Protein 5HK8 (pdb70)

InterPro domains:
  IPR000073 Alpha/beta hydrolase fold-1 [PF12697] (13-248)
  IPR029058 Alpha/Beta hydrolase fold [G3DSA:3.40.50.1820] (10-262)
  IPR029058 Alpha/Beta hydrolase fold [SSF53474] (11-255)
  IPR045889 Methylesterase/Alpha-hydroxynitrile lyase [PTHR10992] (12-256)

Foldseek 3Di:
DAEEEEFEDAQEFLVLLVQQQVVVVVVVYHYDTGGFACAFPHPHPQLPVLAQCNRLVRVLVVLVPDPPQAAHEYEYAAQRLLSQLVSCQVNVNRYQEYEYELYQHDAAADCKDFACPPDDVDDTQWIDHDLVCCCPAANVQFDVVVSVVSVVGGHTH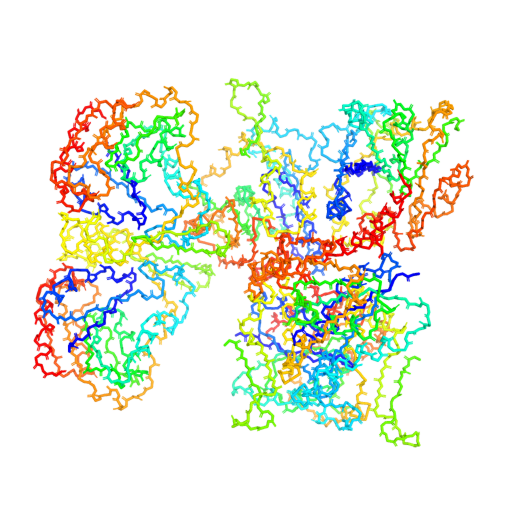GPNRSVPGRNHHHDVSSLPRAYEYEAECAENHSHRVNSVVSCVVRPGPYYHYDNRGYSSCSGRPSPVVSVVVVVVVVVD/DAEEEEFEDFQEFLVLLVQQVVVVVVVVYHYHTGGFACAFPHPHPLLPVQALCNRLVRVLVVLVPDDPQAAHEYEYAAQSLLSQVVSCQVNVNRYQEYEYELYQPDAAAGCKDFDQPPDDVDDTQWIDNDLVCCCVQAPVQFDVVVSVVSVVGGHTGGPSHSVPGRNHHHGPSSLPRAYEYEAEQQENHSHPVNSVVSCVVRPGPYYHYDNRDYSSCSGRPSVVVSVVVVVVVVVD/DAEAEEFEDAQEFLVLLVQQQVVVVVVVYHYDTGGFACAFPHPHPQLPVLAQCSRLVRVLVVLVPDDPQAAHEYEYAAQRLLSQLVCCQVNVNRYQEYEYELYDPDAQADCKDFAQPPDDVDDTQWIGNDLVCCCPQPNVQFDVVVSVVSSVGGHTHGPNRSVPGRNHHGHPSSLPRAYEYEAEDAHNHSHRVNSVVSCVNRPGPYYHYDNRGYSSCSGRPSVVVSVVVVVVVVVD/DAEAEEFEAFQEALVLLVQQVVVVVVVVYHYDTGGFACAFPHPHPQLPVQALCNRCVRVLVVLVPDDPQAAHAYEYAAQRLLVQVVCLQVRVNRHQEYEYELYQHDAAADCKDFDQPPDDVDDTQWIDHDLVCCCPQPNVQFDPVVSVVSVVGGHTHGPSHSVCGSNHHGDPSSLVRAYEYEAEQAHNHRDPVNSVVSCVNRPGPYYHYDNRGYSSCSGRPNVVVSVVVVVVVVVD/DAEEEEFEDALEFQVLLVQQQVVVVVVVYHYHTGGFACAFPHPHPQLPVQAQCNRLVRVLVVLVPDDPQAAHEYEYAAQRLLSQLVCCQVNVVRYQEYEYELYDDDAFPDCKDFDQPPDDVDDTQWIDNDLVCCCPQPNVQFDVVSSVVSVVGGHTHGPSNSVPGRNGHGGPSSLPRAYEYEAEQAENHRHRVNSVVSCVVRPGPYYHYDNRDYSSCSGRPSPVVSVVVVVVVVVD/DAEEEEAEDFQEFLVLLVQQVVVVVVVPYHYDTGGFACAFPHPHPQLPVQALCNRLVRVLVVLVPDPPQAAHEYEYAAQSLLSQLVCCQPNVVRYQEYEYELYDADAAADCKDFAQPPDDVDDTQWIDNDLVCCCVQPPVQFDPVVSVVSVVGGHTHGPSHSVPGRNHHHDPSSLPRAYEYEYEDAENHRHPVNSVVSCVNNPGPYYHYDNRGYSSCSGRPSVVVSVVVVVVVVPD

Solvent-accessible surface area: 55770 Å² total; per-residue (Å²): 163,72,30,0,0,0,0,0,0,28,6,3,0,2,0,0,1,1,23,0,8,18,10,0,84,16,10,41,31,120,25,28,12,11,30,0,7,2,4,0,40,23,91,80,43,3,22,95,0,71,67,7,64,56,3,0,143,44,0,26,54,44,0,58,116,21,56,134,169,108,111,1,3,0,2,0,1,23,49,0,0,0,0,0,0,9,0,0,24,102,36,19,116,52,1,29,3,0,0,0,0,0,0,27,2,43,64,7,51,107,82,88,81,98,54,90,52,80,37,119,136,116,77,29,1,0,21,37,3,62,92,122,72,7,140,101,61,6,2,41,88,14,56,85,47,0,20,26,0,0,57,63,1,17,10,40,1,4,46,40,0,41,106,59,16,25,147,30,100,102,31,101,87,0,66,142,13,55,12,0,0,0,28,0,34,98,12,64,63,44,75,34,100,161,0,46,94,34,20,116,107,14,94,22,78,22,91,19,40,2,115,81,0,0,4,0,0,0,1,22,21,20,21,16,1,0,3,33,0,23,135,0,20,95,134,166,166,58,22,0,0,0,0,0,1,29,7,3,0,2,0,0,1,2,22,0,7,19,33,0,79,49,10,55,36,119,26,30,13,9,30,0,8,2,4,1,44,23,95,71,42,2,18,100,0,78,64,5,59,51,2,0,134,44,0,25,52,44,0,65,112,23,64,129,172,106,108,1,6,0,1,0,1,22,50,1,0,0,0,0,0,9,0,0,25,108,32,20,120,43,2,34,1,0,0,0,0,0,0,25,1,40,66,7,51,105,87,82,77,99,54,90,53,74,37,114,139,109,77,28,1,0,22,37,3,65,88,124,73,7,94,104,50,8,0,33,59,12,58,70,46,0,22,28,0,0,54,61,0,16,7,40,1,3,47,41,0,44,104,64,16,26,151,37,99,103,29,104,91,0,65,145,15,37,13,0,0,0,28,0,35,89,12,65,46,23,20,33,75,99,0,32,98,31,9,93,105,13,51,0,22,17,25,21,47,2,113,30,0,0,3,0,0,0,2,23,20,22,63,30,0,0,0,30,0,8,90,0,10,73,107,140,168,67,29,0,0,0,0,0,0,29,8,3,0,2,1,0,1,2,25,0,8,22,10,0,79,18,8,39,31,120,25,30,13,10,30,0,6,1,6,0,43,24,98,70,42,2,21,104,1,71,75,8,69,57,4,0,142,39,0,23,50,40,0,65,113,21,58,124,167,105,107,1,5,0,1,0,1,24,52,1,0,2,0,0,0,7,0,0,21,98,42,18,116,44,1,40,0,0,0,0,0,1,0,31,1,49,66,9,53,114,88,87,73,105,53,92,53,80,38,117,137,112,79,25,1,0,21,38,5,66,89,116,72,9,138,99,60,9,1,32,89,13,54,94,44,0,20,25,0,0,56,65,0,16,10,39,2,4,49,43,0,44,110,76,16,29,156,31,100,100,28,104,88,0,63,148,14,36,14,0,0,0,26,0,32,91,11,61,66,42,75,36,109,169,0,50,95,32,24,116,103,12,94,23,65,30,88,17,46,0,116,77,0,0,3,0,0,0,1,22,21,24,13,13,1,0,4,27,0,18,142,0,19,73,114,169,164,68,26,0,0,0,0,1,1,26,7,3,0,3,0,0,0,2,17,0,9,16,26,0,75,44,6,59,38,118,25,30,11,11,28,0,4,2,4,0,43,23,94,73,40,2,21,98,0,82,69,7,63,42,4,0,134,41,0,26,54,45,0,64,112,22,60,130,168,111,107,1,4,0,0,0,2,23,50,1,0,0,0,0,0,7,0,0,25,105,38,22,122,41,2,32,2,0,0,0,0,1,0,25,1,43,68,6,52,104,86,82,77,103,58,92,55,82,36,119,135,116,75,33,1,0,18,38,4,62,92,120,68,10,92,99,60,9,0,29,61,10,55,71,46,0,18,27,0,0,57,66,0,17,11,37,2,3,47,42,0,40,106,72,14,28,150,34,102,103,31,104,90,1,62,155,13,34,12,0,0,0,31,1,39,98,14,67,50,25,55,27,64,132,0,47,95,31,24,117,106,14,95,24,74,21,92,17,46,2,114,29,0,0,3,0,0,0,1,21,20,25,57,25,0,0,0,29,0,8,74,0,19,88,130,148,164,68,26,0,0,0,0,0,0,24,6,3,0,2,0,0,0,1,24,0,9,24,55,0,79,97,42,60,36,118,28,30,12,9,31,0,7,1,5,0,42,17,64,24,43,2,22,102,0,79,51,8,60,42,3,0,76,42,0,26,52,45,0,62,114,21,58,133,169,108,114,1,3,0,1,0,2,22,53,2,0,0,0,0,0,6,0,0,25,107,37,20,119,48,2,33,3,0,0,0,0,1,0,29,1,38,67,8,56,110,82,85,76,104,57,92,57,76,26,103,73,106,69,26,0,0,17,44,4,68,90,122,66,13,133,104,68,7,0,36,90,11,52,94,46,0,21,25,0,0,59,61,0,20,8,43,1,4,39,34,0,42,96,68,17,24,153,32,102,104,29,101,89,1,63,149,15,38,12,0,0,1,28,0,41,100,13,63,65,40,77,38,105,169,0,49,100,39,17,120,106,13,93,22,72,28,98,14,43,1,114,80,0,0,5,0,0,0,2,21,24,24,85,58,1,37,47,46,0,52,146,1,20,98,120,151,168,69,24,0,0,0,0,0,1,25,6,3,0,2,1,0,0,1,27,0,7,17,64,0,79,97,46,54,33,122,26,30,13,10,30,0,7,2,4,1,42,21,87,74,36,3,20,100,1,82,63,7,62,53,4,0,150,42,0,23,50,45,0,62,114,22,56,126,169,106,114,1,6,0,0,0,2,22,48,1,0,0,0,0,0,7,0,0,25,110,38,24,119,43,3,34,2,0,0,0,0,0,0,30,1,46,70,8,51,104,86,81,76,99,32,57,20,63,0,63,70,100,75,27,1,0,22,39,4,62,91,117,67,6,137,101,64,8,1,41,89,15,53,92,44,0,22,26,0,0,59,58,1,20,10,41,1,3,51,36,0,42,110,74,16,24,155,30,99,102,30,103,94,0,66,152,14,53,12,0,0,0,33,0,36,97,12,63,65,42,75,31,108,169,0,47,97,28,22,119,106,12,96,23,80,22,89,21,47,1,112,80,0,0,4,0,0,0,3,23,18,24,83,50,0,36,40,38,0,57,147,0,25,95,118,175

Structure (mmCIF, N/CA/C/O backbone):
data_5HK8
#
_entry.id   5HK8
#
_cell.length_a   149.642
_cell.length_b   176.362
_cell.length_c   168.445
_cell.angle_alpha   90.00
_cell.angle_beta   90.00
_cell.angle_gamma   90.00
#
_symmetry.space_group_name_H-M   'C 2 2 21'
#
loop_
_entity.id
_entity.type
_entity.pdbx_description
1 polymer 'Probable pheophorbidase'
2 water water
#
loop_
_atom_site.group_PDB
_atom_site.id
_atom_site.type_symbol
_atom_site.label_atom_id
_atom_site.label_alt_id
_atom_site.label_comp_id
_atom_site.label_asym_id
_atom_site.label_entity_id
_atom_site.label_seq_id
_atom_site.pdbx_PDB_ins_code
_atom_site.Cartn_x
_atom_site.Cartn_y
_atom_site.Cartn_z
_atom_site.occupancy
_atom_site.B_iso_or_equiv
_atom_site.auth_seq_id
_atom_site.auth_comp_id
_atom_site.auth_asym_id
_atom_site.auth_atom_id
_atom_site.pdbx_PDB_model_num
ATOM 1 N N . VAL A 1 46 ? 21.503 -19.968 17.205 1.00 65.42 10 VAL A N 1
ATOM 2 C CA . VAL A 1 46 ? 21.906 -21.138 17.985 1.00 69.05 10 VAL A CA 1
ATOM 3 C C . VAL A 1 46 ? 21.090 -22.363 17.596 1.00 67.14 10 VAL A C 1
ATOM 4 O O . VAL A 1 46 ? 19.862 -22.315 17.565 1.00 68.65 10 VAL A O 1
ATOM 8 N N . ILE A 1 47 ? 21.779 -23.469 17.334 1.00 63.24 11 ILE A N 1
ATOM 9 C CA . ILE A 1 47 ? 21.129 -24.704 16.898 1.00 58.42 11 ILE A CA 1
ATOM 10 C C . ILE A 1 47 ? 20.655 -25.555 18.083 1.00 54.19 11 ILE A C 1
ATOM 11 O O . ILE A 1 47 ? 21.413 -25.820 19.015 1.00 52.81 11 ILE A O 1
ATOM 16 N N . HIS A 1 48 ? 19.395 -25.979 18.032 1.00 52.34 12 HIS A N 1
ATOM 17 C CA . HIS A 1 48 ? 18.738 -26.628 19.166 1.00 49.40 12 HIS A CA 1
ATOM 18 C C . HIS A 1 48 ? 18.420 -28.104 18.880 1.00 49.00 12 HIS A C 1
ATOM 19 O O . HIS A 1 48 ? 17.623 -28.426 17.988 1.00 44.93 12 HIS A O 1
ATOM 26 N N . PHE A 1 49 ? 19.047 -28.989 19.656 1.00 46.71 13 PHE A N 1
ATOM 27 C CA . PHE A 1 49 ? 18.822 -30.435 19.575 1.00 40.60 13 PHE A CA 1
ATOM 28 C C . PHE A 1 49 ? 17.779 -30.892 20.589 1.00 41.14 13 PHE A C 1
ATOM 29 O O . PHE A 1 49 ? 17.753 -30.409 21.724 1.00 40.84 13 PHE A O 1
ATOM 37 N N . VAL A 1 50 ? 16.928 -31.830 20.187 1.00 44.52 14 VAL A N 1
ATOM 38 C CA . VAL A 1 50 ? 15.983 -32.446 21.115 1.00 42.73 14 VAL A CA 1
ATOM 39 C C . VAL A 1 50 ? 16.172 -33.959 21.117 1.00 43.80 14 VAL A C 1
ATOM 40 O O . VAL A 1 50 ? 16.021 -34.607 20.084 1.00 48.39 14 VAL A O 1
ATOM 44 N N . PHE A 1 51 ? 16.515 -34.514 22.277 1.00 39.57 15 PHE A N 1
ATOM 45 C CA . PHE A 1 51 ? 16.856 -35.933 22.385 1.00 34.80 15 PHE A CA 1
ATOM 46 C C . PHE A 1 51 ? 15.732 -36.778 22.953 1.00 33.64 15 PHE A C 1
ATOM 47 O O . PHE A 1 51 ? 15.189 -36.480 24.011 1.00 34.19 15 PHE A O 1
ATOM 55 N N . VAL A 1 52 ? 15.388 -37.836 22.230 1.00 39.59 16 VAL A N 1
ATOM 56 C CA . VAL A 1 52 ? 14.313 -38.731 22.634 1.00 39.15 16 VAL A CA 1
ATOM 57 C C . VAL A 1 52 ? 14.853 -40.122 22.928 1.00 41.68 16 VAL A C 1
ATOM 58 O O . VAL A 1 52 ? 15.277 -40.837 22.017 1.00 50.13 16 VAL A O 1
ATOM 62 N N . HIS A 1 53 ? 14.857 -40.488 24.207 1.00 32.21 17 HIS A N 1
ATOM 63 C CA . HIS A 1 53 ? 15.379 -41.781 24.648 1.00 32.00 17 HIS A CA 1
ATOM 64 C C . HIS A 1 53 ? 14.535 -42.937 24.140 1.00 35.91 17 HIS A C 1
ATOM 65 O O . HIS A 1 53 ? 13.440 -42.740 23.619 1.00 35.46 17 HIS A O 1
ATOM 72 N N . GLY A 1 54 ? 15.027 -44.151 24.356 1.00 35.50 18 GLY A N 1
ATOM 73 C CA . GLY A 1 54 ? 14.310 -45.351 23.968 1.00 34.71 18 GLY A CA 1
ATOM 74 C C . GLY A 1 54 ? 13.630 -46.034 25.142 1.00 34.02 18 GLY A C 1
ATOM 75 O O . GLY A 1 54 ? 13.507 -45.462 26.225 1.00 31.16 18 GLY A O 1
ATOM 76 N N . ALA A 1 55 ? 13.190 -47.269 24.929 1.00 36.78 19 ALA A N 1
ATOM 77 C CA . ALA A 1 55 ? 12.435 -47.987 25.946 1.00 38.50 19 ALA A CA 1
ATOM 78 C C . ALA A 1 55 ? 13.211 -48.128 27.251 1.00 35.98 19 ALA A C 1
ATOM 79 O O . ALA A 1 55 ? 14.406 -48.417 27.243 1.00 34.82 19 ALA A O 1
ATOM 81 N N . SER A 1 56 ? 12.514 -47.896 28.360 1.00 35.00 20 SER A N 1
ATOM 82 C CA . SER A 1 56 ? 13.062 -48.068 29.703 1.00 35.21 20 SER A CA 1
ATOM 83 C C . SER A 1 56 ? 14.048 -46.986 30.119 1.00 35.36 20 SER A C 1
ATOM 84 O O . SER A 1 56 ? 14.387 -46.870 31.290 1.00 35.99 20 SER A O 1
ATOM 87 N N . HIS A 1 57 ? 14.504 -46.195 29.159 1.00 38.70 21 HIS A N 1
ATOM 88 C CA . HIS A 1 57 ? 15.491 -45.163 29.442 1.00 35.96 21 HIS A CA 1
ATOM 89 C C . HIS A 1 57 ? 14.815 -43.831 29.728 1.00 36.07 21 HIS A C 1
ATOM 90 O O . HIS A 1 57 ? 13.593 -43.749 29.788 1.00 38.41 21 HIS A O 1
ATOM 97 N N . GLY A 1 58 ? 15.611 -42.790 29.915 1.00 31.94 22 GLY A N 1
ATOM 98 C CA . GLY A 1 58 ? 15.073 -41.472 30.180 1.00 25.13 22 GLY A CA 1
ATOM 99 C C . GLY A 1 58 ? 16.023 -40.425 29.653 1.00 27.98 22 GLY A C 1
ATOM 100 O O . GLY A 1 58 ? 17.001 -40.750 28.983 1.00 33.49 22 GLY A O 1
ATOM 101 N N . ALA A 1 59 ? 15.755 -39.169 29.981 1.00 25.88 23 ALA A N 1
ATOM 102 C CA . ALA A 1 59 ? 16.607 -38.072 29.557 1.00 25.55 23 ALA A CA 1
ATOM 103 C C . ALA A 1 59 ? 18.031 -38.263 30.066 1.00 28.16 23 ALA A C 1
ATOM 104 O O . ALA A 1 59 ? 18.994 -37.842 29.428 1.00 35.97 23 ALA A O 1
ATOM 106 N N . TRP A 1 60 ? 18.156 -38.947 31.196 1.00 28.76 24 TRP A N 1
ATOM 107 C CA . TRP A 1 60 ? 19.439 -39.134 31.865 1.00 28.01 24 TRP A CA 1
ATOM 108 C C . TRP A 1 60 ? 20.505 -39.800 31.023 1.00 29.49 24 TRP A C 1
ATOM 109 O O . TRP A 1 60 ? 21.690 -39.644 31.294 1.00 37.28 24 TRP A O 1
ATOM 120 N N . CYS A 1 61 ? 20.092 -40.547 30.010 1.00 30.14 25 CYS A N 1
ATOM 121 C CA . CYS A 1 61 ? 21.040 -41.330 29.229 1.00 31.47 25 CYS A CA 1
ATOM 122 C C . CYS A 1 61 ? 21.882 -40.491 28.280 1.00 31.61 25 CYS A C 1
ATOM 123 O O . CYS A 1 61 ? 22.910 -40.950 27.803 1.00 30.64 25 CYS A O 1
ATOM 126 N N . TRP A 1 62 ? 21.469 -39.256 28.021 1.00 34.32 26 TRP A N 1
ATOM 127 C CA . TRP A 1 62 ? 22.213 -38.422 27.079 1.00 36.66 26 TRP A CA 1
ATOM 128 C C . TRP A 1 62 ? 23.236 -37.537 27.788 1.00 35.81 26 TRP A C 1
ATOM 129 O O . TRP A 1 62 ? 23.774 -36.610 27.188 1.00 36.45 26 TRP A O 1
ATOM 140 N N . TYR A 1 63 ? 23.512 -37.828 29.055 1.00 31.11 27 TYR A N 1
ATOM 141 C CA . TYR A 1 63 ? 24.279 -36.902 29.889 1.00 33.44 27 TYR A CA 1
ATOM 142 C C . TYR A 1 63 ? 25.697 -36.617 29.380 1.00 32.06 27 TYR A C 1
ATOM 143 O O . TYR A 1 63 ? 26.199 -35.508 29.529 1.00 29.82 27 TYR A O 1
ATOM 152 N N . LYS A 1 64 ? 26.345 -37.618 28.799 1.00 28.60 28 LYS A N 1
ATOM 153 C CA . LYS A 1 64 ? 27.668 -37.412 28.222 1.00 29.89 28 LYS A CA 1
ATOM 154 C C . LYS A 1 64 ? 27.608 -36.602 26.931 1.00 34.41 28 LYS A C 1
ATOM 155 O O . LYS A 1 64 ? 28.420 -35.713 26.705 1.00 36.04 28 LYS A O 1
ATOM 161 N N . LEU A 1 65 ? 26.641 -36.928 26.083 1.00 36.88 29 LEU A N 1
ATOM 162 C CA . LEU A 1 65 ? 26.540 -36.315 24.769 1.00 34.74 29 LEU A CA 1
ATOM 163 C C . LEU A 1 65 ? 26.191 -34.829 24.779 1.00 40.41 29 LEU A C 1
ATOM 164 O O . LEU A 1 65 ? 26.823 -34.042 24.078 1.00 49.19 29 LEU A O 1
ATOM 169 N N . THR A 1 66 ? 25.195 -34.441 25.569 1.00 34.64 30 THR A N 1
ATOM 170 C CA . THR A 1 66 ? 24.751 -33.052 25.565 1.00 32.24 30 THR A CA 1
ATOM 171 C C . THR A 1 66 ? 25.795 -32.137 26.191 1.00 37.12 30 THR A C 1
ATOM 172 O O . THR A 1 66 ? 25.877 -30.960 25.859 1.00 49.41 30 THR A O 1
ATOM 176 N N . THR A 1 67 ? 26.594 -32.678 27.097 1.00 30.59 31 THR A N 1
ATOM 177 C CA . THR A 1 67 ? 27.676 -31.906 27.685 1.00 38.99 31 THR A CA 1
ATOM 178 C C . THR A 1 67 ? 28.716 -31.491 26.642 1.00 47.59 31 THR A C 1
ATOM 179 O O . THR A 1 67 ? 29.191 -30.353 26.652 1.00 55.32 31 THR A O 1
ATOM 183 N N . LEU A 1 68 ? 29.056 -32.405 25.740 1.00 42.17 32 LEU A N 1
ATOM 184 C CA . LEU A 1 68 ? 29.968 -32.086 24.650 1.00 41.23 32 LEU A CA 1
ATOM 185 C C . LEU A 1 68 ? 29.362 -31.006 23.773 1.00 48.34 32 LEU A C 1
ATOM 186 O O . LEU A 1 68 ? 30.017 -30.008 23.455 1.00 49.55 32 LEU A O 1
ATOM 191 N N . LEU A 1 69 ? 28.104 -31.208 23.397 1.00 44.64 33 LEU A N 1
ATOM 192 C CA . LEU A 1 69 ? 27.400 -30.265 22.546 1.00 40.25 33 LEU A CA 1
ATOM 193 C C . LEU A 1 69 ? 27.304 -28.872 23.180 1.00 42.74 33 LEU A C 1
ATOM 194 O O . LEU A 1 69 ? 27.287 -27.864 22.475 1.00 47.28 33 LEU A O 1
ATOM 199 N N . ASP A 1 70 ? 27.231 -28.810 24.504 1.00 41.78 34 ASP A N 1
ATOM 200 C CA . ASP A 1 70 ? 27.238 -27.512 25.172 1.00 44.14 34 ASP A CA 1
ATOM 201 C C . ASP A 1 70 ? 28.540 -26.783 24.885 1.00 44.78 34 ASP A C 1
ATOM 202 O O . ASP A 1 70 ? 28.545 -25.608 24.536 1.00 47.84 34 ASP A O 1
ATOM 207 N N . ALA A 1 71 ? 29.645 -27.496 25.050 1.00 38.85 35 ALA A N 1
ATOM 208 C CA . ALA A 1 71 ? 30.966 -26.946 24.797 1.00 39.85 35 ALA A CA 1
ATOM 209 C C . ALA A 1 71 ? 31.126 -26.528 23.337 1.00 47.91 35 ALA A C 1
ATOM 210 O O . ALA A 1 71 ? 31.953 -25.679 23.028 1.00 50.73 35 ALA A O 1
ATOM 212 N N . ALA A 1 72 ? 30.323 -27.133 22.460 1.00 49.02 36 ALA A N 1
ATOM 213 C CA . ALA A 1 72 ? 30.351 -26.826 21.038 1.00 41.93 36 ALA A CA 1
ATOM 214 C C . ALA A 1 72 ? 29.413 -25.689 20.628 1.00 44.38 36 ALA A C 1
ATOM 215 O O . ALA A 1 72 ? 29.302 -25.369 19.444 1.00 51.91 36 ALA A O 1
ATOM 217 N N . GLY A 1 73 ? 28.778 -25.061 21.609 1.00 40.93 37 GLY A N 1
ATOM 218 C CA . GLY A 1 73 ? 27.899 -23.932 21.384 1.00 40.57 37 GLY A CA 1
ATOM 219 C C . GLY A 1 73 ? 26.506 -24.297 20.919 1.00 45.78 37 GLY A C 1
ATOM 220 O O . GLY A 1 73 ? 25.814 -23.470 20.332 1.00 50.00 37 GLY A O 1
ATOM 221 N N . PHE A 1 74 ? 26.073 -25.512 21.228 1.00 46.17 38 PHE A N 1
ATOM 222 C CA . PHE A 1 74 ? 24.722 -25.931 20.906 1.00 45.01 38 PHE A CA 1
ATOM 223 C C . PHE A 1 74 ? 23.860 -25.982 22.152 1.00 48.02 38 PHE A C 1
ATOM 224 O O . PHE A 1 74 ? 24.365 -26.165 23.254 1.00 53.02 38 PHE A O 1
ATOM 232 N N . LYS A 1 75 ? 22.555 -25.811 21.975 1.00 46.30 39 LYS A N 1
ATOM 233 C CA . LYS A 1 75 ? 21.614 -26.044 23.059 1.00 49.05 39 LYS A CA 1
ATOM 234 C C . LYS A 1 75 ? 20.982 -27.420 22.898 1.00 52.26 39 LYS A C 1
ATOM 235 O O . LYS A 1 75 ? 20.597 -27.803 21.792 1.00 53.45 39 LYS A O 1
ATOM 241 N N . SER A 1 76 ? 20.893 -28.174 23.988 1.00 49.06 40 SER A N 1
ATOM 242 C CA . SER A 1 76 ? 20.203 -29.456 23.939 1.00 42.07 40 SER A CA 1
ATOM 243 C C . SER A 1 76 ? 19.129 -29.549 24.998 1.00 39.57 40 SER A C 1
ATOM 244 O O . SER A 1 76 ? 19.266 -29.025 26.106 1.00 37.51 40 SER A O 1
ATOM 247 N N . THR A 1 77 ? 18.043 -30.208 24.621 1.00 37.30 41 THR A N 1
ATOM 248 C CA . THR A 1 77 ? 16.979 -30.541 25.542 1.00 33.63 41 THR A CA 1
ATOM 249 C C . THR A 1 77 ? 16.743 -32.040 25.483 1.00 37.56 41 THR A C 1
ATOM 250 O O . THR A 1 77 ? 16.525 -32.599 24.412 1.00 46.53 41 THR A O 1
ATOM 254 N N . SER A 1 78 ? 16.807 -32.691 26.637 1.00 35.64 42 SER A N 1
ATOM 255 C CA . SER A 1 78 ? 16.544 -34.120 26.735 1.00 34.27 42 SER A CA 1
ATOM 256 C C . SER A 1 78 ? 15.225 -34.320 27.452 1.00 33.24 42 SER A C 1
ATOM 257 O O . SER A 1 78 ? 15.063 -33.858 28.575 1.00 37.39 42 SER A O 1
ATOM 260 N N . VAL A 1 79 ? 14.281 -35.012 26.826 1.00 31.27 43 VAL A N 1
ATOM 261 C CA . VAL A 1 79 ? 12.978 -35.197 27.460 1.00 34.56 43 VAL A CA 1
ATOM 262 C C . VAL A 1 79 ? 12.868 -36.520 28.204 1.00 30.80 43 VAL A C 1
ATOM 263 O O . VAL A 1 79 ? 13.578 -37.479 27.906 1.00 27.79 43 VAL A O 1
ATOM 267 N N . ASP A 1 80 ? 12.011 -36.531 29.220 1.00 29.12 44 ASP A N 1
ATOM 268 C CA . ASP A 1 80 ? 11.536 -37.765 29.820 1.00 26.51 44 ASP A CA 1
ATOM 269 C C . ASP A 1 80 ? 10.152 -38.024 29.256 1.00 30.50 44 ASP A C 1
ATOM 270 O O . ASP A 1 80 ? 9.204 -37.304 29.575 1.00 29.21 44 ASP A O 1
ATOM 275 N N . LEU A 1 81 ? 10.031 -39.040 28.411 1.00 30.11 45 LEU A N 1
ATOM 276 C CA . LEU A 1 81 ? 8.724 -39.470 27.941 1.00 25.48 45 LEU A CA 1
ATOM 277 C C . LEU A 1 81 ? 7.939 -40.049 29.121 1.00 30.01 45 LEU A C 1
ATOM 278 O O . LEU A 1 81 ? 8.526 -40.458 30.126 1.00 30.22 45 LEU A O 1
ATOM 283 N N . THR A 1 82 ? 6.615 -40.066 29.006 1.00 30.87 46 THR A N 1
ATOM 284 C CA . THR A 1 82 ? 5.753 -40.434 30.130 1.00 26.95 46 THR A CA 1
ATOM 285 C C . THR A 1 82 ? 6.034 -41.817 30.700 1.00 31.71 46 THR A C 1
ATOM 286 O O . THR A 1 82 ? 5.980 -42.811 29.985 1.00 36.49 46 THR A O 1
ATOM 290 N N . GLY A 1 83 ? 6.334 -41.872 31.995 1.00 32.60 47 GLY A N 1
ATOM 291 C CA . GLY A 1 83 ? 6.619 -43.133 32.649 1.00 29.96 47 GLY A CA 1
ATOM 292 C C . GLY A 1 83 ? 8.095 -43.464 32.620 1.00 31.11 47 GLY A C 1
ATOM 293 O O . GLY A 1 83 ? 8.516 -44.523 33.082 1.00 32.49 47 GLY A O 1
ATOM 294 N N . ALA A 1 84 ? 8.879 -42.551 32.061 1.00 30.69 48 ALA A N 1
ATOM 295 C CA . ALA A 1 84 ? 10.315 -42.744 31.919 1.00 28.43 48 ALA A CA 1
ATOM 296 C C . ALA A 1 84 ? 11.090 -41.668 32.669 1.00 34.49 48 ALA A C 1
ATOM 297 O O . ALA A 1 84 ? 10.549 -40.603 32.981 1.00 36.54 48 ALA A O 1
ATOM 299 N N . GLY A 1 85 ? 12.356 -41.955 32.964 1.00 31.55 49 GLY A N 1
ATOM 300 C CA . GLY A 1 85 ? 13.205 -41.008 33.660 1.00 27.39 49 GLY A CA 1
ATOM 301 C C . GLY A 1 85 ? 12.680 -40.736 35.055 1.00 30.09 49 GLY A C 1
ATOM 302 O O . GLY A 1 85 ? 12.515 -41.660 35.859 1.00 31.97 49 GLY A O 1
ATOM 303 N N . ILE A 1 86 ? 12.407 -39.470 35.352 1.00 25.44 50 ILE A N 1
ATOM 304 C CA . ILE A 1 86 ? 11.820 -39.139 36.639 1.00 32.00 50 ILE A CA 1
ATOM 305 C C . ILE A 1 86 ? 10.372 -38.685 36.500 1.00 36.53 50 ILE A C 1
ATOM 306 O O . ILE A 1 86 ? 9.889 -37.860 37.277 1.00 42.79 50 ILE A O 1
ATOM 311 N N . SER A 1 87 ? 9.682 -39.242 35.511 1.00 31.58 51 SER A N 1
ATOM 312 C CA . SER A 1 87 ? 8.256 -39.006 35.347 1.00 29.16 51 SER A CA 1
ATOM 313 C C . SER A 1 87 ? 7.511 -39.577 36.548 1.00 30.94 51 SER A C 1
ATOM 314 O O . SER A 1 87 ? 7.794 -40.698 36.998 1.00 24.02 51 SER A O 1
ATOM 317 N N . LEU A 1 88 ? 6.576 -38.795 37.080 1.00 30.43 52 LEU A N 1
ATOM 318 C CA . LEU A 1 88 ? 5.798 -39.216 38.243 1.00 30.40 52 LEU A CA 1
ATOM 319 C C . LEU A 1 88 ? 4.701 -40.206 37.870 1.00 35.75 52 LEU A C 1
ATOM 320 O O . LEU A 1 88 ? 4.059 -40.792 38.741 1.00 45.11 52 LEU A O 1
ATOM 325 N N . ILE A 1 89 ? 4.465 -40.356 36.572 1.00 32.64 53 ILE A N 1
ATOM 326 C CA . ILE A 1 89 ? 3.426 -41.247 36.068 1.00 31.37 53 ILE A CA 1
ATOM 327 C C . ILE A 1 89 ? 3.946 -42.668 35.865 1.00 28.39 53 ILE A C 1
ATOM 328 O O . ILE A 1 89 ? 5.007 -42.862 35.288 1.00 34.48 53 ILE A O 1
ATOM 333 N N . ASP A 1 90 ? 3.205 -43.653 36.363 1.00 29.50 54 ASP A N 1
ATOM 334 C CA . ASP A 1 90 ? 3.571 -45.062 36.213 1.00 28.16 54 ASP A CA 1
ATOM 335 C C . ASP A 1 90 ? 3.394 -45.498 34.754 1.00 34.79 54 ASP A C 1
ATOM 336 O O . ASP A 1 90 ? 2.320 -45.330 34.182 1.00 36.89 54 ASP A O 1
ATOM 341 N N . SER A 1 91 ? 4.430 -46.086 34.159 1.00 37.14 55 SER A N 1
ATOM 342 C CA . SER A 1 91 ? 4.349 -46.484 32.751 1.00 41.53 55 SER A CA 1
ATOM 343 C C . SER A 1 91 ? 3.303 -47.562 32.515 1.00 45.74 55 SER A C 1
ATOM 344 O O . SER A 1 91 ? 2.851 -47.751 31.391 1.00 49.37 55 SER A O 1
ATOM 347 N N . ASN A 1 92 ? 2.927 -48.271 33.573 1.00 47.05 56 ASN A N 1
ATOM 348 C CA . ASN A 1 92 ? 1.916 -49.317 33.461 1.00 47.05 56 ASN A CA 1
ATOM 349 C C . ASN A 1 92 ? 0.501 -48.819 33.174 1.00 48.66 56 ASN A C 1
ATOM 350 O O . ASN A 1 92 ? -0.375 -49.612 32.834 1.00 52.13 56 ASN A O 1
ATOM 355 N N . ILE A 1 93 ? 0.282 -47.513 33.293 1.00 41.69 57 ILE A N 1
ATOM 356 C CA . ILE A 1 93 ? -1.015 -46.937 32.959 1.00 38.98 57 ILE A CA 1
ATOM 357 C C . ILE A 1 93 ? -0.928 -46.102 31.685 1.00 40.38 57 ILE A C 1
ATOM 358 O O . ILE A 1 93 ? -1.853 -45.370 31.331 1.00 41.49 57 ILE A O 1
ATOM 363 N N . VAL A 1 94 ? 0.197 -46.220 30.995 1.00 40.56 58 VAL A N 1
ATOM 364 C CA . VAL A 1 94 ? 0.376 -45.549 29.718 1.00 40.41 58 VAL A CA 1
ATOM 365 C C . VAL A 1 94 ? 0.078 -46.553 28.620 1.00 45.27 58 VAL A C 1
ATOM 366 O O . VAL A 1 94 ? 0.932 -47.359 28.256 1.00 42.68 58 VAL A O 1
ATOM 370 N N . PHE A 1 95 ? -1.145 -46.516 28.103 1.00 54.05 59 PHE A N 1
ATOM 371 C CA . PHE A 1 95 ? -1.585 -47.514 27.132 1.00 54.95 59 PHE A CA 1
ATOM 372 C C . PHE A 1 95 ? -1.607 -46.915 25.740 1.00 49.17 59 PHE A C 1
ATOM 373 O O . PHE A 1 95 ? -1.886 -47.595 24.756 1.00 46.60 59 PHE A O 1
ATOM 381 N N . ASP A 1 96 ? -1.265 -45.638 25.671 1.00 50.28 60 ASP A N 1
ATOM 382 C CA . ASP A 1 96 ? -1.502 -44.847 24.482 1.00 54.98 60 ASP A CA 1
ATOM 383 C C . ASP A 1 96 ? -0.218 -44.200 23.965 1.00 57.72 60 ASP A C 1
ATOM 384 O O . ASP A 1 96 ? 0.619 -43.749 24.743 1.00 57.46 60 ASP A O 1
ATOM 389 N N . SER A 1 97 ? -0.068 -44.165 22.647 1.00 57.30 61 SER A N 1
ATOM 390 C CA . SER A 1 97 ? 1.061 -43.493 22.013 1.00 48.66 61 SER A CA 1
ATOM 391 C C . SER A 1 97 ? 1.086 -42.002 22.321 1.00 44.31 61 SER A C 1
ATOM 392 O O . SER A 1 97 ? 2.130 -41.441 22.621 1.00 44.93 61 SER A O 1
ATOM 395 N N . ASP A 1 98 ? -0.069 -41.356 22.225 1.00 47.27 62 ASP A N 1
ATOM 396 C CA . ASP A 1 98 ? -0.156 -39.917 22.449 1.00 44.71 62 ASP A CA 1
ATOM 397 C C . ASP A 1 98 ? 0.105 -39.555 23.895 1.00 43.10 62 ASP A C 1
ATOM 398 O O . ASP A 1 98 ? 0.567 -38.463 24.205 1.00 49.23 62 ASP A O 1
ATOM 403 N N . GLN A 1 99 ? -0.157 -40.504 24.777 1.00 42.15 63 GLN A N 1
ATOM 404 C CA . GLN A 1 99 ? 0.045 -40.302 26.195 1.00 38.40 63 GLN A CA 1
ATOM 405 C C . GLN A 1 99 ? 1.542 -40.397 26.508 1.00 42.22 63 GLN A C 1
ATOM 406 O O . GLN A 1 99 ? 2.078 -39.610 27.287 1.00 44.84 63 GLN A O 1
ATOM 412 N N . TYR A 1 100 ? 2.211 -41.356 25.877 1.00 36.77 64 TYR A N 1
ATOM 413 C CA . TYR A 1 100 ? 3.651 -41.540 26.016 1.00 32.67 64 TYR A CA 1
ATOM 414 C C . TYR A 1 100 ? 4.440 -40.338 25.494 1.00 39.35 64 TYR A C 1
ATOM 415 O O . TYR A 1 100 ? 5.450 -39.944 26.075 1.00 43.52 64 TYR A O 1
ATOM 424 N N . ASN A 1 101 ? 3.982 -39.768 24.386 1.00 39.92 65 ASN A N 1
ATOM 425 C CA . ASN A 1 101 ? 4.712 -38.702 23.708 1.00 36.83 65 ASN A CA 1
ATOM 426 C C . ASN A 1 101 ? 4.415 -37.287 24.195 1.00 39.56 65 ASN A C 1
ATOM 427 O O . ASN A 1 101 ? 5.024 -36.336 23.706 1.00 40.92 65 ASN A O 1
ATOM 432 N N . ARG A 1 102 ? 3.479 -37.143 25.132 1.00 41.26 66 ARG A N 1
ATOM 433 C CA . ARG A 1 102 ? 3.069 -35.814 25.607 1.00 39.02 66 ARG A CA 1
ATOM 434 C C . ARG A 1 102 ? 4.210 -34.859 25.961 1.00 34.17 66 ARG A C 1
ATOM 435 O O . ARG A 1 102 ? 4.190 -33.713 25.523 1.00 28.57 66 ARG A O 1
ATOM 443 N N . PRO A 1 103 ? 5.192 -35.312 26.769 1.00 36.65 67 PRO A N 1
ATOM 444 C CA . PRO A 1 103 ? 6.297 -34.393 27.063 1.00 35.04 67 PRO A CA 1
ATOM 445 C C . PRO A 1 103 ? 7.009 -33.913 25.803 1.00 40.11 67 PRO A C 1
ATOM 446 O O . PRO A 1 103 ? 7.403 -32.749 25.743 1.00 48.47 67 PRO A O 1
ATOM 450 N N . LEU A 1 104 ? 7.142 -34.775 24.802 1.00 37.76 68 LEU A N 1
ATOM 451 C CA . LEU A 1 104 ? 7.785 -34.370 23.557 1.00 38.24 68 LEU A CA 1
ATOM 452 C C . LEU A 1 104 ? 6.895 -33.437 22.730 1.00 41.86 68 LEU A C 1
ATOM 453 O O . LEU A 1 104 ? 7.354 -32.399 22.259 1.00 45.80 68 LEU A O 1
ATOM 458 N N . PHE A 1 105 ? 5.624 -33.797 22.572 1.00 40.86 69 PHE A N 1
ATOM 459 C CA . PHE A 1 105 ? 4.692 -32.998 21.777 1.00 41.45 69 PHE A CA 1
ATOM 460 C C . PHE A 1 105 ? 4.468 -31.647 22.415 1.00 42.75 69 PHE A C 1
ATOM 461 O O . PHE A 1 105 ? 4.338 -30.647 21.725 1.00 48.86 69 PHE A O 1
ATOM 469 N N . SER A 1 106 ? 4.384 -31.626 23.737 1.00 45.21 70 SER A N 1
ATOM 470 C CA . SER A 1 106 ? 4.234 -30.373 24.452 1.00 48.06 70 SER A CA 1
ATOM 471 C C . SER A 1 106 ? 5.407 -29.433 24.181 1.00 52.38 70 SER A C 1
ATOM 472 O O . SER A 1 106 ? 5.209 -28.252 23.888 1.00 55.00 70 SER A O 1
ATOM 475 N N . LEU A 1 107 ? 6.623 -29.971 24.217 1.00 48.07 71 LEU A N 1
ATOM 476 C CA . LEU A 1 107 ? 7.807 -29.147 24.021 1.00 44.88 71 LEU A CA 1
ATOM 477 C C . LEU A 1 107 ? 7.841 -28.511 22.641 1.00 51.94 71 LEU A C 1
ATOM 478 O O . LEU A 1 107 ? 8.185 -27.339 22.506 1.00 60.52 71 LEU A O 1
ATOM 483 N N . LEU A 1 108 ? 7.458 -29.269 21.622 1.00 50.02 72 LEU A N 1
ATOM 484 C CA . LEU A 1 108 ? 7.442 -28.740 20.266 1.00 49.32 72 LEU A CA 1
ATOM 485 C C . LEU A 1 108 ? 6.358 -27.679 20.072 1.00 52.53 72 LEU A C 1
ATOM 486 O O . LEU A 1 108 ? 6.535 -26.755 19.295 1.00 55.07 72 LEU A O 1
ATOM 491 N N . SER A 1 109 ? 5.245 -27.801 20.783 1.00 56.60 73 SER A N 1
ATOM 492 C CA . SER A 1 109 ? 4.174 -26.813 20.678 1.00 60.77 73 SER A CA 1
ATOM 493 C C . SER A 1 109 ? 4.601 -25.429 21.157 1.00 68.17 73 SER A C 1
ATOM 494 O O . SER A 1 109 ? 4.320 -24.426 20.505 1.00 71.61 73 SER A O 1
ATOM 497 N N . ASP A 1 110 ? 5.281 -25.388 22.298 1.00 71.65 74 ASP A N 1
ATOM 498 C CA . ASP A 1 110 ? 5.690 -24.136 22.939 1.00 70.11 74 ASP A CA 1
ATOM 499 C C . ASP A 1 110 ? 6.887 -23.455 22.288 1.00 73.40 74 ASP A C 1
ATOM 500 O O . ASP A 1 110 ? 7.390 -22.451 22.790 1.00 78.38 74 ASP A O 1
ATOM 505 N N . LEU A 1 111 ? 7.349 -24.007 21.177 1.00 71.88 75 LEU A N 1
ATOM 506 C CA . LEU A 1 111 ? 8.460 -23.409 20.461 1.00 76.57 75 LEU A CA 1
ATOM 507 C C . LEU A 1 111 ? 8.001 -22.102 19.820 1.00 85.83 75 LEU A C 1
ATOM 508 O O . LEU A 1 111 ? 6.923 -22.048 19.227 1.00 89.98 75 LEU A O 1
ATOM 513 N N . PRO A 1 112 ? 8.804 -21.034 19.974 1.00 88.14 76 PRO A N 1
ATOM 514 C CA . PRO A 1 112 ? 8.589 -19.731 19.333 1.00 87.20 76 PRO A CA 1
ATOM 515 C C . PRO A 1 112 ? 8.287 -19.859 17.839 1.00 88.49 76 PRO A C 1
ATOM 516 O O . PRO A 1 112 ? 8.727 -20.821 17.212 1.00 87.03 76 PRO A O 1
ATOM 520 N N . PRO A 1 113 ? 7.545 -18.892 17.275 1.00 94.26 77 PRO A N 1
ATOM 521 C CA . PRO A 1 113 ? 7.009 -18.931 15.906 1.00 98.33 77 PRO A CA 1
ATOM 522 C C . PRO A 1 113 ? 8.033 -19.219 14.803 1.00 99.18 77 PRO A C 1
ATOM 523 O O . PRO A 1 113 ? 7.659 -19.744 13.753 1.00 97.19 77 PRO A O 1
ATOM 527 N N . HIS A 1 114 ? 9.294 -18.864 15.020 1.00 99.87 78 HIS A N 1
ATOM 528 C CA . HIS A 1 114 ? 10.303 -19.049 13.983 1.00 103.97 78 HIS A CA 1
ATOM 529 C C . HIS A 1 114 ? 11.310 -20.157 14.290 1.00 99.23 78 HIS A C 1
ATOM 530 O O . HIS A 1 114 ? 12.009 -20.626 13.394 1.00 100.84 78 HIS A O 1
ATOM 537 N N . HIS A 1 115 ? 11.379 -20.570 15.552 1.00 93.70 79 HIS A N 1
ATOM 538 C CA . HIS A 1 115 ? 12.369 -21.557 15.997 1.00 84.65 79 HIS A CA 1
ATOM 539 C C . HIS A 1 115 ? 12.138 -22.985 15.489 1.00 74.43 79 HIS A C 1
ATOM 540 O O . HIS A 1 115 ? 11.024 -23.507 15.528 1.00 72.51 79 HIS A O 1
ATOM 547 N N . LYS A 1 116 ? 13.214 -23.606 15.018 1.00 69.06 80 LYS A N 1
ATOM 548 C CA . LYS A 1 116 ? 13.205 -25.011 14.623 1.00 65.97 80 LYS A CA 1
ATOM 549 C C . LYS A 1 116 ? 14.204 -25.804 15.466 1.00 66.97 80 LYS A C 1
ATOM 550 O O . LYS A 1 116 ? 15.115 -25.229 16.068 1.00 69.25 80 LYS A O 1
ATOM 556 N N . VAL A 1 117 ? 14.040 -27.124 15.498 1.00 60.38 81 VAL A N 1
ATOM 557 C CA . VAL A 1 117 ? 14.947 -27.987 16.252 1.00 52.85 81 VAL A CA 1
ATOM 558 C C . VAL A 1 117 ? 15.422 -29.171 15.421 1.00 48.69 81 VAL A C 1
ATOM 559 O O . VAL A 1 117 ? 14.862 -29.465 14.370 1.00 46.08 81 VAL A O 1
ATOM 563 N N . ILE A 1 118 ? 16.488 -29.821 15.878 1.00 48.54 82 ILE A N 1
ATOM 564 C CA . ILE A 1 118 ? 16.934 -31.074 15.285 1.00 49.40 82 ILE A CA 1
ATOM 565 C C . ILE A 1 118 ? 16.563 -32.216 16.232 1.00 55.62 82 ILE A C 1
ATOM 566 O O . ILE A 1 118 ? 17.049 -32.271 17.365 1.00 57.97 82 ILE A O 1
ATOM 571 N N . LEU A 1 119 ? 15.704 -33.120 15.768 1.00 55.29 83 LEU A N 1
ATOM 572 C CA . LEU A 1 119 ? 15.258 -34.254 16.572 1.00 45.88 83 LEU A CA 1
ATOM 573 C C . LEU A 1 119 ? 16.249 -35.402 16.498 1.00 45.66 83 LEU A C 1
ATOM 574 O O . LEU A 1 119 ? 16.705 -35.775 15.417 1.00 52.57 83 LEU A O 1
ATOM 579 N N . VAL A 1 120 ? 16.597 -35.949 17.653 1.00 40.38 84 VAL A N 1
ATOM 580 C CA . VAL A 1 120 ? 17.467 -37.109 17.701 1.00 39.25 84 VAL A CA 1
ATOM 581 C C . VAL A 1 120 ? 16.791 -38.190 18.527 1.00 41.39 84 VAL A C 1
ATOM 582 O O . VAL A 1 120 ? 16.530 -38.004 19.719 1.00 43.52 84 VAL A O 1
ATOM 586 N N . GLY A 1 121 ? 16.489 -39.315 17.891 1.00 38.72 85 GLY A N 1
ATOM 587 C CA . GLY A 1 121 ? 15.844 -40.412 18.581 1.00 36.06 85 GLY A CA 1
ATOM 588 C C . GLY A 1 121 ? 16.710 -41.654 18.632 1.00 36.77 85 GLY A C 1
ATOM 589 O O . GLY A 1 121 ? 17.446 -41.953 17.691 1.00 33.10 85 GLY A O 1
ATOM 590 N N . HIS A 1 122 ? 16.616 -42.377 19.744 1.00 37.31 86 HIS A N 1
ATOM 591 C CA . HIS A 1 122 ? 17.333 -43.632 19.921 1.00 33.11 86 HIS A CA 1
ATOM 592 C C . HIS A 1 122 ? 16.362 -44.791 20.039 1.00 33.44 86 HIS A C 1
ATOM 593 O O . HIS A 1 122 ? 15.370 -44.692 20.758 1.00 36.71 86 HIS A O 1
ATOM 600 N N . SER A 1 123 ? 16.659 -45.887 19.345 1.00 33.85 87 SER A N 1
ATOM 601 C CA . SER A 1 123 ? 15.899 -47.131 19.477 1.00 32.59 87 SER A CA 1
ATOM 602 C C . SER A 1 123 ? 14.413 -46.929 19.160 1.00 31.65 87 SER A C 1
ATOM 603 O O . SER A 1 123 ? 14.065 -46.333 18.141 1.00 33.31 87 SER A O 1
ATOM 606 N N . ILE A 1 124 ? 13.536 -47.396 20.043 1.00 28.17 88 ILE A N 1
ATOM 607 C CA . ILE A 1 124 ? 12.103 -47.213 19.838 1.00 31.49 88 ILE A CA 1
ATOM 608 C C . ILE A 1 124 ? 11.730 -45.722 19.806 1.00 40.18 88 ILE A C 1
ATOM 609 O O . ILE A 1 124 ? 10.654 -45.348 19.334 1.00 43.13 88 ILE A O 1
ATOM 614 N N . GLY A 1 125 ? 12.617 -44.875 20.324 1.00 40.45 89 GLY A N 1
ATOM 615 C CA . GLY A 1 125 ? 12.404 -43.439 20.310 1.00 38.85 89 GLY A CA 1
ATOM 616 C C . GLY A 1 125 ? 12.245 -42.889 18.907 1.00 41.14 89 GLY A C 1
ATOM 617 O O . GLY A 1 125 ? 11.608 -41.854 18.710 1.00 43.42 89 GLY A O 1
ATOM 618 N N . GLY A 1 126 ? 12.806 -43.594 17.927 1.00 37.38 90 GLY A N 1
ATOM 619 C CA . GLY A 1 126 ? 12.639 -43.230 16.533 1.00 43.67 90 GLY A CA 1
ATOM 620 C C . GLY A 1 126 ? 11.171 -43.144 16.145 1.00 50.62 90 GLY A C 1
ATOM 621 O O . GLY A 1 126 ? 10.787 -42.334 15.304 1.00 55.64 90 GLY A O 1
ATOM 622 N N . GLY A 1 127 ? 10.351 -43.994 16.759 1.00 49.62 91 GLY A N 1
ATOM 623 C CA . GLY A 1 127 ? 8.916 -43.987 16.537 1.00 48.68 91 GLY A CA 1
ATOM 624 C C . GLY A 1 127 ? 8.278 -42.687 16.977 1.00 52.92 91 GLY A C 1
ATOM 625 O O . GLY A 1 127 ? 7.405 -42.154 16.294 1.00 53.75 91 GLY A O 1
ATOM 626 N N . SER A 1 128 ? 8.693 -42.192 18.140 1.00 54.22 92 SER A N 1
ATOM 627 C CA . SER A 1 128 ? 8.212 -40.908 18.640 1.00 48.40 92 SER A CA 1
ATOM 628 C C . SER A 1 128 ? 8.697 -39.762 17.759 1.00 44.63 92 SER A C 1
ATOM 629 O O . SER A 1 128 ? 7.968 -38.804 17.526 1.00 44.83 92 SER A O 1
ATOM 632 N N . VAL A 1 129 ? 9.932 -39.872 17.274 1.00 39.49 93 VAL A N 1
ATOM 633 C CA . VAL A 1 129 ? 10.509 -38.867 16.387 1.00 42.41 93 VAL A CA 1
ATOM 634 C C . VAL A 1 129 ? 9.720 -38.736 15.088 1.00 46.15 93 VAL A C 1
ATOM 635 O O . VAL A 1 129 ? 9.377 -37.630 14.666 1.00 45.54 93 VAL A O 1
ATOM 639 N N . THR A 1 130 ? 9.424 -39.874 14.471 1.00 47.82 94 THR A N 1
ATOM 640 C CA . THR A 1 130 ? 8.705 -39.896 13.208 1.00 48.63 94 THR A CA 1
ATOM 641 C C . THR A 1 130 ? 7.305 -39.311 13.367 1.00 45.49 94 THR A C 1
ATOM 642 O O . THR A 1 130 ? 6.822 -38.572 12.515 1.00 45.13 94 THR A O 1
ATOM 646 N N . GLU A 1 131 ? 6.659 -39.642 14.473 1.00 45.25 95 GLU A N 1
ATOM 647 C CA . GLU A 1 131 ? 5.334 -39.123 14.757 1.00 49.73 95 GLU A CA 1
ATOM 648 C C . GLU A 1 131 ? 5.356 -37.613 15.002 1.00 53.63 95 GLU A C 1
ATOM 649 O O . GLU A 1 131 ? 4.503 -36.882 14.497 1.00 54.71 95 GLU A O 1
ATOM 655 N N . ALA A 1 132 ? 6.331 -37.155 15.783 1.00 55.12 96 ALA A N 1
ATOM 656 C CA . ALA A 1 132 ? 6.524 -35.727 16.032 1.00 54.68 96 ALA A CA 1
ATOM 657 C C . ALA A 1 132 ? 6.935 -35.008 14.752 1.00 57.58 96 ALA A C 1
ATOM 658 O O . ALA A 1 132 ? 6.675 -33.818 14.579 1.00 62.00 96 ALA A O 1
ATOM 660 N N . LEU A 1 133 ? 7.583 -35.740 13.855 1.00 53.84 97 LEU A N 1
ATOM 661 C CA . LEU A 1 133 ? 7.976 -35.186 12.571 1.00 53.04 97 LEU A CA 1
ATOM 662 C C . LEU A 1 133 ? 6.731 -34.910 11.732 1.00 60.06 97 LEU A C 1
ATOM 663 O O . LEU A 1 133 ? 6.722 -34.008 10.896 1.00 68.40 97 LEU A O 1
ATOM 668 N N . CYS A 1 134 ? 5.673 -35.675 11.977 1.00 52.57 98 CYS A N 1
ATOM 669 C CA . CYS A 1 134 ? 4.447 -35.537 11.207 1.00 54.28 98 CYS A CA 1
ATOM 670 C C . CYS A 1 134 ? 3.471 -34.513 11.784 1.00 56.76 98 CYS A C 1
ATOM 671 O O . CYS A 1 134 ? 2.685 -33.922 11.047 1.00 59.44 98 CYS A O 1
ATOM 674 N N . LYS A 1 135 ? 3.534 -34.286 13.092 1.00 55.71 99 LYS A N 1
ATOM 675 C CA . LYS A 1 135 ? 2.589 -33.385 13.751 1.00 54.62 99 LYS A CA 1
ATOM 676 C C . LYS A 1 135 ? 3.149 -31.974 13.909 1.00 53.40 99 LYS A C 1
ATOM 677 O O . LYS A 1 135 ? 2.406 -31.031 14.190 1.00 53.56 99 LYS A O 1
ATOM 683 N N . PHE A 1 136 ? 4.463 -31.839 13.753 1.00 47.06 100 PHE A N 1
ATOM 684 C CA . PHE A 1 136 ? 5.123 -30.553 13.931 1.00 45.29 100 PHE A CA 1
ATOM 685 C C . PHE A 1 136 ? 6.173 -30.330 12.845 1.00 53.01 100 PHE A C 1
ATOM 686 O O . PHE A 1 136 ? 7.244 -29.787 13.109 1.00 55.96 100 PHE A O 1
ATOM 694 N N . THR A 1 137 ? 5.853 -30.754 11.625 1.00 58.72 101 THR A N 1
ATOM 695 C CA . THR A 1 137 ? 6.786 -30.697 10.497 1.00 63.27 101 THR A CA 1
ATOM 696 C C . THR A 1 137 ? 7.513 -29.359 10.329 1.00 70.98 101 THR A C 1
ATOM 697 O O . THR A 1 137 ? 8.724 -29.330 10.096 1.00 72.65 101 THR A O 1
ATOM 701 N N . ASP A 1 138 ? 6.777 -28.260 10.462 1.00 74.36 102 ASP A N 1
ATOM 702 C CA . ASP A 1 138 ? 7.351 -26.927 10.287 1.00 75.14 102 ASP A CA 1
ATOM 703 C C . ASP A 1 138 ? 8.350 -26.563 11.382 1.00 69.33 102 ASP A C 1
ATOM 704 O O . ASP A 1 138 ? 9.110 -25.601 11.244 1.00 68.03 102 ASP A O 1
ATOM 709 N N . LYS A 1 139 ? 8.343 -27.323 12.470 1.00 61.06 103 LYS A N 1
ATOM 710 C CA . LYS A 1 139 ? 9.198 -27.000 13.602 1.00 57.37 103 LYS A CA 1
ATOM 711 C C . LYS A 1 139 ? 10.429 -27.902 13.692 1.00 56.53 103 LYS A C 1
ATOM 712 O O . LYS A 1 139 ? 11.232 -27.783 14.616 1.00 59.79 103 LYS A O 1
ATOM 718 N N . ILE A 1 140 ? 10.589 -28.783 12.712 1.00 50.72 104 ILE A N 1
ATOM 719 C CA . ILE A 1 140 ? 11.719 -29.698 12.698 1.00 47.62 104 ILE A CA 1
ATOM 720 C C . ILE A 1 140 ? 12.641 -29.408 11.517 1.00 49.63 104 ILE A C 1
ATOM 721 O O . ILE A 1 140 ? 12.225 -29.495 10.363 1.00 53.33 104 ILE A O 1
ATOM 726 N N . SER A 1 141 ? 13.894 -29.071 11.798 1.00 48.12 105 SER A N 1
ATOM 727 C CA . SER A 1 141 ? 14.846 -28.801 10.729 1.00 51.86 105 SER A CA 1
ATOM 728 C C . SER A 1 141 ? 15.534 -30.085 10.267 1.00 54.11 105 SER A C 1
ATOM 729 O O . SER A 1 141 ? 15.959 -30.189 9.115 1.00 58.86 105 SER A O 1
ATOM 732 N N . MET A 1 142 ? 15.628 -31.064 11.162 1.00 51.08 106 MET A N 1
ATOM 733 C CA . MET A 1 142 ? 16.283 -32.330 10.842 1.00 50.92 106 MET A CA 1
ATOM 734 C C . MET A 1 142 ? 15.913 -33.407 11.855 1.00 51.65 106 MET A C 1
ATOM 735 O O . MET A 1 142 ? 15.788 -33.131 13.046 1.00 52.59 106 MET A O 1
ATOM 740 N N . ALA A 1 143 ? 15.732 -34.633 11.378 1.00 49.78 107 ALA A N 1
ATOM 741 C CA . ALA A 1 143 ? 15.441 -35.750 12.265 1.00 45.30 107 ALA A CA 1
ATOM 742 C C . ALA A 1 143 ? 16.559 -36.770 12.184 1.00 42.42 107 ALA A C 1
ATOM 743 O O . ALA A 1 143 ? 16.862 -37.279 11.107 1.00 42.60 107 ALA A O 1
ATOM 745 N N . ILE A 1 144 ? 17.156 -37.084 13.327 1.00 37.13 108 ILE A N 1
ATOM 746 C CA . ILE A 1 144 ? 18.276 -38.011 13.358 1.00 38.93 108 ILE A CA 1
ATOM 747 C C . ILE A 1 144 ? 17.882 -39.303 14.064 1.00 39.45 108 ILE A C 1
ATOM 748 O O . ILE A 1 144 ? 17.314 -39.281 15.159 1.00 31.56 108 ILE A O 1
ATOM 753 N N . TYR A 1 145 ? 18.181 -40.429 13.425 1.00 42.88 109 TYR A N 1
ATOM 754 C CA . TYR A 1 145 ? 17.834 -41.731 13.984 1.00 41.71 109 TYR A CA 1
ATOM 755 C C . TYR A 1 145 ? 19.068 -42.509 14.416 1.00 43.62 109 TYR A C 1
ATOM 756 O O . TYR A 1 145 ? 19.819 -43.018 13.587 1.00 47.71 109 TYR A O 1
ATOM 765 N N . LEU A 1 146 ? 19.261 -42.599 15.729 1.00 41.06 110 LEU A N 1
ATOM 766 C CA . LEU A 1 146 ? 20.403 -43.302 16.295 1.00 35.96 110 LEU A CA 1
ATOM 767 C C . LEU A 1 146 ? 20.008 -44.726 16.643 1.00 40.06 110 LEU A C 1
ATOM 768 O O . LEU A 1 146 ? 19.309 -44.953 17.628 1.00 44.00 110 LEU A O 1
ATOM 773 N N . ALA A 1 147 ? 20.439 -45.671 15.808 1.00 40.92 111 ALA A N 1
ATOM 774 C CA . ALA A 1 147 ? 20.093 -47.082 15.952 1.00 39.92 111 ALA A CA 1
ATOM 775 C C . ALA A 1 147 ? 18.596 -47.204 16.234 1.00 39.21 111 ALA A C 1
ATOM 776 O O . ALA A 1 147 ? 18.153 -48.019 17.043 1.00 37.57 111 ALA A O 1
ATOM 778 N N . ALA A 1 148 ? 17.824 -46.391 15.527 1.00 39.45 112 ALA A N 1
ATOM 779 C CA . ALA A 1 148 ? 16.428 -46.170 15.859 1.00 36.31 112 ALA A CA 1
ATOM 780 C C . ALA A 1 148 ? 15.489 -46.680 14.785 1.00 40.41 112 ALA A C 1
ATOM 781 O O . ALA A 1 148 ? 15.885 -46.913 13.643 1.00 51.88 112 ALA A O 1
ATOM 783 N N . SER A 1 149 ? 14.245 -46.894 15.180 1.00 36.69 113 SER A N 1
ATOM 784 C CA . SER A 1 149 ? 13.190 -47.273 14.254 1.00 38.79 113 SER A CA 1
ATOM 785 C C . SER A 1 149 ? 12.799 -46.095 13.369 1.00 44.46 113 SER A C 1
ATOM 786 O O . SER A 1 149 ? 12.146 -45.161 13.841 1.00 46.69 113 SER A O 1
ATOM 789 N N . MET A 1 150 ? 13.223 -46.102 12.104 1.00 48.22 114 MET A N 1
ATOM 790 C CA . MET A 1 150 ? 12.734 -45.085 11.166 1.00 48.89 114 MET A CA 1
ATOM 791 C C . MET A 1 150 ? 11.901 -45.704 10.056 1.00 51.37 114 MET A C 1
ATOM 792 O O . MET A 1 150 ? 12.412 -46.350 9.141 1.00 53.74 114 MET A O 1
ATOM 797 N N . VAL A 1 151 ? 10.594 -45.538 10.189 1.00 50.14 115 VAL A N 1
ATOM 798 C CA . VAL A 1 151 ? 9.650 -46.122 9.257 1.00 49.15 115 VAL A CA 1
ATOM 799 C C . VAL A 1 151 ? 8.873 -45.010 8.572 1.00 56.28 115 VAL A C 1
ATOM 800 O O . VAL A 1 151 ? 8.290 -44.140 9.228 1.00 57.49 115 VAL A O 1
ATOM 804 N N . GLN A 1 152 ? 8.877 -45.048 7.245 1.00 61.12 116 GLN A N 1
ATOM 805 C CA . GLN A 1 152 ? 8.213 -44.042 6.429 1.00 62.54 116 GLN A CA 1
ATOM 806 C C . GLN A 1 152 ? 6.725 -44.009 6.711 1.00 55.84 116 GLN A C 1
ATOM 807 O O . GLN A 1 152 ? 6.073 -45.051 6.719 1.00 56.53 116 GLN A O 1
ATOM 813 N N . PRO A 1 153 ? 6.185 -42.810 6.962 1.00 56.82 117 PRO A N 1
ATOM 814 C CA . PRO A 1 153 ? 4.739 -42.643 7.137 1.00 64.68 117 PRO A CA 1
ATOM 815 C C . PRO A 1 153 ? 3.979 -43.235 5.952 1.00 72.01 117 PRO A C 1
ATOM 816 O O . PRO A 1 153 ? 4.214 -42.841 4.807 1.00 74.19 117 PRO A O 1
ATOM 820 N N . GLY A 1 154 ? 3.103 -44.196 6.233 1.00 74.54 118 GLY A N 1
ATOM 821 C CA . GLY A 1 154 ? 2.382 -44.909 5.196 1.00 76.91 118 GLY A CA 1
ATOM 822 C C . GLY A 1 154 ? 2.699 -46.393 5.177 1.00 78.08 118 GLY A C 1
ATOM 823 O O . GLY A 1 154 ? 2.101 -47.155 4.421 1.00 79.79 118 GLY A O 1
ATOM 824 N N . SER A 1 155 ? 3.638 -46.807 6.020 1.00 80.04 119 SER A N 1
ATOM 825 C CA . SER A 1 155 ? 4.035 -48.207 6.090 1.00 82.10 119 SER A CA 1
ATOM 826 C C . SER A 1 155 ? 3.440 -48.880 7.325 1.00 88.29 119 SER A C 1
ATOM 827 O O . SER A 1 155 ? 3.440 -50.108 7.439 1.00 93.20 119 SER A O 1
ATOM 830 N N . ILE A 1 171 ? 14.538 -63.510 29.760 1.00 52.53 135 ILE A N 1
ATOM 831 C CA . ILE A 1 171 ? 15.097 -62.329 29.094 1.00 57.22 135 ILE A CA 1
ATOM 832 C C . ILE A 1 171 ? 14.352 -61.000 29.381 1.00 45.09 135 ILE A C 1
ATOM 833 O O . ILE A 1 171 ? 14.974 -59.989 29.726 1.00 37.45 135 ILE A O 1
ATOM 838 N N . TRP A 1 172 ? 13.028 -61.006 29.261 1.00 43.49 136 TRP A N 1
ATOM 839 C CA . TRP A 1 172 ? 12.232 -59.845 29.631 1.00 38.74 136 TRP A CA 1
ATOM 840 C C . TRP A 1 172 ? 11.358 -60.164 30.840 1.00 47.89 136 TRP A C 1
ATOM 841 O O . TRP A 1 172 ? 10.846 -61.277 30.954 1.00 53.81 136 TRP A O 1
ATOM 852 N N . GLU A 1 173 ? 11.191 -59.192 31.736 1.00 48.31 137 GLU A N 1
ATOM 853 C CA . GLU A 1 173 ? 10.216 -59.293 32.820 1.00 46.98 137 GLU A CA 1
ATOM 854 C C . GLU A 1 173 ? 8.983 -58.534 32.419 1.00 48.03 137 GLU A C 1
ATOM 855 O O . GLU A 1 173 ? 9.083 -57.444 31.864 1.00 55.03 137 GLU A O 1
ATOM 861 N N . TYR A 1 174 ? 7.817 -59.088 32.716 1.00 43.96 138 TYR A N 1
ATOM 862 C CA . TYR A 1 174 ? 6.579 -58.412 32.375 1.00 43.80 138 TYR A CA 1
ATOM 863 C C . TYR A 1 174 ? 5.765 -57.999 33.594 1.00 44.37 138 TYR A C 1
ATOM 864 O O . TYR A 1 174 ? 5.767 -58.682 34.611 1.00 50.63 138 TYR A O 1
ATOM 873 N N . THR A 1 175 ? 5.080 -56.866 33.481 1.00 37.69 139 THR A N 1
ATOM 874 C CA . THR A 1 175 ? 4.203 -56.394 34.540 1.00 42.22 139 THR A CA 1
ATOM 875 C C . THR A 1 175 ? 2.748 -56.453 34.070 1.00 50.45 139 THR A C 1
ATOM 876 O O . THR A 1 175 ? 2.429 -56.044 32.949 1.00 53.84 139 THR A O 1
ATOM 880 N N . TYR A 1 176 ? 1.875 -56.989 34.920 1.00 51.58 140 TYR A N 1
ATOM 881 C CA . TYR A 1 176 ? 0.467 -57.148 34.571 1.00 54.48 140 TYR A CA 1
ATOM 882 C C . TYR A 1 176 ? -0.438 -56.247 35.422 1.00 56.98 140 TYR A C 1
ATOM 883 O O . TYR A 1 176 ? -1.125 -56.715 36.333 1.00 57.00 140 TYR A O 1
ATOM 892 N N . GLY A 1 177 ? -0.437 -54.956 35.099 1.00 55.54 141 GLY A N 1
ATOM 893 C CA . GLY A 1 177 ? -1.185 -53.952 35.837 1.00 53.82 141 GLY A CA 1
ATOM 894 C C . GLY A 1 177 ? -2.695 -54.066 35.738 1.00 54.80 141 GLY A C 1
ATOM 895 O O . GLY A 1 177 ? -3.425 -53.359 36.428 1.00 60.00 141 GLY A O 1
ATOM 896 N N . GLU A 1 178 ? -3.173 -54.943 34.869 1.00 52.46 142 GLU A N 1
ATOM 897 C CA . GLU A 1 178 ? -4.603 -55.180 34.766 1.00 57.93 142 GLU A CA 1
ATOM 898 C C . GLU A 1 178 ? -4.919 -56.646 35.039 1.00 64.52 142 GLU A C 1
ATOM 899 O O . GLU A 1 178 ? -5.857 -57.214 34.471 1.00 68.49 142 GLU A O 1
ATOM 905 N N . GLY A 1 179 ? -4.146 -57.234 35.950 1.00 59.74 143 GLY A N 1
ATOM 906 C CA . GLY A 1 179 ? -4.275 -58.638 36.288 1.00 62.04 143 GLY A CA 1
ATOM 907 C C . GLY A 1 179 ? -3.604 -59.544 35.270 1.00 60.96 143 GLY A C 1
ATOM 908 O O . GLY A 1 179 ? -3.325 -59.135 34.139 1.00 55.52 143 GLY A O 1
ATOM 909 N N . THR A 1 180 ? -3.378 -60.792 35.662 1.00 63.37 144 THR A N 1
ATOM 910 C CA . THR A 1 180 ? -2.556 -61.703 34.869 1.00 70.84 144 THR A CA 1
ATOM 911 C C . THR A 1 180 ? -3.255 -62.286 33.635 1.00 76.45 144 THR A C 1
ATOM 912 O O . THR A 1 180 ? -2.594 -62.782 32.716 1.00 74.38 144 THR A O 1
ATOM 916 N N . ASP A 1 181 ? -4.584 -62.229 33.617 1.00 80.67 145 ASP A N 1
ATOM 917 C CA . ASP A 1 181 ? -5.357 -62.722 32.476 1.00 86.64 145 ASP A CA 1
ATOM 918 C C . ASP A 1 181 ? -5.462 -61.724 31.310 1.00 85.52 145 ASP A C 1
ATOM 919 O O . ASP A 1 181 ? -5.828 -62.099 30.196 1.00 87.11 145 ASP A O 1
ATOM 924 N N . LYS A 1 182 ? -5.139 -60.460 31.571 1.00 81.36 146 LYS A N 1
ATOM 925 C CA . LYS A 1 182 ? -5.026 -59.450 30.517 1.00 72.32 146 LYS A CA 1
ATOM 926 C C . LYS A 1 182 ? -3.575 -59.380 30.040 1.00 63.62 146 LYS A C 1
ATOM 927 O O . LYS A 1 182 ? -2.671 -59.783 30.771 1.00 63.53 146 LYS A O 1
ATOM 933 N N . PRO A 1 183 ? -3.345 -58.884 28.809 1.00 56.52 147 PRO A N 1
ATOM 934 C CA . PRO A 1 183 ? -1.970 -58.720 28.313 1.00 49.06 147 PRO A CA 1
ATOM 935 C C . PRO A 1 183 ? -1.160 -57.736 29.171 1.00 48.67 147 PRO A C 1
ATOM 936 O O . PRO A 1 183 ? -1.744 -56.852 29.808 1.00 46.54 147 PRO A O 1
ATOM 940 N N . PRO A 1 184 ? 0.174 -57.895 29.195 1.00 45.86 148 PRO A N 1
ATOM 941 C CA . PRO A 1 184 ? 1.051 -57.113 30.072 1.00 42.14 148 PRO A CA 1
ATOM 942 C C . PRO A 1 184 ? 1.004 -55.624 29.789 1.00 42.29 148 PRO A C 1
ATOM 943 O O . PRO A 1 184 ? 0.740 -55.207 28.661 1.00 45.35 148 PRO A O 1
ATOM 947 N N . THR A 1 185 ? 1.267 -54.836 30.826 1.00 36.94 149 THR A N 1
ATOM 948 C CA . THR A 1 185 ? 1.215 -53.388 30.740 1.00 39.83 149 THR A CA 1
ATOM 949 C C . THR A 1 185 ? 2.613 -52.777 30.718 1.00 39.36 149 THR A C 1
ATOM 950 O O . THR A 1 185 ? 2.796 -51.634 30.298 1.00 35.36 149 THR A O 1
ATOM 954 N N . GLY A 1 186 ? 3.590 -53.539 31.202 1.00 39.13 150 GLY A N 1
ATOM 955 C CA . GLY A 1 186 ? 4.966 -53.081 31.262 1.00 37.57 150 GLY A CA 1
ATOM 956 C C . GLY A 1 186 ? 5.989 -54.161 30.953 1.00 38.38 150 GLY A C 1
ATOM 957 O O . GLY A 1 186 ? 5.816 -55.326 31.306 1.00 39.56 150 GLY A O 1
ATOM 958 N N . VAL A 1 187 ? 7.079 -53.763 30.313 1.00 35.46 151 VAL A N 1
ATOM 959 C CA . VAL A 1 187 ? 8.159 -54.688 30.011 1.00 33.52 151 VAL A CA 1
ATOM 960 C C . VAL A 1 187 ? 9.508 -54.111 30.419 1.00 34.45 151 VAL A C 1
ATOM 961 O O . VAL A 1 187 ? 9.762 -52.918 30.256 1.00 36.31 151 VAL A O 1
ATOM 965 N N . LEU A 1 188 ? 10.357 -54.961 30.984 1.00 32.90 152 LEU A N 1
ATOM 966 C CA . LEU A 1 188 ? 11.671 -54.539 31.431 1.00 29.64 152 LEU A CA 1
ATOM 967 C C . LEU A 1 188 ? 12.657 -55.685 31.269 1.00 35.47 152 LEU A C 1
ATOM 968 O O . LEU A 1 188 ? 12.354 -56.828 31.616 1.00 36.44 152 LEU A O 1
ATOM 973 N N . MET A 1 189 ? 13.834 -55.383 30.729 1.00 35.13 153 MET A N 1
ATOM 974 C CA . MET A 1 189 ? 14.872 -56.393 30.597 1.00 33.49 153 MET A CA 1
ATOM 975 C C . MET A 1 189 ? 15.402 -56.801 31.966 1.00 36.37 153 MET A C 1
ATOM 976 O O . MET A 1 189 ? 15.606 -55.963 32.843 1.00 37.38 153 MET A O 1
ATOM 981 N N . LYS A 1 190 ? 15.608 -58.100 32.142 1.00 37.45 154 LYS A N 1
ATOM 982 C CA . LYS A 1 190 ? 16.132 -58.637 33.380 1.00 36.03 154 LYS A CA 1
ATOM 983 C C . LYS A 1 190 ? 17.545 -58.122 33.623 1.00 38.38 154 LYS A C 1
ATOM 984 O O . LYS A 1 190 ? 18.325 -57.967 32.684 1.00 38.57 154 LYS A O 1
ATOM 990 N N . PRO A 1 191 ? 17.873 -57.832 34.889 1.00 38.78 155 PRO A N 1
ATOM 991 C CA . PRO A 1 191 ? 19.169 -57.270 35.290 1.00 35.48 155 PRO A CA 1
ATOM 992 C C . PRO A 1 191 ? 20.389 -58.039 34.780 1.00 32.31 155 PRO A C 1
ATOM 993 O O . PRO A 1 191 ? 21.372 -57.410 34.421 1.00 39.32 155 PRO A O 1
ATOM 997 N N . GLU A 1 192 ? 20.332 -59.367 34.754 1.00 35.75 156 GLU A N 1
ATOM 998 C CA . GLU A 1 192 ? 21.487 -60.168 34.342 1.00 37.54 156 GLU A CA 1
ATOM 999 C C . GLU A 1 192 ? 21.761 -60.114 32.835 1.00 38.84 156 GLU A C 1
ATOM 1000 O O . GLU A 1 192 ? 22.769 -60.637 32.368 1.00 42.13 156 GLU A O 1
ATOM 1006 N N . PHE A 1 193 ? 20.871 -59.480 32.077 1.00 35.96 157 PHE A N 1
ATOM 1007 C CA . PHE A 1 193 ? 21.040 -59.402 30.628 1.00 35.82 157 PHE A CA 1
ATOM 1008 C C . PHE A 1 193 ? 21.334 -57.997 30.066 1.00 40.48 157 PHE A C 1
ATOM 1009 O O . PHE A 1 193 ? 21.736 -57.876 28.906 1.00 34.83 157 PHE A O 1
ATOM 1017 N N . ILE A 1 194 ? 21.178 -56.949 30.877 1.00 38.68 158 ILE A N 1
ATOM 1018 C CA . ILE A 1 194 ? 21.338 -55.590 30.356 1.00 36.21 158 ILE A CA 1
ATOM 1019 C C . ILE A 1 194 ? 22.755 -55.292 29.870 1.00 34.15 158 ILE A C 1
ATOM 1020 O O . ILE A 1 194 ? 22.926 -54.587 28.880 1.00 34.36 158 ILE A O 1
ATOM 1025 N N . ARG A 1 195 ? 23.764 -55.823 30.553 1.00 29.57 159 ARG A N 1
ATOM 1026 C CA . ARG A 1 195 ? 25.138 -55.553 30.147 1.00 33.63 159 ARG A CA 1
ATOM 1027 C C . ARG A 1 195 ? 25.395 -56.039 28.731 1.00 33.22 159 ARG A C 1
ATOM 1028 O O . ARG A 1 195 ? 25.924 -55.308 27.900 1.00 32.52 159 ARG A O 1
ATOM 1036 N N . HIS A 1 196 ? 25.017 -57.277 28.460 1.00 34.60 160 HIS A N 1
ATOM 1037 C CA . HIS A 1 196 ? 25.228 -57.852 27.141 1.00 32.57 160 HIS A CA 1
ATOM 1038 C C . HIS A 1 196 ? 24.432 -57.163 26.032 1.00 33.56 160 HIS A C 1
ATOM 1039 O O . HIS A 1 196 ? 24.963 -56.897 24.957 1.00 41.45 160 HIS A O 1
ATOM 1046 N N . TYR A 1 197 ? 23.167 -56.867 26.298 1.00 29.65 161 TYR A N 1
ATOM 1047 C CA . TYR A 1 197 ? 22.281 -56.371 25.257 1.00 29.99 161 TYR A CA 1
ATOM 1048 C C . TYR A 1 197 ? 22.308 -54.856 25.042 1.00 33.57 161 TYR A C 1
ATOM 1049 O O . TYR A 1 197 ? 22.345 -54.388 23.906 1.00 31.66 161 TYR A O 1
ATOM 1058 N N . TYR A 1 198 ? 22.318 -54.093 26.128 1.00 37.15 162 TYR A N 1
ATOM 1059 C CA . TYR A 1 198 ? 22.283 -52.633 26.048 1.00 31.94 162 TYR A CA 1
ATOM 1060 C C . TYR A 1 198 ? 23.686 -52.029 26.016 1.00 38.82 162 TYR A C 1
ATOM 1061 O O . TYR A 1 198 ? 23.944 -51.070 25.288 1.00 45.25 162 TYR A O 1
ATOM 1070 N N . TYR A 1 199 ? 24.572 -52.554 26.860 1.00 35.57 163 TYR A N 1
ATOM 1071 C CA . TYR A 1 199 ? 25.812 -51.862 27.184 1.00 34.80 163 TYR A CA 1
ATOM 1072 C C . TYR A 1 199 ? 27.092 -52.676 26.978 1.00 34.86 163 TYR A C 1
ATOM 1073 O O . TYR A 1 199 ? 28.080 -52.478 27.689 1.00 33.96 163 TYR A O 1
ATOM 1082 N N . SER A 1 200 ? 27.088 -53.561 25.992 1.00 35.98 164 SER A N 1
ATOM 1083 C CA . SER A 1 200 ? 28.196 -54.498 25.797 1.00 35.14 164 SER A CA 1
ATOM 1084 C C . SER A 1 200 ? 29.543 -53.829 25.515 1.00 41.81 164 SER A C 1
ATOM 1085 O O . SER A 1 200 ? 30.599 -54.449 25.664 1.00 38.88 164 SER A O 1
ATOM 1088 N N . GLN A 1 201 ? 29.500 -52.574 25.081 1.00 42.78 165 GLN A N 1
ATOM 1089 C CA . GLN A 1 201 ? 30.715 -51.836 24.775 1.00 37.02 165 GLN A CA 1
ATOM 1090 C C . GLN A 1 201 ? 30.822 -50.589 25.651 1.00 36.28 165 GLN A C 1
ATOM 1091 O O . GLN A 1 201 ? 31.623 -49.696 25.381 1.00 35.06 165 GLN A O 1
ATOM 1097 N N . SER A 1 202 ? 30.023 -50.543 26.714 1.00 39.81 166 SER A N 1
ATOM 1098 C CA . SER A 1 202 ? 29.911 -49.344 27.545 1.00 32.11 166 SER A CA 1
ATOM 1099 C C . SER A 1 202 ? 30.700 -49.491 28.830 1.00 28.11 166 SER A C 1
ATOM 1100 O O . SER A 1 202 ? 30.956 -50.606 29.282 1.00 35.26 166 SER A O 1
ATOM 1103 N N . PRO A 1 203 ? 31.110 -48.358 29.414 1.00 21.87 167 PRO A N 1
ATOM 1104 C CA . PRO A 1 203 ? 31.810 -48.390 30.698 1.00 18.62 167 PRO A CA 1
ATOM 1105 C C . PRO A 1 203 ? 30.938 -49.061 31.750 1.00 27.09 167 PRO A C 1
ATOM 1106 O O . PRO A 1 203 ? 29.720 -48.855 31.735 1.00 30.12 167 PRO A O 1
ATOM 1110 N N . LEU A 1 204 ? 31.538 -49.829 32.655 1.00 25.36 168 LEU A N 1
ATOM 1111 C CA . LEU A 1 204 ? 30.756 -50.539 33.656 1.00 25.99 168 LEU A CA 1
ATOM 1112 C C . LEU A 1 204 ? 29.920 -49.620 34.548 1.00 36.18 168 LEU A C 1
ATOM 1113 O O . LEU A 1 204 ? 28.804 -49.975 34.935 1.00 40.88 168 LEU A O 1
ATOM 1118 N N . GLU A 1 205 ? 30.442 -48.436 34.854 1.00 37.02 169 GLU A N 1
ATOM 1119 C CA . GLU A 1 205 ? 29.729 -47.504 35.723 1.00 34.29 169 GLU A CA 1
ATOM 1120 C C . GLU A 1 205 ? 28.424 -47.025 35.094 1.00 31.73 169 GLU A C 1
ATOM 1121 O O . GLU A 1 205 ? 27.483 -46.690 35.795 1.00 33.80 169 GLU A O 1
ATOM 1127 N N . ASP A 1 206 ? 28.383 -46.969 33.769 1.00 33.60 170 ASP A N 1
ATOM 1128 C CA . ASP A 1 206 ? 27.161 -46.625 33.045 1.00 30.01 170 ASP A CA 1
ATOM 1129 C C . ASP A 1 206 ? 26.121 -47.745 33.116 1.00 27.08 170 ASP A C 1
ATOM 1130 O O . ASP A 1 206 ? 24.919 -47.496 33.004 1.00 28.44 170 ASP A O 1
ATOM 1135 N N . VAL A 1 207 ? 26.587 -48.980 33.281 1.00 20.09 171 VAL A N 1
ATOM 1136 C CA . VAL A 1 207 ? 25.688 -50.109 33.498 1.00 18.67 171 VAL A CA 1
ATOM 1137 C C . VAL A 1 207 ? 25.059 -49.973 34.886 1.00 28.46 171 VAL A C 1
ATOM 1138 O O . VAL A 1 207 ? 23.844 -50.092 35.056 1.00 30.61 171 VAL A O 1
ATOM 1142 N N . THR A 1 208 ? 25.907 -49.679 35.866 1.00 28.69 172 THR A N 1
ATOM 1143 C CA . THR A 1 208 ? 25.480 -49.476 37.237 1.00 22.69 172 THR A CA 1
ATOM 1144 C C . THR A 1 208 ? 24.468 -48.355 37.278 1.00 23.88 172 THR A C 1
ATOM 1145 O O . THR A 1 208 ? 23.396 -48.489 37.865 1.00 25.01 172 THR A O 1
ATOM 1149 N N . LEU A 1 209 ? 24.820 -47.252 36.632 1.00 23.70 173 LEU A N 1
ATOM 1150 C CA . LEU A 1 209 ? 23.948 -46.093 36.538 1.00 28.02 173 LEU A CA 1
ATOM 1151 C C . LEU A 1 209 ? 22.583 -46.475 35.987 1.00 28.50 173 LEU A C 1
ATOM 1152 O O . LEU A 1 209 ? 21.563 -46.121 36.560 1.00 30.29 173 LEU A O 1
ATOM 1157 N N . SER A 1 210 ? 22.574 -47.175 34.857 1.00 27.66 174 SER A N 1
ATOM 1158 C CA . SER A 1 210 ? 21.330 -47.601 34.219 1.00 26.16 174 SER A CA 1
ATOM 1159 C C . SER A 1 210 ? 20.479 -48.533 35.079 1.00 26.88 174 SER A C 1
ATOM 1160 O O . SER A 1 210 ? 19.252 -48.435 35.087 1.00 32.05 174 SER A O 1
ATOM 1163 N N . SER A 1 211 ? 21.129 -49.441 35.795 1.00 22.63 175 SER A N 1
ATOM 1164 C CA . SER A 1 211 ? 20.420 -50.412 36.624 1.00 18.85 175 SER A CA 1
ATOM 1165 C C . SER A 1 211 ? 19.611 -49.762 37.745 1.00 21.86 175 SER A C 1
ATOM 1166 O O . SER A 1 211 ? 18.699 -50.372 38.277 1.00 25.23 175 SER A O 1
ATOM 1169 N N . LYS A 1 212 ? 19.950 -48.529 38.108 1.00 26.26 176 LYS A N 1
ATOM 1170 C CA . LYS A 1 212 ? 19.220 -47.814 39.155 1.00 22.01 176 LYS A CA 1
ATOM 1171 C C . LYS A 1 212 ? 18.259 -46.811 38.542 1.00 25.06 176 LYS A C 1
ATOM 1172 O O . LYS A 1 212 ? 17.605 -46.057 39.259 1.00 31.94 176 LYS A O 1
ATOM 1178 N N . LEU A 1 213 ? 18.166 -46.809 37.216 1.00 21.95 177 LEU A N 1
ATOM 1179 C CA . LEU A 1 213 ? 17.323 -45.844 36.521 1.00 21.35 177 LEU A CA 1
ATOM 1180 C C . LEU A 1 213 ? 16.341 -46.439 35.511 1.00 24.90 177 LEU A C 1
ATOM 1181 O O . LEU A 1 213 ? 15.328 -45.813 35.193 1.00 26.34 177 LEU A O 1
ATOM 1186 N N . LEU A 1 214 ? 16.617 -47.646 35.030 1.00 23.57 178 LEU A N 1
ATOM 1187 C CA . LEU A 1 214 ? 15.739 -48.282 34.055 1.00 20.80 178 LEU A CA 1
ATOM 1188 C C . LEU A 1 214 ? 14.374 -48.535 34.671 1.00 22.97 178 LEU A C 1
ATOM 1189 O O . LEU A 1 214 ? 14.272 -49.042 35.782 1.00 26.59 178 LEU A O 1
ATOM 1194 N N . ARG A 1 215 ? 13.327 -48.150 33.952 1.00 28.60 179 ARG A N 1
ATOM 1195 C CA . ARG A 1 215 ? 11.954 -48.339 34.410 1.00 27.53 179 ARG A CA 1
ATOM 1196 C C . ARG A 1 215 ? 11.253 -49.190 33.364 1.00 34.36 179 ARG A C 1
ATOM 1197 O O . ARG A 1 215 ? 11.669 -49.216 32.210 1.00 37.72 179 ARG A O 1
ATOM 1205 N N . PRO A 1 216 ? 10.214 -49.930 33.767 1.00 33.54 180 PRO A N 1
ATOM 1206 C CA . PRO A 1 216 ? 9.474 -50.735 32.791 1.00 31.12 180 PRO A CA 1
ATOM 1207 C C . PRO A 1 216 ? 8.911 -49.865 31.668 1.00 29.73 180 PRO A C 1
ATOM 1208 O O . PRO A 1 216 ? 8.521 -48.724 31.920 1.00 29.71 180 PRO A O 1
ATOM 1212 N N . ALA A 1 217 ? 8.892 -50.395 30.449 1.00 29.85 181 ALA A N 1
ATOM 1213 C CA . ALA A 1 217 ? 8.405 -49.655 29.286 1.00 38.08 181 ALA A CA 1
ATOM 1214 C C . ALA A 1 217 ? 6.934 -49.956 29.009 1.00 45.68 181 ALA A C 1
ATOM 1215 O O . ALA A 1 217 ? 6.493 -51.097 29.145 1.00 51.72 181 ALA A O 1
ATOM 1217 N N . PRO A 1 218 ? 6.167 -48.929 28.611 1.00 43.32 182 PRO A N 1
ATOM 1218 C CA . PRO A 1 218 ? 4.731 -49.095 28.348 1.00 40.13 182 PRO A CA 1
ATOM 1219 C C . PRO A 1 218 ? 4.469 -49.844 27.044 1.00 46.88 182 PRO A C 1
ATOM 1220 O O . PRO A 1 218 ? 4.321 -49.200 26.006 1.00 51.46 182 PRO A O 1
ATOM 1224 N N . MET A 1 219 ? 4.392 -51.174 27.114 1.00 47.97 183 MET A N 1
ATOM 1225 C CA . MET A 1 219 ? 4.190 -52.032 25.943 1.00 47.38 183 MET A CA 1
ATOM 1226 C C . MET A 1 219 ? 3.015 -51.608 25.080 1.00 51.14 183 MET A C 1
ATOM 1227 O O . MET A 1 219 ? 3.130 -51.544 23.855 1.00 58.61 183 MET A O 1
ATOM 1232 N N . ARG A 1 220 ? 1.882 -51.339 25.726 1.00 43.50 184 ARG A N 1
ATOM 1233 C CA . ARG A 1 220 ? 0.652 -51.005 25.014 1.00 50.67 184 ARG A CA 1
ATOM 1234 C C . ARG A 1 220 ? 0.822 -49.776 24.119 1.00 55.12 184 ARG A C 1
ATOM 1235 O O . ARG A 1 220 ? 0.279 -49.717 23.016 1.00 57.07 184 ARG A O 1
ATOM 1243 N N . ALA A 1 221 ? 1.582 -48.798 24.599 1.00 54.70 185 ALA A N 1
ATOM 1244 C CA . ALA A 1 221 ? 1.799 -47.572 23.848 1.00 52.12 185 ALA A CA 1
ATOM 1245 C C . ALA A 1 221 ? 2.620 -47.837 22.593 1.00 49.30 185 ALA A C 1
ATOM 1246 O O . ALA A 1 221 ? 2.460 -47.152 21.590 1.00 55.28 185 ALA A O 1
ATOM 1248 N N . PHE A 1 222 ? 3.489 -48.840 22.648 1.00 44.86 186 PHE A N 1
ATOM 1249 C CA . PHE A 1 222 ? 4.384 -49.128 21.531 1.00 48.95 186 PHE A CA 1
ATOM 1250 C C . PHE A 1 222 ? 3.668 -49.761 20.344 1.00 59.86 186 PHE A C 1
ATOM 1251 O O . PHE A 1 222 ? 4.176 -49.744 19.222 1.00 60.95 186 PHE A O 1
ATOM 1259 N N . GLN A 1 223 ? 2.502 -50.344 20.603 1.00 68.54 187 GLN A N 1
ATOM 1260 C CA . GLN A 1 223 ? 1.724 -51.003 19.559 1.00 74.47 187 GLN A CA 1
ATOM 1261 C C . GLN A 1 223 ? 1.137 -49.999 18.565 1.00 81.46 187 GLN A C 1
ATOM 1262 O O . GLN A 1 223 ? 0.808 -50.358 17.440 1.00 84.84 187 GLN A O 1
ATOM 1268 N N . ASP A 1 224 ? 1.024 -48.742 18.985 1.00 85.57 188 ASP A N 1
ATOM 1269 C CA . ASP A 1 224 ? 0.441 -47.694 18.148 1.00 93.10 188 ASP A CA 1
ATOM 1270 C C . ASP A 1 224 ? 1.473 -46.854 17.396 1.00 89.65 188 ASP A C 1
ATOM 1271 O O . ASP A 1 224 ? 1.124 -46.081 16.504 1.00 92.97 188 ASP A O 1
ATOM 1276 N N . LEU A 1 225 ? 2.740 -47.010 17.758 1.00 82.29 189 LEU A N 1
ATOM 1277 C CA . LEU A 1 225 ? 3.817 -46.256 17.128 1.00 76.85 189 LEU A CA 1
ATOM 1278 C C . LEU A 1 225 ? 3.996 -46.596 15.652 1.00 81.81 189 LEU A C 1
ATOM 1279 O O . LEU A 1 225 ? 3.926 -47.762 15.263 1.00 85.40 189 LEU A O 1
ATOM 1284 N N . ASP A 1 226 ? 4.234 -45.563 14.846 1.00 82.07 190 ASP A N 1
ATOM 1285 C CA . ASP A 1 226 ? 4.499 -45.706 13.412 1.00 81.57 190 ASP A CA 1
ATOM 1286 C C . ASP A 1 226 ? 3.355 -46.329 12.615 1.00 79.20 190 ASP A C 1
ATOM 1287 O O . ASP A 1 226 ? 3.579 -47.054 11.647 1.00 79.05 190 ASP A O 1
ATOM 1292 N N . LYS A 1 227 ? 2.130 -46.017 13.021 1.00 76.47 191 LYS A N 1
ATOM 1293 C CA . LYS A 1 227 ? 0.956 -46.325 12.224 1.00 75.50 191 LYS A CA 1
ATOM 1294 C C . LYS A 1 227 ? 0.431 -45.010 11.671 1.00 79.20 191 LYS A C 1
ATOM 1295 O O . LYS A 1 227 ? -0.637 -44.540 12.067 1.00 82.80 191 LYS A O 1
ATOM 1301 N N . LEU A 1 228 ? 1.183 -44.420 10.748 1.00 77.22 192 LEU A N 1
ATOM 1302 C CA . LEU A 1 228 ? 0.894 -43.067 10.291 1.00 73.91 192 LEU A CA 1
ATOM 1303 C C . LEU A 1 228 ? 0.535 -43.034 8.809 1.00 74.94 192 LEU A C 1
ATOM 1304 O O . LEU A 1 228 ? 1.118 -43.760 7.998 1.00 72.84 192 LEU A O 1
ATOM 1309 N N . PRO A 1 229 ? -0.432 -42.180 8.454 1.00 73.42 193 PRO A N 1
ATOM 1310 C CA . PRO A 1 229 ? -0.779 -41.952 7.051 1.00 73.15 193 PRO A CA 1
ATOM 1311 C C . PRO A 1 229 ? 0.339 -41.176 6.373 1.00 70.97 193 PRO A C 1
ATOM 1312 O O . PRO A 1 229 ? 1.009 -40.387 7.043 1.00 70.66 193 PRO A O 1
ATOM 1316 N N . PRO A 1 230 ? 0.557 -41.417 5.070 1.00 66.67 194 PRO A N 1
ATOM 1317 C CA . PRO A 1 230 ? 1.607 -40.750 4.294 1.00 63.50 194 PRO A CA 1
ATOM 1318 C C . PRO A 1 230 ? 1.594 -39.237 4.487 1.00 61.97 194 PRO A C 1
ATOM 1319 O O . PRO A 1 230 ? 0.534 -38.621 4.580 1.00 61.14 194 PRO A O 1
ATOM 1323 N N . ASN A 1 231 ? 2.785 -38.658 4.564 1.00 62.88 195 ASN A N 1
ATOM 1324 C CA . ASN A 1 231 ? 2.960 -37.245 4.869 1.00 65.79 195 ASN A CA 1
ATOM 1325 C C . ASN A 1 231 ? 4.025 -36.662 3.955 1.00 67.63 195 ASN A C 1
ATOM 1326 O O . ASN A 1 231 ? 5.212 -36.705 4.271 1.00 65.74 195 ASN A O 1
ATOM 1331 N N . PRO A 1 232 ? 3.600 -36.118 2.807 1.00 74.49 196 PRO A N 1
ATOM 1332 C CA . PRO A 1 232 ? 4.539 -35.612 1.800 1.00 74.21 196 PRO A CA 1
ATOM 1333 C C . PRO A 1 232 ? 5.332 -34.416 2.309 1.00 68.18 196 PRO A C 1
ATOM 1334 O O . PRO A 1 232 ? 6.437 -34.161 1.834 1.00 64.72 196 PRO A O 1
ATOM 1338 N N . GLU A 1 233 ? 4.773 -33.704 3.280 1.00 67.97 197 GLU A N 1
ATOM 1339 C CA . GLU A 1 233 ? 5.436 -32.542 3.851 1.00 71.06 197 GLU A CA 1
ATOM 1340 C C . GLU A 1 233 ? 6.586 -32.995 4.750 1.00 69.63 197 GLU A C 1
ATOM 1341 O O . GLU A 1 233 ? 7.646 -32.360 4.793 1.00 68.30 197 GLU A O 1
ATOM 1347 N N . ALA A 1 234 ? 6.372 -34.118 5.436 1.00 65.00 198 ALA A N 1
ATOM 1348 C CA . ALA A 1 234 ? 7.370 -34.697 6.331 1.00 58.38 198 ALA A CA 1
ATOM 1349 C C . ALA A 1 234 ? 8.519 -35.325 5.550 1.00 57.63 198 ALA A C 1
ATOM 1350 O O . ALA A 1 234 ? 9.622 -35.489 6.070 1.00 62.92 198 ALA A O 1
ATOM 1352 N N . GLU A 1 235 ? 8.255 -35.687 4.302 1.00 54.58 199 GLU A N 1
ATOM 1353 C CA . GLU A 1 235 ? 9.283 -36.257 3.447 1.00 55.35 199 GLU A CA 1
ATOM 1354 C C . GLU A 1 235 ? 10.339 -35.216 3.117 1.00 61.16 199 GLU A C 1
ATOM 1355 O O . GLU A 1 235 ? 11.488 -35.554 2.839 1.00 63.07 199 GLU A O 1
ATOM 1361 N N . LYS A 1 236 ? 9.944 -33.946 3.175 1.00 65.60 200 LYS A N 1
ATOM 1362 C CA . LYS A 1 236 ? 10.825 -32.841 2.805 1.00 67.68 200 LYS A CA 1
ATOM 1363 C C . LYS A 1 236 ? 11.905 -32.557 3.846 1.00 66.70 200 LYS A C 1
ATOM 1364 O O . LYS A 1 236 ? 12.925 -31.939 3.538 1.00 65.41 200 LYS A O 1
ATOM 1370 N N . VAL A 1 237 ? 11.675 -32.989 5.081 1.00 65.54 201 VAL A N 1
ATOM 1371 C CA . VAL A 1 237 ? 12.642 -32.766 6.150 1.00 60.62 201 VAL A CA 1
ATOM 1372 C C . VAL A 1 237 ? 13.795 -33.756 6.025 1.00 58.32 201 VAL A C 1
ATOM 1373 O O . VAL A 1 237 ? 13.572 -34.966 5.987 1.00 65.20 201 VAL A O 1
ATOM 1377 N N . PRO A 1 238 ? 15.032 -33.244 5.959 1.00 49.08 202 PRO A N 1
ATOM 1378 C CA . PRO A 1 238 ? 16.231 -34.077 5.809 1.00 49.75 202 PRO A CA 1
ATOM 1379 C C . PRO A 1 238 ? 16.440 -35.014 6.998 1.00 53.09 202 PRO A C 1
ATOM 1380 O O . PRO A 1 238 ? 16.352 -34.579 8.146 1.00 56.06 202 PRO A O 1
ATOM 1384 N N . ARG A 1 239 ? 16.686 -36.292 6.722 1.00 50.83 203 ARG A N 1
ATOM 1385 C CA . ARG A 1 239 ? 16.932 -37.260 7.783 1.00 46.80 203 ARG A CA 1
ATOM 1386 C C . ARG A 1 239 ? 18.360 -37.802 7.798 1.00 46.77 203 ARG A C 1
ATOM 1387 O O . ARG A 1 239 ? 19.045 -37.838 6.774 1.00 45.65 203 ARG A O 1
ATOM 1395 N N . VAL A 1 240 ? 18.809 -38.208 8.979 1.00 44.63 204 VAL A N 1
ATOM 1396 C CA . VAL A 1 240 ? 20.102 -38.858 9.119 1.00 46.59 204 VAL A CA 1
ATOM 1397 C C . VAL A 1 240 ? 19.928 -40.137 9.935 1.00 50.67 204 VAL A C 1
ATOM 1398 O O . VAL A 1 240 ? 19.309 -40.114 11.002 1.00 58.55 204 VAL A O 1
ATOM 1402 N N . TYR A 1 241 ? 20.435 -41.257 9.426 1.00 42.25 205 TYR A N 1
ATOM 1403 C CA . TYR A 1 241 ? 20.477 -42.481 10.218 1.00 39.48 205 TYR A CA 1
ATOM 1404 C C . TYR A 1 241 ? 21.906 -42.744 10.687 1.00 48.97 205 TYR A C 1
ATOM 1405 O O . TYR A 1 241 ? 22.846 -42.706 9.888 1.00 53.46 205 TYR A O 1
ATOM 1414 N N . ILE A 1 242 ? 22.066 -43.029 11.979 1.00 48.02 206 ILE A N 1
ATOM 1415 C CA . ILE A 1 242 ? 23.373 -43.394 12.514 1.00 43.36 206 ILE A CA 1
ATOM 1416 C C . ILE A 1 242 ? 23.335 -44.828 13.000 1.00 44.12 206 ILE A C 1
ATOM 1417 O O . ILE A 1 242 ? 22.649 -45.151 13.965 1.00 45.50 206 ILE A O 1
ATOM 1422 N N . LYS A 1 243 ? 24.085 -45.682 12.320 1.00 43.52 207 LYS A N 1
ATOM 1423 C CA . LYS A 1 243 ? 24.073 -47.113 12.583 1.00 43.64 207 LYS A CA 1
ATOM 1424 C C . LYS A 1 243 ? 25.091 -47.511 13.651 1.00 39.55 207 LYS A C 1
ATOM 1425 O O . LYS A 1 243 ? 26.230 -47.034 13.657 1.00 37.81 207 LYS A O 1
ATOM 1431 N N . THR A 1 244 ? 24.669 -48.378 14.562 1.00 39.52 208 THR A N 1
ATOM 1432 C CA . THR A 1 244 ? 25.567 -48.915 15.577 1.00 36.82 208 THR A CA 1
ATOM 1433 C C . THR A 1 244 ? 25.992 -50.307 15.147 1.00 38.20 208 THR A C 1
ATOM 1434 O O . THR A 1 244 ? 25.150 -51.176 14.944 1.00 38.62 208 THR A O 1
ATOM 1438 N N . ALA A 1 245 ? 27.299 -50.521 15.037 1.00 43.52 209 ALA A N 1
ATOM 1439 C CA . ALA A 1 245 ? 27.840 -51.724 14.399 1.00 45.94 209 ALA A CA 1
ATOM 1440 C C . ALA A 1 245 ? 27.971 -52.935 15.317 1.00 50.36 209 ALA A C 1
ATOM 1441 O O . ALA A 1 245 ? 27.903 -54.067 14.852 1.00 59.98 209 ALA A O 1
ATOM 1443 N N . LYS A 1 246 ? 28.153 -52.706 16.612 1.00 47.22 210 LYS A N 1
ATOM 1444 C CA . LYS A 1 246 ? 28.300 -53.808 17.553 1.00 43.86 210 LYS A CA 1
ATOM 1445 C C . LYS A 1 246 ? 27.108 -53.897 18.491 1.00 44.34 210 LYS A C 1
ATOM 1446 O O . LYS A 1 246 ? 27.255 -54.169 19.681 1.00 46.16 210 LYS A O 1
ATOM 1452 N N . ASP A 1 247 ? 25.925 -53.693 17.924 1.00 40.80 211 ASP A N 1
ATOM 1453 C CA . ASP A 1 247 ? 24.678 -53.663 18.671 1.00 38.24 211 ASP A CA 1
ATOM 1454 C C . ASP A 1 247 ? 24.123 -55.072 18.867 1.00 39.52 211 ASP A C 1
ATOM 1455 O O . ASP A 1 247 ? 23.656 -55.688 17.913 1.00 46.16 211 ASP A O 1
ATOM 1460 N N . ASN A 1 248 ? 24.188 -55.582 20.096 1.00 37.67 212 ASN A N 1
ATOM 1461 C CA . ASN A 1 248 ? 23.671 -56.919 20.420 1.00 34.29 212 ASN A CA 1
ATOM 1462 C C . ASN A 1 248 ? 22.155 -57.012 20.547 1.00 39.07 212 ASN A C 1
ATOM 1463 O O . ASN A 1 248 ? 21.624 -58.084 20.810 1.00 42.10 212 ASN A O 1
ATOM 1468 N N . LEU A 1 249 ? 21.458 -55.894 20.389 1.00 40.20 213 LEU A N 1
ATOM 1469 C CA . LEU A 1 249 ? 20.014 -55.884 20.590 1.00 41.90 213 LEU A CA 1
ATOM 1470 C C . LEU A 1 249 ? 19.247 -55.577 19.314 1.00 42.33 213 LEU A C 1
ATOM 1471 O O . LEU A 1 249 ? 18.199 -56.162 19.048 1.00 42.05 213 LEU A O 1
ATOM 1476 N N . PHE A 1 250 ? 19.759 -54.622 18.553 1.00 43.17 214 PHE A N 1
ATOM 1477 C CA . PHE A 1 250 ? 19.167 -54.231 17.287 1.00 44.36 214 PHE A CA 1
ATOM 1478 C C . PHE A 1 250 ? 20.194 -54.583 16.240 1.00 50.33 214 PHE A C 1
ATOM 1479 O O . PHE A 1 250 ? 21.133 -53.825 16.009 1.00 52.94 214 PHE A O 1
ATOM 1487 N N . ASP A 1 251 ? 20.021 -55.755 15.635 1.00 53.98 215 ASP A N 1
ATOM 1488 C CA . ASP A 1 251 ? 21.034 -56.341 14.772 1.00 58.45 215 ASP A CA 1
ATOM 1489 C C . ASP A 1 251 ? 21.377 -55.424 13.601 1.00 56.72 215 ASP A C 1
ATOM 1490 O O . ASP A 1 251 ? 20.525 -54.687 13.103 1.00 53.11 215 ASP A O 1
ATOM 1495 N N . SER A 1 252 ? 22.638 -55.476 13.186 1.00 61.20 216 SER A N 1
ATOM 1496 C CA . SER A 1 252 ? 23.175 -54.618 12.131 1.00 60.54 216 SER A CA 1
ATOM 1497 C C . SER A 1 252 ? 22.383 -54.702 10.823 1.00 58.96 216 SER A C 1
ATOM 1498 O O . SER A 1 252 ? 22.119 -53.684 10.182 1.00 61.98 216 SER A O 1
ATOM 1501 N N . VAL A 1 253 ? 21.995 -55.913 10.441 1.00 50.87 217 VAL A N 1
ATOM 1502 C CA . VAL A 1 253 ? 21.243 -56.123 9.210 1.00 48.60 217 VAL A CA 1
ATOM 1503 C C . VAL A 1 253 ? 19.894 -55.411 9.203 1.00 52.69 217 VAL A C 1
ATOM 1504 O O . VAL A 1 253 ? 19.506 -54.817 8.194 1.00 55.92 217 VAL A O 1
ATOM 1508 N N . ARG A 1 254 ? 19.191 -55.458 10.331 1.00 51.34 218 ARG A N 1
ATOM 1509 C CA . ARG A 1 254 ? 17.881 -54.825 10.441 1.00 49.00 218 ARG A CA 1
ATOM 1510 C C . ARG A 1 254 ? 18.011 -53.318 10.301 1.00 50.90 218 ARG A C 1
ATOM 1511 O O . ARG A 1 254 ? 17.127 -52.651 9.758 1.00 49.54 218 ARG A O 1
ATOM 1519 N N . GLN A 1 255 ? 19.119 -52.786 10.806 1.00 51.87 219 GLN A N 1
ATOM 1520 C CA . GLN A 1 255 ? 19.404 -51.367 10.670 1.00 54.29 219 GLN A CA 1
ATOM 1521 C C . GLN A 1 255 ? 19.629 -51.012 9.205 1.00 55.27 219 GLN A C 1
ATOM 1522 O O . GLN A 1 255 ? 19.118 -50.007 8.718 1.00 58.57 219 GLN A O 1
ATOM 1528 N N . ASP A 1 256 ? 20.387 -51.847 8.504 1.00 52.32 220 ASP A N 1
ATOM 1529 C CA . ASP A 1 256 ? 20.624 -51.639 7.082 1.00 51.56 220 ASP A CA 1
ATOM 1530 C C . ASP A 1 256 ? 19.303 -51.668 6.331 1.00 53.82 220 ASP A C 1
ATOM 1531 O O . ASP A 1 256 ? 19.080 -50.915 5.384 1.00 52.78 220 ASP A O 1
ATOM 1536 N N . LEU A 1 257 ? 18.421 -52.542 6.789 1.00 56.80 221 LEU A N 1
ATOM 1537 C CA . LEU A 1 257 ? 17.144 -52.757 6.138 1.00 60.15 221 LEU A CA 1
ATOM 1538 C C . LEU A 1 257 ? 16.227 -51.541 6.268 1.00 62.10 221 LEU A C 1
ATOM 1539 O O . LEU A 1 257 ? 15.512 -51.198 5.331 1.00 67.54 221 LEU A O 1
ATOM 1544 N N . LEU A 1 258 ? 16.240 -50.901 7.433 1.00 57.91 222 LEU A N 1
ATOM 1545 C CA . LEU A 1 258 ? 15.480 -49.672 7.639 1.00 53.40 222 LEU A CA 1
ATOM 1546 C C . LEU A 1 258 ? 15.965 -48.566 6.716 1.00 56.99 222 LEU A C 1
ATOM 1547 O O . LEU A 1 258 ? 15.166 -47.809 6.165 1.00 60.11 222 LEU A O 1
ATOM 1552 N N . VAL A 1 259 ? 17.285 -48.474 6.569 1.00 55.04 223 VAL A N 1
ATOM 1553 C CA . VAL A 1 259 ? 17.906 -47.462 5.724 1.00 49.87 223 VAL A CA 1
ATOM 1554 C C . VAL A 1 259 ? 17.492 -47.657 4.271 1.00 52.32 223 VAL A C 1
ATOM 1555 O O . VAL A 1 259 ? 17.119 -46.705 3.591 1.00 49.95 223 VAL A O 1
ATOM 1559 N N . GLU A 1 260 ? 17.530 -48.903 3.814 1.00 55.50 224 GLU A N 1
ATOM 1560 C CA . GLU A 1 260 ? 17.169 -49.234 2.441 1.00 56.94 224 GLU A CA 1
ATOM 1561 C C . GLU A 1 260 ? 15.716 -48.917 2.105 1.00 60.51 224 GLU A C 1
ATOM 1562 O O . GLU A 1 260 ? 15.419 -48.374 1.039 1.00 61.37 224 GLU A O 1
ATOM 1568 N N . ASN A 1 261 ? 14.816 -49.238 3.026 1.00 58.86 225 ASN A N 1
ATOM 1569 C CA . ASN A 1 261 ? 13.394 -49.068 2.783 1.00 57.95 225 ASN A CA 1
ATOM 1570 C C . ASN A 1 261 ? 12.959 -47.606 2.780 1.00 64.15 225 ASN A C 1
ATOM 1571 O O . ASN A 1 261 ? 11.926 -47.261 2.203 1.00 69.02 225 ASN A O 1
ATOM 1576 N N . TRP A 1 262 ? 13.759 -46.751 3.413 1.00 61.85 226 TRP A N 1
ATOM 1577 C CA . TRP A 1 262 ? 13.486 -45.316 3.454 1.00 59.72 226 TRP A CA 1
ATOM 1578 C C . TRP A 1 262 ? 14.786 -44.514 3.552 1.00 61.69 226 TRP A C 1
ATOM 1579 O O . TRP A 1 262 ? 15.109 -43.985 4.617 1.00 66.27 226 TRP A O 1
ATOM 1590 N N . PRO A 1 263 ? 15.533 -44.418 2.435 1.00 58.09 227 PRO A N 1
ATOM 1591 C CA . PRO A 1 263 ? 16.864 -43.788 2.380 1.00 57.37 227 PRO A CA 1
ATOM 1592 C C . PRO A 1 263 ? 16.928 -42.368 2.943 1.00 63.04 227 PRO A C 1
ATOM 1593 O O . PRO A 1 263 ? 16.201 -41.485 2.488 1.00 67.11 227 PRO A O 1
ATOM 1597 N N . PRO A 1 264 ? 17.802 -42.155 3.937 1.00 65.37 228 PRO A N 1
ATOM 1598 C CA . PRO A 1 264 ? 18.023 -40.867 4.597 1.00 63.91 228 PRO A CA 1
ATOM 1599 C C . PRO A 1 264 ? 18.962 -39.990 3.784 1.00 67.70 228 PRO A C 1
ATOM 1600 O O . PRO A 1 264 ? 19.650 -40.499 2.898 1.00 69.42 228 PRO A O 1
ATOM 1604 N N . SER A 1 265 ? 19.018 -38.702 4.114 1.00 67.09 229 SER A N 1
ATOM 1605 C CA . SER A 1 265 ? 19.950 -37.786 3.469 1.00 60.93 229 SER A CA 1
ATOM 1606 C C . SER A 1 265 ? 21.372 -38.239 3.740 1.00 58.09 229 SER A C 1
ATOM 1607 O O . SER A 1 265 ? 22.232 -38.138 2.870 1.00 58.14 229 SER A O 1
ATOM 1610 N N . GLN A 1 266 ? 21.613 -38.735 4.954 1.00 61.89 230 GLN A N 1
ATOM 1611 C CA . GLN A 1 266 ? 22.943 -39.204 5.349 1.00 58.61 230 GLN A CA 1
ATOM 1612 C C . GLN A 1 266 ? 22.952 -40.539 6.094 1.00 52.50 230 GLN A C 1
ATOM 1613 O O . GLN A 1 266 ? 21.964 -40.952 6.701 1.00 48.87 230 GLN A O 1
ATOM 1619 N N . LEU A 1 267 ? 24.104 -41.196 6.049 1.00 49.45 231 LEU A N 1
ATOM 1620 C CA . LEU A 1 267 ? 24.312 -42.431 6.778 1.00 48.10 231 LEU A CA 1
ATOM 1621 C C . LEU A 1 267 ? 25.672 -42.426 7.443 1.00 49.75 231 LEU A C 1
ATOM 1622 O O . LEU A 1 267 ? 26.697 -42.334 6.774 1.00 50.29 231 LEU A O 1
ATOM 1627 N N . TYR A 1 268 ? 25.685 -42.538 8.765 1.00 52.67 232 TYR A N 1
ATOM 1628 C CA . TYR A 1 268 ? 26.948 -42.667 9.476 1.00 52.85 232 TYR A CA 1
ATOM 1629 C C . TYR A 1 268 ? 26.961 -44.034 10.124 1.00 51.13 232 TYR A C 1
ATOM 1630 O O . TYR A 1 268 ? 25.907 -44.590 10.423 1.00 58.41 232 TYR A O 1
ATOM 1639 N N . VAL A 1 269 ? 28.146 -44.580 10.351 1.00 43.22 233 VAL A N 1
ATOM 1640 C CA . VAL A 1 269 ? 28.240 -45.864 11.024 1.00 43.26 233 VAL A CA 1
ATOM 1641 C C . VAL A 1 269 ? 29.246 -45.792 12.166 1.00 49.70 233 VAL A C 1
ATOM 1642 O O . VAL A 1 269 ? 30.433 -45.537 11.952 1.00 53.22 233 VAL A O 1
ATOM 1646 N N . LEU A 1 270 ? 28.762 -46.002 13.384 1.00 49.47 234 LEU A N 1
ATOM 1647 C CA . LEU A 1 270 ? 29.643 -46.050 14.536 1.00 48.87 234 LEU A CA 1
ATOM 1648 C C . LEU A 1 270 ? 30.182 -47.470 14.634 1.00 51.79 234 LEU A C 1
ATOM 1649 O O . LEU A 1 270 ? 29.496 -48.371 15.109 1.00 48.38 234 LEU A O 1
ATOM 1654 N N . GLU A 1 271 ? 31.406 -47.664 14.153 1.00 58.94 235 GLU A N 1
ATOM 1655 C CA . GLU A 1 271 ? 32.002 -48.993 14.045 1.00 65.51 235 GLU A CA 1
ATOM 1656 C C . GLU A 1 271 ? 32.198 -49.684 15.395 1.00 61.38 235 GLU A C 1
ATOM 1657 O O . GLU A 1 271 ? 32.253 -50.916 15.461 1.00 59.68 235 GLU A O 1
ATOM 1663 N N . ASP A 1 272 ? 32.303 -48.899 16.466 1.00 54.92 236 ASP A N 1
ATOM 1664 C CA . ASP A 1 272 ? 32.644 -49.456 17.774 1.00 55.18 236 ASP A CA 1
ATOM 1665 C C . ASP A 1 272 ? 31.529 -49.356 18.809 1.00 45.17 236 ASP A C 1
ATOM 1666 O O . ASP A 1 272 ? 31.723 -49.716 19.964 1.00 40.67 236 ASP A O 1
ATOM 1671 N N . SER A 1 273 ? 30.350 -48.924 18.385 1.00 39.61 237 SER A N 1
ATOM 1672 C CA . SER A 1 273 ? 29.261 -48.688 19.316 1.00 33.94 237 SER A CA 1
ATOM 1673 C C . SER A 1 273 ? 28.448 -49.935 19.587 1.00 34.35 237 SER A C 1
ATOM 1674 O O . SER A 1 273 ? 28.214 -50.731 18.677 1.00 36.14 237 SER A O 1
ATOM 1677 N N . ASP A 1 274 ? 28.045 -50.118 20.845 1.00 35.72 238 ASP A N 1
ATOM 1678 C CA . ASP A 1 274 ? 26.999 -51.088 21.168 1.00 36.43 238 ASP A CA 1
ATOM 1679 C C . ASP A 1 274 ? 25.641 -50.424 20.939 1.00 35.98 238 ASP A C 1
ATOM 1680 O O . ASP A 1 274 ? 25.550 -49.427 20.229 1.00 37.03 238 ASP A O 1
ATOM 1685 N N . HIS A 1 275 ? 24.602 -50.917 21.599 1.00 34.96 239 HIS A N 1
ATOM 1686 C CA . HIS A 1 275 ? 23.284 -50.310 21.457 1.00 38.66 239 HIS A CA 1
ATOM 1687 C C . HIS A 1 275 ? 23.249 -48.884 22.008 1.00 42.17 239 HIS A C 1
ATOM 1688 O O . HIS A 1 275 ? 22.490 -48.038 21.523 1.00 41.36 239 HIS A O 1
ATOM 1695 N N . SER A 1 276 ? 24.067 -48.634 23.026 1.00 40.06 240 SER A N 1
ATOM 1696 C CA . SER A 1 276 ? 24.057 -47.368 23.746 1.00 37.68 240 SER A CA 1
ATOM 1697 C C . SER A 1 276 ? 25.205 -46.446 23.348 1.00 38.69 240 SER A C 1
ATOM 1698 O O . SER A 1 276 ? 26.128 -46.207 24.133 1.00 37.71 240 SER A O 1
ATOM 1701 N N . ALA A 1 277 ? 25.136 -45.925 22.129 1.00 42.68 241 ALA A N 1
ATOM 1702 C CA . ALA A 1 277 ? 26.178 -45.056 21.582 1.00 40.61 241 ALA A CA 1
ATOM 1703 C C . ALA A 1 277 ? 26.561 -43.911 22.518 1.00 35.28 241 ALA A C 1
ATOM 1704 O O . ALA A 1 277 ? 27.719 -43.509 22.574 1.00 34.55 241 ALA A O 1
ATOM 1706 N N . PHE A 1 278 ? 25.578 -43.396 23.249 1.00 30.99 242 PHE A N 1
ATOM 1707 C CA . PHE A 1 278 ? 25.782 -42.279 24.168 1.00 31.42 242 PHE A CA 1
ATOM 1708 C C . PHE A 1 278 ? 26.611 -42.629 25.413 1.00 33.76 242 PHE A C 1
ATOM 1709 O O . PHE A 1 278 ? 27.017 -41.739 26.153 1.00 34.75 242 PHE A O 1
ATOM 1717 N N . PHE A 1 279 ? 26.834 -43.916 25.659 1.00 32.22 243 PHE A N 1
ATOM 1718 C CA . PHE A 1 279 ? 27.702 -44.340 26.755 1.00 29.09 243 PHE A CA 1
ATOM 1719 C C . PHE A 1 279 ? 29.010 -44.878 26.205 1.00 34.14 243 PHE A C 1
ATOM 1720 O O . PHE A 1 279 ? 30.083 -44.573 26.721 1.00 39.96 243 PHE A O 1
ATOM 1728 N N . SER A 1 280 ? 28.913 -45.676 25.145 1.00 34.53 244 SER A N 1
ATOM 1729 C CA . SER A 1 280 ? 30.061 -46.428 24.644 1.00 34.66 244 SER A CA 1
ATOM 1730 C C . SER A 1 280 ? 30.986 -45.592 23.767 1.00 31.16 244 SER A C 1
ATOM 1731 O O . SER A 1 280 ? 32.207 -45.720 23.854 1.00 32.26 244 SER A O 1
ATOM 1734 N N . VAL A 1 281 ? 30.404 -44.774 22.896 1.00 28.20 245 VAL A N 1
ATOM 1735 C CA . VAL A 1 281 ? 31.184 -43.918 22.004 1.00 27.91 245 VAL A CA 1
ATOM 1736 C C . VAL A 1 281 ? 30.655 -42.481 21.925 1.00 32.62 245 VAL A C 1
ATOM 1737 O O . VAL A 1 281 ? 30.413 -41.966 20.836 1.00 33.67 245 VAL A O 1
ATOM 1741 N N . PRO A 1 282 ? 30.477 -41.819 23.079 1.00 39.96 246 PRO A N 1
ATOM 1742 C CA . PRO A 1 282 ? 29.850 -40.490 23.032 1.00 40.33 246 PRO A CA 1
ATOM 1743 C C . PRO A 1 282 ? 30.637 -39.462 22.193 1.00 41.31 246 PRO A C 1
ATOM 1744 O O . PRO A 1 282 ? 30.022 -38.677 21.478 1.00 42.52 246 PRO A O 1
ATOM 1748 N N . THR A 1 283 ? 31.962 -39.443 22.292 1.00 44.45 247 THR A N 1
ATOM 1749 C CA . THR A 1 283 ? 32.741 -38.455 21.540 1.00 51.06 247 THR A CA 1
ATOM 1750 C C . THR A 1 283 ? 32.646 -38.632 20.010 1.00 44.45 247 THR A C 1
ATOM 1751 O O . THR A 1 283 ? 32.533 -37.646 19.280 1.00 40.71 247 THR A O 1
ATOM 1755 N N . THR A 1 284 ? 32.678 -39.875 19.530 1.00 38.31 248 THR A N 1
ATOM 1756 C CA . THR A 1 284 ? 32.511 -40.142 18.100 1.00 32.70 248 THR A CA 1
ATOM 1757 C C . THR A 1 284 ? 31.117 -39.767 17.641 1.00 38.65 248 THR A C 1
ATOM 1758 O O . THR A 1 284 ? 30.948 -39.157 16.588 1.00 46.50 248 THR A O 1
ATOM 1762 N N . LEU A 1 285 ? 30.122 -40.127 18.445 1.00 37.20 249 LEU A N 1
ATOM 1763 C CA . LEU A 1 285 ? 28.744 -39.778 18.151 1.00 35.18 249 LEU A CA 1
ATOM 1764 C C . LEU A 1 285 ? 28.618 -38.265 18.051 1.00 42.20 249 LEU A C 1
ATOM 1765 O O . LEU A 1 285 ? 28.021 -37.746 17.107 1.00 47.84 249 LEU A O 1
ATOM 1770 N N . PHE A 1 286 ? 29.204 -37.576 19.025 1.00 42.86 250 PHE A N 1
ATOM 1771 C CA . PHE A 1 286 ? 29.306 -36.119 19.033 1.00 48.26 250 PHE A CA 1
ATOM 1772 C C . PHE A 1 286 ? 29.856 -35.569 17.711 1.00 47.60 250 PHE A C 1
ATOM 1773 O O . PHE A 1 286 ? 29.289 -34.642 17.127 1.00 45.48 250 PHE A O 1
ATOM 1781 N N . ALA A 1 287 ? 30.959 -36.145 17.248 1.00 45.80 251 ALA A N 1
ATOM 1782 C CA . ALA A 1 287 ? 31.589 -35.706 16.008 1.00 44.26 251 ALA A CA 1
ATOM 1783 C C . ALA A 1 287 ? 30.660 -35.860 14.809 1.00 49.62 251 ALA A C 1
ATOM 1784 O O . ALA A 1 287 ? 30.558 -34.963 13.972 1.00 50.14 251 ALA A O 1
ATOM 1786 N N . TYR A 1 288 ? 29.985 -37.003 14.733 1.00 52.12 252 TYR A N 1
ATOM 1787 C CA . TYR A 1 288 ? 29.076 -37.279 13.626 1.00 50.66 252 TYR A CA 1
ATOM 1788 C C . TYR A 1 288 ? 27.909 -36.301 13.620 1.00 52.61 252 TYR A C 1
ATOM 1789 O O . TYR A 1 288 ? 27.440 -35.893 12.562 1.00 54.68 252 TYR A O 1
ATOM 1798 N N . LEU A 1 289 ? 27.428 -35.942 14.805 1.00 47.84 253 LEU A N 1
ATOM 1799 C CA . LEU A 1 289 ? 26.364 -34.954 14.906 1.00 47.49 253 LEU A CA 1
ATOM 1800 C C . LEU A 1 289 ? 26.833 -33.617 14.342 1.00 54.13 253 LEU A C 1
ATOM 1801 O O . LEU A 1 289 ? 26.085 -32.939 13.632 1.00 59.97 253 LEU A O 1
ATOM 1806 N N . LEU A 1 290 ? 28.067 -33.235 14.661 1.00 47.61 254 LEU A N 1
ATOM 1807 C CA . LEU A 1 290 ? 28.618 -32.000 14.121 1.00 45.16 254 LEU A CA 1
ATOM 1808 C C . LEU A 1 290 ? 28.716 -32.056 12.610 1.00 44.82 254 LEU A C 1
ATOM 1809 O O . LEU A 1 290 ? 28.436 -31.072 11.935 1.00 45.83 254 LEU A O 1
ATOM 1814 N N . ARG A 1 291 ? 29.091 -33.213 12.078 1.00 47.32 255 ARG A N 1
ATOM 1815 C CA . ARG A 1 291 ? 29.200 -33.375 10.632 1.00 53.15 255 ARG A CA 1
ATOM 1816 C C . ARG A 1 291 ? 27.818 -33.270 9.991 1.00 56.18 255 ARG A C 1
ATOM 1817 O O . ARG A 1 291 ? 27.648 -32.594 8.984 1.00 61.01 255 ARG A O 1
ATOM 1825 N N . ALA A 1 292 ? 26.826 -33.895 10.612 1.00 57.47 256 ALA A N 1
ATOM 1826 C CA . ALA A 1 292 ? 25.456 -33.851 10.116 1.00 59.63 256 ALA A CA 1
ATOM 1827 C C . ALA A 1 292 ? 24.883 -32.439 10.166 1.00 65.52 256 ALA A C 1
ATOM 1828 O O . ALA A 1 292 ? 24.078 -32.061 9.319 1.00 67.42 256 ALA A O 1
ATOM 1830 N N . VAL A 1 293 ? 25.287 -31.671 11.170 1.00 69.72 257 VAL A N 1
ATOM 1831 C CA . VAL A 1 293 ? 24.877 -30.274 11.295 1.00 74.52 257 VAL A CA 1
ATOM 1832 C C . VAL A 1 293 ? 25.467 -29.390 10.187 1.00 78.17 257 VAL A C 1
ATOM 1833 O O . VAL A 1 293 ? 24.820 -28.447 9.723 1.00 77.86 257 VAL A O 1
ATOM 1837 N N . SER A 1 294 ? 26.680 -29.721 9.746 1.00 80.91 258 SER A N 1
ATOM 1838 C CA . SER A 1 294 ? 27.378 -28.949 8.714 1.00 85.22 258 SER A CA 1
ATOM 1839 C C . SER A 1 294 ? 26.585 -28.796 7.413 1.00 96.86 258 SER A C 1
ATOM 1840 O O . SER A 1 294 ? 26.839 -27.893 6.623 1.00 100.55 258 SER A O 1
ATOM 1843 N N . PHE A 1 295 ? 25.639 -29.699 7.182 1.00 105.69 259 PHE A N 1
ATOM 1844 C CA . PHE A 1 295 ? 24.781 -29.658 5.989 1.00 114.19 259 PHE A CA 1
ATOM 1845 C C . PHE A 1 295 ? 23.678 -28.619 6.092 1.00 109.99 259 PHE A C 1
ATOM 1846 O O . PHE A 1 295 ? 23.500 -27.826 5.180 1.00 112.72 259 PHE A O 1
ATOM 1854 N N . LEU A 1 296 ? 22.991 -28.660 7.235 1.00 102.53 260 LEU A N 1
ATOM 1855 C CA . LEU A 1 296 ? 21.876 -27.806 7.698 1.00 95.98 260 LEU A CA 1
ATOM 1856 C C . LEU A 1 296 ? 20.968 -28.650 8.599 1.00 85.50 260 LEU A C 1
ATOM 1857 O O . LEU A 1 296 ? 19.978 -28.157 9.141 1.00 77.62 260 LEU A O 1
ATOM 1862 N N . VAL B 1 46 ? 31.625 -61.908 53.034 1.00 49.22 10 VAL B N 1
ATOM 1863 C CA . VAL B 1 46 ? 31.572 -60.797 52.082 1.00 52.03 10 VAL B CA 1
ATOM 1864 C C . VAL B 1 46 ? 30.986 -59.544 52.728 1.00 50.64 10 VAL B C 1
ATOM 1865 O O . VAL B 1 46 ? 29.931 -59.588 53.369 1.00 49.00 10 VAL B O 1
ATOM 1869 N N . ILE B 1 47 ? 31.678 -58.424 52.545 1.00 43.35 11 ILE B N 1
ATOM 1870 C CA . ILE B 1 47 ? 31.273 -57.170 53.156 1.00 35.39 11 ILE B CA 1
ATOM 1871 C C . ILE B 1 47 ? 30.267 -56.400 52.297 1.00 35.20 11 ILE B C 1
ATOM 1872 O O . ILE B 1 47 ? 30.470 -56.209 51.099 1.00 34.47 11 ILE B O 1
ATOM 1877 N N . HIS B 1 48 ? 29.173 -55.981 52.932 1.00 32.89 12 HIS B N 1
ATOM 1878 C CA . HIS B 1 48 ? 28.022 -55.400 52.245 1.00 27.40 12 HIS B CA 1
ATOM 1879 C C . HIS B 1 48 ? 27.810 -53.923 52.598 1.00 26.79 12 HIS B C 1
ATOM 1880 O O . HIS B 1 48 ? 27.562 -53.585 53.748 1.00 32.50 12 HIS B O 1
ATOM 1887 N N . PHE B 1 49 ? 27.907 -53.050 51.601 1.00 25.65 13 PHE B N 1
ATOM 1888 C CA . PHE B 1 49 ? 27.648 -51.627 51.788 1.00 24.56 13 PHE B CA 1
ATOM 1889 C C . PHE B 1 49 ? 26.206 -51.284 51.439 1.00 29.62 13 PHE B C 1
ATOM 1890 O O . PHE B 1 49 ? 25.660 -51.793 50.461 1.00 29.15 13 PHE B O 1
ATOM 1898 N N . VAL B 1 50 ? 25.596 -50.405 52.230 1.00 30.44 14 VAL B N 1
ATOM 1899 C CA . VAL B 1 50 ? 24.276 -49.881 51.903 1.00 28.96 14 VAL B CA 1
ATOM 1900 C C . VAL B 1 50 ? 24.364 -48.368 51.830 1.00 29.54 14 VAL B C 1
ATOM 1901 O O . VAL B 1 50 ? 24.699 -47.720 52.819 1.00 34.98 14 VAL B O 1
ATOM 1905 N N . PHE B 1 51 ? 24.075 -47.810 50.655 1.00 24.14 15 PHE B N 1
ATOM 1906 C CA . PHE B 1 51 ? 24.256 -46.374 50.418 1.00 22.21 15 PHE B CA 1
ATOM 1907 C C . PHE B 1 51 ? 22.949 -45.570 50.486 1.00 21.97 15 PHE B C 1
ATOM 1908 O O . PHE B 1 51 ? 21.954 -45.888 49.841 1.00 22.89 15 PHE B O 1
ATOM 1916 N N . VAL B 1 52 ? 22.965 -44.526 51.301 1.00 25.67 16 VAL B N 1
ATOM 1917 C CA . VAL B 1 52 ? 21.803 -43.676 51.491 1.00 24.80 16 VAL B CA 1
ATOM 1918 C C . VAL B 1 52 ? 22.083 -42.244 51.001 1.00 24.88 16 VAL B C 1
ATOM 1919 O O . VAL B 1 52 ? 22.862 -41.504 51.602 1.00 25.41 16 VAL B O 1
ATOM 1923 N N . HIS B 1 53 ? 21.454 -41.879 49.891 1.00 21.43 17 HIS B N 1
ATOM 1924 C CA . HIS B 1 53 ? 21.613 -40.566 49.283 1.00 23.92 17 HIS B CA 1
ATOM 1925 C C . HIS B 1 53 ? 21.067 -39.442 50.167 1.00 29.51 17 HIS B C 1
ATOM 1926 O O . HIS B 1 53 ? 20.407 -39.682 51.190 1.00 24.53 17 HIS B O 1
ATOM 1933 N N . GLY B 1 54 ? 21.313 -38.209 49.739 1.00 27.50 18 GLY B N 1
ATOM 1934 C CA . GLY B 1 54 ? 20.821 -37.054 50.458 1.00 29.09 18 GLY B CA 1
ATOM 1935 C C . GLY B 1 54 ? 19.604 -36.489 49.759 1.00 33.34 18 GLY B C 1
ATOM 1936 O O . GLY B 1 54 ? 19.043 -37.128 48.872 1.00 37.02 18 GLY B O 1
ATOM 1937 N N . ALA B 1 55 ? 19.197 -35.291 50.161 1.00 27.64 19 ALA B N 1
ATOM 1938 C CA . ALA B 1 55 ? 17.986 -34.679 49.641 1.00 24.76 19 ALA B CA 1
ATOM 1939 C C . ALA B 1 55 ? 18.039 -34.477 48.135 1.00 28.75 19 ALA B C 1
ATOM 1940 O O . ALA B 1 55 ? 19.079 -34.099 47.599 1.00 32.76 19 ALA B O 1
ATOM 1942 N N . SER B 1 56 ? 16.924 -34.780 47.468 1.00 30.67 20 SER B N 1
ATOM 1943 C CA . SER B 1 56 ? 16.743 -34.551 46.028 1.00 33.88 20 SER B CA 1
ATOM 1944 C C . SER B 1 56 ? 17.501 -35.503 45.100 1.00 31.57 20 SER B C 1
ATOM 1945 O O . SER B 1 56 ? 17.270 -35.517 43.897 1.00 32.80 20 SER B O 1
ATOM 1948 N N . HIS B 1 57 ? 18.424 -36.267 45.666 1.00 25.54 21 HIS B N 1
ATOM 1949 C CA . HIS B 1 57 ? 19.228 -37.213 44.914 1.00 20.90 21 HIS B CA 1
ATOM 1950 C C . HIS B 1 57 ? 18.582 -38.596 44.962 1.00 22.14 21 HIS B C 1
ATOM 1951 O O . HIS B 1 57 ? 17.463 -38.748 45.431 1.00 25.07 21 HIS B O 1
ATOM 1958 N N . GLY B 1 58 ? 19.274 -39.598 44.441 1.00 21.36 22 GLY B N 1
ATOM 1959 C CA . GLY B 1 58 ? 18.761 -40.951 44.463 1.00 20.95 22 GLY B CA 1
ATOM 1960 C C . GLY B 1 58 ? 19.898 -41.945 44.502 1.00 24.98 22 GLY B C 1
ATOM 1961 O O . GLY B 1 58 ? 21.061 -41.570 44.683 1.00 26.36 22 GLY B O 1
ATOM 1962 N N . ALA B 1 59 ? 19.564 -43.218 44.332 1.00 23.86 23 ALA B N 1
ATOM 1963 C CA . ALA B 1 59 ? 20.568 -44.272 44.295 1.00 20.93 23 ALA B CA 1
ATOM 1964 C C . ALA B 1 59 ? 21.547 -44.016 43.149 1.00 25.88 23 ALA B C 1
ATOM 1965 O O . ALA B 1 59 ? 22.726 -44.363 43.239 1.00 31.06 23 ALA B O 1
ATOM 1967 N N . TRP B 1 60 ? 21.053 -43.358 42.100 1.00 19.24 24 TRP B N 1
ATOM 1968 C CA . TRP B 1 60 ? 21.819 -43.101 40.887 1.00 17.94 24 TRP B CA 1
ATOM 1969 C C . TRP B 1 60 ? 23.107 -42.326 41.122 1.00 25.14 24 TRP B C 1
ATOM 1970 O O . TRP B 1 60 ? 24.037 -42.419 40.318 1.00 28.83 24 TRP B O 1
ATOM 1981 N N . CYS B 1 61 ? 23.179 -41.573 42.215 1.00 23.93 25 CYS B N 1
ATOM 1982 C CA . CYS B 1 61 ? 24.339 -40.709 42.426 1.00 24.44 25 CYS B CA 1
ATOM 1983 C C . CYS B 1 61 ? 25.579 -41.498 42.836 1.00 25.92 25 CYS B C 1
ATOM 1984 O O . CYS B 1 61 ? 26.687 -40.982 42.741 1.00 28.88 25 CYS B O 1
ATOM 1987 N N . TRP B 1 62 ? 25.400 -42.750 43.262 1.00 24.26 26 TRP B N 1
ATOM 1988 C CA . TRP B 1 62 ? 26.528 -43.572 43.720 1.00 23.54 26 TRP B CA 1
ATOM 1989 C C . TRP B 1 62 ? 27.126 -44.439 42.614 1.00 25.74 26 TRP B C 1
ATOM 1990 O O . TRP B 1 62 ? 27.869 -45.371 42.910 1.00 30.64 26 TRP B O 1
ATOM 2001 N N . TYR B 1 63 ? 26.788 -44.163 41.356 1.00 21.70 27 TYR B N 1
ATOM 2002 C CA . TYR B 1 63 ? 27.149 -45.073 40.268 1.00 23.70 27 TYR B CA 1
ATOM 2003 C C . TYR B 1 63 ? 28.651 -45.298 40.042 1.00 27.14 27 TYR B C 1
ATOM 2004 O O . TYR B 1 63 ? 29.078 -46.407 39.711 1.00 28.57 27 TYR B O 1
ATOM 2013 N N . LYS B 1 64 ? 29.451 -44.259 40.230 1.00 22.75 28 LYS B N 1
ATOM 2014 C CA . LYS B 1 64 ? 30.890 -44.391 40.075 1.00 21.68 28 LYS B CA 1
ATOM 2015 C C . LYS B 1 64 ? 31.477 -45.203 41.217 1.00 26.79 28 LYS B C 1
ATOM 2016 O O . LYS B 1 64 ? 32.333 -46.066 41.016 1.00 35.18 28 LYS B O 1
ATOM 2022 N N . LEU B 1 65 ? 31.014 -44.908 42.425 1.00 23.26 29 LEU B N 1
ATOM 2023 C CA . LEU B 1 65 ? 31.574 -45.507 43.625 1.00 19.80 29 LEU B CA 1
ATOM 2024 C C . LEU B 1 65 ? 31.303 -47.002 43.774 1.00 21.67 29 LEU B C 1
ATOM 2025 O O . LEU B 1 65 ? 32.232 -47.772 44.010 1.00 27.15 29 LEU B O 1
ATOM 2030 N N . THR B 1 66 ? 30.053 -47.427 43.598 1.00 13.77 30 THR B N 1
ATOM 2031 C CA . THR B 1 66 ? 29.739 -48.839 43.806 1.00 17.56 30 THR B CA 1
ATOM 2032 C C . THR B 1 66 ? 30.355 -49.728 42.719 1.00 22.08 30 THR B C 1
ATOM 2033 O O . THR B 1 66 ? 30.702 -50.881 42.982 1.00 20.34 30 THR B O 1
ATOM 2037 N N . THR B 1 67 ? 30.538 -49.172 41.522 1.00 21.95 31 THR B N 1
ATOM 2038 C CA . THR B 1 67 ? 31.181 -49.900 40.435 1.00 25.28 31 THR B CA 1
ATOM 2039 C C . THR B 1 67 ? 32.605 -50.291 40.826 1.00 22.17 31 THR B C 1
ATOM 2040 O O . THR B 1 67 ? 33.038 -51.409 40.570 1.00 18.90 31 THR B O 1
ATOM 2044 N N . LEU B 1 68 ? 33.316 -49.382 41.480 1.00 23.80 32 LEU B N 1
ATOM 2045 C CA . LEU B 1 68 ? 34.652 -49.691 41.969 1.00 24.65 32 LEU B CA 1
ATOM 2046 C C . LEU B 1 68 ? 34.599 -50.791 43.013 1.00 35.17 32 LEU B C 1
ATOM 2047 O O . LEU B 1 68 ? 35.339 -51.772 42.933 1.00 37.57 32 LEU B O 1
ATOM 2052 N N . LEU B 1 69 ? 33.712 -50.620 43.990 1.00 34.32 33 LEU B N 1
ATOM 2053 C CA . LEU B 1 69 ? 33.585 -51.569 45.088 1.00 31.90 33 LEU B CA 1
ATOM 2054 C C . LEU B 1 69 ? 33.208 -52.979 44.611 1.00 32.29 33 LEU B C 1
ATOM 2055 O O . LEU B 1 69 ? 33.631 -53.972 45.200 1.00 31.08 33 LEU B O 1
ATOM 2060 N N . ASP B 1 70 ? 32.430 -53.060 43.534 1.00 30.39 34 ASP B N 1
ATOM 2061 C CA . ASP B 1 70 ? 32.072 -54.347 42.948 1.00 33.96 34 ASP B CA 1
ATOM 2062 C C . ASP B 1 70 ? 33.332 -55.055 42.499 1.00 37.00 34 ASP B C 1
ATOM 2063 O O . ASP B 1 70 ? 33.570 -56.214 42.827 1.00 40.41 34 ASP B O 1
ATOM 2068 N N . ALA B 1 71 ? 34.149 -54.321 41.760 1.00 36.25 35 ALA B N 1
ATOM 2069 C CA . ALA B 1 71 ? 35.402 -54.825 41.243 1.00 32.77 35 ALA B CA 1
ATOM 2070 C C . ALA B 1 71 ? 36.369 -55.240 42.355 1.00 40.63 35 ALA B C 1
ATOM 2071 O O . ALA B 1 71 ? 37.222 -56.099 42.149 1.00 54.02 35 ALA B O 1
ATOM 2073 N N . ALA B 1 72 ? 36.231 -54.646 43.535 1.00 28.98 36 ALA B N 1
ATOM 2074 C CA . ALA B 1 72 ? 37.109 -54.984 44.649 1.00 22.58 36 ALA B CA 1
ATOM 2075 C C . ALA B 1 72 ? 36.532 -56.134 45.447 1.00 27.47 36 ALA B C 1
ATOM 2076 O O . ALA B 1 72 ? 37.070 -56.513 46.488 1.00 33.71 36 ALA B O 1
ATOM 2078 N N . GLY B 1 73 ? 35.436 -56.692 44.943 1.00 24.59 37 GLY B N 1
ATOM 2079 C CA . GLY B 1 73 ? 34.802 -57.844 45.555 1.00 25.44 37 GLY B CA 1
ATOM 2080 C C . GLY B 1 73 ? 33.886 -57.522 46.718 1.00 34.61 37 GLY B C 1
ATOM 2081 O O . GLY B 1 73 ? 33.680 -58.349 47.602 1.00 38.85 37 GLY B O 1
ATOM 2082 N N . PHE B 1 74 ? 33.329 -56.316 46.722 1.00 38.29 38 PHE B N 1
ATOM 2083 C CA . PHE B 1 74 ? 32.360 -55.936 47.743 1.00 33.96 38 PHE B CA 1
ATOM 2084 C C . PHE B 1 74 ? 30.967 -55.924 47.164 1.00 34.65 38 PHE B C 1
ATOM 2085 O O . PHE B 1 74 ? 30.784 -55.700 45.973 1.00 34.46 38 PHE B O 1
ATOM 2093 N N . LYS B 1 75 ? 29.983 -56.152 48.022 1.00 40.06 39 LYS B N 1
ATOM 2094 C CA . LYS B 1 75 ? 28.598 -56.016 47.622 1.00 42.28 39 LYS B CA 1
ATOM 2095 C C . LYS B 1 75 ? 28.106 -54.655 48.065 1.00 35.92 39 LYS B C 1
ATOM 2096 O O . LYS B 1 75 ? 28.348 -54.238 49.190 1.00 32.07 39 LYS B O 1
ATOM 2102 N N . SER B 1 76 ? 27.435 -53.951 47.169 1.00 33.59 40 SER B N 1
ATOM 2103 C CA . SER B 1 76 ? 26.850 -52.674 47.520 1.00 27.16 40 SER B CA 1
ATOM 2104 C C . SER B 1 76 ? 25.374 -52.628 47.145 1.00 26.53 40 SER B C 1
ATOM 2105 O O . SER B 1 76 ? 24.959 -53.151 46.117 1.00 27.84 40 SER B O 1
ATOM 2108 N N . THR B 1 77 ? 24.581 -51.989 47.985 1.00 28.93 41 THR B N 1
ATOM 2109 C CA . THR B 1 77 ? 23.192 -51.761 47.659 1.00 25.78 41 THR B CA 1
ATOM 2110 C C . THR B 1 77 ? 22.918 -50.284 47.780 1.00 28.26 41 THR B C 1
ATOM 2111 O O . THR B 1 77 ? 23.264 -49.665 48.790 1.00 31.40 41 THR B O 1
ATOM 2115 N N . SER B 1 78 ? 22.333 -49.724 46.726 1.00 27.13 42 SER B N 1
ATOM 2116 C CA . SER B 1 78 ? 21.940 -48.328 46.692 1.00 24.24 42 SER B CA 1
ATOM 2117 C C . SER B 1 78 ? 20.426 -48.216 46.748 1.00 25.66 42 SER B C 1
ATOM 2118 O O . SER B 1 78 ? 19.742 -48.778 45.901 1.00 31.02 42 SER B O 1
ATOM 2121 N N . VAL B 1 79 ? 19.897 -47.506 47.741 1.00 22.81 43 VAL B N 1
ATOM 2122 C CA . VAL B 1 79 ? 18.443 -47.375 47.874 1.00 24.62 43 VAL B CA 1
ATOM 2123 C C . VAL B 1 79 ? 17.903 -46.072 47.303 1.00 30.04 43 VAL B C 1
ATOM 2124 O O . VAL B 1 79 ? 18.598 -45.062 47.264 1.00 32.70 43 VAL B O 1
ATOM 2128 N N . ASP B 1 80 ? 16.657 -46.111 46.850 1.00 33.71 44 ASP B N 1
ATOM 2129 C CA . ASP B 1 80 ? 15.897 -44.903 46.580 1.00 27.84 44 ASP B CA 1
ATOM 2130 C C . ASP B 1 80 ? 14.970 -44.697 47.767 1.00 32.85 44 ASP B C 1
ATOM 2131 O O . ASP B 1 80 ? 14.062 -45.502 48.000 1.00 31.71 44 ASP B O 1
ATOM 2136 N N . LEU B 1 81 ? 15.213 -43.651 48.548 1.00 30.64 45 LEU B N 1
ATOM 2137 C CA . LEU B 1 81 ? 14.274 -43.311 49.601 1.00 27.58 45 LEU B CA 1
ATOM 2138 C C . LEU B 1 81 ? 12.976 -42.851 48.933 1.00 29.51 45 LEU B C 1
ATOM 2139 O O . LEU B 1 81 ? 12.983 -42.433 47.781 1.00 32.59 45 LEU B O 1
ATOM 2144 N N . THR B 1 82 ? 11.861 -42.953 49.644 1.00 30.05 46 THR B N 1
ATOM 2145 C CA . THR B 1 82 ? 10.562 -42.685 49.038 1.00 26.00 46 THR B CA 1
ATOM 2146 C C . THR B 1 82 ? 10.503 -41.275 48.473 1.00 28.36 46 THR B C 1
ATOM 2147 O O . THR B 1 82 ? 10.768 -40.296 49.179 1.00 26.29 46 THR B O 1
ATOM 2151 N N . GLY B 1 83 ? 10.176 -41.179 47.189 1.00 28.36 47 GLY B N 1
ATOM 2152 C CA . GLY B 1 83 ? 10.088 -39.894 46.532 1.00 20.92 47 GLY B CA 1
ATOM 2153 C C . GLY B 1 83 ? 11.386 -39.498 45.870 1.00 21.74 47 GLY B C 1
ATOM 2154 O O . GLY B 1 83 ? 11.503 -38.400 45.339 1.00 32.38 47 GLY B O 1
ATOM 2155 N N . ALA B 1 84 ? 12.376 -40.379 45.923 1.00 21.48 48 ALA B N 1
ATOM 2156 C CA . ALA B 1 84 ? 13.685 -40.086 45.342 1.00 26.14 48 ALA B CA 1
ATOM 2157 C C . ALA B 1 84 ? 14.036 -41.102 44.271 1.00 31.79 48 ALA B C 1
ATOM 2158 O O . ALA B 1 84 ? 13.467 -42.196 44.244 1.00 29.22 48 ALA B O 1
ATOM 2160 N N . GLY B 1 85 ? 14.974 -40.739 43.397 1.00 31.79 49 GLY B N 1
ATOM 2161 C CA . GLY B 1 85 ? 15.425 -41.623 42.336 1.00 28.33 49 GLY B CA 1
ATOM 2162 C C . GLY B 1 85 ? 14.301 -41.920 41.366 1.00 29.96 49 GLY B C 1
ATOM 2163 O O . GLY B 1 85 ? 13.726 -41.006 40.781 1.00 33.14 49 GLY B O 1
ATOM 2164 N N . ILE B 1 86 ? 13.985 -43.201 41.202 1.00 29.35 50 ILE B N 1
ATOM 2165 C CA . ILE B 1 86 ? 12.851 -43.607 40.378 1.00 29.23 50 ILE B CA 1
ATOM 2166 C C . ILE B 1 86 ? 11.694 -44.144 41.210 1.00 31.97 50 ILE B C 1
ATOM 2167 O O . ILE B 1 86 ? 10.991 -45.046 40.779 1.00 36.26 50 ILE B O 1
ATOM 2172 N N . SER B 1 87 ? 11.519 -43.609 42.411 1.00 34.92 51 SER B N 1
ATOM 2173 C CA . SER B 1 87 ? 10.350 -43.926 43.226 1.00 34.23 51 SER B CA 1
ATOM 2174 C C . SER B 1 87 ? 9.087 -43.409 42.567 1.00 32.55 51 SER B C 1
ATOM 2175 O O . SER B 1 87 ? 9.047 -42.269 42.110 1.00 30.20 51 SER B O 1
ATOM 2178 N N . LEU B 1 88 ? 8.051 -44.242 42.541 1.00 33.23 52 LEU B N 1
ATOM 2179 C CA . LEU B 1 88 ? 6.789 -43.878 41.906 1.00 38.08 52 LEU B CA 1
ATOM 2180 C C . LEU B 1 88 ? 5.980 -42.892 42.741 1.00 36.93 52 LEU B C 1
ATOM 2181 O O . LEU B 1 88 ? 5.030 -42.281 42.253 1.00 46.92 52 LEU B O 1
ATOM 2186 N N . ILE B 1 89 ? 6.379 -42.719 43.992 1.00 24.84 53 ILE B N 1
ATOM 2187 C CA . ILE B 1 89 ? 5.685 -41.821 44.899 1.00 28.57 53 ILE B CA 1
ATOM 2188 C C . ILE B 1 89 ? 6.191 -40.380 44.825 1.00 33.04 53 ILE B C 1
ATOM 2189 O O . ILE B 1 89 ? 7.394 -40.126 44.833 1.00 38.49 53 ILE B O 1
ATOM 2194 N N . ASP B 1 90 ? 5.257 -39.440 44.721 1.00 33.56 54 ASP B N 1
ATOM 2195 C CA . ASP B 1 90 ? 5.591 -38.021 44.713 1.00 33.25 54 ASP B CA 1
ATOM 2196 C C . ASP B 1 90 ? 6.075 -37.617 46.109 1.00 37.21 54 ASP B C 1
ATOM 2197 O O . ASP B 1 90 ? 5.398 -37.863 47.110 1.00 37.23 54 ASP B O 1
ATOM 2202 N N . SER B 1 91 ? 7.236 -36.979 46.180 1.00 38.10 55 SER B N 1
ATOM 2203 C CA . SER B 1 91 ? 7.784 -36.583 47.476 1.00 44.01 55 SER B CA 1
ATOM 2204 C C . SER B 1 91 ? 6.884 -35.561 48.186 1.00 43.29 55 SER B C 1
ATOM 2205 O O . SER B 1 91 ? 6.959 -35.392 49.400 1.00 41.50 55 SER B O 1
ATOM 2208 N N . ASN B 1 92 ? 6.029 -34.892 47.423 1.00 43.49 56 ASN B N 1
ATOM 2209 C CA . ASN B 1 92 ? 5.088 -33.928 47.986 1.00 43.50 56 ASN B CA 1
ATOM 2210 C C . ASN B 1 92 ? 3.970 -34.541 48.841 1.00 44.37 56 ASN B C 1
ATOM 2211 O O . ASN B 1 92 ? 3.224 -33.814 49.490 1.00 49.16 56 ASN B O 1
ATOM 2216 N N . ILE B 1 93 ? 3.832 -35.865 48.803 1.00 37.87 57 ILE B N 1
ATOM 2217 C CA . ILE B 1 93 ? 2.899 -36.576 49.680 1.00 36.90 57 ILE B CA 1
ATOM 2218 C C . ILE B 1 93 ? 3.677 -37.413 50.697 1.00 43.07 57 ILE B C 1
ATOM 2219 O O . ILE B 1 93 ? 3.133 -38.316 51.339 1.00 46.11 57 ILE B O 1
ATOM 2224 N N . VAL B 1 94 ? 4.973 -37.154 50.798 1.00 42.91 58 VAL B N 1
ATOM 2225 C CA . VAL B 1 94 ? 5.776 -37.806 51.817 1.00 44.75 58 VAL B CA 1
ATOM 2226 C C . VAL B 1 94 ? 5.907 -36.850 52.983 1.00 48.59 58 VAL B C 1
ATOM 2227 O O . VAL B 1 94 ? 6.683 -35.893 52.928 1.00 44.82 58 VAL B O 1
ATOM 2231 N N . PHE B 1 95 ? 5.092 -37.068 54.011 1.00 56.24 59 PHE B N 1
ATOM 2232 C CA . PHE B 1 95 ? 5.061 -36.148 55.140 1.00 65.64 59 PHE B CA 1
ATOM 2233 C C . PHE B 1 95 ? 5.737 -36.726 56.373 1.00 63.33 59 PHE B C 1
ATOM 2234 O O . PHE B 1 95 ? 5.849 -36.062 57.399 1.00 65.38 59 PHE B O 1
ATOM 2242 N N . ASP B 1 96 ? 6.199 -37.960 56.265 1.00 61.66 60 ASP B N 1
ATOM 2243 C CA . ASP B 1 96 ? 6.681 -38.677 57.430 1.00 62.19 60 ASP B CA 1
ATOM 2244 C C . ASP B 1 96 ? 8.099 -39.209 57.257 1.00 56.95 60 ASP B C 1
ATOM 2245 O O . ASP B 1 96 ? 8.480 -39.679 56.185 1.00 56.09 60 ASP B O 1
ATOM 2250 N N . SER B 1 97 ? 8.871 -39.133 58.332 1.00 51.64 61 SER B N 1
ATOM 2251 C CA . SER B 1 97 ? 10.212 -39.696 58.371 1.00 41.76 61 SER B CA 1
ATOM 2252 C C . SER B 1 97 ? 10.188 -41.207 58.132 1.00 41.41 61 SER B C 1
ATOM 2253 O O . SER B 1 97 ? 10.980 -41.732 57.354 1.00 42.02 61 SER B O 1
ATOM 2256 N N . ASP B 1 98 ? 9.264 -41.900 58.789 1.00 43.40 62 ASP B N 1
ATOM 2257 C CA . ASP B 1 98 ? 9.164 -43.352 58.667 1.00 41.83 62 ASP B CA 1
ATOM 2258 C C . ASP B 1 98 ? 8.741 -43.787 57.273 1.00 42.84 62 ASP B C 1
ATOM 2259 O O . ASP B 1 98 ? 9.049 -44.896 56.844 1.00 49.71 62 ASP B O 1
ATOM 2264 N N . GLN B 1 99 ? 8.041 -42.909 56.567 1.00 42.43 63 GLN B N 1
ATOM 2265 C CA . GLN B 1 99 ? 7.621 -43.182 55.195 1.00 41.32 63 GLN B CA 1
ATOM 2266 C C . GLN B 1 99 ? 8.767 -42.955 54.204 1.00 42.19 63 GLN B C 1
ATOM 2267 O O . GLN B 1 99 ? 8.939 -43.710 53.245 1.00 44.34 63 GLN B O 1
ATOM 2273 N N . TYR B 1 100 ? 9.529 -41.891 54.433 1.00 34.32 64 TYR B N 1
ATOM 2274 C CA . TYR B 1 100 ? 10.689 -41.573 53.614 1.00 27.57 64 TYR B CA 1
ATOM 2275 C C . TYR B 1 100 ? 11.740 -42.690 53.680 1.00 32.19 64 TYR B C 1
ATOM 2276 O O . TYR B 1 100 ? 12.343 -43.059 52.665 1.00 31.14 64 TYR B O 1
ATOM 2285 N N . ASN B 1 101 ? 11.939 -43.232 54.879 1.00 25.37 65 ASN B N 1
ATOM 2286 C CA . ASN B 1 101 ? 12.992 -44.208 55.120 1.00 26.16 65 ASN B CA 1
ATOM 2287 C C . ASN B 1 101 ? 12.579 -45.642 54.858 1.00 35.30 65 ASN B C 1
ATOM 2288 O O . ASN B 1 101 ? 13.396 -46.558 54.968 1.00 35.73 65 ASN B O 1
ATOM 2293 N N . ARG B 1 102 ? 11.312 -45.838 54.521 1.00 36.71 66 ARG B N 1
ATOM 2294 C CA . ARG B 1 102 ? 10.784 -47.188 54.365 1.00 33.82 66 ARG B CA 1
ATOM 2295 C C . ARG B 1 102 ? 11.646 -48.134 53.512 1.00 31.69 66 ARG B C 1
ATOM 2296 O O . ARG B 1 102 ? 11.954 -49.240 53.970 1.00 28.90 66 ARG B O 1
ATOM 2304 N N . PRO B 1 103 ? 12.058 -47.707 52.292 1.00 30.93 67 PRO B N 1
ATOM 2305 C CA . PRO B 1 103 ? 12.876 -48.618 51.472 1.00 25.73 67 PRO B CA 1
ATOM 2306 C C . PRO B 1 103 ? 14.168 -49.041 52.176 1.00 30.73 67 PRO B C 1
ATOM 2307 O O . PRO B 1 103 ? 14.608 -50.183 52.049 1.00 33.23 67 PRO B O 1
ATOM 2311 N N . LEU B 1 104 ? 14.754 -48.133 52.939 1.00 27.15 68 LEU B N 1
ATOM 2312 C CA . LEU B 1 104 ? 15.941 -48.474 53.697 1.00 26.28 68 LEU B CA 1
ATOM 2313 C C . LEU B 1 104 ? 15.600 -49.391 54.873 1.00 33.66 68 LEU B C 1
ATOM 2314 O O . LEU B 1 104 ? 16.289 -50.379 55.106 1.00 42.83 68 LEU B O 1
ATOM 2319 N N . PHE B 1 105 ? 14.548 -49.063 55.621 1.00 35.11 69 PHE B N 1
ATOM 2320 C CA . PHE B 1 105 ? 14.165 -49.881 56.773 1.00 31.69 69 PHE B CA 1
ATOM 2321 C C . PHE B 1 105 ? 13.701 -51.258 56.303 1.00 32.32 69 PHE B C 1
ATOM 2322 O O . PHE B 1 105 ? 14.029 -52.282 56.904 1.00 30.82 69 PHE B O 1
ATOM 2330 N N . SER B 1 106 ? 12.943 -51.274 55.213 1.00 29.10 70 SER B N 1
ATOM 2331 C CA . SER B 1 106 ? 12.486 -52.526 54.634 1.00 30.77 70 SER B CA 1
ATOM 2332 C C . SER B 1 106 ? 13.684 -53.422 54.284 1.00 36.99 70 SER B C 1
ATOM 2333 O O . SER B 1 106 ? 13.658 -54.626 54.512 1.00 37.94 70 SER B O 1
ATOM 2336 N N . LEU B 1 107 ? 14.730 -52.819 53.729 1.00 37.45 71 LEU B N 1
ATOM 2337 C CA . LEU B 1 107 ? 15.930 -53.550 53.346 1.00 37.54 71 LEU B CA 1
ATOM 2338 C C . LEU B 1 107 ? 16.672 -54.138 54.554 1.00 33.92 71 LEU B C 1
ATOM 2339 O O . LEU B 1 107 ? 17.150 -55.272 54.523 1.00 32.07 71 LEU B O 1
ATOM 2344 N N . LEU B 1 108 ? 16.766 -53.361 55.622 1.00 29.70 72 LEU B N 1
ATOM 2345 C CA . LEU B 1 108 ? 17.434 -53.832 56.823 1.00 35.24 72 LEU B CA 1
ATOM 2346 C C . LEU B 1 108 ? 16.639 -54.938 57.521 1.00 43.17 72 LEU B C 1
ATOM 2347 O O . LEU B 1 108 ? 17.217 -55.838 58.125 1.00 49.18 72 LEU B O 1
ATOM 2352 N N . SER B 1 109 ? 15.314 -54.868 57.435 1.00 44.66 73 SER B N 1
ATOM 2353 C CA . SER B 1 109 ? 14.461 -55.896 58.017 1.00 46.50 73 SER B CA 1
ATOM 2354 C C . SER B 1 109 ? 14.654 -57.239 57.333 1.00 46.14 73 SER B C 1
ATOM 2355 O O . SER B 1 109 ? 14.737 -58.267 57.999 1.00 44.50 73 SER B O 1
ATOM 2358 N N . ASP B 1 110 ? 14.725 -57.221 56.004 1.00 45.52 74 ASP B N 1
ATOM 2359 C CA . ASP B 1 110 ? 14.801 -58.452 55.225 1.00 43.49 74 ASP B CA 1
ATOM 2360 C C . ASP B 1 110 ? 16.158 -59.148 55.243 1.00 46.02 74 ASP B C 1
ATOM 2361 O O . ASP B 1 110 ? 16.329 -60.166 54.583 1.00 55.49 74 ASP B O 1
ATOM 2366 N N . LEU B 1 111 ? 17.118 -58.622 55.995 1.00 40.50 75 LEU B N 1
ATOM 2367 C CA . LEU B 1 111 ? 18.425 -59.263 56.070 1.00 41.39 75 LEU B CA 1
ATOM 2368 C C . LEU B 1 111 ? 18.323 -60.562 56.844 1.00 47.25 75 LEU B C 1
ATOM 2369 O O . LEU B 1 111 ? 17.753 -60.585 57.937 1.00 48.66 75 LEU B O 1
ATOM 2374 N N . PRO B 1 112 ? 18.881 -61.649 56.280 1.00 51.57 76 PRO B N 1
ATOM 2375 C CA . PRO B 1 112 ? 19.006 -62.958 56.931 1.00 57.41 76 PRO B CA 1
ATOM 2376 C C . PRO B 1 112 ? 19.570 -62.806 58.346 1.00 69.34 76 PRO B C 1
ATOM 2377 O O . PRO B 1 112 ? 20.305 -61.853 58.602 1.00 73.86 76 PRO B O 1
ATOM 2381 N N . PRO B 1 113 ? 19.243 -63.740 59.250 1.00 75.48 77 PRO B N 1
ATOM 2382 C CA . PRO B 1 113 ? 19.515 -63.591 60.690 1.00 79.17 77 PRO B CA 1
ATOM 2383 C C . PRO B 1 113 ? 20.951 -63.224 61.111 1.00 79.79 77 PRO B C 1
ATOM 2384 O O . PRO B 1 113 ? 21.105 -62.574 62.148 1.00 81.56 77 PRO B O 1
ATOM 2388 N N . HIS B 1 114 ? 21.972 -63.593 60.344 1.00 76.15 78 HIS B N 1
ATOM 2389 C CA . HIS B 1 114 ? 23.347 -63.334 60.788 1.00 79.40 78 HIS B CA 1
ATOM 2390 C C . HIS B 1 114 ? 24.076 -62.230 60.021 1.00 72.85 78 HIS B C 1
ATOM 2391 O O . HIS B 1 114 ? 25.123 -61.762 60.457 1.00 69.72 78 HIS B O 1
ATOM 2398 N N . HIS B 1 115 ? 23.527 -61.834 58.879 1.00 69.29 79 HIS B N 1
ATOM 2399 C CA . HIS B 1 115 ? 24.152 -60.846 58.001 1.00 61.83 79 HIS B CA 1
ATOM 2400 C C . HIS B 1 115 ? 24.182 -59.427 58.575 1.00 53.79 79 HIS B C 1
ATOM 2401 O O . HIS B 1 115 ? 23.195 -58.940 59.123 1.00 55.80 79 HIS B O 1
ATOM 2408 N N . LYS B 1 116 ? 25.330 -58.772 58.448 1.00 46.66 80 LYS B N 1
ATOM 2409 C CA . LYS B 1 116 ? 25.465 -57.373 58.825 1.00 43.70 80 LYS B CA 1
ATOM 2410 C C . LYS B 1 116 ? 25.871 -56.512 57.628 1.00 38.97 80 LYS B C 1
ATOM 2411 O O . LYS B 1 116 ? 26.381 -57.018 56.623 1.00 34.09 80 LYS B O 1
ATOM 2417 N N . VAL B 1 117 ? 25.634 -55.208 57.738 1.00 34.26 81 VAL B N 1
ATOM 2418 C CA . VAL B 1 117 ? 25.998 -54.287 56.669 1.00 34.92 81 VAL B CA 1
ATOM 2419 C C . VAL B 1 117 ? 26.711 -53.066 57.208 1.00 31.61 81 VAL B C 1
ATOM 2420 O O . VAL B 1 117 ? 26.682 -52.794 58.409 1.00 34.15 81 VAL B O 1
ATOM 2424 N N . ILE B 1 118 ? 27.374 -52.361 56.298 1.00 22.87 82 ILE B N 1
ATOM 2425 C CA . ILE B 1 118 ? 27.977 -51.070 56.573 1.00 27.33 82 ILE B CA 1
ATOM 2426 C C . ILE B 1 118 ? 27.143 -49.977 55.931 1.00 27.92 82 ILE B C 1
ATOM 2427 O O . ILE B 1 118 ? 27.008 -49.932 54.709 1.00 30.27 82 ILE B O 1
ATOM 2432 N N . LEU B 1 119 ? 26.581 -49.104 56.760 1.00 26.56 83 LEU B N 1
ATOM 2433 C CA . LEU B 1 119 ? 25.736 -48.015 56.282 1.00 23.74 83 LEU B CA 1
ATOM 2434 C C . LEU B 1 119 ? 26.563 -46.810 55.895 1.00 23.84 83 LEU B C 1
ATOM 2435 O O . LEU B 1 119 ? 27.392 -46.351 56.678 1.00 30.69 83 LEU B O 1
ATOM 2440 N N . VAL B 1 120 ? 26.311 -46.276 54.707 1.00 23.34 84 VAL B N 1
ATOM 2441 C CA . VAL B 1 120 ? 26.984 -45.065 54.244 1.00 20.64 84 VAL B CA 1
ATOM 2442 C C . VAL B 1 120 ? 25.936 -44.041 53.838 1.00 26.33 84 VAL B C 1
ATOM 2443 O O . VAL B 1 120 ? 25.131 -44.294 52.935 1.00 28.51 84 VAL B O 1
ATOM 2447 N N . GLY B 1 121 ? 25.914 -42.903 54.526 1.00 23.95 85 GLY B N 1
ATOM 2448 C CA . GLY B 1 121 ? 24.951 -41.860 54.216 1.00 21.94 85 GLY B CA 1
ATOM 2449 C C . GLY B 1 121 ? 25.597 -40.573 53.752 1.00 23.72 85 GLY B C 1
ATOM 2450 O O . GLY B 1 121 ? 26.675 -40.209 54.219 1.00 26.65 85 GLY B O 1
ATOM 2451 N N . HIS B 1 122 ? 24.933 -39.875 52.840 1.00 22.54 86 HIS B N 1
ATOM 2452 C CA . HIS B 1 122 ? 25.424 -38.589 52.363 1.00 23.76 86 HIS B CA 1
ATOM 2453 C C . HIS B 1 122 ? 24.482 -37.489 52.806 1.00 27.90 86 HIS B C 1
ATOM 2454 O O . HIS B 1 122 ? 23.269 -37.650 52.706 1.00 29.60 86 HIS B O 1
ATOM 2461 N N . SER B 1 123 ? 25.039 -36.389 53.313 1.00 28.56 87 SER B N 1
ATOM 2462 C CA . SER B 1 123 ? 24.268 -35.184 53.611 1.00 24.25 87 SER B CA 1
ATOM 2463 C C . SER B 1 123 ? 23.120 -35.488 54.584 1.00 29.80 87 SER B C 1
ATOM 2464 O O . SER B 1 123 ? 23.341 -36.125 55.609 1.00 31.42 87 SER B O 1
ATOM 2467 N N . ILE B 1 124 ? 21.896 -35.076 54.255 1.00 28.06 88 ILE B N 1
ATOM 2468 C CA . ILE B 1 124 ? 20.752 -35.359 55.127 1.00 27.68 88 ILE B CA 1
ATOM 2469 C C . ILE B 1 124 ? 20.529 -36.874 55.285 1.00 30.88 88 ILE B C 1
ATOM 2470 O O . ILE B 1 124 ? 19.828 -37.318 56.200 1.00 31.95 88 ILE B O 1
ATOM 2475 N N . GLY B 1 125 ? 21.106 -37.663 54.379 1.00 26.02 89 GLY B N 1
ATOM 2476 C CA . GLY B 1 125 ? 21.018 -39.110 54.466 1.00 25.46 89 GLY B CA 1
ATOM 2477 C C . GLY B 1 125 ? 21.605 -39.619 55.769 1.00 30.25 89 GLY B C 1
ATOM 2478 O O . GLY B 1 125 ? 21.246 -40.696 56.243 1.00 32.72 89 GLY B O 1
ATOM 2479 N N . GLY B 1 126 ? 22.510 -38.835 56.351 1.00 29.38 90 GLY B N 1
ATOM 2480 C CA . GLY B 1 126 ? 23.078 -39.145 57.648 1.00 29.45 90 GLY B CA 1
ATOM 2481 C C . GLY B 1 126 ? 22.011 -39.303 58.716 1.00 31.59 90 GLY B C 1
ATOM 2482 O O . GLY B 1 126 ? 22.149 -40.120 59.624 1.00 36.30 90 GLY B O 1
ATOM 2483 N N . GLY B 1 127 ? 20.941 -38.522 58.609 1.00 23.07 91 GLY B N 1
ATOM 2484 C CA . GLY B 1 127 ? 19.834 -38.649 59.534 1.00 26.22 91 GLY B CA 1
ATOM 2485 C C . GLY B 1 127 ? 19.183 -40.015 59.425 1.00 33.83 91 GLY B C 1
ATOM 2486 O O . GLY B 1 127 ? 18.911 -40.663 60.436 1.00 39.29 91 GLY B O 1
ATOM 2487 N N . SER B 1 128 ? 18.963 -40.470 58.195 1.00 32.51 92 SER B N 1
ATOM 2488 C CA . SER B 1 128 ? 18.389 -41.790 57.969 1.00 31.64 92 SER B CA 1
ATOM 2489 C C . SER B 1 128 ? 19.328 -42.887 58.442 1.00 35.41 92 SER B C 1
ATOM 2490 O O . SER B 1 128 ? 18.881 -43.900 58.980 1.00 34.73 92 SER B O 1
ATOM 2493 N N . VAL B 1 129 ? 20.629 -42.690 58.241 1.00 34.02 93 VAL B N 1
ATOM 2494 C CA . VAL B 1 129 ? 21.599 -43.679 58.700 1.00 37.42 93 VAL B CA 1
ATOM 2495 C C . VAL B 1 129 ? 21.538 -43.839 60.221 1.00 35.22 93 VAL B C 1
ATOM 2496 O O . VAL B 1 129 ? 21.481 -44.962 60.723 1.00 37.36 93 VAL B O 1
ATOM 2500 N N . THR B 1 130 ? 21.541 -42.726 60.951 1.00 29.25 94 THR B N 1
ATOM 2501 C CA . THR B 1 130 ? 21.504 -42.791 62.408 1.00 29.85 94 THR B CA 1
ATOM 2502 C C . THR B 1 130 ? 20.203 -43.403 62.909 1.00 38.34 94 THR B C 1
ATOM 2503 O O . THR B 1 130 ? 20.194 -44.194 63.851 1.00 40.65 94 THR B O 1
ATOM 2507 N N . GLU B 1 131 ? 19.103 -43.053 62.261 1.00 40.63 95 GLU B N 1
ATOM 2508 C CA . GLU B 1 131 ? 17.815 -43.610 62.636 1.00 40.71 95 GLU B CA 1
ATOM 2509 C C . GLU B 1 131 ? 17.826 -45.122 62.402 1.00 42.42 95 GLU B C 1
ATOM 2510 O O . GLU B 1 131 ? 17.390 -45.897 63.254 1.00 45.07 95 GLU B O 1
ATOM 2516 N N . ALA B 1 132 ? 18.357 -45.538 61.257 1.00 41.95 96 ALA B N 1
ATOM 2517 C CA . ALA B 1 132 ? 18.499 -46.958 60.950 1.00 33.04 96 ALA B CA 1
ATOM 2518 C C . ALA B 1 132 ? 19.492 -47.627 61.895 1.00 34.39 96 ALA B C 1
ATOM 2519 O O . ALA B 1 132 ? 19.357 -48.812 62.211 1.00 33.06 96 ALA B O 1
ATOM 2521 N N . LEU B 1 133 ? 20.462 -46.852 62.377 1.00 33.21 97 LEU B N 1
ATOM 2522 C CA . LEU B 1 133 ? 21.464 -47.364 63.307 1.00 35.83 97 LEU B CA 1
ATOM 2523 C C . LEU B 1 133 ? 20.812 -47.706 64.633 1.00 43.13 97 LEU B C 1
ATOM 2524 O O . LEU B 1 133 ? 21.272 -48.586 65.362 1.00 46.69 97 LEU B O 1
ATOM 2529 N N . CYS B 1 134 ? 19.725 -47.006 64.936 1.00 41.70 98 CYS B N 1
ATOM 2530 C CA . CYS B 1 134 ? 19.045 -47.177 66.208 1.00 35.09 98 CYS B CA 1
ATOM 2531 C C . CYS B 1 134 ? 17.975 -48.271 66.186 1.00 39.96 98 CYS B C 1
ATOM 2532 O O . CYS B 1 134 ? 17.690 -48.865 67.217 1.00 48.00 98 CYS B O 1
ATOM 2535 N N . LYS B 1 135 ? 17.400 -48.546 65.017 1.00 41.18 99 LYS B N 1
ATOM 2536 C CA . LYS B 1 135 ? 16.341 -49.552 64.891 1.00 45.45 99 LYS B CA 1
ATOM 2537 C C . LYS B 1 135 ? 16.867 -50.916 64.457 1.00 46.27 99 LYS B C 1
ATOM 2538 O O . LYS B 1 135 ? 16.152 -51.913 64.562 1.00 52.39 99 LYS B O 1
ATOM 2544 N N . PHE B 1 136 ? 18.089 -50.966 63.932 1.00 38.22 100 PHE B N 1
ATOM 2545 C CA . PHE B 1 136 ? 18.628 -52.229 63.437 1.00 31.97 100 PHE B CA 1
ATOM 2546 C C . PHE B 1 136 ? 20.072 -52.404 63.856 1.00 33.02 100 PHE B C 1
ATOM 2547 O O . PHE B 1 136 ? 20.876 -52.973 63.121 1.00 36.18 100 PHE B O 1
ATOM 2555 N N . THR B 1 137 ? 20.377 -51.939 65.059 1.00 32.50 101 THR B N 1
ATOM 2556 C CA . THR B 1 137 ? 21.733 -51.926 65.589 1.00 32.94 101 THR B CA 1
ATOM 2557 C C . THR B 1 137 ? 22.504 -53.238 65.437 1.00 43.49 101 THR B C 1
ATOM 2558 O O . THR B 1 137 ? 23.686 -53.239 65.088 1.00 46.77 101 THR B O 1
ATOM 2562 N N . ASP B 1 138 ? 21.829 -54.353 65.684 1.00 48.32 102 ASP B N 1
ATOM 2563 C CA . ASP B 1 138 ? 22.472 -55.661 65.611 1.00 50.28 102 ASP B CA 1
ATOM 2564 C C . ASP B 1 138 ? 22.893 -56.021 64.188 1.00 43.83 102 ASP B C 1
ATOM 2565 O O . ASP B 1 138 ? 23.680 -56.942 63.984 1.00 43.07 102 ASP B O 1
ATOM 2570 N N . LYS B 1 139 ? 22.363 -55.298 63.208 1.00 41.58 103 LYS B N 1
ATOM 2571 C CA . LYS B 1 139 ? 22.631 -55.599 61.806 1.00 43.43 103 LYS B CA 1
ATOM 2572 C C . LYS B 1 139 ? 23.615 -54.626 61.147 1.00 41.64 103 LYS B C 1
ATOM 2573 O O . LYS B 1 139 ? 23.892 -54.731 59.954 1.00 39.93 103 LYS B O 1
ATOM 2579 N N . ILE B 1 140 ? 24.145 -53.691 61.929 1.00 39.52 104 ILE B N 1
ATOM 2580 C CA . ILE B 1 140 ? 25.070 -52.689 61.411 1.00 37.57 104 ILE B CA 1
ATOM 2581 C C . ILE B 1 140 ? 26.462 -52.866 61.999 1.00 40.63 104 ILE B C 1
ATOM 2582 O O . ILE B 1 140 ? 26.645 -52.771 63.209 1.00 47.33 104 ILE B O 1
ATOM 2587 N N . SER B 1 141 ? 27.444 -53.116 61.142 1.00 36.52 105 SER B N 1
ATOM 2588 C CA . SER B 1 141 ? 28.812 -53.301 61.605 1.00 33.36 105 SER B CA 1
ATOM 2589 C C . SER B 1 141 ? 29.588 -51.988 61.696 1.00 30.89 105 SER B C 1
ATOM 2590 O O . SER B 1 141 ? 30.539 -51.874 62.471 1.00 32.20 105 SER B O 1
ATOM 2593 N N . MET B 1 142 ? 29.180 -51.004 60.901 1.00 29.00 106 MET B N 1
ATOM 2594 C CA . MET B 1 142 ? 29.842 -49.700 60.866 1.00 26.10 106 MET B CA 1
ATOM 2595 C C . MET B 1 142 ? 28.936 -48.680 60.177 1.00 31.67 106 MET B C 1
ATOM 2596 O O . MET B 1 142 ? 28.266 -48.992 59.190 1.00 36.17 106 MET B O 1
ATOM 2601 N N . ALA B 1 143 ? 28.919 -47.458 60.688 1.00 31.23 107 ALA B N 1
ATOM 2602 C CA . ALA B 1 143 ? 28.127 -46.395 60.079 1.00 23.95 107 ALA B CA 1
ATOM 2603 C C . ALA B 1 143 ? 29.051 -45.297 59.597 1.00 25.90 107 ALA B C 1
ATOM 2604 O O . ALA B 1 143 ? 29.858 -44.778 60.361 1.00 29.31 107 ALA B O 1
ATOM 2606 N N . ILE B 1 144 ? 28.954 -44.967 58.317 1.00 27.07 108 ILE B N 1
ATOM 2607 C CA . ILE B 1 144 ? 29.835 -43.974 57.723 1.00 26.13 108 ILE B CA 1
ATOM 2608 C C . ILE B 1 144 ? 29.056 -42.741 57.305 1.00 27.42 108 ILE B C 1
ATOM 2609 O O . ILE B 1 144 ? 28.046 -42.834 56.613 1.00 35.42 108 ILE B O 1
ATOM 2614 N N . TYR B 1 145 ? 29.538 -41.581 57.725 1.00 23.33 109 TYR B N 1
ATOM 2615 C CA . TYR B 1 145 ? 28.878 -40.327 57.404 1.00 20.63 109 TYR B CA 1
ATOM 2616 C C . TYR B 1 145 ? 29.732 -39.498 56.463 1.00 23.55 109 TYR B C 1
ATOM 2617 O O . TYR B 1 145 ? 30.786 -38.990 56.849 1.00 28.13 109 TYR B O 1
ATOM 2626 N N . LEU B 1 146 ? 29.289 -39.413 55.213 1.00 22.56 110 LEU B N 1
ATOM 2627 C CA . LEU B 1 146 ? 29.985 -38.638 54.192 1.00 25.98 110 LEU B CA 1
ATOM 2628 C C . LEU B 1 146 ? 29.359 -37.257 54.052 1.00 27.17 110 LEU B C 1
ATOM 2629 O O . LEU B 1 146 ? 28.288 -37.122 53.455 1.00 31.81 110 LEU B O 1
ATOM 2634 N N . ALA B 1 147 ? 30.030 -36.238 54.588 1.00 22.59 111 ALA B N 1
ATOM 2635 C CA . ALA B 1 147 ? 29.495 -34.873 54.589 1.00 22.96 111 ALA B CA 1
ATOM 2636 C C . ALA B 1 147 ? 28.044 -34.907 55.034 1.00 24.58 111 ALA B C 1
ATOM 2637 O O . ALA B 1 147 ? 27.183 -34.282 54.420 1.00 29.68 111 ALA B O 1
ATOM 2639 N N . ALA B 1 148 ? 27.777 -35.695 56.070 1.00 26.00 112 ALA B N 1
ATOM 2640 C CA . ALA B 1 148 ? 26.409 -36.034 56.444 1.00 31.69 112 ALA B CA 1
ATOM 2641 C C . ALA B 1 148 ? 26.015 -35.556 57.830 1.00 32.00 112 ALA B C 1
ATOM 2642 O O . ALA B 1 148 ? 26.858 -35.266 58.671 1.00 35.07 112 ALA B O 1
ATOM 2644 N N . SER B 1 149 ? 24.711 -35.481 58.047 1.00 30.53 113 SER B N 1
ATOM 2645 C CA . SER B 1 149 ? 24.166 -35.136 59.341 1.00 28.39 113 SER B CA 1
ATOM 2646 C C . SER B 1 149 ? 24.446 -36.272 60.308 1.00 34.36 113 SER B C 1
ATOM 2647 O O . SER B 1 149 ? 23.781 -37.307 60.273 1.00 34.00 113 SER B O 1
ATOM 2650 N N . MET B 1 150 ? 25.430 -36.073 61.182 1.00 34.67 114 MET B N 1
ATOM 2651 C CA . MET B 1 150 ? 25.732 -37.056 62.212 1.00 31.37 114 MET B CA 1
ATOM 2652 C C . MET B 1 150 ? 25.425 -36.510 63.610 1.00 33.89 114 MET B C 1
ATOM 2653 O O . MET B 1 150 ? 26.241 -35.827 64.218 1.00 36.91 114 MET B O 1
ATOM 2658 N N . VAL B 1 151 ? 24.250 -36.848 64.121 1.00 30.75 115 VAL B N 1
ATOM 2659 C CA . VAL B 1 151 ? 23.791 -36.313 65.391 1.00 32.28 115 VAL B CA 1
ATOM 2660 C C . VAL B 1 151 ? 23.543 -37.420 66.391 1.00 38.11 115 VAL B C 1
ATOM 2661 O O . VAL B 1 151 ? 22.785 -38.350 66.116 1.00 40.99 115 VAL B O 1
ATOM 2665 N N . GLN B 1 152 ? 24.173 -37.307 67.556 1.00 37.53 116 GLN B N 1
ATOM 2666 C CA . GLN B 1 152 ? 24.045 -38.327 68.582 1.00 40.55 116 GLN B CA 1
ATOM 2667 C C . GLN B 1 152 ? 22.603 -38.457 69.042 1.00 41.35 116 GLN B C 1
ATOM 2668 O O . GLN B 1 152 ? 21.960 -37.453 69.343 1.00 41.84 116 GLN B O 1
ATOM 2674 N N . PRO B 1 153 ? 22.082 -39.696 69.065 1.00 39.43 117 PRO B N 1
ATOM 2675 C CA . PRO B 1 153 ? 20.752 -39.961 69.631 1.00 43.04 117 PRO B CA 1
ATOM 2676 C C . PRO B 1 153 ? 20.679 -39.409 71.056 1.00 51.92 117 PRO B C 1
ATOM 2677 O O . PRO B 1 153 ? 21.485 -39.805 71.900 1.00 54.08 117 PRO B O 1
ATOM 2681 N N . GLY B 1 154 ? 19.745 -38.494 71.309 1.00 56.19 118 GLY B N 1
ATOM 2682 C CA . GLY B 1 154 ? 19.660 -37.813 72.592 1.00 56.16 118 GLY B CA 1
ATOM 2683 C C . GLY B 1 154 ? 19.878 -36.313 72.446 1.00 62.57 118 GLY B C 1
ATOM 2684 O O . GLY B 1 154 ? 19.793 -35.563 73.417 1.00 67.42 118 GLY B O 1
ATOM 2685 N N . SER B 1 155 ? 20.179 -35.879 71.224 1.00 62.52 119 SER B N 1
ATOM 2686 C CA . SER B 1 155 ? 20.413 -34.471 70.929 1.00 61.97 119 SER B CA 1
ATOM 2687 C C . SER B 1 155 ? 19.219 -33.845 70.204 1.00 66.19 119 SER B C 1
ATOM 2688 O O . SER B 1 155 ? 19.326 -32.766 69.609 1.00 68.46 119 SER B O 1
ATOM 2691 N N . ILE B 1 171 ? 16.747 -18.856 45.522 1.00 60.77 135 ILE B N 1
ATOM 2692 C CA . ILE B 1 171 ? 17.757 -19.907 45.670 1.00 63.50 135 ILE B CA 1
ATOM 2693 C C . ILE B 1 171 ? 17.158 -21.331 45.673 1.00 56.59 135 ILE B C 1
ATOM 2694 O O . ILE B 1 171 ? 17.692 -22.242 45.037 1.00 45.90 135 ILE B O 1
ATOM 2699 N N . TRP B 1 172 ? 16.065 -21.513 46.409 1.00 54.85 136 TRP B N 1
ATOM 2700 C CA . TRP B 1 172 ? 15.319 -22.765 46.394 1.00 51.53 136 TRP B CA 1
ATOM 2701 C C . TRP B 1 172 ? 13.954 -22.574 45.743 1.00 55.31 136 TRP B C 1
ATOM 2702 O O . TRP B 1 172 ? 13.352 -21.511 45.865 1.00 58.65 136 TRP B O 1
ATOM 2713 N N . GLU B 1 173 ? 13.477 -23.602 45.044 1.00 55.49 137 GLU B N 1
ATOM 2714 C CA . GLU B 1 173 ? 12.103 -23.633 44.547 1.00 52.84 137 GLU B CA 1
ATOM 2715 C C . GLU B 1 173 ? 11.246 -24.423 45.517 1.00 47.67 137 GLU B C 1
ATOM 2716 O O . GLU B 1 173 ? 11.658 -25.483 45.983 1.00 57.27 137 GLU B O 1
ATOM 2722 N N . TYR B 1 174 ? 10.045 -23.936 45.798 1.00 36.66 138 TYR B N 1
ATOM 2723 C CA . TYR B 1 174 ? 9.150 -24.655 46.695 1.00 40.02 138 TYR B CA 1
ATOM 2724 C C . TYR B 1 174 ? 7.895 -25.130 45.988 1.00 43.53 138 TYR B C 1
ATOM 2725 O O . TYR B 1 174 ? 7.399 -24.476 45.073 1.00 50.83 138 TYR B O 1
ATOM 2734 N N . THR B 1 175 ? 7.405 -26.286 46.412 1.00 40.03 139 THR B N 1
ATOM 2735 C CA . THR B 1 175 ? 6.166 -26.838 45.902 1.00 45.08 139 THR B CA 1
ATOM 2736 C C . THR B 1 175 ? 5.145 -26.827 47.033 1.00 53.67 139 THR B C 1
ATOM 2737 O O . THR B 1 175 ? 5.440 -27.261 48.148 1.00 57.51 139 THR B O 1
ATOM 2741 N N . TYR B 1 176 ? 3.943 -26.337 46.748 1.00 55.35 140 TYR B N 1
ATOM 2742 C CA . TYR B 1 176 ? 2.912 -26.241 47.775 1.00 56.10 140 TYR B CA 1
ATOM 2743 C C . TYR B 1 176 ? 1.780 -27.208 47.474 1.00 57.83 140 TYR B C 1
ATOM 2744 O O . TYR B 1 176 ? 0.700 -26.804 47.054 1.00 66.45 140 TYR B O 1
ATOM 2753 N N . GLY B 1 177 ? 2.029 -28.488 47.727 1.00 53.98 141 GLY B N 1
ATOM 2754 C CA . GLY B 1 177 ? 1.084 -29.544 47.413 1.00 57.20 141 GLY B CA 1
ATOM 2755 C C . GLY B 1 177 ? -0.191 -29.485 48.225 1.00 66.24 141 GLY B C 1
ATOM 2756 O O . GLY B 1 177 ? -1.139 -30.225 47.955 1.00 66.60 141 GLY B O 1
ATOM 2757 N N . GLU B 1 178 ? -0.201 -28.613 49.230 1.00 72.37 142 GLU B N 1
ATOM 2758 C CA . GLU B 1 178 ? -1.386 -28.368 50.044 1.00 77.03 142 GLU B CA 1
ATOM 2759 C C . GLU B 1 178 ? -1.791 -26.892 50.021 1.00 82.88 142 GLU B C 1
ATOM 2760 O O . GLU B 1 178 ? -2.267 -26.361 51.020 1.00 89.19 142 GLU B O 1
ATOM 2766 N N . GLY B 1 179 ? -1.598 -26.229 48.885 1.00 80.32 143 GLY B N 1
ATOM 2767 C CA . GLY B 1 179 ? -1.924 -24.818 48.767 1.00 83.87 143 GLY B CA 1
ATOM 2768 C C . GLY B 1 179 ? -0.884 -23.901 49.386 1.00 87.07 143 GLY B C 1
ATOM 2769 O O . GLY B 1 179 ? -0.038 -24.341 50.164 1.00 85.80 143 GLY B O 1
ATOM 2770 N N . THR B 1 180 ? -0.953 -22.619 49.035 1.00 90.13 144 THR B N 1
ATOM 2771 C CA . THR B 1 180 ? 0.076 -21.646 49.404 1.00 92.52 144 THR B CA 1
ATOM 2772 C C . THR B 1 180 ? -0.025 -21.161 50.848 1.00 92.77 144 THR B C 1
ATOM 2773 O O . THR B 1 180 ? 0.947 -20.654 51.412 1.00 92.17 144 THR B O 1
ATOM 2777 N N . ASP B 1 181 ? -1.196 -21.327 51.452 1.00 96.71 145 ASP B N 1
ATOM 2778 C CA . ASP B 1 181 ? -1.389 -20.906 52.835 1.00 102.64 145 ASP B CA 1
ATOM 2779 C C . ASP B 1 181 ? -0.832 -21.939 53.812 1.00 106.97 145 ASP B C 1
ATOM 2780 O O . ASP B 1 181 ? -0.617 -21.646 54.990 1.00 110.31 145 ASP B O 1
ATOM 2785 N N . LYS B 1 182 ? -0.585 -23.142 53.304 1.00 104.22 146 LYS B N 1
ATOM 2786 C CA . LYS B 1 182 ? 0.081 -24.191 54.065 1.00 97.86 146 LYS B CA 1
ATOM 2787 C C . LYS B 1 182 ? 1.585 -24.128 53.805 1.00 89.80 146 LYS B C 1
ATOM 2788 O O . LYS B 1 182 ? 2.009 -23.610 52.771 1.00 90.47 146 LYS B O 1
ATOM 2794 N N . PRO B 1 183 ? 2.399 -24.642 54.743 1.00 80.73 147 PRO B N 1
ATOM 2795 C CA . PRO B 1 183 ? 3.848 -24.707 54.506 1.00 74.14 147 PRO B CA 1
ATOM 2796 C C . PRO B 1 183 ? 4.189 -25.630 53.321 1.00 63.56 147 PRO B C 1
ATOM 2797 O O . PRO B 1 183 ? 3.425 -26.558 53.026 1.00 54.36 147 PRO B O 1
ATOM 2801 N N . PRO B 1 184 ? 5.323 -25.374 52.646 1.00 58.97 148 PRO B N 1
ATOM 2802 C CA . PRO B 1 184 ? 5.706 -26.105 51.430 1.00 57.90 148 PRO B CA 1
ATOM 2803 C C . PRO B 1 184 ? 5.927 -27.599 51.675 1.00 58.17 148 PRO B C 1
ATOM 2804 O O . PRO B 1 184 ? 6.335 -28.000 52.766 1.00 60.70 148 PRO B O 1
ATOM 2808 N N . THR B 1 185 ? 5.679 -28.403 50.646 1.00 52.44 149 THR B N 1
ATOM 2809 C CA . THR B 1 185 ? 5.763 -29.854 50.756 1.00 49.08 149 THR B CA 1
ATOM 2810 C C . THR B 1 185 ? 7.009 -30.411 50.083 1.00 42.78 149 THR B C 1
ATOM 2811 O O . THR B 1 185 ? 7.434 -31.534 50.362 1.00 39.86 149 THR B O 1
ATOM 2815 N N . GLY B 1 186 ? 7.569 -29.630 49.170 1.00 34.49 150 GLY B N 1
ATOM 2816 C CA . GLY B 1 186 ? 8.740 -30.054 48.442 1.00 29.79 150 GLY B CA 1
ATOM 2817 C C . GLY B 1 186 ? 9.681 -28.900 48.215 1.00 33.56 150 GLY B C 1
ATOM 2818 O O . GLY B 1 186 ? 9.246 -27.776 47.987 1.00 35.93 150 GLY B O 1
ATOM 2819 N N . VAL B 1 187 ? 10.975 -29.192 48.248 1.00 32.53 151 VAL B N 1
ATOM 2820 C CA . VAL B 1 187 ? 12.012 -28.200 47.991 1.00 29.86 151 VAL B CA 1
ATOM 2821 C C . VAL B 1 187 ? 13.031 -28.724 46.991 1.00 28.23 151 VAL B C 1
ATOM 2822 O O . VAL B 1 187 ? 13.408 -29.893 47.039 1.00 28.85 151 VAL B O 1
ATOM 2826 N N . LEU B 1 188 ? 13.457 -27.855 46.080 1.00 25.36 152 LEU B N 1
ATOM 2827 C CA . LEU B 1 188 ? 14.417 -28.206 45.041 1.00 27.42 152 LEU B CA 1
ATOM 2828 C C . LEU B 1 188 ? 15.289 -27.000 44.738 1.00 36.21 152 LEU B C 1
ATOM 2829 O O . LEU B 1 188 ? 14.794 -25.880 44.641 1.00 43.60 152 LEU B O 1
ATOM 2834 N N . MET B 1 189 ? 16.593 -27.218 44.631 1.00 34.14 153 MET B N 1
ATOM 2835 C CA . MET B 1 189 ? 17.495 -26.132 44.291 1.00 34.86 153 MET B CA 1
ATOM 2836 C C . MET B 1 189 ? 17.272 -25.715 42.857 1.00 36.86 153 MET B C 1
ATOM 2837 O O . MET B 1 189 ? 17.125 -26.563 41.981 1.00 43.57 153 MET B O 1
ATOM 2842 N N . LYS B 1 190 ? 17.251 -24.408 42.625 1.00 36.23 154 LYS B N 1
ATOM 2843 C CA . LYS B 1 190 ? 17.044 -23.866 41.289 1.00 37.97 154 LYS B CA 1
ATOM 2844 C C . LYS B 1 190 ? 18.194 -24.305 40.399 1.00 41.41 154 LYS B C 1
ATOM 2845 O O . LYS B 1 190 ? 19.337 -24.343 40.842 1.00 42.88 154 LYS B O 1
ATOM 2851 N N . PRO B 1 191 ? 17.892 -24.651 39.140 1.00 47.88 155 PRO B N 1
ATOM 2852 C CA . PRO B 1 191 ? 18.884 -25.211 38.211 1.00 44.92 155 PRO B CA 1
ATOM 2853 C C . PRO B 1 191 ? 20.164 -24.392 38.081 1.00 41.49 155 PRO B C 1
ATOM 2854 O O . PRO B 1 191 ? 21.241 -24.973 37.987 1.00 42.31 155 PRO B O 1
ATOM 2858 N N . GLU B 1 192 ? 20.052 -23.069 38.093 1.00 43.38 156 GLU B N 1
ATOM 2859 C CA . GLU B 1 192 ? 21.220 -22.215 37.884 1.00 51.90 156 GLU B CA 1
ATOM 2860 C C . GLU B 1 192 ? 22.180 -22.181 39.065 1.00 52.10 156 GLU B C 1
ATOM 2861 O O . GLU B 1 192 ? 23.261 -21.606 38.968 1.00 51.63 156 GLU B O 1
ATOM 2867 N N . PHE B 1 193 ? 21.794 -22.806 40.171 1.00 53.70 157 PHE B N 1
ATOM 2868 C CA . PHE B 1 193 ? 22.633 -22.800 41.363 1.00 49.98 157 PHE B CA 1
ATOM 2869 C C . PHE B 1 193 ? 23.211 -24.166 41.733 1.00 50.22 157 PHE B C 1
ATOM 2870 O O . PHE B 1 193 ? 24.098 -24.246 42.580 1.00 51.10 157 PHE B O 1
ATOM 2878 N N . ILE B 1 194 ? 22.725 -25.234 41.097 1.00 51.42 158 ILE B N 1
ATOM 2879 C CA . ILE B 1 194 ? 23.123 -26.592 41.485 1.00 42.79 158 ILE B CA 1
ATOM 2880 C C . ILE B 1 194 ? 24.608 -26.846 41.283 1.00 36.45 158 ILE B C 1
ATOM 2881 O O . ILE B 1 194 ? 25.233 -27.539 42.086 1.00 36.08 158 ILE B O 1
ATOM 2886 N N . ARG B 1 195 ? 25.178 -26.286 40.219 1.00 32.46 159 ARG B N 1
ATOM 2887 C CA . ARG B 1 195 ? 26.598 -26.486 39.973 1.00 30.91 159 ARG B CA 1
ATOM 2888 C C . ARG B 1 195 ? 27.452 -25.949 41.117 1.00 36.25 159 ARG B C 1
ATOM 2889 O O . ARG B 1 195 ? 28.293 -26.663 41.646 1.00 44.49 159 ARG B O 1
ATOM 2897 N N . HIS B 1 196 ? 27.216 -24.704 41.517 1.00 32.57 160 HIS B N 1
ATOM 2898 C CA . HIS B 1 196 ? 28.029 -24.093 42.561 1.00 34.37 160 HIS B CA 1
ATOM 2899 C C . HIS B 1 196 ? 27.890 -24.794 43.911 1.00 36.80 160 HIS B C 1
ATOM 2900 O O . HIS B 1 196 ? 28.882 -25.043 44.598 1.00 38.15 160 HIS B O 1
ATOM 2907 N N . TYR B 1 197 ? 26.663 -25.126 44.288 1.00 34.68 161 TYR B N 1
ATOM 2908 C CA . TYR B 1 197 ? 26.428 -25.667 45.617 1.00 33.36 161 TYR B CA 1
ATOM 2909 C C . TYR B 1 197 ? 26.649 -27.177 45.713 1.00 35.50 161 TYR B C 1
ATOM 2910 O O . TYR B 1 197 ? 27.250 -27.647 46.675 1.00 36.53 161 TYR B O 1
ATOM 2919 N N . TYR B 1 198 ? 26.194 -27.935 44.717 1.00 34.84 162 TYR B N 1
ATOM 2920 C CA . TYR B 1 198 ? 26.313 -29.391 44.773 1.00 28.96 162 TYR B CA 1
ATOM 2921 C C . TYR B 1 198 ? 27.589 -29.917 44.115 1.00 27.96 162 TYR B C 1
ATOM 2922 O O . TYR B 1 198 ? 28.281 -30.766 44.681 1.00 25.52 162 TYR B O 1
ATOM 2931 N N . TYR B 1 199 ? 27.900 -29.403 42.926 1.00 24.37 163 TYR B N 1
ATOM 2932 C CA . TYR B 1 199 ? 28.851 -30.063 42.031 1.00 26.54 163 TYR B CA 1
ATOM 2933 C C . TYR B 1 199 ? 30.030 -29.189 41.615 1.00 36.71 163 TYR B C 1
ATOM 2934 O O . TYR B 1 199 ? 30.567 -29.331 40.512 1.00 38.80 163 TYR B O 1
ATOM 2943 N N . SER B 1 200 ? 30.452 -28.312 42.519 1.00 42.10 164 SER B N 1
ATOM 2944 C CA . SER B 1 200 ? 31.448 -27.283 42.212 1.00 35.22 164 SER B CA 1
ATOM 2945 C C . SER B 1 200 ? 32.804 -27.818 41.772 1.00 34.82 164 SER B C 1
ATOM 2946 O O . SER B 1 200 ? 33.561 -27.117 41.108 1.00 35.12 164 SER B O 1
ATOM 2949 N N . GLN B 1 201 ? 33.095 -29.064 42.123 1.00 33.37 165 GLN B N 1
ATOM 2950 C CA . GLN B 1 201 ? 34.376 -29.666 41.789 1.00 27.54 165 GLN B CA 1
ATOM 2951 C C . GLN B 1 201 ? 34.201 -30.898 40.905 1.00 26.95 165 GLN B C 1
ATOM 2952 O O . GLN B 1 201 ? 35.154 -31.640 40.675 1.00 24.69 165 GLN B O 1
ATOM 2958 N N . SER B 1 202 ? 32.997 -31.079 40.364 1.00 29.07 166 SER B N 1
ATOM 2959 C CA . SER B 1 202 ? 32.637 -32.312 39.657 1.00 27.77 166 SER B CA 1
ATOM 2960 C C . SER B 1 202 ? 32.652 -32.135 38.156 1.00 30.39 166 SER B C 1
ATOM 2961 O O . SER B 1 202 ? 32.449 -31.027 37.673 1.00 35.32 166 SER B O 1
ATOM 2964 N N . PRO B 1 203 ? 32.853 -33.237 37.411 1.00 29.29 167 PRO B N 1
ATOM 2965 C CA . PRO B 1 203 ? 32.837 -33.162 35.948 1.00 26.50 167 PRO B CA 1
ATOM 2966 C C . PRO B 1 203 ? 31.521 -32.562 35.470 1.00 33.47 167 PRO B C 1
ATOM 2967 O O . PRO B 1 203 ? 30.482 -32.812 36.082 1.00 33.33 167 PRO B O 1
ATOM 2971 N N . LEU B 1 204 ? 31.574 -31.771 34.405 1.00 32.66 168 LEU B N 1
ATOM 2972 C CA . LEU B 1 204 ? 30.387 -31.096 33.889 1.00 31.63 168 LEU B CA 1
ATOM 2973 C C . LEU B 1 204 ? 29.248 -32.040 33.493 1.00 35.40 168 LEU B C 1
ATOM 2974 O O . LEU B 1 204 ? 28.078 -31.694 33.629 1.00 40.09 168 LEU B O 1
ATOM 2979 N N . GLU B 1 205 ? 29.588 -33.220 32.987 1.00 35.70 169 GLU B N 1
ATOM 2980 C CA . GLU B 1 205 ? 28.570 -34.174 32.562 1.00 32.57 169 GLU B CA 1
ATOM 2981 C C . GLU B 1 205 ? 27.741 -34.679 33.737 1.00 38.27 169 GLU B C 1
ATOM 2982 O O . GLU B 1 205 ? 26.567 -35.003 33.581 1.00 46.22 169 GLU B O 1
ATOM 2988 N N . ASP B 1 206 ? 28.346 -34.734 34.917 1.00 34.91 170 ASP B N 1
ATOM 2989 C CA . ASP B 1 206 ? 27.619 -35.140 36.112 1.00 28.77 170 ASP B CA 1
ATOM 2990 C C . ASP B 1 206 ? 26.608 -34.067 36.519 1.00 29.28 170 ASP B C 1
ATOM 2991 O O . ASP B 1 206 ? 25.586 -34.360 37.147 1.00 30.96 170 ASP B O 1
ATOM 2996 N N . VAL B 1 207 ? 26.896 -32.820 36.162 1.00 29.01 171 VAL B N 1
ATOM 2997 C CA . VAL B 1 207 ? 25.946 -31.735 36.385 1.00 26.20 171 VAL B CA 1
ATOM 2998 C C . VAL B 1 207 ? 24.750 -31.897 35.445 1.00 27.78 171 VAL B C 1
ATOM 2999 O O . VAL B 1 207 ? 23.595 -31.726 35.845 1.00 27.57 171 VAL B O 1
ATOM 3003 N N . THR B 1 208 ? 25.033 -32.220 34.189 1.00 30.14 172 THR B N 1
ATOM 3004 C CA . THR B 1 208 ? 23.975 -32.471 33.221 1.00 30.32 172 THR B CA 1
ATOM 3005 C C . THR B 1 208 ? 23.092 -33.609 33.713 1.00 32.18 172 THR B C 1
ATOM 3006 O O . THR B 1 208 ? 21.866 -33.489 33.783 1.00 25.72 172 THR B O 1
ATOM 3010 N N . LEU B 1 209 ? 23.748 -34.703 34.087 1.00 32.76 173 LEU B N 1
ATOM 3011 C CA . LEU B 1 209 ? 23.088 -35.889 34.612 1.00 25.59 173 LEU B CA 1
ATOM 3012 C C . LEU B 1 209 ? 22.203 -35.553 35.787 1.00 26.46 173 LEU B C 1
ATOM 3013 O O . LEU B 1 209 ? 21.024 -35.881 35.793 1.00 34.50 173 LEU B O 1
ATOM 3018 N N . SER B 1 210 ? 22.767 -34.879 36.780 1.00 26.03 174 SER B N 1
ATOM 3019 C CA . SER B 1 210 ? 22.001 -34.535 37.971 1.00 27.18 174 SER B CA 1
ATOM 3020 C C . SER B 1 210 ? 20.791 -33.677 37.634 1.00 25.75 174 SER B C 1
ATOM 3021 O O . SER B 1 210 ? 19.705 -33.880 38.181 1.00 20.63 174 SER B O 1
ATOM 3024 N N . SER B 1 211 ? 20.972 -32.753 36.697 1.00 29.12 175 SER B N 1
ATOM 3025 C CA . SER B 1 211 ? 19.904 -31.842 36.310 1.00 28.97 175 SER B CA 1
ATOM 3026 C C . SER B 1 211 ? 18.690 -32.585 35.732 1.00 30.62 175 SER B C 1
ATOM 3027 O O . SER B 1 211 ? 17.580 -32.053 35.732 1.00 33.21 175 SER B O 1
ATOM 3030 N N . LYS B 1 212 ? 18.890 -33.822 35.280 1.00 29.67 176 LYS B N 1
ATOM 3031 C CA . LYS B 1 212 ? 17.788 -34.610 34.732 1.00 30.49 176 LYS B CA 1
ATOM 3032 C C . LYS B 1 212 ? 17.235 -35.659 35.704 1.00 32.82 176 LYS B C 1
ATOM 3033 O O . LYS B 1 212 ? 16.325 -36.414 35.349 1.00 37.82 176 LYS B O 1
ATOM 3039 N N . LEU B 1 213 ? 17.752 -35.690 36.929 1.00 25.86 177 LEU B N 1
ATOM 3040 C CA . LEU B 1 213 ? 17.340 -36.712 37.895 1.00 21.42 177 LEU B CA 1
ATOM 3041 C C . LEU B 1 213 ? 16.949 -36.132 39.261 1.00 27.50 177 LEU B C 1
ATOM 3042 O O . LEU B 1 213 ? 16.269 -36.788 40.059 1.00 32.14 177 LEU B O 1
ATOM 3047 N N . LEU B 1 214 ? 17.377 -34.905 39.537 1.00 24.28 178 LEU B N 1
ATOM 3048 C CA . LEU B 1 214 ? 17.060 -34.290 40.816 1.00 22.15 178 LEU B CA 1
ATOM 3049 C C . LEU B 1 214 ? 15.561 -34.126 40.967 1.00 24.72 178 LEU B C 1
ATOM 3050 O O . LEU B 1 214 ? 14.884 -33.648 40.060 1.00 33.08 178 LEU B O 1
ATOM 3055 N N . ARG B 1 215 ? 15.042 -34.539 42.114 1.00 28.14 179 ARG B N 1
ATOM 3056 C CA . ARG B 1 215 ? 13.610 -34.425 42.395 1.00 34.12 179 ARG B CA 1
ATOM 3057 C C . ARG B 1 215 ? 13.410 -33.577 43.642 1.00 35.62 179 ARG B C 1
ATOM 3058 O O . ARG B 1 215 ? 14.304 -33.479 44.473 1.00 36.33 179 ARG B O 1
ATOM 3066 N N . PRO B 1 216 ? 12.242 -32.937 43.766 1.00 34.28 180 PRO B N 1
ATOM 3067 C CA . PRO B 1 216 ? 11.990 -32.139 44.968 1.00 36.02 180 PRO B CA 1
ATOM 3068 C C . PRO B 1 216 ? 12.131 -32.993 46.221 1.00 33.41 180 PRO B C 1
ATOM 3069 O O . PRO B 1 216 ? 11.781 -34.170 46.195 1.00 38.52 180 PRO B O 1
ATOM 3073 N N . ALA B 1 217 ? 12.660 -32.418 47.292 1.00 30.51 181 ALA B N 1
ATOM 3074 C CA . ALA B 1 217 ? 12.837 -33.168 48.525 1.00 31.83 181 ALA B CA 1
ATOM 3075 C C . ALA B 1 217 ? 11.643 -32.940 49.449 1.00 35.25 181 ALA B C 1
ATOM 3076 O O . ALA B 1 217 ? 11.132 -31.822 49.546 1.00 39.38 181 ALA B O 1
ATOM 3078 N N . PRO B 1 218 ? 11.198 -34.004 50.132 1.00 28.78 182 PRO B N 1
ATOM 3079 C CA . PRO B 1 218 ? 10.043 -33.965 51.035 1.00 33.45 182 PRO B CA 1
ATOM 3080 C C . PRO B 1 218 ? 10.359 -33.229 52.336 1.00 39.05 182 PRO B C 1
ATOM 3081 O O . PRO B 1 218 ? 10.828 -33.850 53.297 1.00 38.44 182 PRO B O 1
ATOM 3085 N N . MET B 1 219 ? 10.122 -31.918 52.348 1.00 42.03 183 MET B N 1
ATOM 3086 C CA . MET B 1 219 ? 10.400 -31.079 53.511 1.00 46.92 183 MET B CA 1
ATOM 3087 C C . MET B 1 219 ? 9.772 -31.608 54.788 1.00 50.45 183 MET B C 1
ATOM 3088 O O . MET B 1 219 ? 10.422 -31.656 55.831 1.00 50.71 183 MET B O 1
ATOM 3093 N N . ARG B 1 220 ? 8.508 -32.002 54.698 1.00 49.11 184 ARG B N 1
ATOM 3094 C CA . ARG B 1 220 ? 7.770 -32.449 55.866 1.00 57.64 184 ARG B CA 1
ATOM 3095 C C . ARG B 1 220 ? 8.467 -33.633 56.527 1.00 57.52 184 ARG B C 1
ATOM 3096 O O . ARG B 1 220 ? 8.485 -33.740 57.751 1.00 69.86 184 ARG B O 1
ATOM 3104 N N . ALA B 1 221 ? 9.046 -34.517 55.724 1.00 46.20 185 ALA B N 1
ATOM 3105 C CA . ALA B 1 221 ? 9.733 -35.683 56.271 1.00 45.40 185 ALA B CA 1
ATOM 3106 C C . ALA B 1 221 ? 11.008 -35.305 57.032 1.00 47.54 185 ALA B C 1
ATOM 3107 O O . ALA B 1 221 ? 11.394 -35.984 57.980 1.00 47.35 185 ALA B O 1
ATOM 3109 N N . PHE B 1 222 ? 11.657 -34.221 56.617 1.00 47.11 186 PHE B N 1
ATOM 3110 C CA . PHE B 1 222 ? 12.935 -33.820 57.201 1.00 46.87 186 PHE B CA 1
ATOM 3111 C C . PHE B 1 222 ? 12.820 -33.226 58.600 1.00 59.66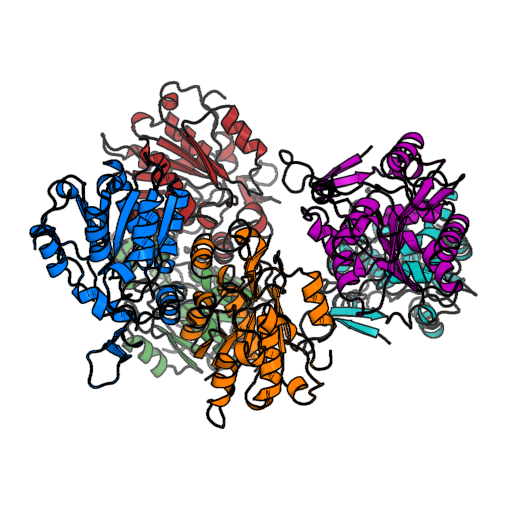 186 PHE B C 1
ATOM 3112 O O . PHE B 1 222 ? 13.801 -33.177 59.342 1.00 67.51 186 PHE B O 1
ATOM 3120 N N . GLN B 1 223 ? 11.629 -32.759 58.952 1.00 62.48 187 GLN B N 1
ATOM 3121 C CA . GLN B 1 223 ? 11.408 -32.168 60.265 1.00 67.96 187 GLN B CA 1
ATOM 3122 C C . GLN B 1 223 ? 11.464 -33.213 61.387 1.00 72.57 187 GLN B C 1
ATOM 3123 O O . GLN B 1 223 ? 11.726 -32.878 62.537 1.00 72.33 187 GLN B O 1
ATOM 3129 N N . ASP B 1 224 ? 11.235 -34.479 61.046 1.00 80.24 188 ASP B N 1
ATOM 3130 C CA . ASP B 1 224 ? 11.242 -35.556 62.040 1.00 90.24 188 ASP B CA 1
ATOM 3131 C C . ASP B 1 224 ? 12.552 -36.337 62.138 1.00 88.36 188 ASP B C 1
ATOM 3132 O O . ASP B 1 224 ? 12.709 -37.160 63.042 1.00 92.99 188 ASP B O 1
ATOM 3137 N N . LEU B 1 225 ? 13.475 -36.113 61.206 1.00 79.74 189 LEU B N 1
ATOM 3138 C CA . LEU B 1 225 ? 14.755 -36.818 61.244 1.00 73.10 189 LEU B CA 1
ATOM 3139 C C . LEU B 1 225 ? 15.556 -36.438 62.482 1.00 73.87 189 LEU B C 1
ATOM 3140 O O . LEU B 1 225 ? 15.593 -35.268 62.870 1.00 75.34 189 LEU B O 1
ATOM 3145 N N . ASP B 1 226 ? 16.181 -37.437 63.099 1.00 72.71 190 ASP B N 1
ATOM 3146 C CA . ASP B 1 226 ? 17.065 -37.223 64.245 1.00 73.36 190 ASP B CA 1
ATOM 3147 C C . ASP B 1 226 ? 16.417 -36.600 65.479 1.00 73.09 190 ASP B C 1
ATOM 3148 O O . ASP B 1 226 ? 17.022 -35.771 66.160 1.00 75.01 190 ASP B O 1
ATOM 3153 N N . LYS B 1 227 ? 15.179 -36.987 65.749 1.00 70.47 191 LYS B N 1
ATOM 3154 C CA . LYS B 1 227 ? 14.550 -36.680 67.024 1.00 67.31 191 LYS B CA 1
ATOM 3155 C C . LYS B 1 227 ? 14.445 -37.992 67.797 1.00 55.95 191 LYS B C 1
ATOM 3156 O O . LYS B 1 227 ? 13.364 -38.555 67.959 1.00 55.43 191 LYS B O 1
ATOM 3162 N N . LEU B 1 228 ? 15.597 -38.478 68.246 1.00 47.94 192 LEU B N 1
ATOM 3163 C CA . LEU B 1 228 ? 15.730 -39.814 68.817 1.00 47.91 192 LEU B CA 1
ATOM 3164 C C . LEU B 1 228 ? 16.175 -39.803 70.280 1.00 48.98 192 LEU B C 1
ATOM 3165 O O . LEU B 1 228 ? 16.976 -38.963 70.686 1.00 50.15 192 LEU B O 1
ATOM 3170 N N . PRO B 1 229 ? 15.647 -40.741 71.079 1.00 50.20 193 PRO B N 1
ATOM 3171 C CA . PRO B 1 229 ? 16.073 -40.939 72.467 1.00 53.19 193 PRO B CA 1
ATOM 3172 C C . PRO B 1 229 ? 17.463 -41.556 72.516 1.00 59.55 193 PRO B C 1
ATOM 3173 O O . PRO B 1 229 ? 17.822 -42.285 71.595 1.00 60.86 193 PRO B O 1
ATOM 3177 N N . PRO B 1 230 ? 18.246 -41.245 73.560 1.00 65.71 194 PRO B N 1
ATOM 3178 C CA . PRO B 1 230 ? 19.593 -41.806 73.726 1.00 62.75 194 PRO B CA 1
ATOM 3179 C C . PRO B 1 230 ? 19.603 -43.325 73.526 1.00 55.80 194 PRO B C 1
ATOM 3180 O O . PRO B 1 230 ? 18.639 -44.008 73.867 1.00 52.36 194 PRO B O 1
ATOM 3184 N N . ASN B 1 231 ? 20.669 -43.830 72.918 1.00 56.47 195 ASN B N 1
ATOM 3185 C CA . ASN B 1 231 ? 20.757 -45.235 72.543 1.00 54.61 195 ASN B CA 1
ATOM 3186 C C . ASN B 1 231 ? 22.129 -45.791 72.878 1.00 62.23 195 ASN B C 1
ATOM 3187 O O . ASN B 1 231 ? 23.048 -45.720 72.064 1.00 62.83 195 ASN B O 1
ATOM 3192 N N . PRO B 1 232 ? 22.270 -46.364 74.081 1.00 69.13 196 PRO B N 1
ATOM 3193 C CA . PRO B 1 232 ? 23.586 -46.832 74.526 1.00 68.39 196 PRO B CA 1
ATOM 3194 C C . PRO B 1 232 ? 24.116 -47.977 73.668 1.00 61.05 196 PRO B C 1
ATOM 3195 O O . PRO B 1 232 ? 25.330 -48.137 73.537 1.00 54.59 196 PRO B O 1
ATOM 3199 N N . GLU B 1 233 ? 23.213 -48.734 73.055 1.00 61.35 197 GLU B N 1
ATOM 3200 C CA . GLU B 1 233 ? 23.614 -49.866 72.231 1.00 64.96 197 GLU B CA 1
ATOM 3201 C C . GLU B 1 233 ? 24.187 -49.408 70.882 1.00 65.80 197 GLU B C 1
ATOM 3202 O O . GLU B 1 233 ? 25.130 -50.004 70.361 1.00 66.58 197 GLU B O 1
ATOM 3208 N N . ALA B 1 234 ? 23.629 -48.333 70.336 1.00 59.06 198 ALA B N 1
ATOM 3209 C CA . ALA B 1 234 ? 24.090 -47.795 69.065 1.00 46.12 198 ALA B CA 1
ATOM 3210 C C . ALA B 1 234 ? 25.438 -47.083 69.206 1.00 42.64 198 ALA B C 1
ATOM 3211 O O . ALA B 1 234 ? 26.173 -46.930 68.229 1.00 44.21 198 ALA B O 1
ATOM 3213 N N . GLU B 1 235 ? 25.759 -46.646 70.421 1.00 38.17 199 GLU B N 1
ATOM 3214 C CA . GLU B 1 235 ? 27.030 -45.970 70.690 1.00 36.20 199 GLU B CA 1
ATOM 3215 C C . GLU B 1 235 ? 28.225 -46.912 70.515 1.00 38.82 199 GLU B C 1
ATOM 3216 O O . GLU B 1 235 ? 29.348 -46.471 70.273 1.00 40.41 199 GLU B O 1
ATOM 3222 N N . LYS B 1 236 ? 27.974 -48.209 70.659 1.00 39.55 200 LYS B N 1
ATOM 3223 C CA . LYS B 1 236 ? 29.022 -49.216 70.574 1.00 39.82 200 LYS B CA 1
ATOM 3224 C C . LYS B 1 236 ? 29.471 -49.486 69.134 1.00 41.54 200 LYS B C 1
ATOM 3225 O O . LYS B 1 236 ? 30.584 -49.967 68.903 1.00 45.62 200 LYS B O 1
ATOM 3231 N N . VAL B 1 237 ? 28.611 -49.168 68.170 1.00 33.69 201 VAL B N 1
ATOM 3232 C CA . VAL B 1 237 ? 28.926 -49.376 66.759 1.00 28.10 201 VAL B CA 1
ATOM 3233 C C . VAL B 1 237 ? 29.887 -48.296 66.271 1.00 29.90 201 VAL B C 1
ATOM 3234 O O . VAL B 1 237 ? 29.624 -47.112 66.442 1.00 37.59 201 VAL B O 1
ATOM 3238 N N . PRO B 1 238 ? 31.020 -48.702 65.684 1.00 28.24 202 PRO B N 1
ATOM 3239 C CA . PRO B 1 238 ? 32.033 -47.741 65.224 1.00 25.36 202 PRO B CA 1
ATOM 3240 C C . PRO B 1 238 ? 31.514 -46.841 64.109 1.00 27.90 202 PRO B C 1
ATOM 3241 O O . PRO B 1 238 ? 30.903 -47.332 63.164 1.00 33.48 202 PRO B O 1
ATOM 3245 N N . ARG B 1 239 ? 31.732 -45.537 64.226 1.00 29.42 203 ARG B N 1
ATOM 3246 C CA . ARG B 1 239 ? 31.305 -44.615 63.177 1.00 30.35 203 ARG B CA 1
ATOM 3247 C C . ARG B 1 239 ? 32.517 -44.030 62.455 1.00 32.97 203 ARG B C 1
ATOM 3248 O O . ARG B 1 239 ? 33.619 -43.957 63.015 1.00 37.31 203 ARG B O 1
ATOM 3256 N N . VAL B 1 240 ? 32.317 -43.644 61.200 1.00 24.90 204 VAL B N 1
ATOM 3257 C CA . VAL B 1 240 ? 33.364 -42.987 60.433 1.00 24.09 204 VAL B CA 1
ATOM 3258 C C . VAL B 1 240 ? 32.779 -41.720 59.840 1.00 22.71 204 VAL B C 1
ATOM 3259 O O . VAL B 1 240 ? 31.712 -41.751 59.229 1.00 25.21 204 VAL B O 1
ATOM 3263 N N . TYR B 1 241 ? 33.438 -40.591 60.056 1.00 22.97 205 TYR B N 1
ATOM 3264 C CA . TYR B 1 241 ? 33.007 -39.379 59.377 1.00 25.76 205 TYR B CA 1
ATOM 3265 C C . TYR B 1 241 ? 33.993 -39.023 58.275 1.00 28.13 205 TYR B C 1
ATOM 3266 O O . TYR B 1 241 ? 35.201 -38.999 58.500 1.00 33.20 205 TYR B O 1
ATOM 3275 N N . ILE B 1 242 ? 33.471 -38.734 57.088 1.00 21.20 206 ILE B N 1
ATOM 3276 C CA . ILE B 1 242 ? 34.309 -38.285 55.984 1.00 20.01 206 ILE B CA 1
ATOM 3277 C C . ILE B 1 242 ? 33.943 -36.861 55.597 1.00 26.22 206 ILE B C 1
ATOM 3278 O O . ILE B 1 242 ? 32.851 -36.599 55.089 1.00 28.41 206 ILE B O 1
ATOM 3283 N N . LYS B 1 243 ? 34.881 -35.948 55.819 1.00 30.89 207 LYS B N 1
ATOM 3284 C CA . LYS B 1 243 ? 34.661 -34.523 55.617 1.00 31.46 207 LYS B CA 1
ATOM 3285 C C . LYS B 1 243 ? 34.945 -34.068 54.189 1.00 32.41 207 LYS B C 1
ATOM 3286 O O . LYS B 1 243 ? 35.914 -34.502 53.572 1.00 37.76 207 LYS B O 1
ATOM 3292 N N . THR B 1 244 ? 34.084 -33.207 53.660 1.00 30.69 208 THR B N 1
ATOM 3293 C CA . THR B 1 244 ? 34.325 -32.609 52.356 1.00 35.93 208 THR B CA 1
ATOM 3294 C C . THR B 1 244 ? 34.883 -31.198 52.547 1.00 42.42 208 THR B C 1
ATOM 3295 O O . THR B 1 244 ? 34.251 -30.352 53.171 1.00 52.73 208 THR B O 1
ATOM 3299 N N . ALA B 1 245 ? 36.063 -30.947 51.992 1.00 37.98 209 ALA B N 1
ATOM 3300 C CA . ALA B 1 245 ? 36.817 -29.734 52.305 1.00 34.53 209 ALA B CA 1
ATOM 3301 C C . ALA B 1 245 ? 36.465 -28.526 51.438 1.00 38.11 209 ALA B C 1
ATOM 3302 O O . ALA B 1 245 ? 36.594 -27.386 51.881 1.00 45.54 209 ALA B O 1
ATOM 3304 N N . LYS B 1 246 ? 36.029 -28.773 50.207 1.00 29.81 210 LYS B N 1
ATOM 3305 C CA . LYS B 1 246 ? 35.651 -27.690 49.310 1.00 26.46 210 LYS B CA 1
ATOM 3306 C C . LYS B 1 246 ? 34.157 -27.702 49.030 1.00 25.28 210 LYS B C 1
ATOM 3307 O O . LYS B 1 246 ? 33.731 -27.427 47.917 1.00 25.21 210 LYS B O 1
ATOM 3313 N N . ASP B 1 247 ? 33.385 -27.990 50.073 1.00 28.59 211 ASP B N 1
ATOM 3314 C CA . ASP B 1 247 ? 31.928 -28.114 50.031 1.00 30.56 211 ASP B CA 1
ATOM 3315 C C . ASP B 1 247 ? 31.230 -26.764 50.215 1.00 36.06 211 ASP B C 1
ATOM 3316 O O . ASP B 1 247 ? 31.206 -26.235 51.321 1.00 43.46 211 ASP B O 1
ATOM 3321 N N . ASN B 1 248 ? 30.637 -26.225 49.155 1.00 33.52 212 ASN B N 1
ATOM 3322 C CA . ASN B 1 248 ? 29.933 -24.940 49.232 1.00 27.75 212 ASN B CA 1
ATOM 3323 C C . ASN B 1 248 ? 28.544 -24.966 49.877 1.00 34.16 212 ASN B C 1
ATOM 3324 O O . ASN B 1 248 ? 27.922 -23.926 50.046 1.00 42.58 212 ASN B O 1
ATOM 3329 N N . LEU B 1 249 ? 28.064 -26.140 50.260 1.00 32.07 213 LEU B N 1
ATOM 3330 C CA . LEU B 1 249 ? 26.708 -26.260 50.775 1.00 31.34 213 LEU B CA 1
ATOM 3331 C C . LEU B 1 249 ? 26.732 -26.644 52.237 1.00 37.18 213 LEU B C 1
ATOM 3332 O O . LEU B 1 249 ? 25.936 -26.156 53.038 1.00 38.41 213 LEU B O 1
ATOM 3337 N N . PHE B 1 250 ? 27.644 -27.545 52.573 1.00 43.37 214 PHE B N 1
ATOM 3338 C CA . PHE B 1 250 ? 27.810 -27.985 53.943 1.00 40.40 214 PHE B CA 1
ATOM 3339 C C . PHE B 1 250 ? 29.191 -27.525 54.364 1.00 38.81 214 PHE B C 1
ATOM 3340 O O . PHE B 1 250 ? 30.201 -28.156 54.084 1.00 43.03 214 PHE B O 1
ATOM 3348 N N . ASP B 1 251 ? 29.192 -26.363 54.999 1.00 40.56 215 ASP B N 1
ATOM 3349 C CA . ASP B 1 251 ? 30.373 -25.594 55.350 1.00 41.15 215 ASP B CA 1
ATOM 3350 C C . ASP B 1 251 ? 31.318 -26.377 56.270 1.00 41.40 215 ASP B C 1
ATOM 3351 O O . ASP B 1 251 ? 30.876 -27.211 57.084 1.00 32.33 215 ASP B O 1
ATOM 3356 N N . SER B 1 252 ? 32.617 -26.116 56.130 1.00 41.10 216 SER B N 1
ATOM 3357 C CA . SER B 1 252 ? 33.637 -26.814 56.911 1.00 39.83 216 SER B CA 1
ATOM 3358 C C . SER B 1 252 ? 33.396 -26.695 58.426 1.00 42.24 216 SER B C 1
ATOM 3359 O O . SER B 1 252 ? 33.560 -27.670 59.160 1.00 43.60 216 SER B O 1
ATOM 3362 N N . VAL B 1 253 ? 33.018 -25.500 58.885 1.00 36.83 217 VAL B N 1
ATOM 3363 C CA . VAL B 1 253 ? 32.743 -25.258 60.300 1.00 35.34 217 VAL B CA 1
ATOM 3364 C C . VAL B 1 253 ? 31.576 -26.095 60.796 1.00 43.25 217 VAL B C 1
ATOM 3365 O O . VAL B 1 253 ? 31.626 -26.677 61.883 1.00 44.30 217 VAL B O 1
ATOM 3369 N N . ARG B 1 254 ? 30.526 -26.170 59.989 1.00 53.13 218 ARG B N 1
ATOM 3370 C CA . ARG B 1 254 ? 29.364 -26.965 60.366 1.00 57.89 218 ARG B CA 1
ATOM 3371 C C . ARG B 1 254 ? 29.721 -28.445 60.438 1.00 51.75 218 ARG B C 1
ATOM 3372 O O . ARG B 1 254 ? 29.227 -29.161 61.305 1.00 55.78 218 ARG B O 1
ATOM 3380 N N . GLN B 1 255 ? 30.590 -28.904 59.542 1.00 46.05 219 GLN B N 1
ATOM 3381 C CA . GLN B 1 255 ? 31.050 -30.290 59.604 1.00 40.14 219 GLN B CA 1
ATOM 3382 C C . GLN B 1 255 ? 31.902 -30.554 60.836 1.00 35.81 219 GLN B C 1
ATOM 3383 O O . GLN B 1 255 ? 31.704 -31.556 61.516 1.00 35.36 219 GLN B O 1
ATOM 3389 N N . ASP B 1 256 ? 32.837 -29.650 61.132 1.00 33.45 220 ASP B N 1
ATOM 3390 C CA . ASP B 1 256 ? 33.703 -29.812 62.301 1.00 29.70 220 ASP B CA 1
ATOM 3391 C C . ASP B 1 256 ? 32.875 -29.860 63.577 1.00 33.92 220 ASP B C 1
ATOM 3392 O O . ASP B 1 256 ? 33.199 -30.590 64.510 1.00 32.61 220 ASP B O 1
ATOM 3397 N N . LEU B 1 257 ? 31.788 -29.102 63.607 1.00 33.67 221 LEU B N 1
ATOM 3398 C CA . LEU B 1 257 ? 30.942 -29.083 64.780 1.00 30.84 221 LEU B CA 1
ATOM 3399 C C . LEU B 1 257 ? 30.253 -30.423 65.003 1.00 37.20 221 LEU B C 1
ATOM 3400 O O . LEU B 1 257 ? 30.121 -30.868 66.144 1.00 43.55 221 LEU B O 1
ATOM 3405 N N . LEU B 1 258 ? 29.811 -31.074 63.929 1.00 42.87 222 LEU B N 1
ATOM 3406 C CA . LEU B 1 258 ? 29.208 -32.402 64.080 1.00 41.47 222 LEU B CA 1
ATOM 3407 C C . LEU B 1 258 ? 30.205 -33.386 64.661 1.00 40.13 222 LEU B C 1
ATOM 3408 O O . LEU B 1 258 ? 29.867 -34.170 65.545 1.00 42.74 222 LEU B O 1
ATOM 3413 N N . VAL B 1 259 ? 31.437 -33.325 64.170 1.00 36.23 223 VAL B N 1
ATOM 3414 C CA . VAL B 1 259 ? 32.493 -34.204 64.645 1.00 38.75 223 VAL B CA 1
ATOM 3415 C C . VAL B 1 259 ? 32.790 -33.965 66.119 1.00 45.00 223 VAL B C 1
ATOM 3416 O O . VAL B 1 259 ? 32.832 -34.907 66.913 1.00 43.13 223 VAL B O 1
ATOM 3420 N N . GLU B 1 260 ? 32.918 -32.694 66.487 1.00 46.72 224 GLU B N 1
ATOM 3421 C CA . GLU B 1 260 ? 33.236 -32.306 67.853 1.00 48.99 224 GLU B CA 1
ATOM 3422 C C . GLU B 1 260 ? 32.159 -32.752 68.838 1.00 46.43 224 GLU B C 1
ATOM 3423 O O . GLU B 1 260 ? 32.469 -33.262 69.909 1.00 54.83 224 GLU B O 1
ATOM 3429 N N . ASN B 1 261 ? 30.896 -32.590 68.476 1.00 39.82 225 ASN B N 1
ATOM 3430 C CA . ASN B 1 261 ? 29.819 -32.964 69.384 1.00 38.71 225 ASN B CA 1
ATOM 3431 C C . ASN B 1 261 ? 29.618 -34.466 69.521 1.00 38.42 225 ASN B C 1
ATOM 3432 O O . ASN B 1 261 ? 29.035 -34.927 70.501 1.00 44.56 225 ASN B O 1
ATOM 3437 N N . TRP B 1 262 ? 30.084 -35.232 68.539 1.00 38.71 226 TRP B N 1
ATOM 3438 C CA . TRP B 1 262 ? 29.956 -36.690 68.601 1.00 36.61 226 TRP B CA 1
ATOM 3439 C C . TRP B 1 262 ? 31.100 -37.373 67.858 1.00 39.80 226 TRP B C 1
ATOM 3440 O O . TRP B 1 262 ? 30.893 -37.930 66.784 1.00 46.17 226 TRP B O 1
ATOM 3451 N N . PRO B 1 263 ? 32.308 -37.345 68.439 1.00 37.67 227 PRO B N 1
ATOM 3452 C CA . PRO B 1 263 ? 33.532 -37.842 67.800 1.00 37.52 227 PRO B CA 1
ATOM 3453 C C . PRO B 1 263 ? 33.423 -39.275 67.297 1.00 37.11 227 PRO B C 1
ATOM 3454 O O . PRO B 1 263 ? 33.085 -40.158 68.084 1.00 40.46 227 PRO B O 1
ATOM 3458 N N . PRO B 1 264 ? 33.697 -39.495 65.997 1.00 29.34 228 PRO B N 1
ATOM 3459 C CA . PRO B 1 264 ? 33.673 -40.810 65.339 1.00 27.93 228 PRO B CA 1
ATOM 3460 C C . PRO B 1 264 ? 34.962 -41.604 65.588 1.00 34.15 228 PRO B C 1
ATOM 3461 O O . PRO B 1 264 ? 35.972 -41.024 65.988 1.00 35.20 228 PRO B O 1
ATOM 3465 N N . SER B 1 265 ? 34.935 -42.908 65.319 1.00 38.84 229 SER B N 1
ATOM 3466 C CA . SER B 1 265 ? 36.125 -43.754 65.437 1.00 37.15 229 SER B CA 1
ATOM 3467 C C . SER B 1 265 ? 37.216 -43.363 64.463 1.00 37.70 229 SER B C 1
ATOM 3468 O O . SER B 1 265 ? 38.389 -43.411 64.793 1.00 32.77 229 SER B O 1
ATOM 3471 N N . GLN B 1 266 ? 36.835 -42.990 63.250 1.00 40.10 230 GLN B N 1
ATOM 3472 C CA . GLN B 1 266 ? 37.831 -42.572 62.283 1.00 33.76 230 GLN B CA 1
ATOM 3473 C C . GLN B 1 266 ? 37.324 -41.316 61.621 1.00 29.95 230 GLN B C 1
ATOM 3474 O O . GLN B 1 266 ? 36.120 -41.121 61.496 1.00 38.56 230 GLN B O 1
ATOM 3480 N N . LEU B 1 267 ? 38.243 -40.490 61.147 1.00 27.43 231 LEU B N 1
ATOM 3481 C CA . LEU B 1 267 ? 37.877 -39.271 60.450 1.00 21.79 231 LEU B CA 1
ATOM 3482 C C . LEU B 1 267 ? 38.792 -39.077 59.243 1.00 27.52 231 LEU B C 1
ATOM 3483 O O . LEU B 1 267 ? 40.012 -39.072 59.370 1.00 35.24 231 LEU B O 1
ATOM 3488 N N . TYR B 1 268 ? 38.197 -38.958 58.063 1.00 27.68 232 TYR B N 1
ATOM 3489 C CA . TYR B 1 268 ? 38.957 -38.712 56.846 1.00 25.28 232 TYR B CA 1
ATOM 3490 C C . TYR B 1 268 ? 38.594 -37.343 56.300 1.00 24.45 232 TYR B C 1
ATOM 3491 O O . TYR B 1 268 ? 37.518 -36.831 56.568 1.00 25.14 232 TYR B O 1
ATOM 3500 N N . VAL B 1 269 ? 39.500 -36.749 55.535 1.00 26.81 233 VAL B N 1
ATOM 3501 C CA . VAL B 1 269 ? 39.244 -35.457 54.916 1.00 22.65 233 VAL B CA 1
ATOM 3502 C C . VAL B 1 269 ? 39.550 -35.525 53.431 1.00 29.83 233 VAL B C 1
ATOM 3503 O O . VAL B 1 269 ? 40.689 -35.776 53.029 1.00 34.89 233 VAL B O 1
ATOM 3507 N N . LEU B 1 270 ? 38.527 -35.325 52.614 1.00 28.44 234 LEU B N 1
ATOM 3508 C CA . LEU B 1 270 ? 38.723 -35.267 51.182 1.00 26.61 234 LEU B CA 1
ATOM 3509 C C . LEU B 1 270 ? 39.066 -33.830 50.804 1.00 36.83 234 LEU B C 1
ATOM 3510 O O . LEU B 1 270 ? 38.183 -32.981 50.675 1.00 37.68 234 LEU B O 1
ATOM 3515 N N . GLU B 1 271 ? 40.353 -33.561 50.624 1.00 41.94 235 GLU B N 1
ATOM 3516 C CA . GLU B 1 271 ? 40.820 -32.198 50.407 1.00 45.41 235 GLU B CA 1
ATOM 3517 C C . GLU B 1 271 ? 40.259 -31.571 49.142 1.00 45.95 235 GLU B C 1
ATOM 3518 O O . GLU B 1 271 ? 40.159 -30.350 49.048 1.00 56.53 235 GLU B O 1
ATOM 3524 N N . ASP B 1 272 ? 39.861 -32.392 48.182 1.00 39.52 236 ASP B N 1
ATOM 3525 C CA . ASP B 1 272 ? 39.478 -31.848 46.887 1.00 41.19 236 ASP B CA 1
ATOM 3526 C C . ASP B 1 272 ? 37.994 -32.009 46.578 1.00 35.41 236 ASP B C 1
ATOM 3527 O O . ASP B 1 272 ? 37.534 -31.658 45.497 1.00 33.03 236 ASP B O 1
ATOM 3532 N N . SER B 1 273 ? 37.228 -32.484 47.545 1.00 34.38 237 SER B N 1
ATOM 3533 C CA . SER B 1 273 ? 35.837 -32.781 47.271 1.00 29.78 237 SER B CA 1
ATOM 3534 C C . SER B 1 273 ? 34.928 -31.584 47.470 1.00 31.44 237 SER B C 1
ATOM 3535 O O . SER B 1 273 ? 35.110 -30.788 48.388 1.00 28.61 237 SER B O 1
ATOM 3538 N N . ASP B 1 274 ? 33.961 -31.458 46.571 1.00 30.34 238 ASP B N 1
ATOM 3539 C CA . ASP B 1 274 ? 32.828 -30.581 46.770 1.00 21.53 238 ASP B CA 1
ATOM 3540 C C . ASP B 1 274 ? 31.812 -31.330 47.618 1.00 29.10 238 ASP B C 1
ATOM 3541 O O . ASP B 1 274 ? 32.172 -32.252 48.350 1.00 32.71 238 ASP B O 1
ATOM 3546 N N . HIS B 1 275 ? 30.542 -30.960 47.508 1.00 30.71 239 HIS B N 1
ATOM 3547 C CA . HIS B 1 275 ? 29.510 -31.660 48.258 1.00 26.27 239 HIS B CA 1
ATOM 3548 C C . HIS B 1 275 ? 29.351 -33.089 47.743 1.00 31.36 239 HIS B C 1
ATOM 3549 O O . HIS B 1 275 ? 29.036 -34.005 48.508 1.00 33.36 239 HIS B O 1
ATOM 3556 N N . SER B 1 276 ? 29.580 -33.280 46.445 1.00 34.60 240 SER B N 1
ATOM 3557 C CA . SER B 1 276 ? 29.327 -34.574 45.800 1.00 34.60 240 SER B CA 1
ATOM 3558 C C . SER B 1 276 ? 30.580 -35.404 45.565 1.00 32.30 240 SER B C 1
ATOM 3559 O O . SER B 1 276 ? 30.997 -35.603 44.425 1.00 31.89 240 SER B O 1
ATOM 3562 N N . ALA B 1 277 ? 31.167 -35.893 46.650 1.00 29.47 241 ALA B N 1
ATOM 3563 C CA . ALA B 1 277 ? 32.386 -36.688 46.577 1.00 31.77 241 ALA B CA 1
ATOM 3564 C C . ALA B 1 277 ? 32.267 -37.835 45.579 1.00 31.55 241 ALA B C 1
ATOM 3565 O O . ALA B 1 277 ? 33.230 -38.172 44.892 1.00 34.17 241 ALA B O 1
ATOM 3567 N N . PHE B 1 278 ? 31.070 -38.406 45.484 1.00 25.79 242 PHE B N 1
ATOM 3568 C CA . PHE B 1 278 ? 30.834 -39.553 44.616 1.00 23.74 242 PHE B CA 1
ATOM 3569 C C . PHE B 1 278 ? 30.928 -39.190 43.130 1.00 22.40 242 PHE B C 1
ATOM 3570 O O . PHE B 1 278 ? 30.980 -40.084 42.281 1.00 23.29 242 PHE B O 1
ATOM 3578 N N . PHE B 1 279 ? 30.953 -37.891 42.820 1.00 23.28 243 PHE B N 1
ATOM 3579 C CA . PHE B 1 279 ? 31.154 -37.426 41.443 1.00 22.47 243 PHE B CA 1
ATOM 3580 C C . PHE B 1 279 ? 32.555 -36.836 41.277 1.00 28.28 243 PHE B C 1
ATOM 3581 O O . PHE B 1 279 ? 33.250 -37.125 40.307 1.00 36.77 243 PHE B O 1
ATOM 3589 N N . SER B 1 280 ? 32.975 -36.021 42.239 1.00 30.54 244 SER B N 1
ATOM 3590 C CA . SER B 1 280 ? 34.213 -35.248 42.107 1.00 28.05 244 SER B CA 1
ATOM 3591 C C . SER B 1 280 ? 35.464 -36.041 42.471 1.00 29.66 244 SER B C 1
ATOM 3592 O O . SER B 1 280 ? 36.497 -35.886 41.826 1.00 29.78 244 SER B O 1
ATOM 3595 N N . VAL B 1 281 ? 35.402 -36.854 43.525 1.00 28.34 245 VAL B N 1
ATOM 3596 C CA . VAL B 1 281 ? 36.578 -37.637 43.910 1.00 20.56 245 VAL B CA 1
ATOM 3597 C C . VAL B 1 281 ? 36.303 -39.112 44.219 1.00 24.28 245 VAL B C 1
ATOM 3598 O O . VAL B 1 281 ? 36.780 -39.625 45.231 1.00 27.67 245 VAL B O 1
ATOM 3602 N N . PRO B 1 282 ? 35.606 -39.826 43.317 1.00 29.42 246 PRO B N 1
ATOM 3603 C CA . PRO B 1 282 ? 35.176 -41.193 43.659 1.00 25.05 246 PRO B CA 1
ATOM 3604 C C . PRO B 1 282 ? 36.330 -42.164 43.991 1.00 28.34 246 PRO B C 1
ATOM 3605 O O . PRO B 1 282 ? 36.203 -42.961 44.925 1.00 32.20 246 PRO B O 1
ATOM 3609 N N . THR B 1 283 ? 37.425 -42.118 43.243 1.00 29.66 247 THR B N 1
ATOM 3610 C CA . THR B 1 283 ? 38.532 -43.041 43.502 1.00 31.43 247 THR B CA 1
ATOM 3611 C C . THR B 1 283 ? 39.166 -42.806 44.879 1.00 28.29 247 THR B C 1
ATOM 3612 O O . THR B 1 283 ? 39.490 -43.758 45.587 1.00 29.64 247 THR B O 1
ATOM 3616 N N . THR B 1 284 ? 39.322 -41.544 45.267 1.00 23.28 248 THR B N 1
ATOM 3617 C CA . THR B 1 284 ? 39.854 -41.218 46.585 1.00 22.62 248 THR B CA 1
ATOM 3618 C C . THR B 1 284 ? 38.870 -41.649 47.677 1.00 27.89 248 THR B C 1
ATOM 3619 O O . THR B 1 284 ? 39.255 -42.214 48.706 1.00 28.27 248 THR B O 1
ATOM 3623 N N . LEU B 1 285 ? 37.592 -41.375 47.442 1.00 23.52 249 LEU B N 1
ATOM 3624 C CA . LEU B 1 285 ? 36.555 -41.790 48.362 1.00 20.76 249 LEU B CA 1
ATOM 3625 C C . LEU B 1 285 ? 36.569 -43.310 48.496 1.00 28.33 249 LEU B C 1
ATOM 3626 O O . LEU B 1 285 ? 36.541 -43.846 49.612 1.00 25.59 249 LEU B O 1
ATOM 3631 N N . PHE B 1 286 ? 36.634 -43.991 47.352 1.00 26.95 250 PHE B N 1
ATOM 3632 C CA . PHE B 1 286 ? 36.763 -45.445 47.308 1.00 24.31 250 PHE B CA 1
ATOM 3633 C C . PHE B 1 286 ? 37.894 -45.940 48.197 1.00 26.14 250 PHE B C 1
ATOM 3634 O O . PHE B 1 286 ? 37.705 -46.849 48.999 1.00 28.96 250 PHE B O 1
ATOM 3642 N N . ALA B 1 287 ? 39.064 -45.326 48.068 1.00 23.09 251 ALA B N 1
ATOM 3643 C CA . ALA B 1 287 ? 40.217 -45.727 48.866 1.00 24.47 251 ALA B CA 1
ATOM 3644 C C . ALA B 1 287 ? 39.965 -45.584 50.375 1.00 30.96 251 ALA B C 1
ATOM 3645 O O . ALA B 1 287 ? 40.311 -46.479 51.155 1.00 33.96 251 ALA B O 1
ATOM 3647 N N . TYR B 1 288 ? 39.363 -44.466 50.782 1.00 29.60 252 TYR B N 1
ATOM 3648 C CA . TYR B 1 288 ? 39.077 -44.214 52.197 1.00 20.82 252 TYR B CA 1
ATOM 3649 C C . TYR B 1 288 ? 38.097 -45.238 52.753 1.00 26.04 252 TYR B C 1
ATOM 3650 O O . TYR B 1 288 ? 38.239 -45.674 53.895 1.00 32.17 252 TYR B O 1
ATOM 3659 N N . LEU B 1 289 ? 37.102 -45.624 51.954 1.00 22.16 253 LEU B N 1
ATOM 3660 C CA . LEU B 1 289 ? 36.170 -46.658 52.395 1.00 22.62 253 LEU B CA 1
ATOM 3661 C C . LEU B 1 289 ? 36.859 -48.003 52.647 1.00 31.23 253 LEU B C 1
ATOM 3662 O O . LEU B 1 289 ? 36.626 -48.626 53.682 1.00 31.91 253 LEU B O 1
ATOM 3667 N N . LEU B 1 290 ? 37.718 -48.439 51.725 1.00 31.21 254 LEU B N 1
ATOM 3668 C CA . LEU B 1 290 ? 38.436 -49.695 51.921 1.00 33.68 254 LEU B CA 1
ATOM 3669 C C . LEU B 1 290 ? 39.322 -49.590 53.145 1.00 37.55 254 LEU B C 1
ATOM 3670 O O . LEU B 1 290 ? 39.461 -50.538 53.920 1.00 38.13 254 LEU B O 1
ATOM 3675 N N . ARG B 1 291 ? 39.915 -48.420 53.326 1.00 38.01 255 ARG B N 1
ATOM 3676 C CA . ARG B 1 291 ? 40.760 -48.197 54.484 1.00 40.24 255 ARG B CA 1
ATOM 3677 C C . ARG B 1 291 ? 39.944 -48.255 55.793 1.00 33.62 255 ARG B C 1
ATOM 3678 O O . ARG B 1 291 ? 40.360 -48.883 56.760 1.00 36.39 255 ARG B O 1
ATOM 3686 N N . ALA B 1 292 ? 38.766 -47.647 55.813 1.00 29.99 256 ALA B N 1
ATOM 3687 C CA . ALA B 1 292 ? 37.930 -47.697 57.011 1.00 36.65 256 ALA B CA 1
ATOM 3688 C C . ALA B 1 292 ? 37.456 -49.125 57.298 1.00 40.21 256 ALA B C 1
ATOM 3689 O O . ALA B 1 292 ? 37.263 -49.506 58.445 1.00 49.77 256 ALA B O 1
ATOM 3691 N N . VAL B 1 293 ? 37.233 -49.894 56.243 1.00 38.62 257 VAL B N 1
ATOM 3692 C CA . VAL B 1 293 ? 36.859 -51.307 56.348 1.00 40.95 257 VAL B CA 1
ATOM 3693 C C . VAL B 1 293 ? 37.992 -52.209 56.879 1.00 42.78 257 VAL B C 1
ATOM 3694 O O . VAL B 1 293 ? 37.732 -53.192 57.573 1.00 40.13 257 VAL B O 1
ATOM 3698 N N . SER B 1 294 ? 39.242 -51.879 56.547 1.00 51.50 258 SER B N 1
ATOM 3699 C CA . SER B 1 294 ? 40.394 -52.634 57.045 1.00 65.95 258 SER B CA 1
ATOM 3700 C C . SER B 1 294 ? 40.390 -52.651 58.562 1.00 89.61 258 SER B C 1
ATOM 3701 O O . SER B 1 294 ? 40.932 -53.555 59.185 1.00 89.36 258 SER B O 1
ATOM 3704 N N . PHE B 1 295 ? 39.750 -51.642 59.141 1.00 119.57 259 PHE B N 1
ATOM 3705 C CA . PHE B 1 295 ? 39.625 -51.493 60.582 1.00 131.63 259 PHE B CA 1
ATOM 3706 C C . PHE B 1 295 ? 38.662 -52.553 61.132 1.00 128.48 259 PHE B C 1
ATOM 3707 O O . PHE B 1 295 ? 38.876 -53.103 62.211 1.00 129.11 259 PHE B O 1
ATOM 3715 N N . LEU B 1 296 ? 37.581 -52.768 60.380 1.00 114.65 260 LEU B N 1
ATOM 3716 C CA . LEU B 1 296 ? 36.551 -53.779 60.629 1.00 98.51 260 LEU B CA 1
ATOM 3717 C C . LEU B 1 296 ? 35.437 -53.284 61.547 1.00 84.57 260 LEU B C 1
ATOM 3718 O O . LEU B 1 296 ? 34.298 -53.054 61.105 1.00 71.86 260 LEU B O 1
ATOM 3723 N N . VAL C 1 46 ? 54.930 -46.433 58.645 1.00 61.32 10 VAL C N 1
ATOM 3724 C CA . VAL C 1 46 ? 54.369 -46.215 57.314 1.00 62.38 10 VAL C CA 1
ATOM 3725 C C . VAL C 1 46 ? 54.959 -47.214 56.326 1.00 62.92 10 VAL C C 1
ATOM 3726 O O . VAL C 1 46 ? 56.181 -47.357 56.217 1.00 66.19 10 VAL C O 1
ATOM 3730 N N . ILE C 1 47 ? 54.081 -47.874 55.581 1.00 54.29 11 ILE C N 1
ATOM 3731 C CA . ILE C 1 47 ? 54.487 -48.916 54.649 1.00 49.39 11 ILE C CA 1
ATOM 3732 C C . ILE C 1 47 ? 54.871 -48.390 53.268 1.00 52.37 11 ILE C C 1
ATOM 3733 O O . ILE C 1 47 ? 54.140 -47.620 52.643 1.00 56.42 11 ILE C O 1
ATOM 3738 N N . HIS C 1 48 ? 56.031 -48.831 52.797 1.00 50.04 12 HIS C N 1
ATOM 3739 C CA . HIS C 1 48 ? 56.637 -48.292 51.590 1.00 42.57 12 HIS C CA 1
ATOM 3740 C C . HIS C 1 48 ? 56.659 -49.331 50.482 1.00 41.88 12 HIS C C 1
ATOM 3741 O O . HIS C 1 48 ? 57.269 -50.387 50.622 1.00 45.82 12 HIS C O 1
ATOM 3748 N N . PHE C 1 49 ? 55.967 -49.023 49.387 1.00 42.59 13 PHE C N 1
ATOM 3749 C CA . PHE C 1 49 ? 55.960 -49.862 48.193 1.00 44.10 13 PHE C CA 1
ATOM 3750 C C . PHE C 1 49 ? 57.024 -49.416 47.205 1.00 44.52 13 PHE C C 1
ATOM 3751 O O . PHE C 1 49 ? 57.249 -48.222 47.021 1.00 43.04 13 PHE C O 1
ATOM 3759 N N . VAL C 1 50 ? 57.670 -50.387 46.568 1.00 48.26 14 VAL C N 1
ATOM 3760 C CA . VAL C 1 50 ? 58.621 -50.118 45.491 1.00 45.03 14 VAL C CA 1
ATOM 3761 C C . VAL C 1 50 ? 58.183 -50.866 44.240 1.00 41.72 14 VAL C C 1
ATOM 3762 O O . VAL C 1 50 ? 58.061 -52.093 44.248 1.00 44.76 14 VAL C O 1
ATOM 3766 N N . PHE C 1 51 ? 57.906 -50.118 43.179 1.00 35.70 15 PHE C N 1
ATOM 3767 C CA . PHE C 1 51 ? 57.358 -50.690 41.955 1.00 38.88 15 PHE C CA 1
ATOM 3768 C C . PHE C 1 51 ? 58.389 -50.844 40.842 1.00 45.08 15 PHE C C 1
ATOM 3769 O O . PHE C 1 51 ? 59.099 -49.896 40.505 1.00 46.04 15 PHE C O 1
ATOM 3777 N N . VAL C 1 52 ? 58.470 -52.050 40.285 1.00 46.27 16 VAL C N 1
ATOM 3778 C CA . VAL C 1 52 ? 59.411 -52.346 39.210 1.00 45.18 16 VAL C CA 1
ATOM 3779 C C . VAL C 1 52 ? 58.698 -52.706 37.909 1.00 41.38 16 VAL C C 1
ATOM 3780 O O . VAL C 1 52 ? 58.137 -53.796 37.782 1.00 43.87 16 VAL C O 1
ATOM 3784 N N . HIS C 1 53 ? 58.749 -51.801 36.936 1.00 37.59 17 HIS C N 1
ATOM 3785 C CA . HIS C 1 53 ? 58.098 -52.008 35.642 1.00 36.37 17 HIS C CA 1
ATOM 3786 C C . HIS C 1 53 ? 58.721 -53.170 34.886 1.00 38.24 17 HIS C C 1
ATOM 3787 O O . HIS C 1 53 ? 59.759 -53.694 35.278 1.00 42.09 17 HIS C O 1
ATOM 3794 N N . GLY C 1 54 ? 58.097 -53.548 33.780 1.00 38.19 18 GLY C N 1
ATOM 3795 C CA . GLY C 1 54 ? 58.609 -54.616 32.940 1.00 41.07 18 GLY C CA 1
ATOM 3796 C C . GLY C 1 54 ? 59.286 -54.076 31.695 1.00 42.90 18 GLY C C 1
ATOM 3797 O O . GLY C 1 54 ? 59.561 -52.878 31.599 1.00 44.49 18 GLY C O 1
ATOM 3798 N N . ALA C 1 55 ? 59.545 -54.957 30.732 1.00 43.60 19 ALA C N 1
ATOM 3799 C CA . ALA C 1 55 ? 60.275 -54.579 29.528 1.00 45.63 19 ALA C CA 1
ATOM 3800 C C . ALA C 1 55 ? 59.577 -53.450 28.778 1.00 49.37 19 ALA C C 1
ATOM 3801 O O . ALA C 1 55 ? 58.354 -53.469 28.609 1.00 49.68 19 ALA C O 1
ATOM 3803 N N . SER C 1 56 ? 60.378 -52.471 28.354 1.00 48.06 20 SER C N 1
ATOM 3804 C CA . SER C 1 56 ? 59.938 -51.316 27.565 1.00 48.54 20 SER C CA 1
ATOM 3805 C C . SER C 1 56 ? 59.148 -50.260 28.345 1.00 47.68 20 SER C C 1
ATOM 3806 O O . SER C 1 56 ? 58.964 -49.137 27.876 1.00 43.04 20 SER C O 1
ATOM 3809 N N . HIS C 1 57 ? 58.709 -50.608 29.547 1.00 52.00 21 HIS C N 1
ATOM 3810 C CA . HIS C 1 57 ? 57.902 -49.691 30.336 1.00 50.80 21 HIS C CA 1
ATOM 3811 C C . HIS C 1 57 ? 58.781 -48.868 31.262 1.00 47.81 21 HIS C C 1
ATOM 3812 O O . HIS C 1 57 ? 59.998 -48.947 31.199 1.00 55.00 21 HIS C O 1
ATOM 3819 N N . GLY C 1 58 ? 58.161 -48.070 32.115 1.00 43.25 22 GLY C N 1
ATOM 3820 C CA . GLY C 1 58 ? 58.895 -47.245 33.051 1.00 45.17 22 GLY C CA 1
ATOM 3821 C C . GLY C 1 58 ? 58.086 -47.006 34.308 1.00 46.64 22 GLY C C 1
ATOM 3822 O O . GLY C 1 58 ? 57.067 -47.657 34.529 1.00 48.83 22 GLY C O 1
ATOM 3823 N N . ALA C 1 59 ? 58.556 -46.088 35.143 1.00 45.19 23 ALA C N 1
ATOM 3824 C CA . ALA C 1 59 ? 57.845 -45.713 36.357 1.00 44.57 23 ALA C CA 1
ATOM 3825 C C . ALA C 1 59 ? 56.454 -45.167 36.015 1.00 45.35 23 ALA C C 1
ATOM 3826 O O . ALA C 1 59 ? 55.515 -45.279 36.805 1.00 42.94 23 ALA C O 1
ATOM 3828 N N . TRP C 1 60 ? 56.343 -44.583 34.825 1.00 44.49 24 TRP C N 1
ATOM 3829 C CA . TRP C 1 60 ? 55.117 -43.945 34.356 1.00 43.65 24 TRP C CA 1
ATOM 3830 C C . TRP C 1 60 ? 53.916 -44.880 34.279 1.00 45.14 24 TRP C C 1
ATOM 3831 O O . TRP C 1 60 ? 52.776 -44.423 34.296 1.00 50.49 24 TRP C O 1
ATOM 3842 N N . CYS C 1 61 ? 54.155 -46.181 34.169 1.00 42.64 25 CYS C N 1
ATOM 3843 C CA . CYS C 1 61 ? 53.048 -47.106 33.966 1.00 40.49 25 CYS C CA 1
ATOM 3844 C C . CYS C 1 61 ? 52.237 -47.338 35.239 1.00 40.77 25 CYS C C 1
ATOM 3845 O O . CYS C 1 61 ? 51.095 -47.786 35.179 1.00 42.00 25 CYS C O 1
ATOM 3848 N N . TRP C 1 62 ? 52.808 -47.006 36.389 1.00 41.11 26 TRP C N 1
ATOM 3849 C CA . TRP C 1 62 ? 52.124 -47.259 37.650 1.00 46.12 26 TRP C CA 1
ATOM 3850 C C . TRP C 1 62 ? 51.319 -46.059 38.153 1.00 47.98 26 TRP C C 1
ATOM 3851 O O . TRP C 1 62 ? 50.868 -46.057 39.302 1.00 49.74 26 TRP C O 1
ATOM 3862 N N . TYR C 1 63 ? 51.102 -45.065 37.298 1.00 46.01 27 TYR C N 1
ATOM 3863 C CA . TYR C 1 63 ? 50.580 -43.777 37.769 1.00 47.67 27 TYR C CA 1
ATOM 3864 C C . TYR C 1 63 ? 49.202 -43.798 38.455 1.00 48.17 27 TYR C C 1
ATOM 3865 O O . TYR C 1 63 ? 48.964 -43.041 39.396 1.00 46.96 27 TYR C O 1
ATOM 3874 N N . LYS C 1 64 ? 48.301 -44.657 37.989 1.00 47.82 28 LYS C N 1
ATOM 3875 C CA . LYS C 1 64 ? 46.983 -44.782 38.607 1.00 36.95 28 LYS C CA 1
ATOM 3876 C C . LYS C 1 64 ? 47.069 -45.482 39.956 1.00 39.74 28 LYS C C 1
ATOM 3877 O O . LYS C 1 64 ? 46.440 -45.067 40.934 1.00 50.01 28 LYS C O 1
ATOM 3883 N N . LEU C 1 65 ? 47.861 -46.544 40.004 1.00 32.48 29 LEU C N 1
ATOM 3884 C CA . LEU C 1 65 ? 47.963 -47.376 41.193 1.00 34.34 29 LEU C CA 1
ATOM 3885 C C . LEU C 1 65 ? 48.598 -46.681 42.402 1.00 38.38 29 LEU C C 1
ATOM 3886 O O . LEU C 1 65 ? 48.101 -46.802 43.523 1.00 41.53 29 LEU C O 1
ATOM 3891 N N . THR C 1 66 ? 49.703 -45.974 42.188 1.00 35.00 30 THR C N 1
ATOM 3892 C CA . THR C 1 66 ? 50.393 -45.339 43.306 1.00 35.50 30 THR C CA 1
ATOM 3893 C C . THR C 1 66 ? 49.568 -44.179 43.848 1.00 42.45 30 THR C C 1
ATOM 3894 O O . THR C 1 66 ? 49.683 -43.819 45.016 1.00 46.80 30 THR C O 1
ATOM 3898 N N . THR C 1 67 ? 48.759 -43.583 42.978 1.00 42.74 31 THR C N 1
ATOM 3899 C CA . THR C 1 67 ? 47.847 -42.512 43.365 1.00 41.34 31 THR C CA 1
ATOM 3900 C C . THR C 1 67 ? 46.780 -43.028 44.342 1.00 38.55 31 THR C C 1
ATOM 3901 O O . THR C 1 67 ? 46.432 -42.346 45.316 1.00 38.11 31 THR C O 1
ATOM 3905 N N . LEU C 1 68 ? 46.264 -44.226 44.075 1.00 30.80 32 LEU C N 1
ATOM 3906 C CA . LEU C 1 68 ? 45.338 -44.893 44.995 1.00 32.19 32 LEU C CA 1
ATOM 3907 C C . LEU C 1 68 ? 46.002 -45.201 46.331 1.00 38.15 32 LEU C C 1
ATOM 3908 O O . LEU C 1 68 ? 45.445 -44.920 47.396 1.00 40.51 32 LEU C O 1
ATOM 3913 N N . LEU C 1 69 ? 47.184 -45.804 46.268 1.00 36.15 33 LEU C N 1
ATOM 3914 C CA . LEU C 1 69 ? 47.918 -46.170 47.473 1.00 34.20 33 LEU C CA 1
ATOM 3915 C C . LEU C 1 69 ? 48.265 -44.951 48.326 1.00 31.32 33 LEU C C 1
ATOM 3916 O O . LEU C 1 69 ? 48.305 -45.033 49.554 1.00 31.07 33 LEU C O 1
ATOM 3921 N N . ASP C 1 70 ? 48.490 -43.822 47.667 1.00 28.96 34 ASP C N 1
ATOM 3922 C CA . ASP C 1 70 ? 48.748 -42.568 48.356 1.00 38.14 34 ASP C CA 1
ATOM 3923 C C . ASP C 1 70 ? 47.535 -42.258 49.210 1.00 38.91 34 ASP C C 1
ATOM 3924 O O . ASP C 1 70 ? 47.651 -41.887 50.377 1.00 38.58 34 ASP C O 1
ATOM 3929 N N . ALA C 1 71 ? 46.366 -42.392 48.589 1.00 36.65 35 ALA C N 1
ATOM 3930 C CA . ALA C 1 71 ? 45.092 -42.150 49.241 1.00 27.66 35 ALA C CA 1
ATOM 3931 C C . ALA C 1 71 ? 44.834 -43.110 50.402 1.00 36.70 35 ALA C C 1
ATOM 3932 O O . ALA C 1 71 ? 44.085 -42.788 51.323 1.00 43.83 35 ALA C O 1
ATOM 3934 N N . ALA C 1 72 ? 45.443 -44.290 50.361 1.00 35.83 36 ALA C N 1
ATOM 3935 C CA . ALA C 1 72 ? 45.283 -45.245 51.451 1.00 31.90 36 ALA C CA 1
ATOM 3936 C C . ALA C 1 72 ? 46.358 -45.018 52.507 1.00 36.19 36 ALA C C 1
ATOM 3937 O O . ALA C 1 72 ? 46.469 -45.780 53.465 1.00 39.97 36 ALA C O 1
ATOM 3939 N N . GLY C 1 73 ? 47.151 -43.967 52.317 1.00 35.37 37 GLY C N 1
ATOM 3940 C CA . GLY C 1 73 ? 48.177 -43.583 53.271 1.00 36.61 37 GLY C CA 1
ATOM 3941 C C . GLY C 1 73 ? 49.475 -44.371 53.183 1.00 45.60 37 GLY C C 1
ATOM 3942 O O . GLY C 1 73 ? 50.214 -44.466 54.167 1.00 48.67 37 GLY C O 1
ATOM 3943 N N . PHE C 1 74 ? 49.777 -44.904 52.000 1.00 48.84 38 PHE C N 1
ATOM 3944 C CA . PHE C 1 74 ? 51.033 -45.625 51.778 1.00 48.87 38 PHE C CA 1
ATOM 3945 C C . PHE C 1 74 ? 52.012 -44.746 51.022 1.00 46.81 38 PHE C C 1
ATOM 3946 O O . PHE C 1 74 ? 51.605 -43.845 50.289 1.00 42.37 38 PHE C O 1
ATOM 3954 N N . LYS C 1 75 ? 53.303 -45.004 51.205 1.00 48.55 39 LYS C N 1
ATOM 3955 C CA . LYS C 1 75 ? 54.303 -44.360 50.370 1.00 47.25 39 LYS C CA 1
ATOM 3956 C C . LYS C 1 75 ? 54.711 -45.319 49.253 1.00 43.53 39 LYS C C 1
ATOM 3957 O O . LYS C 1 75 ? 54.904 -46.511 49.476 1.00 39.41 39 LYS C O 1
ATOM 3963 N N . SER C 1 76 ? 54.797 -44.798 48.039 1.00 46.36 40 SER C N 1
ATOM 3964 C CA . SER C 1 76 ? 55.248 -45.592 46.908 1.00 49.15 40 SER C CA 1
ATOM 3965 C C . SER C 1 76 ? 56.396 -44.913 46.172 1.00 45.36 40 SER C C 1
ATOM 3966 O O . SER C 1 76 ? 56.466 -43.685 46.100 1.00 40.55 40 SER C O 1
ATOM 3969 N N . THR C 1 77 ? 57.318 -45.727 45.674 1.00 45.54 41 THR C N 1
ATOM 3970 C CA . THR C 1 77 ? 58.382 -45.253 44.803 1.00 43.83 41 THR C CA 1
ATOM 3971 C C . THR C 1 77 ? 58.384 -46.069 43.523 1.00 42.02 41 THR C C 1
ATOM 3972 O O . THR C 1 77 ? 58.413 -47.298 43.559 1.00 42.63 41 THR C O 1
ATOM 3976 N N . SER C 1 78 ? 58.340 -45.381 42.392 1.00 43.32 42 SER C N 1
ATOM 3977 C CA . SER C 1 78 ? 58.404 -46.040 41.098 1.00 45.07 42 SER C CA 1
ATOM 3978 C C . SER C 1 78 ? 59.755 -45.756 40.439 1.00 46.67 42 SER C C 1
ATOM 3979 O O . SER C 1 78 ? 60.126 -44.600 40.245 1.00 47.13 42 SER C O 1
ATOM 3982 N N . VAL C 1 79 ? 60.495 -46.807 40.106 1.00 43.16 43 VAL C N 1
ATOM 3983 C CA . VAL C 1 79 ? 61.803 -46.621 39.503 1.00 43.87 43 VAL C CA 1
ATOM 3984 C C . VAL C 1 79 ? 61.777 -46.724 37.982 1.00 50.80 43 VAL C C 1
ATOM 3985 O O . VAL C 1 79 ? 60.932 -47.408 37.401 1.00 52.80 43 VAL C O 1
ATOM 3989 N N . ASP C 1 80 ? 62.708 -46.009 37.355 1.00 50.99 44 ASP C N 1
ATOM 3990 C CA . ASP C 1 80 ? 63.061 -46.212 35.961 1.00 44.27 44 ASP C CA 1
ATOM 3991 C C . ASP C 1 80 ? 64.346 -47.025 35.923 1.00 47.72 44 ASP C C 1
ATOM 3992 O O . ASP C 1 80 ? 65.407 -46.524 36.289 1.00 48.13 44 ASP C O 1
ATOM 3997 N N . LEU C 1 81 ? 64.265 -48.274 35.484 1.00 50.76 45 LEU C N 1
ATOM 3998 C CA . LEU C 1 81 ? 65.477 -49.053 35.276 1.00 48.49 45 LEU C CA 1
ATOM 3999 C C . LEU C 1 81 ? 66.273 -48.443 34.123 1.00 49.81 45 LEU C C 1
ATOM 4000 O O . LEU C 1 81 ? 65.709 -47.727 33.290 1.00 52.24 45 LEU C O 1
ATOM 4005 N N . THR C 1 82 ? 67.579 -48.704 34.085 1.00 50.30 46 THR C N 1
ATOM 4006 C CA . THR C 1 82 ? 68.461 -48.033 33.124 1.00 47.69 46 THR C CA 1
ATOM 4007 C C . THR C 1 82 ? 68.039 -48.253 31.676 1.00 40.53 46 THR C C 1
ATOM 4008 O O . THR C 1 82 ? 67.942 -49.387 31.210 1.00 41.23 46 THR C O 1
ATOM 4012 N N . GLY C 1 83 ? 67.802 -47.153 30.971 1.00 36.48 47 GLY C N 1
ATOM 4013 C CA . GLY C 1 83 ? 67.368 -47.222 29.592 1.00 46.04 47 GLY C CA 1
ATOM 4014 C C . GLY C 1 83 ? 65.860 -47.212 29.431 1.00 51.10 47 GLY C C 1
ATOM 4015 O O . GLY C 1 83 ? 65.352 -47.310 28.312 1.00 55.36 47 GLY C O 1
ATOM 4016 N N . ALA C 1 84 ? 65.143 -47.092 30.547 1.00 51.22 48 ALA C N 1
ATOM 4017 C CA . ALA C 1 84 ? 63.680 -47.107 30.534 1.00 49.09 48 ALA C CA 1
ATOM 4018 C C . ALA C 1 84 ? 63.100 -45.808 31.069 1.00 46.78 48 ALA C C 1
ATOM 4019 O O . ALA C 1 84 ? 63.768 -45.068 31.795 1.00 51.20 48 ALA C O 1
ATOM 4021 N N . GLY C 1 85 ? 61.851 -45.535 30.709 1.00 35.46 49 GLY C N 1
ATOM 4022 C CA . GLY C 1 85 ? 61.184 -44.338 31.174 1.00 32.22 49 GLY C CA 1
ATOM 4023 C C . GLY C 1 85 ? 61.871 -43.096 30.659 1.00 39.57 49 GLY C C 1
ATOM 4024 O O . GLY C 1 85 ? 62.023 -42.917 29.453 1.00 45.47 49 GLY C O 1
ATOM 4025 N N . ILE C 1 86 ? 62.304 -42.240 31.578 1.00 41.47 50 ILE C N 1
ATOM 4026 C CA . ILE C 1 86 ? 63.044 -41.041 31.206 1.00 43.49 50 ILE C CA 1
ATOM 4027 C C . ILE C 1 86 ? 64.520 -41.125 31.598 1.00 44.03 50 ILE C C 1
ATOM 4028 O O . ILE C 1 86 ? 65.140 -40.113 31.937 1.00 42.72 50 ILE C O 1
ATOM 4033 N N . SER C 1 87 ? 65.067 -42.338 31.576 1.00 46.63 51 SER C N 1
ATOM 4034 C CA . SER C 1 87 ? 66.503 -42.543 31.761 1.00 44.84 51 SER C CA 1
ATOM 4035 C C . SER C 1 87 ? 67.278 -41.939 30.605 1.00 44.42 51 SER C C 1
ATOM 4036 O O . SER C 1 87 ? 66.903 -42.119 29.444 1.00 37.71 51 SER C O 1
ATOM 4039 N N . LEU C 1 88 ? 68.363 -41.236 30.921 1.00 49.43 52 LEU C N 1
ATOM 4040 C CA . LEU C 1 88 ? 69.175 -40.588 29.891 1.00 57.30 52 LEU C CA 1
ATOM 4041 C C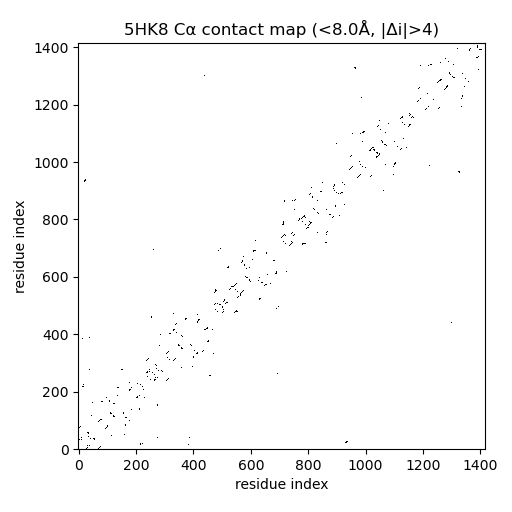 . LEU C 1 88 ? 70.049 -41.572 29.114 1.00 60.85 52 LEU C C 1
ATOM 4042 O O . LEU C 1 88 ? 70.596 -41.235 28.064 1.00 67.95 52 LEU C O 1
ATOM 4047 N N . ILE C 1 89 ? 70.162 -42.789 29.629 1.00 56.19 53 ILE C N 1
ATOM 4048 C CA . ILE C 1 89 ? 70.984 -43.819 29.013 1.00 56.95 53 ILE C CA 1
ATOM 4049 C C . ILE C 1 89 ? 70.224 -44.626 27.960 1.00 59.56 53 ILE C C 1
ATOM 4050 O O . ILE C 1 89 ? 69.112 -45.076 28.201 1.00 63.57 53 ILE C O 1
ATOM 4055 N N . ASP C 1 90 ? 70.829 -44.785 26.787 1.00 62.25 54 ASP C N 1
ATOM 4056 C CA . ASP C 1 90 ? 70.267 -45.598 25.713 1.00 59.55 54 ASP C CA 1
ATOM 4057 C C . ASP C 1 90 ? 70.330 -47.074 26.101 1.00 57.10 54 ASP C C 1
ATOM 4058 O O . ASP C 1 90 ? 71.382 -47.572 26.479 1.00 56.68 54 ASP C O 1
ATOM 4063 N N . SER C 1 91 ? 69.203 -47.771 26.008 1.00 59.67 55 SER C N 1
ATOM 4064 C CA . SER C 1 91 ? 69.148 -49.184 26.387 1.00 58.98 55 SER C CA 1
ATOM 4065 C C . SER C 1 91 ? 69.984 -50.087 25.483 1.00 54.80 55 SER C C 1
ATOM 4066 O O . SER C 1 91 ? 70.352 -51.195 25.874 1.00 52.23 55 SER C O 1
ATOM 4069 N N . ASN C 1 92 ? 70.281 -49.613 24.276 1.00 58.24 56 ASN C N 1
ATOM 4070 C CA . ASN C 1 92 ? 71.093 -50.389 23.339 1.00 60.16 56 ASN C CA 1
ATOM 4071 C C . ASN C 1 92 ? 72.552 -50.528 23.766 1.00 61.58 56 ASN C C 1
ATOM 4072 O O . ASN C 1 92 ? 73.293 -51.323 23.198 1.00 63.34 56 ASN C O 1
ATOM 4077 N N . ILE C 1 93 ? 72.962 -49.757 24.769 1.00 62.55 57 ILE C N 1
ATOM 4078 C CA . ILE C 1 93 ? 74.305 -49.897 25.325 1.00 59.94 57 ILE C CA 1
ATOM 4079 C C . ILE C 1 93 ? 74.268 -50.482 26.741 1.00 57.85 57 ILE C C 1
ATOM 4080 O O . ILE C 1 93 ? 75.281 -50.526 27.429 1.00 62.25 57 ILE C O 1
ATOM 4085 N N . VAL C 1 94 ? 73.098 -50.943 27.166 1.00 56.94 58 VAL C N 1
ATOM 4086 C CA . VAL C 1 94 ? 72.963 -51.617 28.446 1.00 52.62 58 VAL C CA 1
ATOM 4087 C C . VAL C 1 94 ? 72.982 -53.108 28.186 1.00 57.23 58 VAL C C 1
ATOM 4088 O O . VAL C 1 94 ? 71.954 -53.704 27.871 1.00 60.46 58 VAL C O 1
ATOM 4092 N N . PHE C 1 95 ? 74.150 -53.719 28.327 1.00 58.77 59 PHE C N 1
ATOM 4093 C CA . PHE C 1 95 ? 74.299 -55.118 27.961 1.00 61.63 59 PHE C CA 1
ATOM 4094 C C . PHE C 1 95 ? 74.339 -55.955 29.218 1.00 61.88 59 PHE C C 1
ATOM 4095 O O . PHE C 1 95 ? 74.434 -57.184 29.170 1.00 57.37 59 PHE C O 1
ATOM 4103 N N . ASP C 1 96 ? 74.239 -55.274 30.352 1.00 65.89 60 ASP C N 1
ATOM 4104 C CA . ASP C 1 96 ? 74.569 -55.892 31.617 1.00 71.11 60 ASP C CA 1
ATOM 4105 C C . ASP C 1 96 ? 73.407 -55.831 32.612 1.00 69.00 60 ASP C C 1
ATOM 4106 O O . ASP C 1 96 ? 72.747 -54.802 32.745 1.00 70.26 60 ASP C O 1
ATOM 4111 N N . SER C 1 97 ? 73.183 -56.925 33.335 1.00 67.18 61 SER C N 1
ATOM 4112 C CA . SER C 1 97 ? 72.102 -56.992 34.319 1.00 59.46 61 SER C CA 1
ATOM 4113 C C . SER C 1 97 ? 72.204 -56.002 35.478 1.00 59.57 61 SER C C 1
ATOM 4114 O O . SER C 1 97 ? 71.225 -55.334 35.810 1.00 58.50 61 SER C O 1
ATOM 4117 N N . ASP C 1 98 ? 73.377 -55.906 36.097 1.00 61.02 62 ASP C N 1
ATOM 4118 C CA . ASP C 1 98 ? 73.545 -55.003 37.236 1.00 61.16 62 ASP C CA 1
ATOM 4119 C C . ASP C 1 98 ? 73.470 -53.529 36.856 1.00 56.55 62 ASP C C 1
ATOM 4120 O O . ASP C 1 98 ? 73.219 -52.680 37.713 1.00 57.18 62 ASP C O 1
ATOM 4125 N N . GLN C 1 99 ? 73.715 -53.222 35.587 1.00 53.43 63 GLN C N 1
ATOM 4126 C CA . GLN C 1 99 ? 73.573 -51.851 35.118 1.00 53.30 63 GLN C CA 1
ATOM 4127 C C . GLN C 1 99 ? 72.084 -51.555 34.937 1.00 54.05 63 GLN C C 1
ATOM 4128 O O . GLN C 1 99 ? 71.605 -50.468 35.256 1.00 51.49 63 GLN C O 1
ATOM 4134 N N . TYR C 1 100 ? 71.356 -52.533 34.416 1.00 56.74 64 TYR C N 1
ATOM 4135 C CA . TYR C 1 100 ? 69.918 -52.402 34.255 1.00 56.63 64 TYR C CA 1
ATOM 4136 C C . TYR C 1 100 ? 69.246 -52.220 35.615 1.00 55.59 64 TYR C C 1
ATOM 4137 O O . TYR C 1 100 ? 68.303 -51.440 35.750 1.00 53.40 64 TYR C O 1
ATOM 4146 N N . ASN C 1 101 ? 69.729 -52.947 36.618 1.00 53.16 65 ASN C N 1
ATOM 4147 C CA . ASN C 1 101 ? 69.106 -52.918 37.936 1.00 53.95 65 ASN C CA 1
ATOM 4148 C C . ASN C 1 101 ? 69.638 -51.817 38.851 1.00 54.14 65 ASN C C 1
ATOM 4149 O O . ASN C 1 101 ? 69.150 -51.646 39.972 1.00 49.30 65 ASN C O 1
ATOM 4154 N N . ARG C 1 102 ? 70.639 -51.081 38.380 1.00 56.79 66 ARG C N 1
ATOM 4155 C CA . ARG C 1 102 ? 71.245 -50.016 39.185 1.00 59.72 66 ARG C CA 1
ATOM 4156 C C . ARG C 1 102 ? 70.285 -49.044 39.882 1.00 51.27 66 ARG C C 1
ATOM 4157 O O . ARG C 1 102 ? 70.423 -48.824 41.084 1.00 47.43 66 ARG C O 1
ATOM 4165 N N . PRO C 1 103 ? 69.312 -48.472 39.150 1.00 49.66 67 PRO C N 1
ATOM 4166 C CA . PRO C 1 103 ? 68.396 -47.538 39.824 1.00 47.82 67 PRO C CA 1
ATOM 4167 C C . PRO C 1 103 ? 67.657 -48.182 41.006 1.00 44.14 67 PRO C C 1
ATOM 4168 O O . PRO C 1 103 ? 67.435 -47.522 42.024 1.00 39.16 67 PRO C O 1
ATOM 4172 N N . LEU C 1 104 ? 67.313 -49.460 40.866 1.00 40.27 68 LEU C N 1
ATOM 4173 C CA . LEU C 1 104 ? 66.646 -50.220 41.916 1.00 37.61 68 LEU C CA 1
ATOM 4174 C C . LEU C 1 104 ? 67.572 -50.557 43.067 1.00 46.94 68 LEU C C 1
ATOM 4175 O O . LEU C 1 104 ? 67.198 -50.421 44.237 1.00 49.07 68 LEU C O 1
ATOM 4180 N N . PHE C 1 105 ? 68.769 -51.031 42.733 1.00 48.90 69 PHE C N 1
ATOM 4181 C CA . PHE C 1 105 ? 69.743 -51.420 43.745 1.00 45.84 69 PHE C CA 1
ATOM 4182 C C . PHE C 1 105 ? 70.223 -50.222 44.546 1.00 42.37 69 PHE C C 1
ATOM 4183 O O . PHE C 1 105 ? 70.402 -50.308 45.760 1.00 39.66 69 PHE C O 1
ATOM 4191 N N . SER C 1 106 ? 70.446 -49.112 43.855 1.00 43.67 70 SER C N 1
ATOM 4192 C CA . SER C 1 106 ? 70.858 -47.875 44.507 1.00 51.18 70 SER C CA 1
ATOM 4193 C C . SER C 1 106 ? 69.792 -47.418 45.506 1.00 51.19 70 SER C C 1
ATOM 4194 O O . SER C 1 106 ? 70.101 -46.959 46.604 1.00 46.51 70 SER C O 1
ATOM 4197 N N . LEU C 1 107 ? 68.531 -47.543 45.109 1.00 55.57 71 LEU C N 1
ATOM 4198 C CA . LEU C 1 107 ? 67.422 -47.152 45.968 1.00 54.56 71 LEU C CA 1
ATOM 4199 C C . LEU C 1 107 ? 67.367 -47.988 47.243 1.00 52.42 71 LEU C C 1
ATOM 4200 O O . LEU C 1 107 ? 67.119 -47.469 48.331 1.00 54.73 71 LEU C O 1
ATOM 4205 N N . LEU C 1 108 ? 67.600 -49.286 47.102 1.00 48.16 72 LEU C N 1
ATOM 4206 C CA . LEU C 1 108 ? 67.599 -50.169 48.255 1.00 49.16 72 LEU C CA 1
ATOM 4207 C C . LEU C 1 108 ? 68.813 -49.885 49.139 1.00 50.02 72 LEU C C 1
ATOM 4208 O O . LEU C 1 108 ? 68.750 -50.019 50.363 1.00 48.72 72 LEU C O 1
ATOM 4213 N N . SER C 1 109 ? 69.914 -49.485 48.511 1.00 50.95 73 SER C N 1
ATOM 4214 C CA . SER C 1 109 ? 71.128 -49.138 49.240 1.00 50.99 73 SER C CA 1
ATOM 4215 C C . SER C 1 109 ? 70.923 -47.908 50.120 1.00 52.71 73 SER C C 1
ATOM 4216 O O . SER C 1 109 ? 71.355 -47.890 51.274 1.00 53.53 73 SER C O 1
ATOM 4219 N N . ASP C 1 110 ? 70.256 -46.889 49.580 1.00 55.52 74 ASP C N 1
ATOM 4220 C CA . ASP C 1 110 ? 70.057 -45.628 50.297 1.00 55.69 74 ASP C CA 1
ATOM 4221 C C . ASP C 1 110 ? 69.000 -45.720 51.398 1.00 58.25 74 ASP C C 1
ATOM 4222 O O . ASP C 1 110 ? 68.721 -44.734 52.074 1.00 63.21 74 ASP C O 1
ATOM 4227 N N . LEU C 1 111 ? 68.432 -46.904 51.596 1.00 56.72 75 LEU C N 1
ATOM 4228 C CA . LEU C 1 111 ? 67.437 -47.091 52.643 1.00 59.71 75 LEU C CA 1
ATOM 4229 C C . LEU C 1 111 ? 68.076 -47.039 54.019 1.00 65.61 75 LEU C C 1
ATOM 4230 O O . LEU C 1 111 ? 69.082 -47.701 54.258 1.00 71.17 75 LEU C O 1
ATOM 4235 N N . PRO C 1 112 ? 67.496 -46.238 54.928 1.00 66.72 76 PRO C N 1
ATOM 4236 C CA . PRO C 1 112 ? 67.888 -46.176 56.341 1.00 64.69 76 PRO C CA 1
ATOM 4237 C C . PRO C 1 112 ? 67.985 -47.567 56.971 1.00 65.57 76 PRO C C 1
ATOM 4238 O O . PRO C 1 112 ? 67.302 -48.488 56.522 1.00 64.93 76 PRO C O 1
ATOM 4242 N N . PRO C 1 113 ? 68.825 -47.712 58.005 1.00 72.93 77 PRO C N 1
ATOM 4243 C CA . PRO C 1 113 ? 69.196 -49.013 58.583 1.00 81.35 77 PRO C CA 1
ATOM 4244 C C . PRO C 1 113 ? 68.055 -49.955 58.982 1.00 82.43 77 PRO C C 1
ATOM 4245 O O . PRO C 1 113 ? 68.254 -51.172 58.944 1.00 84.76 77 PRO C O 1
ATOM 4249 N N . HIS C 1 114 ? 66.895 -49.428 59.353 1.00 78.59 78 HIS C N 1
ATOM 4250 C CA . HIS C 1 114 ? 65.817 -50.291 59.833 1.00 79.94 78 HIS C CA 1
ATOM 4251 C C . HIS C 1 114 ? 64.640 -50.394 58.861 1.00 71.92 78 HIS C C 1
ATOM 4252 O O . HIS C 1 114 ? 63.806 -51.295 58.956 1.00 67.53 78 HIS C O 1
ATOM 4259 N N . HIS C 1 115 ? 64.604 -49.469 57.912 1.00 67.46 79 HIS C N 1
ATOM 4260 C CA . HIS C 1 115 ? 63.497 -49.343 56.978 1.00 63.51 79 HIS C CA 1
ATOM 4261 C C . HIS C 1 115 ? 63.417 -50.512 55.998 1.00 62.19 79 HIS C C 1
ATOM 4262 O O . HIS C 1 115 ? 64.422 -50.928 55.426 1.00 67.03 79 HIS C O 1
ATOM 4269 N N . LYS C 1 116 ? 62.208 -51.033 55.815 1.00 57.84 80 LYS C N 1
ATOM 4270 C CA . LYS C 1 116 ? 61.938 -52.079 54.834 1.00 51.48 80 LYS C CA 1
ATOM 4271 C C . LYS C 1 116 ? 60.911 -51.619 53.797 1.00 46.13 80 LYS C C 1
ATOM 4272 O O . LYS C 1 116 ? 60.208 -50.625 53.997 1.00 46.03 80 LYS C O 1
ATOM 4278 N N . VAL C 1 117 ? 60.864 -52.320 52.669 1.00 40.83 81 VAL C N 1
ATOM 4279 C CA . VAL C 1 117 ? 59.918 -52.010 51.609 1.00 41.08 81 VAL C CA 1
ATOM 4280 C C . VAL C 1 117 ? 59.238 -53.275 51.113 1.00 45.98 81 VAL C C 1
ATOM 4281 O O . VAL C 1 117 ? 59.713 -54.384 51.353 1.00 45.44 81 VAL C O 1
ATOM 4285 N N . ILE C 1 118 ? 58.121 -53.094 50.416 1.00 46.08 82 ILE C N 1
ATOM 4286 C CA . ILE C 1 118 ? 57.432 -54.189 49.749 1.00 40.37 82 ILE C CA 1
ATOM 4287 C C . ILE C 1 118 ? 57.718 -54.068 48.261 1.00 39.64 82 ILE C C 1
ATOM 4288 O O . ILE C 1 118 ? 57.361 -53.075 47.626 1.00 40.02 82 ILE C O 1
ATOM 4293 N N . LEU C 1 119 ? 58.381 -55.074 47.707 1.00 40.77 83 LEU C N 1
ATOM 4294 C CA . LEU C 1 119 ? 58.745 -55.038 46.301 1.00 44.05 83 LEU C CA 1
ATOM 4295 C C . LEU C 1 119 ? 57.600 -55.528 45.434 1.00 45.11 83 LEU C C 1
ATOM 4296 O O . LEU C 1 119 ? 57.021 -56.586 45.688 1.00 51.90 83 LEU C O 1
ATOM 4301 N N . VAL C 1 120 ? 57.272 -54.755 44.406 1.00 36.60 84 VAL C N 1
ATOM 4302 C CA . VAL C 1 120 ? 56.247 -55.170 43.469 1.00 32.81 84 VAL C CA 1
ATOM 4303 C C . VAL C 1 120 ? 56.790 -55.097 42.062 1.00 36.24 84 VAL C C 1
ATOM 4304 O O . VAL C 1 120 ? 57.120 -54.013 41.572 1.00 40.60 84 VAL C O 1
ATOM 4308 N N . GLY C 1 121 ? 56.866 -56.252 41.407 1.00 36.83 85 GLY C N 1
ATOM 4309 C CA . GLY C 1 121 ? 57.367 -56.329 40.046 1.00 39.81 85 GLY C CA 1
ATOM 4310 C C . GLY C 1 121 ? 56.327 -56.785 39.037 1.00 41.06 85 GLY C C 1
ATOM 4311 O O . GLY C 1 121 ? 55.453 -57.605 39.342 1.00 38.81 85 GLY C O 1
ATOM 4312 N N . HIS C 1 122 ? 56.419 -56.234 37.831 1.00 40.47 86 HIS C N 1
ATOM 4313 C CA . HIS C 1 122 ? 55.542 -56.612 36.730 1.00 42.58 86 HIS C CA 1
ATOM 4314 C C . HIS C 1 122 ? 56.331 -57.280 35.621 1.00 49.19 86 HIS C C 1
ATOM 4315 O O . HIS C 1 122 ? 57.411 -56.812 35.261 1.00 55.05 86 HIS C O 1
ATOM 4322 N N . SER C 1 123 ? 55.794 -58.378 35.098 1.00 49.87 87 SER C N 1
ATOM 4323 C CA . SER C 1 123 ? 56.352 -59.032 33.920 1.00 46.12 87 SER C CA 1
ATOM 4324 C C . SER C 1 123 ? 57.824 -59.400 34.160 1.00 50.10 87 SER C C 1
ATOM 4325 O O . SER C 1 123 ? 58.142 -60.045 35.163 1.00 46.76 87 SER C O 1
ATOM 4328 N N . ILE C 1 124 ? 58.718 -58.988 33.258 1.00 46.80 88 ILE C N 1
ATOM 4329 C CA . ILE C 1 124 ? 60.147 -59.264 33.432 1.00 46.07 88 ILE C CA 1
ATOM 4330 C C . ILE C 1 124 ? 60.723 -58.610 34.697 1.00 46.63 88 ILE C C 1
ATOM 4331 O O . ILE C 1 124 ? 61.788 -59.009 35.185 1.00 46.85 88 ILE C O 1
ATOM 4336 N N . GLY C 1 125 ? 60.021 -57.605 35.222 1.00 40.48 89 GLY C N 1
ATOM 4337 C CA . GLY C 1 125 ? 60.431 -56.943 36.448 1.00 35.69 89 GLY C CA 1
ATOM 4338 C C . GLY C 1 125 ? 60.529 -57.896 37.627 1.00 37.30 89 GLY C C 1
ATOM 4339 O O . GLY C 1 125 ? 61.246 -57.628 38.591 1.00 34.36 89 GLY C O 1
ATOM 4340 N N . GLY C 1 126 ? 59.801 -59.007 37.553 1.00 38.93 90 GLY C N 1
ATOM 4341 C CA . GLY C 1 126 ? 59.889 -60.042 38.564 1.00 43.08 90 GLY C CA 1
ATOM 4342 C C . GLY C 1 126 ? 61.307 -60.558 38.736 1.00 47.42 90 GLY C C 1
ATOM 4343 O O . GLY C 1 126 ? 61.732 -60.882 39.845 1.00 50.82 90 GLY C O 1
ATOM 4344 N N . GLY C 1 127 ? 62.050 -60.617 37.635 1.00 43.94 91 GLY C N 1
ATOM 4345 C CA . GLY C 1 127 ? 63.437 -61.028 37.687 1.00 44.52 91 GLY C CA 1
ATOM 4346 C C . GLY C 1 127 ? 64.271 -60.077 38.527 1.00 48.17 91 GLY C C 1
ATOM 4347 O O . GLY C 1 127 ? 65.083 -60.516 39.339 1.00 48.79 91 GLY C O 1
ATOM 4348 N N . SER C 1 128 ? 64.062 -58.775 38.342 1.00 47.19 92 SER C N 1
ATOM 4349 C CA . SER C 1 128 ? 64.765 -57.772 39.137 1.00 46.54 92 SER C CA 1
ATOM 4350 C C . SER C 1 128 ? 64.346 -57.873 40.590 1.00 45.06 92 SER C C 1
ATOM 4351 O O . SER C 1 128 ? 65.159 -57.680 41.496 1.00 39.43 92 SER C O 1
ATOM 4354 N N . VAL C 1 129 ? 63.066 -58.161 40.807 1.00 47.07 93 VAL C N 1
ATOM 4355 C CA . VAL C 1 129 ? 62.538 -58.310 42.156 1.00 47.44 93 VAL C CA 1
ATOM 4356 C C . VAL C 1 129 ? 63.195 -59.469 42.888 1.00 48.72 93 VAL C C 1
ATOM 4357 O O . VAL C 1 129 ? 63.684 -59.303 44.004 1.00 44.01 93 VAL C O 1
ATOM 4361 N N . THR C 1 130 ? 63.242 -60.629 42.237 1.00 56.57 94 THR C N 1
ATOM 4362 C CA . THR C 1 130 ? 63.810 -61.827 42.851 1.00 59.81 94 THR C CA 1
ATOM 4363 C C . THR C 1 130 ? 65.284 -61.608 43.155 1.00 63.26 94 THR C C 1
ATOM 4364 O O . THR C 1 130 ? 65.790 -61.988 44.213 1.00 64.25 94 THR C O 1
ATOM 4368 N N . GLU C 1 131 ? 65.954 -60.956 42.215 1.00 62.31 95 GLU C N 1
ATOM 4369 C CA . GLU C 1 131 ? 67.362 -60.632 42.340 1.00 59.45 95 GLU C CA 1
ATOM 4370 C C . GLU C 1 131 ? 67.593 -59.668 43.504 1.00 62.86 95 GLU C C 1
ATOM 4371 O O . GLU C 1 131 ? 68.487 -59.879 44.327 1.00 64.22 95 GLU C O 1
ATOM 4377 N N . ALA C 1 132 ? 66.761 -58.632 43.592 1.00 60.64 96 ALA C N 1
ATOM 4378 C CA . ALA C 1 132 ? 66.836 -57.684 44.699 1.00 54.21 96 ALA C CA 1
ATOM 4379 C C . ALA C 1 132 ? 66.458 -58.357 46.014 1.00 55.98 96 ALA C C 1
ATOM 4380 O O . ALA C 1 132 ? 66.912 -57.947 47.084 1.00 54.65 96 ALA C O 1
ATOM 4382 N N . LEU C 1 133 ? 65.632 -59.395 45.925 1.00 58.80 97 LEU C N 1
ATOM 4383 C CA . LEU C 1 133 ? 65.210 -60.150 47.102 1.00 61.30 97 LEU C CA 1
ATOM 4384 C C . LEU C 1 133 ? 66.377 -60.923 47.697 1.00 64.51 97 LEU C C 1
ATOM 4385 O O . LEU C 1 133 ? 66.439 -61.150 48.908 1.00 62.11 97 LEU C O 1
ATOM 4390 N N . CYS C 1 134 ? 67.317 -61.301 46.837 1.00 64.57 98 CYS C N 1
ATOM 4391 C CA . CYS C 1 134 ? 68.459 -62.093 47.265 1.00 57.10 98 CYS C CA 1
ATOM 4392 C C . CYS C 1 134 ? 69.617 -61.230 47.728 1.00 54.69 98 CYS C C 1
ATOM 4393 O O . CYS C 1 134 ? 70.415 -61.642 48.570 1.00 55.68 98 CYS C O 1
ATOM 4396 N N . LYS C 1 135 ? 69.686 -60.016 47.199 1.00 50.70 99 LYS C N 1
ATOM 4397 C CA . LYS C 1 135 ? 70.808 -59.145 47.493 1.00 49.98 99 LYS C CA 1
ATOM 4398 C C . LYS C 1 135 ? 70.519 -58.150 48.601 1.00 56.64 99 LYS C C 1
ATOM 4399 O O . LYS C 1 135 ? 71.436 -57.647 49.222 1.00 62.89 99 LYS C O 1
ATOM 4405 N N . PHE C 1 136 ? 69.250 -57.903 48.889 1.00 55.66 100 PHE C N 1
ATOM 4406 C CA . PHE C 1 136 ? 68.896 -56.943 49.926 1.00 52.57 100 PHE C CA 1
ATOM 4407 C C . PHE C 1 136 ? 67.790 -57.522 50.789 1.00 57.91 100 PHE C C 1
ATOM 4408 O O . PHE C 1 136 ? 66.863 -56.809 51.191 1.00 60.30 100 PHE C O 1
ATOM 4416 N N . THR C 1 137 ? 67.900 -58.824 51.049 1.00 56.36 101 THR C N 1
ATOM 4417 C CA . THR C 1 137 ? 66.917 -59.583 51.816 1.00 52.66 101 THR C CA 1
ATOM 4418 C C . THR C 1 137 ? 66.502 -58.861 53.093 1.00 52.16 101 THR C C 1
ATOM 4419 O O . THR C 1 137 ? 65.326 -58.805 53.427 1.00 50.64 101 THR C O 1
ATOM 4423 N N . ASP C 1 138 ? 67.475 -58.270 53.775 1.00 59.75 102 ASP C N 1
ATOM 4424 C CA . ASP C 1 138 ? 67.239 -57.592 55.044 1.00 67.57 102 ASP C CA 1
ATOM 4425 C C . ASP C 1 138 ? 66.356 -56.359 54.904 1.00 64.55 102 ASP C C 1
ATOM 4426 O O . ASP C 1 138 ? 65.842 -55.836 55.893 1.00 62.84 102 ASP C O 1
ATOM 4431 N N . LYS C 1 139 ? 66.215 -55.872 53.677 1.00 62.03 103 LYS C N 1
ATOM 4432 C CA . LYS C 1 139 ? 65.465 -54.650 53.431 1.00 52.40 103 LYS C CA 1
ATOM 4433 C C . LYS C 1 139 ? 64.107 -54.883 52.773 1.00 49.43 103 LYS C C 1
ATOM 4434 O O . LYS C 1 139 ? 63.417 -53.929 52.425 1.00 49.22 103 LYS C O 1
ATOM 4440 N N . ILE C 1 140 ? 63.732 -56.147 52.596 1.00 45.34 104 ILE C N 1
ATOM 4441 C CA . ILE C 1 140 ? 62.459 -56.482 51.965 1.00 48.04 104 ILE C CA 1
ATOM 4442 C C . ILE C 1 140 ? 61.508 -57.180 52.935 1.00 54.13 104 ILE C C 1
ATOM 4443 O O . ILE C 1 140 ? 61.832 -58.232 53.487 1.00 56.13 104 ILE C O 1
ATOM 4448 N N . SER C 1 141 ? 60.339 -56.585 53.154 1.00 56.00 105 SER C N 1
ATOM 4449 C CA . SER C 1 141 ? 59.340 -57.189 54.027 1.00 54.26 105 SER C CA 1
ATOM 4450 C C . SER C 1 141 ? 58.433 -58.153 53.257 1.00 56.25 105 SER C C 1
ATOM 4451 O O . SER C 1 141 ? 57.914 -59.115 53.827 1.00 57.17 105 SER C O 1
ATOM 4454 N N . MET C 1 142 ? 58.273 -57.903 51.959 1.00 55.97 106 MET C N 1
ATOM 4455 C CA . MET C 1 142 ? 57.414 -58.714 51.094 1.00 52.30 106 MET C CA 1
ATOM 4456 C C . MET C 1 142 ? 57.718 -58.442 49.611 1.00 47.87 106 MET C C 1
ATOM 4457 O O . MET C 1 142 ? 58.044 -57.316 49.231 1.00 47.90 106 MET C O 1
ATOM 4462 N N . ALA C 1 143 ? 57.654 -59.485 48.787 1.00 42.29 107 ALA C N 1
ATOM 4463 C CA . ALA C 1 143 ? 57.844 -59.359 47.344 1.00 36.35 107 ALA C CA 1
ATOM 4464 C C . ALA C 1 143 ? 56.586 -59.785 46.596 1.00 38.88 107 ALA C C 1
ATOM 4465 O O . ALA C 1 143 ? 56.100 -60.897 46.785 1.00 38.85 107 ALA C O 1
ATOM 4467 N N . ILE C 1 144 ? 56.057 -58.906 45.750 1.00 40.30 108 ILE C N 1
ATOM 4468 C CA . ILE C 1 144 ? 54.813 -59.191 45.033 1.00 38.48 108 ILE C CA 1
ATOM 4469 C C . ILE C 1 144 ? 55.023 -59.311 43.530 1.00 41.19 108 ILE C C 1
ATOM 4470 O O . ILE C 1 144 ? 55.643 -58.446 42.919 1.00 47.66 108 ILE C O 1
ATOM 4475 N N . TYR C 1 145 ? 54.495 -60.376 42.933 1.00 43.09 109 TYR C N 1
ATOM 4476 C CA . TYR C 1 145 ? 54.656 -60.607 41.498 1.00 43.29 109 TYR C CA 1
ATOM 4477 C C . TYR C 1 145 ? 53.363 -60.475 40.687 1.00 49.46 109 TYR C C 1
ATOM 4478 O O . TYR C 1 145 ? 52.497 -61.352 40.712 1.00 51.91 109 TYR C O 1
ATOM 4487 N N . LEU C 1 146 ? 53.262 -59.378 39.944 1.00 47.36 110 LEU C N 1
ATOM 4488 C CA . LEU C 1 146 ? 52.103 -59.101 39.107 1.00 40.89 110 LEU C CA 1
ATOM 4489 C C . LEU C 1 146 ? 52.351 -59.548 37.677 1.00 40.29 110 LEU C C 1
ATOM 4490 O O . LEU C 1 146 ? 53.085 -58.888 36.937 1.00 41.87 110 LEU C O 1
ATOM 4495 N N . ALA C 1 147 ? 51.740 -60.672 37.301 1.00 39.18 111 ALA C N 1
ATOM 4496 C CA . ALA C 1 147 ? 51.940 -61.268 35.984 1.00 46.12 111 ALA C CA 1
ATOM 4497 C C . ALA C 1 147 ? 53.434 -61.294 35.656 1.00 50.39 111 ALA C C 1
ATOM 4498 O O . ALA C 1 147 ? 53.843 -60.970 34.540 1.00 48.12 111 ALA C O 1
ATOM 4500 N N . ALA C 1 148 ? 54.231 -61.655 36.662 1.00 51.44 112 ALA C N 1
ATOM 4501 C CA . ALA C 1 148 ? 55.683 -61.512 36.621 1.00 50.64 112 ALA C CA 1
ATOM 4502 C C . ALA C 1 148 ? 56.434 -62.839 36.711 1.00 51.37 112 ALA C C 1
ATOM 4503 O O . ALA C 1 148 ? 55.906 -63.840 37.187 1.00 54.30 112 ALA C O 1
ATOM 4505 N N . SER C 1 149 ? 57.676 -62.833 36.241 1.00 52.82 113 SER C N 1
ATOM 4506 C CA . SER C 1 149 ? 58.559 -63.985 36.363 1.00 55.05 113 SER C CA 1
ATOM 4507 C C . SER C 1 149 ? 59.036 -64.173 37.808 1.00 58.55 113 SER C C 1
ATOM 4508 O O . SER C 1 149 ? 59.899 -63.424 38.276 1.00 53.93 113 SER C O 1
ATOM 4511 N N . MET C 1 150 ? 58.475 -65.149 38.527 1.00 62.86 114 MET C N 1
ATOM 4512 C CA . MET C 1 150 ? 59.016 -65.471 39.852 1.00 65.81 114 MET C CA 1
ATOM 4513 C C . MET C 1 150 ? 59.621 -66.873 39.876 1.00 66.32 114 MET C C 1
ATOM 4514 O O . MET C 1 150 ? 58.920 -67.885 39.934 1.00 67.08 114 MET C O 1
ATOM 4519 N N . VAL C 1 151 ? 60.946 -66.909 39.822 1.00 62.59 115 VAL C N 1
ATOM 4520 C CA . VAL C 1 151 ? 61.675 -68.157 39.731 1.00 58.41 115 VAL C CA 1
ATOM 4521 C C . VAL C 1 151 ? 62.544 -68.335 40.960 1.00 59.95 115 VAL C C 1
ATOM 4522 O O . VAL C 1 151 ? 63.309 -67.446 41.322 1.00 66.12 115 VAL C O 1
ATOM 4526 N N . GLN C 1 152 ? 62.402 -69.483 41.608 1.00 58.52 116 GLN C N 1
ATOM 4527 C CA . GLN C 1 152 ? 63.144 -69.791 42.824 1.00 61.12 116 GLN C CA 1
ATOM 4528 C C . GLN C 1 152 ? 64.645 -69.806 42.565 1.00 65.08 116 GLN C C 1
ATOM 4529 O O . GLN C 1 152 ? 65.107 -70.459 41.627 1.00 65.21 116 GLN C O 1
ATOM 4535 N N . PRO C 1 153 ? 65.408 -69.069 43.388 1.00 68.57 117 PRO C N 1
ATOM 4536 C CA . PRO C 1 153 ? 66.873 -69.063 43.318 1.00 74.04 117 PRO C CA 1
ATOM 4537 C C . PRO C 1 153 ? 67.416 -70.484 43.413 1.00 79.34 117 PRO C C 1
ATOM 4538 O O . PRO C 1 153 ? 67.164 -71.172 44.405 1.00 78.32 117 PRO C O 1
ATOM 4542 N N . GLY C 1 154 ? 68.144 -70.917 42.389 1.00 80.77 118 GLY C N 1
ATOM 4543 C CA . GLY C 1 154 ? 68.615 -72.285 42.328 1.00 82.86 118 GLY C CA 1
ATOM 4544 C C . GLY C 1 154 ? 68.052 -73.032 41.135 1.00 87.92 118 GLY C C 1
ATOM 4545 O O . GLY C 1 154 ? 68.400 -74.188 40.906 1.00 92.34 118 GLY C O 1
ATOM 4546 N N . SER C 1 155 ? 67.172 -72.383 40.378 1.00 91.22 119 SER C N 1
ATOM 4547 C CA . SER C 1 155 ? 66.567 -73.013 39.206 1.00 97.01 119 SER C CA 1
ATOM 4548 C C . SER C 1 155 ? 67.164 -72.493 37.901 1.00 100.28 119 SER C C 1
ATOM 4549 O O . SER C 1 155 ? 66.758 -72.909 36.813 1.00 103.22 119 SER C O 1
ATOM 4552 N N . ILE C 1 171 ? 56.378 -59.244 14.628 1.00 78.64 135 ILE C N 1
ATOM 4553 C CA . ILE C 1 171 ? 55.861 -59.132 15.995 1.00 80.32 135 ILE C CA 1
ATOM 4554 C C . ILE C 1 171 ? 56.715 -58.234 16.911 1.00 75.13 135 ILE C C 1
ATOM 4555 O O . ILE C 1 171 ? 56.188 -57.372 17.621 1.00 63.26 135 ILE C O 1
ATOM 4560 N N . TRP C 1 172 ? 58.029 -58.437 16.882 1.00 76.68 136 TRP C N 1
ATOM 4561 C CA . TRP C 1 172 ? 58.961 -57.586 17.613 1.00 69.65 136 TRP C CA 1
ATOM 4562 C C . TRP C 1 172 ? 59.831 -56.795 16.636 1.00 66.57 136 TRP C C 1
ATOM 4563 O O . TRP C 1 172 ? 60.154 -57.287 15.562 1.00 66.73 136 TRP C O 1
ATOM 4574 N N . GLU C 1 173 ? 60.189 -55.565 16.999 1.00 64.90 137 GLU C N 1
ATOM 4575 C CA . GLU C 1 173 ? 61.195 -54.811 16.258 1.00 63.48 137 GLU C CA 1
ATOM 4576 C C . GLU C 1 173 ? 62.529 -54.971 16.971 1.00 66.59 137 GLU C C 1
ATOM 4577 O O . GLU C 1 173 ? 62.597 -54.916 18.199 1.00 68.13 137 GLU C O 1
ATOM 4583 N N . TYR C 1 174 ? 63.593 -55.168 16.202 1.00 66.16 138 TYR C N 1
ATOM 4584 C CA . TYR C 1 174 ? 64.920 -55.297 16.782 1.00 56.04 138 TYR C CA 1
ATOM 4585 C C . TYR C 1 174 ? 65.844 -54.168 16.345 1.00 55.42 138 TYR C C 1
ATOM 4586 O O . TYR C 1 174 ? 65.738 -53.652 15.230 1.00 51.82 138 TYR C O 1
ATOM 4595 N N . THR C 1 175 ? 66.723 -53.774 17.262 1.00 57.06 139 THR C N 1
ATOM 4596 C CA . THR C 1 175 ? 67.742 -52.766 17.010 1.00 58.64 139 THR C CA 1
ATOM 4597 C C . THR C 1 175 ? 69.125 -53.405 17.061 1.00 61.84 139 THR C C 1
ATOM 4598 O O . THR C 1 175 ? 69.428 -54.181 17.972 1.00 61.01 139 THR C O 1
ATOM 4602 N N . TYR C 1 176 ? 69.955 -53.099 16.069 1.00 64.91 140 TYR C N 1
ATOM 4603 C CA . TYR C 1 176 ? 71.301 -53.655 16.013 1.00 64.68 140 TYR C CA 1
ATOM 4604 C C . TYR C 1 176 ? 72.349 -52.571 16.200 1.00 70.14 140 TYR C C 1
ATOM 4605 O O . TYR C 1 176 ? 72.958 -52.108 15.238 1.00 75.60 140 TYR C O 1
ATOM 4614 N N . GLY C 1 177 ? 72.535 -52.157 17.451 1.00 71.12 141 GLY C N 1
ATOM 4615 C CA . GLY C 1 177 ? 73.469 -51.099 17.793 1.00 69.50 141 GLY C CA 1
ATOM 4616 C C . GLY C 1 177 ? 74.928 -51.460 17.582 1.00 69.15 141 GLY C C 1
ATOM 4617 O O . GLY C 1 177 ? 75.804 -50.600 17.663 1.00 65.70 141 GLY C O 1
ATOM 4618 N N . GLU C 1 178 ? 75.191 -52.733 17.310 1.00 75.84 142 GLU C N 1
ATOM 4619 C CA . GLU C 1 178 ? 76.541 -53.181 16.993 1.00 85.53 142 GLU C CA 1
ATOM 4620 C C . GLU C 1 178 ? 76.621 -53.858 15.624 1.00 93.50 142 GLU C C 1
ATOM 4621 O O . GLU C 1 178 ? 77.363 -54.825 15.449 1.00 99.73 142 GLU C O 1
ATOM 4627 N N . GLY C 1 179 ? 75.850 -53.356 14.663 1.00 90.84 143 GLY C N 1
ATOM 4628 C CA . GLY C 1 179 ? 75.828 -53.926 13.328 1.00 90.71 143 GLY C CA 1
ATOM 4629 C C . GLY C 1 179 ? 74.986 -55.182 13.235 1.00 90.69 143 GLY C C 1
ATOM 4630 O O . GLY C 1 179 ? 74.649 -55.792 14.250 1.00 87.46 143 GLY C O 1
ATOM 4631 N N . THR C 1 180 ? 74.662 -55.578 12.008 1.00 94.53 144 THR C N 1
ATOM 4632 C CA . THR C 1 180 ? 73.704 -56.654 11.766 1.00 98.02 144 THR C CA 1
ATOM 4633 C C . THR C 1 180 ? 74.266 -58.060 11.988 1.00 103.56 144 THR C C 1
ATOM 4634 O O . THR C 1 180 ? 73.513 -59.008 12.226 1.00 103.53 144 THR C O 1
ATOM 4638 N N . ASP C 1 181 ? 75.589 -58.187 11.941 1.00 107.22 145 ASP C N 1
ATOM 4639 C CA . ASP C 1 181 ? 76.231 -59.485 12.132 1.00 108.71 145 ASP C CA 1
ATOM 4640 C C . ASP C 1 181 ? 76.358 -59.858 13.604 1.00 106.20 145 ASP C C 1
ATOM 4641 O O . ASP C 1 181 ? 76.562 -61.025 13.950 1.00 104.30 145 ASP C O 1
ATOM 4646 N N . LYS C 1 182 ? 76.213 -58.855 14.463 1.00 104.26 146 LYS C N 1
ATOM 4647 C CA . LYS C 1 182 ? 76.168 -59.076 15.900 1.00 98.82 146 LYS C CA 1
ATOM 4648 C C . LYS C 1 182 ? 74.710 -59.229 16.318 1.00 92.27 146 LYS C C 1
ATOM 4649 O O . LYS C 1 182 ? 73.815 -58.750 15.618 1.00 88.74 146 LYS C O 1
ATOM 4655 N N . PRO C 1 183 ? 74.464 -59.905 17.454 1.00 88.81 147 PRO C N 1
ATOM 4656 C CA . PRO C 1 183 ? 73.099 -60.023 17.977 1.00 88.05 147 PRO C CA 1
ATOM 4657 C C . PRO C 1 183 ? 72.513 -58.650 18.324 1.00 86.58 147 PRO C C 1
ATOM 4658 O O . PRO C 1 183 ? 73.273 -57.708 18.577 1.00 87.03 147 PRO C O 1
ATOM 4662 N N . PRO C 1 184 ? 71.175 -58.528 18.302 1.0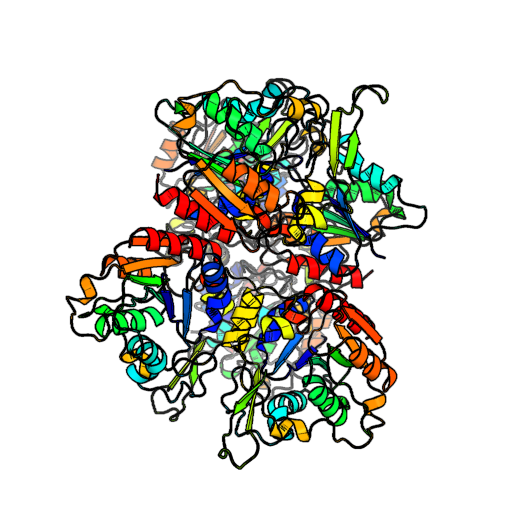0 78.81 148 PRO C N 1
ATOM 4663 C CA . PRO C 1 184 ? 70.492 -57.248 18.524 1.00 70.45 148 PRO C CA 1
ATOM 4664 C C . PRO C 1 184 ? 70.760 -56.672 19.913 1.00 63.01 148 PRO C C 1
ATOM 4665 O O . PRO C 1 184 ? 71.035 -57.416 20.858 1.00 56.11 148 PRO C O 1
ATOM 4669 N N . THR C 1 185 ? 70.677 -55.350 20.022 1.00 60.53 149 THR C N 1
ATOM 4670 C CA . THR C 1 185 ? 70.942 -54.664 21.278 1.00 60.76 149 THR C CA 1
ATOM 4671 C C . THR C 1 185 ? 69.641 -54.209 21.949 1.00 63.48 149 THR C C 1
ATOM 4672 O O . THR C 1 185 ? 69.597 -53.998 23.162 1.00 62.75 149 THR C O 1
ATOM 4676 N N . GLY C 1 186 ? 68.582 -54.088 21.155 1.00 60.40 150 GLY C N 1
ATOM 4677 C CA . GLY C 1 186 ? 67.303 -53.627 21.657 1.00 61.96 150 GLY C CA 1
ATOM 4678 C C . GLY C 1 186 ? 66.115 -54.354 21.059 1.00 65.05 150 GLY C C 1
ATOM 4679 O O . GLY C 1 186 ? 66.169 -54.809 19.917 1.00 67.85 150 GLY C O 1
ATOM 4680 N N . VAL C 1 187 ? 65.051 -54.500 21.846 1.00 63.20 151 VAL C N 1
ATOM 4681 C CA . VAL C 1 187 ? 63.807 -55.094 21.355 1.00 62.62 151 VAL C CA 1
ATOM 4682 C C . VAL C 1 187 ? 62.594 -54.234 21.735 1.00 62.00 151 VAL C C 1
ATOM 4683 O O . VAL C 1 187 ? 62.517 -53.697 22.838 1.00 61.75 151 VAL C O 1
ATOM 4687 N N . LEU C 1 188 ? 61.662 -54.092 20.801 1.00 61.80 152 LEU C N 1
ATOM 4688 C CA . LEU C 1 188 ? 60.473 -53.280 21.010 1.00 62.05 152 LEU C CA 1
ATOM 4689 C C . LEU C 1 188 ? 59.306 -53.887 20.248 1.00 63.87 152 LEU C C 1
ATOM 4690 O O . LEU C 1 188 ? 59.452 -54.249 19.083 1.00 67.81 152 LEU C O 1
ATOM 4695 N N . MET C 1 189 ? 58.145 -53.990 20.890 1.00 60.93 153 MET C N 1
ATOM 4696 C CA . MET C 1 189 ? 56.970 -54.537 20.216 1.00 60.67 153 MET C CA 1
ATOM 4697 C C . MET C 1 189 ? 56.529 -53.587 19.113 1.00 58.35 153 MET C C 1
ATOM 4698 O O . MET C 1 189 ? 56.544 -52.373 19.300 1.00 50.65 153 MET C O 1
ATOM 4703 N N . LYS C 1 190 ? 56.165 -54.138 17.956 1.00 65.97 154 LYS C N 1
ATOM 4704 C CA . LYS C 1 190 ? 55.701 -53.311 16.850 1.00 73.13 154 LYS C CA 1
ATOM 4705 C C . LYS C 1 190 ? 54.415 -52.602 17.269 1.00 74.25 154 LYS C C 1
ATOM 4706 O O . LYS C 1 190 ? 53.565 -53.202 17.931 1.00 70.83 154 LYS C O 1
ATOM 4712 N N . PRO C 1 191 ? 54.272 -51.323 16.875 1.00 73.40 155 PRO C N 1
ATOM 4713 C CA . PRO C 1 191 ? 53.170 -50.440 17.284 1.00 71.15 155 PRO C CA 1
ATOM 4714 C C . PRO C 1 191 ? 51.774 -51.041 17.080 1.00 67.66 155 PRO C C 1
ATOM 4715 O O . PRO C 1 191 ? 50.884 -50.822 17.904 1.00 61.23 155 PRO C O 1
ATOM 4719 N N . GLU C 1 192 ? 51.599 -51.783 15.991 1.00 70.29 156 GLU C N 1
ATOM 4720 C CA . GLU C 1 192 ? 50.308 -52.368 15.640 1.00 69.12 156 GLU C CA 1
ATOM 4721 C C . GLU C 1 192 ? 49.904 -53.543 16.526 1.00 66.99 156 GLU C C 1
ATOM 4722 O O . GLU C 1 192 ? 48.794 -54.056 16.406 1.00 72.65 156 GLU C O 1
ATOM 4728 N N . PHE C 1 193 ? 50.798 -53.979 17.405 1.00 61.16 157 PHE C N 1
ATOM 4729 C CA . PHE C 1 193 ? 50.497 -55.122 18.264 1.00 62.54 157 PHE C CA 1
ATOM 4730 C C . PHE C 1 193 ? 50.380 -54.810 19.759 1.00 60.65 157 PHE C C 1
ATOM 4731 O O . PHE C 1 193 ? 49.964 -55.672 20.537 1.00 58.61 157 PHE C O 1
ATOM 4739 N N . ILE C 1 194 ? 50.746 -53.593 20.159 1.00 59.33 158 ILE C N 1
ATOM 4740 C CA . ILE C 1 194 ? 50.761 -53.238 21.579 1.00 56.68 158 ILE C CA 1
ATOM 4741 C C . ILE C 1 194 ? 49.377 -53.260 22.227 1.00 57.76 158 ILE C C 1
ATOM 4742 O O . ILE C 1 194 ? 49.248 -53.640 23.393 1.00 54.28 158 ILE C O 1
ATOM 4747 N N . ARG C 1 195 ? 48.348 -52.841 21.493 1.00 61.84 159 ARG C N 1
ATOM 4748 C CA . ARG C 1 195 ? 47.001 -52.878 22.051 1.00 61.68 159 ARG C CA 1
ATOM 4749 C C . ARG C 1 195 ? 46.586 -54.292 22.407 1.00 59.85 159 ARG C C 1
ATOM 4750 O O . ARG C 1 195 ? 46.162 -54.555 23.530 1.00 61.46 159 ARG C O 1
ATOM 4758 N N . HIS C 1 196 ? 46.727 -55.204 21.452 1.00 55.16 160 HIS C N 1
ATOM 4759 C CA . HIS C 1 196 ? 46.273 -56.569 21.670 1.00 51.38 160 HIS C CA 1
ATOM 4760 C C . HIS C 1 196 ? 47.037 -57.301 22.763 1.00 58.31 160 HIS C C 1
ATOM 4761 O O . HIS C 1 196 ? 46.439 -57.977 23.603 1.00 59.92 160 HIS C O 1
ATOM 4768 N N . TYR C 1 197 ? 48.355 -57.160 22.763 1.00 60.90 161 TYR C N 1
ATOM 4769 C CA . TYR C 1 197 ? 49.179 -57.954 23.663 1.00 61.87 161 TYR C CA 1
ATOM 4770 C C . TYR C 1 197 ? 49.337 -57.345 25.047 1.00 58.16 161 TYR C C 1
ATOM 4771 O O . TYR C 1 197 ? 49.264 -58.046 26.052 1.00 57.17 161 TYR C O 1
ATOM 4780 N N . TYR C 1 198 ? 49.537 -56.036 25.095 1.00 57.80 162 TYR C N 1
ATOM 4781 C CA . TYR C 1 198 ? 49.765 -55.355 26.360 1.00 55.36 162 TYR C CA 1
ATOM 4782 C C . TYR C 1 198 ? 48.464 -54.843 26.988 1.00 55.03 162 TYR C C 1
ATOM 4783 O O . TYR C 1 198 ? 48.242 -55.006 28.193 1.00 53.73 162 TYR C O 1
ATOM 4792 N N . TYR C 1 199 ? 47.610 -54.226 26.173 1.00 52.33 163 TYR C N 1
ATOM 4793 C CA . TYR C 1 199 ? 46.528 -53.406 26.708 1.00 52.10 163 TYR C CA 1
ATOM 4794 C C . TYR C 1 199 ? 45.142 -53.835 26.220 1.00 53.63 163 TYR C C 1
ATOM 4795 O O . TYR C 1 199 ? 44.242 -53.009 26.069 1.00 50.03 163 TYR C O 1
ATOM 4804 N N . SER C 1 200 ? 44.968 -55.135 26.008 1.00 57.26 164 SER C N 1
ATOM 4805 C CA . SER C 1 200 ? 43.751 -55.666 25.403 1.00 57.76 164 SER C CA 1
ATOM 4806 C C . SER C 1 200 ? 42.505 -55.346 26.213 1.00 55.05 164 SER C C 1
ATOM 4807 O O . SER C 1 200 ? 41.391 -55.387 25.691 1.00 55.70 164 SER C O 1
ATOM 4810 N N . GLN C 1 201 ? 42.694 -55.041 27.491 1.00 51.46 165 GLN C N 1
ATOM 4811 C CA . GLN C 1 201 ? 41.573 -54.712 28.359 1.00 47.86 165 GLN C CA 1
ATOM 4812 C C . GLN C 1 201 ? 41.693 -53.299 28.961 1.00 43.64 165 GLN C C 1
ATOM 4813 O O . GLN C 1 201 ? 40.985 -52.954 29.904 1.00 38.82 165 GLN C O 1
ATOM 4819 N N . SER C 1 202 ? 42.575 -52.476 28.398 1.00 45.60 166 SER C N 1
ATOM 4820 C CA . SER C 1 202 ? 42.882 -51.165 28.978 1.00 45.57 166 SER C CA 1
ATOM 4821 C C . SER C 1 202 ? 42.219 -50.022 28.200 1.00 41.82 166 SER C C 1
ATOM 4822 O O . SER C 1 202 ? 41.895 -50.186 27.021 1.00 44.55 166 SER C O 1
ATOM 4825 N N . PRO C 1 203 ? 41.994 -48.868 28.863 1.00 39.37 167 PRO C N 1
ATOM 4826 C CA . PRO C 1 203 ? 41.415 -47.692 28.193 1.00 37.63 167 PRO C CA 1
ATOM 4827 C C . PRO C 1 203 ? 42.268 -47.263 27.006 1.00 44.39 167 PRO C C 1
ATOM 4828 O O . PRO C 1 203 ? 43.496 -47.332 27.085 1.00 47.88 167 PRO C O 1
ATOM 4832 N N . LEU C 1 204 ? 41.633 -46.800 25.934 1.00 47.60 168 LEU C N 1
ATOM 4833 C CA . LEU C 1 204 ? 42.359 -46.424 24.719 1.00 46.46 168 LEU C CA 1
ATOM 4834 C C . LEU C 1 204 ? 43.411 -45.340 24.942 1.00 51.02 168 LEU C C 1
ATOM 4835 O O . LEU C 1 204 ? 44.469 -45.355 24.314 1.00 58.51 168 LEU C O 1
ATOM 4840 N N . GLU C 1 205 ? 43.122 -44.407 25.840 1.00 45.91 169 GLU C N 1
ATOM 4841 C CA . GLU C 1 205 ? 44.042 -43.317 26.107 1.00 40.84 169 GLU C CA 1
ATOM 4842 C C . GLU C 1 205 ? 45.340 -43.825 26.725 1.00 44.20 169 GLU C C 1
ATOM 4843 O O . GLU C 1 205 ? 46.397 -43.244 26.505 1.00 44.43 169 GLU C O 1
ATOM 4849 N N . ASP C 1 206 ? 45.266 -44.909 27.494 1.00 47.30 170 ASP C N 1
ATOM 4850 C CA . ASP C 1 206 ? 46.478 -45.516 28.036 1.00 44.44 170 ASP C CA 1
ATOM 4851 C C . ASP C 1 206 ? 47.290 -46.195 26.950 1.00 44.55 170 ASP C C 1
ATOM 4852 O O . ASP C 1 206 ? 48.513 -46.291 27.052 1.00 54.14 170 ASP C O 1
ATOM 4857 N N . VAL C 1 207 ? 46.624 -46.646 25.897 1.00 37.04 171 VAL C N 1
ATOM 4858 C CA . VAL C 1 207 ? 47.357 -47.192 24.763 1.00 39.83 171 VAL C CA 1
ATOM 4859 C C . VAL C 1 207 ? 48.129 -46.048 24.086 1.00 41.99 171 VAL C C 1
ATOM 4860 O O . VAL C 1 207 ? 49.316 -46.176 23.780 1.00 39.58 171 VAL C O 1
ATOM 4864 N N . THR C 1 208 ? 47.452 -44.920 23.894 1.00 41.53 172 THR C N 1
ATOM 4865 C CA . THR C 1 208 ? 48.069 -43.729 23.322 1.00 39.87 172 THR C CA 1
ATOM 4866 C C . THR C 1 208 ? 49.257 -43.269 24.158 1.00 39.86 172 THR C C 1
ATOM 4867 O O . THR C 1 208 ? 50.330 -42.971 23.627 1.00 37.48 172 THR C O 1
ATOM 4871 N N . LEU C 1 209 ? 49.050 -43.190 25.468 1.00 42.91 173 LEU C N 1
ATOM 4872 C CA . LEU C 1 209 ? 50.111 -42.813 26.398 1.00 44.02 173 LEU C CA 1
ATOM 4873 C C . LEU C 1 209 ? 51.327 -43.721 26.240 1.00 50.36 173 LEU C C 1
ATOM 4874 O O . LEU C 1 209 ? 52.452 -43.250 26.068 1.00 50.07 173 LEU C O 1
ATOM 4879 N N . SER C 1 210 ? 51.084 -45.026 26.292 1.00 51.60 174 SER C N 1
ATOM 4880 C CA . SER C 1 210 ? 52.147 -46.015 26.180 1.00 48.18 174 SER C CA 1
ATOM 4881 C C . SER C 1 210 ? 52.902 -45.901 24.872 1.00 49.56 174 SER C C 1
ATOM 4882 O O . SER C 1 210 ? 54.124 -46.020 24.838 1.00 51.66 174 SER C O 1
ATOM 4885 N N . SER C 1 211 ? 52.169 -45.647 23.796 1.00 49.57 175 SER C N 1
ATOM 4886 C CA . SER C 1 211 ? 52.773 -45.589 22.472 1.00 49.65 175 SER C CA 1
ATOM 4887 C C . SER C 1 211 ? 53.805 -44.468 22.351 1.00 51.31 175 SER C C 1
ATOM 4888 O O . SER C 1 211 ? 54.671 -44.512 21.481 1.00 56.90 175 SER C O 1
ATOM 4891 N N . LYS C 1 212 ? 53.719 -43.478 23.234 1.00 45.12 176 LYS C N 1
ATOM 4892 C CA . LYS C 1 212 ? 54.659 -42.362 23.221 1.00 41.96 176 LYS C CA 1
ATOM 4893 C C . LYS C 1 212 ? 55.705 -42.493 24.328 1.00 44.77 176 LYS C C 1
ATOM 4894 O O . LYS C 1 212 ? 56.491 -41.574 24.557 1.00 52.27 176 LYS C O 1
ATOM 4900 N N . LEU C 1 213 ? 55.695 -43.620 25.034 1.00 42.73 177 LEU C N 1
ATOM 4901 C CA . LEU C 1 213 ? 56.596 -43.812 26.173 1.00 43.88 177 LEU C CA 1
ATOM 4902 C C . LEU C 1 213 ? 57.373 -45.126 26.147 1.00 44.02 177 LEU C C 1
ATOM 4903 O O . LEU C 1 213 ? 58.382 -45.264 26.839 1.00 41.23 177 LEU C O 1
ATOM 4908 N N . LEU C 1 214 ? 56.890 -46.096 25.377 1.00 46.61 178 LEU C N 1
ATOM 4909 C CA . LEU C 1 214 ? 57.565 -47.386 25.269 1.00 44.61 178 LEU C CA 1
ATOM 4910 C C . LEU C 1 214 ? 58.930 -47.225 24.616 1.00 48.86 178 LEU C C 1
ATOM 4911 O O . LEU C 1 214 ? 59.061 -46.552 23.593 1.00 49.84 178 LEU C O 1
ATOM 4916 N N . ARG C 1 215 ? 59.947 -47.820 25.229 1.00 50.80 179 ARG C N 1
ATOM 4917 C CA . ARG C 1 215 ? 61.307 -47.746 24.708 1.00 48.68 179 ARG C CA 1
ATOM 4918 C C . ARG C 1 215 ? 61.849 -49.154 24.461 1.00 53.10 179 ARG C C 1
ATOM 4919 O O . ARG C 1 215 ? 61.419 -50.101 25.112 1.00 51.88 179 ARG C O 1
ATOM 4927 N N . PRO C 1 216 ? 62.791 -49.302 23.511 1.00 56.81 180 PRO C N 1
ATOM 4928 C CA . PRO C 1 216 ? 63.365 -50.632 23.277 1.00 57.28 180 PRO C CA 1
ATOM 4929 C C . PRO C 1 216 ? 64.007 -51.190 24.545 1.00 58.27 180 PRO C C 1
ATOM 4930 O O . PRO C 1 216 ? 64.631 -50.444 25.300 1.00 64.11 180 PRO C O 1
ATOM 4934 N N . ALA C 1 217 ? 63.862 -52.489 24.767 1.00 53.54 181 ALA C N 1
ATOM 4935 C CA . ALA C 1 217 ? 64.394 -53.120 25.967 1.00 54.30 181 ALA C CA 1
ATOM 4936 C C . ALA C 1 217 ? 65.767 -53.743 25.737 1.00 60.15 181 ALA C C 1
ATOM 4937 O O . ALA C 1 217 ? 66.028 -54.316 24.677 1.00 57.64 181 ALA C O 1
ATOM 4939 N N . PRO C 1 218 ? 66.649 -53.642 26.744 1.00 64.81 182 PRO C N 1
ATOM 4940 C CA . PRO C 1 218 ? 68.007 -54.184 26.646 1.00 64.62 182 PRO C CA 1
ATOM 4941 C C . PRO C 1 218 ? 68.030 -55.716 26.707 1.00 61.69 182 PRO C C 1
ATOM 4942 O O . PRO C 1 218 ? 68.159 -56.289 27.787 1.00 56.67 182 PRO C O 1
ATOM 4946 N N . MET C 1 219 ? 67.921 -56.354 25.544 1.00 66.44 183 MET C N 1
ATOM 4947 C CA . MET C 1 219 ? 67.905 -57.811 25.426 1.00 66.05 183 MET C CA 1
ATOM 4948 C C . MET C 1 219 ? 69.056 -58.472 26.157 1.00 65.18 183 MET C C 1
ATOM 4949 O O . MET C 1 219 ? 68.870 -59.473 26.851 1.00 61.95 183 MET C O 1
ATOM 4954 N N . ARG C 1 220 ? 70.250 -57.912 25.964 1.00 68.75 184 ARG C N 1
ATOM 4955 C CA . ARG C 1 220 ? 71.487 -58.468 26.511 1.00 73.92 184 ARG C CA 1
ATOM 4956 C C . ARG C 1 220 ? 71.468 -58.588 28.030 1.00 75.09 184 ARG C C 1
ATOM 4957 O O . ARG C 1 220 ? 71.948 -59.575 28.592 1.00 78.68 184 ARG C O 1
ATOM 4965 N N . ALA C 1 221 ? 70.900 -57.582 28.686 1.00 69.07 185 ALA C N 1
ATOM 4966 C CA . ALA C 1 221 ? 70.834 -57.556 30.140 1.00 58.86 185 ALA C CA 1
ATOM 4967 C C . ALA C 1 221 ? 69.900 -58.638 30.667 1.00 61.30 185 ALA C C 1
ATOM 4968 O O . ALA C 1 221 ? 70.082 -59.131 31.777 1.00 65.51 185 ALA C O 1
ATOM 4970 N N . PHE C 1 222 ? 68.905 -59.008 29.866 1.00 65.10 186 PHE C N 1
ATOM 4971 C CA . PHE C 1 222 ? 67.884 -59.964 30.302 1.00 70.42 186 PHE C CA 1
ATOM 4972 C C . PHE C 1 222 ? 68.417 -61.392 30.417 1.00 71.73 186 PHE C C 1
ATOM 4973 O O . PHE C 1 222 ? 67.827 -62.225 31.108 1.00 71.09 186 PHE C O 1
ATOM 4981 N N . GLN C 1 223 ? 69.527 -61.671 29.742 1.00 73.58 187 GLN C N 1
ATOM 4982 C CA . GLN C 1 223 ? 70.108 -63.010 29.754 1.00 80.10 187 GLN C CA 1
ATOM 4983 C C . GLN C 1 223 ? 70.714 -63.390 31.108 1.00 81.53 187 GLN C C 1
ATOM 4984 O O . GLN C 1 223 ? 70.862 -64.572 31.419 1.00 77.59 187 GLN C O 1
ATOM 4990 N N . ASP C 1 224 ? 71.053 -62.384 31.911 1.00 88.66 188 ASP C N 1
ATOM 4991 C CA . ASP C 1 224 ? 71.667 -62.607 33.221 1.00 94.28 188 ASP C CA 1
ATOM 4992 C C . ASP C 1 224 ? 70.696 -62.545 34.406 1.00 90.24 188 ASP C C 1
ATOM 4993 O O . ASP C 1 224 ? 71.066 -62.902 35.527 1.00 89.10 188 ASP C O 1
ATOM 4998 N N . LEU C 1 225 ? 69.467 -62.093 34.168 1.00 85.94 189 LEU C N 1
ATOM 4999 C CA . LEU C 1 225 ? 68.478 -62.005 35.242 1.00 81.03 189 LEU C CA 1
ATOM 5000 C C . LEU C 1 225 ? 68.123 -63.373 35.799 1.00 82.95 189 LEU C C 1
ATOM 5001 O O . LEU C 1 225 ? 67.910 -64.320 35.038 1.00 85.43 189 LEU C O 1
ATOM 5006 N N . ASP C 1 226 ? 68.048 -63.461 37.126 1.00 84.76 190 ASP C N 1
ATOM 5007 C CA . ASP C 1 226 ? 67.649 -64.688 37.824 1.00 91.19 190 ASP C CA 1
ATOM 5008 C C . ASP C 1 226 ? 68.540 -65.899 37.543 1.00 92.87 190 ASP C C 1
ATOM 5009 O O . ASP C 1 226 ? 68.061 -67.032 37.435 1.00 93.32 190 ASP C O 1
ATOM 5014 N N . LYS C 1 227 ? 69.836 -65.644 37.422 1.00 91.84 191 LYS C N 1
ATOM 5015 C CA . LYS C 1 227 ? 70.822 -66.710 37.394 1.00 89.36 191 LYS C CA 1
ATOM 5016 C C . LYS C 1 227 ? 71.511 -66.643 38.748 1.00 88.96 191 LYS C C 1
ATOM 5017 O O . LYS C 1 227 ? 72.656 -66.200 38.869 1.00 90.27 191 LYS C O 1
ATOM 5023 N N . LEU C 1 228 ? 70.762 -67.051 39.771 1.00 84.54 192 LEU C N 1
ATOM 5024 C CA . LEU C 1 228 ? 71.154 -66.874 41.162 1.00 79.40 192 LEU C CA 1
ATOM 5025 C C . LEU C 1 228 ? 71.321 -68.200 41.889 1.00 74.74 192 LEU C C 1
ATOM 5026 O O . LEU C 1 228 ? 70.582 -69.152 41.631 1.00 70.72 192 LEU C O 1
ATOM 5031 N N . PRO C 1 229 ? 72.309 -68.266 42.794 1.00 75.58 193 PRO C N 1
ATOM 5032 C CA . PRO C 1 229 ? 72.505 -69.408 43.693 1.00 77.59 193 PRO C CA 1
ATOM 5033 C C . PRO C 1 229 ? 71.407 -69.424 44.751 1.00 81.36 193 PRO C C 1
ATOM 5034 O O . PRO C 1 229 ? 70.940 -68.351 45.138 1.00 82.49 193 PRO C O 1
ATOM 5038 N N . PRO C 1 230 ? 71.002 -70.619 45.214 1.00 84.31 194 PRO C N 1
ATOM 5039 C CA . PRO C 1 230 ? 69.941 -70.787 46.217 1.00 82.07 194 PRO C CA 1
ATOM 5040 C C . PRO C 1 230 ? 70.116 -69.858 47.415 1.00 81.82 194 PRO C C 1
ATOM 5041 O O . PRO C 1 230 ? 71.239 -69.607 47.852 1.00 83.62 194 PRO C O 1
ATOM 5045 N N . ASN C 1 231 ? 69.009 -69.339 47.930 1.00 78.42 195 ASN C N 1
ATOM 5046 C CA . ASN C 1 231 ? 69.076 -68.347 48.988 1.00 76.25 195 ASN C CA 1
ATOM 5047 C C . ASN C 1 231 ? 68.060 -68.659 50.077 1.00 80.34 195 ASN C C 1
ATOM 5048 O O . ASN C 1 231 ? 66.910 -68.226 50.008 1.00 80.76 195 ASN C O 1
ATOM 5053 N N . PRO C 1 232 ? 68.492 -69.413 51.098 1.00 84.00 196 PRO C N 1
ATOM 5054 C CA . PRO C 1 232 ? 67.605 -69.863 52.176 1.00 81.84 196 PRO C CA 1
ATOM 5055 C C . PRO C 1 232 ? 67.0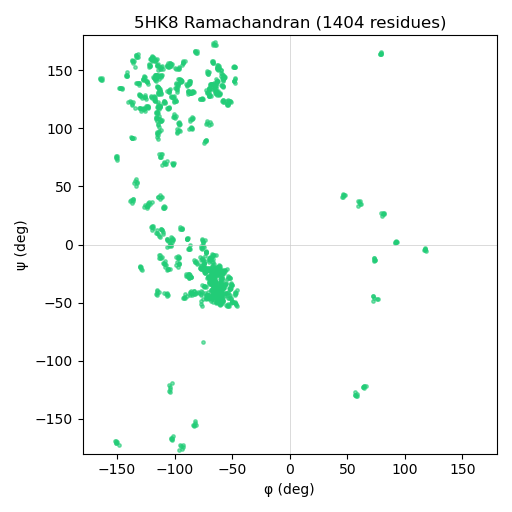60 -68.697 53.004 1.00 76.88 196 PRO C C 1
ATOM 5056 O O . PRO C 1 232 ? 66.007 -68.830 53.628 1.00 77.88 196 PRO C O 1
ATOM 5060 N N . GLU C 1 233 ? 67.774 -67.578 53.019 1.00 72.68 197 GLU C N 1
ATOM 5061 C CA . GLU C 1 233 ? 67.324 -66.399 53.751 1.00 72.24 197 GLU C CA 1
ATOM 5062 C C . GLU C 1 233 ? 66.202 -65.693 52.988 1.00 67.04 197 GLU C C 1
ATOM 5063 O O . GLU C 1 233 ? 65.284 -65.128 53.585 1.00 62.65 197 GLU C O 1
ATOM 5069 N N . ALA C 1 234 ? 66.295 -65.717 51.662 1.00 64.41 198 ALA C N 1
ATOM 5070 C CA . ALA C 1 234 ? 65.293 -65.094 50.809 1.00 58.21 198 ALA C CA 1
ATOM 5071 C C . ALA C 1 234 ? 64.010 -65.915 50.777 1.00 57.13 198 ALA C C 1
ATOM 5072 O O . ALA C 1 234 ? 62.934 -65.386 50.494 1.00 55.18 198 ALA C O 1
ATOM 5074 N N . GLU C 1 235 ? 64.130 -67.208 51.070 1.00 59.08 199 GLU C N 1
ATOM 5075 C CA . GLU C 1 235 ? 62.979 -68.108 51.096 1.00 61.98 199 GLU C CA 1
ATOM 5076 C C . GLU C 1 235 ? 62.035 -67.768 52.249 1.00 61.59 199 GLU C C 1
ATOM 5077 O O . GLU C 1 235 ? 60.843 -68.072 52.198 1.00 57.55 199 GLU C O 1
ATOM 5083 N N . LYS C 1 236 ? 62.587 -67.143 53.287 1.00 62.68 200 LYS C N 1
ATOM 5084 C CA . LYS C 1 236 ? 61.828 -66.779 54.476 1.00 63.64 200 LYS C CA 1
ATOM 5085 C C . LYS C 1 236 ? 60.913 -65.576 54.238 1.00 61.09 200 LYS C C 1
ATOM 5086 O O . LYS C 1 236 ? 59.954 -65.360 54.980 1.00 60.45 200 LYS C O 1
ATOM 5092 N N . VAL C 1 237 ? 61.230 -64.782 53.217 1.00 59.28 201 VAL C N 1
ATOM 5093 C CA . VAL C 1 237 ? 60.452 -63.587 52.890 1.00 56.23 201 VAL C CA 1
ATOM 5094 C C . VAL C 1 237 ? 59.152 -63.933 52.154 1.00 51.17 201 VAL C C 1
ATOM 5095 O O . VAL C 1 237 ? 59.178 -64.602 51.119 1.00 46.51 201 VAL C O 1
ATOM 5099 N N . PRO C 1 238 ? 58.008 -63.469 52.694 1.00 52.00 202 PRO C N 1
ATOM 5100 C CA . PRO C 1 238 ? 56.692 -63.764 52.116 1.00 51.94 202 PRO C CA 1
ATOM 5101 C C . PRO C 1 238 ? 56.503 -63.191 50.715 1.00 48.35 202 PRO C C 1
ATOM 5102 O O . PRO C 1 238 ? 56.761 -62.010 50.466 1.00 50.65 202 PRO C O 1
ATOM 5106 N N . ARG C 1 239 ? 56.045 -64.045 49.809 1.00 44.16 203 ARG C N 1
ATOM 5107 C CA . ARG C 1 239 ? 55.791 -63.649 48.433 1.00 49.06 203 ARG C CA 1
ATOM 5108 C C . ARG C 1 239 ? 54.302 -63.656 48.103 1.00 50.78 203 ARG C C 1
ATOM 5109 O O . ARG C 1 239 ? 53.518 -64.376 48.721 1.00 52.59 203 ARG C O 1
ATOM 5117 N N . VAL C 1 240 ? 53.912 -62.823 47.147 1.00 48.94 204 VAL C N 1
ATOM 5118 C CA . VAL C 1 240 ? 52.542 -62.820 46.657 1.00 49.08 204 VAL C CA 1
ATOM 5119 C C . VAL C 1 240 ? 52.551 -62.861 45.141 1.00 49.06 204 VAL C C 1
ATOM 5120 O O . VAL C 1 240 ? 53.238 -62.068 44.500 1.00 53.45 204 VAL C O 1
ATOM 5124 N N . TYR C 1 241 ? 51.809 -63.790 44.558 1.00 46.07 205 TYR C N 1
ATOM 5125 C CA . TYR C 1 241 ? 51.629 -63.752 43.116 1.00 46.64 205 TYR C CA 1
ATOM 5126 C C . TYR C 1 241 ? 50.231 -63.252 42.784 1.00 47.02 205 TYR C C 1
ATOM 5127 O O . TYR C 1 241 ? 49.246 -63.703 43.364 1.00 43.61 205 TYR C O 1
ATOM 5136 N N . ILE C 1 242 ? 50.153 -62.308 41.856 1.00 47.73 206 ILE C N 1
ATOM 5137 C CA . ILE C 1 242 ? 48.871 -61.822 41.377 1.00 42.84 206 ILE C CA 1
ATOM 5138 C C . ILE C 1 242 ? 48.754 -62.173 39.910 1.00 43.23 206 ILE C C 1
ATOM 5139 O O . ILE C 1 242 ? 49.478 -61.639 39.079 1.00 44.25 206 ILE C O 1
ATOM 5144 N N . LYS C 1 243 ? 47.825 -63.067 39.601 1.00 49.05 207 LYS C N 1
ATOM 5145 C CA . LYS C 1 243 ? 47.657 -63.588 38.248 1.00 50.67 207 LYS C CA 1
ATOM 5146 C C . LYS C 1 243 ? 46.719 -62.727 37.408 1.00 49.72 207 LYS C C 1
ATOM 5147 O O . LYS C 1 243 ? 45.685 -62.258 37.883 1.00 49.87 207 LYS C O 1
ATOM 5153 N N . THR C 1 244 ? 47.093 -62.514 36.155 1.00 47.33 208 THR C N 1
ATOM 5154 C CA . THR C 1 244 ? 46.238 -61.799 35.228 1.00 47.98 208 THR C CA 1
ATOM 5155 C C . THR C 1 244 ? 45.511 -62.818 34.367 1.00 52.79 208 THR C C 1
ATOM 5156 O O . THR C 1 244 ? 46.137 -63.659 33.723 1.00 56.52 208 THR C O 1
ATOM 5160 N N . ALA C 1 245 ? 44.186 -62.733 34.357 1.00 54.34 209 ALA C N 1
ATOM 5161 C CA . ALA C 1 245 ? 43.349 -63.783 33.781 1.00 50.65 209 ALA C CA 1
ATOM 5162 C C . ALA C 1 245 ? 43.133 -63.650 32.282 1.00 52.54 209 ALA C C 1
ATOM 5163 O O . ALA C 1 245 ? 42.904 -64.649 31.601 1.00 61.52 209 ALA C O 1
ATOM 5165 N N . LYS C 1 246 ? 43.186 -62.425 31.773 1.00 49.46 210 LYS C N 1
ATOM 5166 C CA . LYS C 1 246 ? 42.990 -62.187 30.344 1.00 49.68 210 LYS C CA 1
ATOM 5167 C C . LYS C 1 246 ? 44.256 -61.654 29.684 1.00 55.76 210 LYS C C 1
ATOM 5168 O O . LYS C 1 246 ? 44.198 -60.758 28.847 1.00 58.55 210 LYS C O 1
ATOM 5174 N N . ASP C 1 247 ? 45.396 -62.220 30.067 1.00 59.25 211 ASP C N 1
ATOM 5175 C CA . ASP C 1 247 ? 46.698 -61.777 29.581 1.00 58.09 211 ASP C CA 1
ATOM 5176 C C . ASP C 1 247 ? 47.059 -62.435 28.238 1.00 54.15 211 ASP C C 1
ATOM 5177 O O . ASP C 1 247 ? 47.331 -63.636 28.174 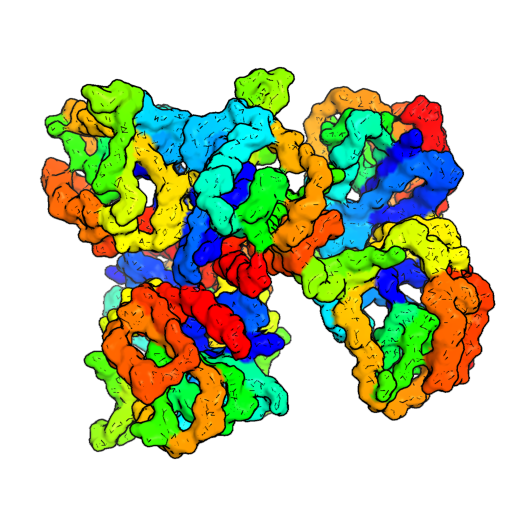1.00 48.03 211 ASP C O 1
ATOM 5182 N N . ASN C 1 248 ? 47.056 -61.641 27.169 1.00 56.96 212 ASN C N 1
ATOM 5183 C CA . ASN C 1 248 ? 47.407 -62.137 25.834 1.00 55.38 212 ASN C CA 1
ATOM 5184 C C . ASN C 1 248 ? 48.900 -62.370 25.619 1.00 49.31 212 ASN C C 1
ATOM 5185 O O . ASN C 1 248 ? 49.315 -62.781 24.538 1.00 49.52 212 ASN C O 1
ATOM 5190 N N . LEU C 1 249 ? 49.713 -62.083 26.625 1.00 47.31 213 LEU C N 1
ATOM 5191 C CA . LEU C 1 249 ? 51.152 -62.202 26.455 1.00 54.60 213 LEU C CA 1
ATOM 5192 C C . LEU C 1 249 ? 51.716 -63.293 27.359 1.00 53.78 213 LEU C C 1
ATOM 5193 O O . LEU C 1 249 ? 52.539 -64.106 26.943 1.00 59.92 213 LEU C O 1
ATOM 5198 N N . PHE C 1 250 ? 51.247 -63.318 28.595 1.00 46.63 214 PHE C N 1
ATOM 5199 C CA . PHE C 1 250 ? 51.684 -64.310 29.557 1.00 50.28 214 PHE C CA 1
ATOM 5200 C C . PHE C 1 250 ? 50.468 -65.138 29.886 1.00 59.96 214 PHE C C 1
ATOM 5201 O O . PHE C 1 250 ? 49.694 -64.809 30.787 1.00 63.45 214 PHE C O 1
ATOM 5209 N N . ASP C 1 251 ? 50.319 -66.230 29.147 1.00 67.13 215 ASP C N 1
ATOM 5210 C CA . ASP C 1 251 ? 49.094 -67.017 29.158 1.00 75.23 215 ASP C CA 1
ATOM 5211 C C . ASP C 1 251 ? 48.781 -67.549 30.552 1.00 71.67 215 ASP C C 1
ATOM 5212 O O . ASP C 1 251 ? 49.679 -67.766 31.362 1.00 70.75 215 ASP C O 1
ATOM 5217 N N . SER C 1 252 ? 47.495 -67.723 30.827 1.00 73.67 216 SER C N 1
ATOM 5218 C CA . SER C 1 252 ? 47.019 -68.155 32.137 1.00 74.61 216 SER C CA 1
ATOM 5219 C C . SER C 1 252 ? 47.691 -69.444 32.624 1.00 66.85 216 SER C C 1
ATOM 5220 O O . SER C 1 252 ? 48.042 -69.568 33.796 1.00 62.13 216 SER C O 1
ATOM 5223 N N . VAL C 1 253 ? 47.867 -70.400 31.722 1.00 65.26 217 VAL C N 1
ATOM 5224 C CA . VAL C 1 253 ? 48.470 -71.675 32.079 1.00 67.03 217 VAL C CA 1
ATOM 5225 C C . VAL C 1 253 ? 49.922 -71.539 32.553 1.00 67.99 217 VAL C C 1
ATOM 5226 O O . VAL C 1 253 ? 50.317 -72.159 33.540 1.00 71.81 217 VAL C O 1
ATOM 5230 N N . ARG C 1 254 ? 50.707 -70.712 31.867 1.00 64.22 218 ARG C N 1
ATOM 5231 C CA . ARG C 1 254 ? 52.114 -70.515 32.231 1.00 59.85 218 ARG C CA 1
ATOM 5232 C C . ARG C 1 254 ? 52.284 -69.852 33.592 1.00 62.80 218 ARG C C 1
ATOM 5233 O O . ARG C 1 254 ? 53.223 -70.153 34.332 1.00 62.38 218 ARG C O 1
ATOM 5241 N N . GLN C 1 255 ? 51.369 -68.947 33.914 1.00 62.51 219 GLN C N 1
ATOM 5242 C CA . GLN C 1 255 ? 51.373 -68.282 35.209 1.00 59.46 219 GLN C CA 1
ATOM 5243 C C . GLN C 1 255 ? 51.124 -69.292 36.326 1.00 61.74 219 GLN C C 1
ATOM 5244 O O . GLN C 1 255 ? 51.781 -69.253 37.366 1.00 64.34 219 GLN C O 1
ATOM 5250 N N . ASP C 1 256 ? 50.190 -70.209 36.095 1.00 61.35 220 ASP C N 1
ATOM 5251 C CA . ASP C 1 256 ? 49.875 -71.247 37.070 1.00 61.00 220 ASP C CA 1
ATOM 5252 C C . ASP C 1 256 ? 51.107 -72.080 37.387 1.00 59.86 220 ASP C C 1
ATOM 5253 O O . ASP C 1 256 ? 51.305 -72.511 38.525 1.00 55.36 220 ASP C O 1
ATOM 5258 N N . LEU C 1 257 ? 51.936 -72.283 36.369 1.00 62.51 221 LEU C N 1
ATOM 5259 C CA . LEU C 1 257 ? 53.130 -73.110 36.484 1.00 65.56 221 LEU C CA 1
ATOM 5260 C C . LEU C 1 257 ? 54.179 -72.510 37.420 1.00 65.89 221 LEU C C 1
ATOM 5261 O O . LEU C 1 257 ? 54.830 -73.230 38.176 1.00 64.21 221 LEU C O 1
ATOM 5266 N N . LEU C 1 258 ? 54.341 -71.192 37.363 1.00 66.77 222 LEU C N 1
ATOM 5267 C CA . LEU C 1 258 ? 55.270 -70.502 38.250 1.00 67.36 222 LEU C CA 1
ATOM 5268 C C . LEU C 1 258 ? 54.863 -70.705 39.707 1.00 69.05 222 LEU C C 1
ATOM 5269 O O . LEU C 1 258 ? 55.713 -70.908 40.581 1.00 67.29 222 LEU C O 1
ATOM 5274 N N . VAL C 1 259 ? 53.557 -70.627 39.954 1.00 68.00 223 VAL C N 1
ATOM 5275 C CA . VAL C 1 259 ? 52.991 -70.811 41.287 1.00 66.25 223 VAL C CA 1
ATOM 5276 C C . VAL C 1 259 ? 53.238 -72.238 41.772 1.00 74.31 223 VAL C C 1
ATOM 5277 O O . VAL C 1 259 ? 53.599 -72.457 42.930 1.00 74.96 223 VAL C O 1
ATOM 5281 N N . GLU C 1 260 ? 53.034 -73.205 40.881 1.00 79.19 224 GLU C N 1
ATOM 5282 C CA . GLU C 1 260 ? 53.242 -74.609 41.218 1.00 81.55 224 GLU C CA 1
ATOM 5283 C C . GLU C 1 260 ? 54.694 -74.894 41.571 1.00 77.46 224 GLU C C 1
ATOM 5284 O O . GLU C 1 260 ? 54.979 -75.560 42.563 1.00 81.39 224 GLU C O 1
ATOM 5290 N N . ASN C 1 261 ? 55.606 -74.363 40.764 1.00 70.55 225 ASN C N 1
ATOM 5291 C CA . ASN C 1 261 ? 57.031 -74.625 40.934 1.00 68.92 225 ASN C CA 1
ATOM 5292 C C . ASN C 1 261 ? 57.662 -73.912 42.128 1.00 72.78 225 ASN C C 1
ATOM 5293 O O . ASN C 1 261 ? 58.706 -74.332 42.627 1.00 76.52 225 ASN C O 1
ATOM 5298 N N . TRP C 1 262 ? 57.026 -72.836 42.581 1.00 71.01 226 TRP C N 1
ATOM 5299 C CA . TRP C 1 262 ? 57.515 -72.078 43.728 1.00 66.60 226 TRP C CA 1
ATOM 5300 C C . TRP C 1 262 ? 56.350 -71.415 44.454 1.00 69.82 226 TRP C C 1
ATOM 5301 O O . TRP C 1 262 ? 56.140 -70.210 44.315 1.00 73.99 226 TRP C O 1
ATOM 5312 N N . PRO C 1 263 ? 55.581 -72.207 45.223 1.00 66.78 227 PRO C N 1
ATOM 5313 C CA . PRO C 1 263 ? 54.362 -71.768 45.915 1.00 56.31 227 PRO C CA 1
ATOM 5314 C C . PRO C 1 263 ? 54.562 -70.511 46.768 1.00 53.11 227 PRO C C 1
ATOM 5315 O O . PRO C 1 263 ? 55.434 -70.479 47.638 1.00 50.06 227 PRO C O 1
ATOM 5319 N N . PRO C 1 264 ? 53.762 -69.469 46.500 1.00 53.98 228 PRO C N 1
ATOM 5320 C CA . PRO C 1 264 ? 53.809 -68.184 47.206 1.00 55.06 228 PRO C CA 1
ATOM 5321 C C . PRO C 1 264 ? 53.039 -68.252 48.512 1.00 53.34 228 PRO C C 1
ATOM 5322 O O . PRO C 1 264 ? 52.318 -69.229 48.719 1.00 51.05 228 PRO C O 1
ATOM 5326 N N . SER C 1 265 ? 53.212 -67.263 49.388 1.00 50.81 229 SER C N 1
ATOM 5327 C CA . SER C 1 265 ? 52.386 -67.193 50.588 1.00 48.99 229 SER C CA 1
ATOM 5328 C C . SER C 1 265 ? 50.943 -66.968 50.196 1.00 52.60 229 SER C C 1
ATOM 5329 O O . SER C 1 265 ? 50.043 -67.548 50.787 1.00 58.90 229 SER C O 1
ATOM 5332 N N . GLN C 1 266 ? 50.722 -66.130 49.187 1.00 53.94 230 GLN C N 1
ATOM 5333 C CA . GLN C 1 266 ? 49.366 -65.819 48.763 1.00 51.86 230 GLN C CA 1
ATOM 5334 C C . GLN C 1 266 ? 49.229 -65.833 47.254 1.00 52.22 230 GLN C C 1
ATOM 5335 O O . GLN C 1 266 ? 50.209 -65.648 46.532 1.00 56.08 230 GLN C O 1
ATOM 5341 N N . LEU C 1 267 ? 48.002 -66.043 46.787 1.00 48.66 231 LEU C N 1
ATOM 5342 C CA . LEU C 1 267 ? 47.695 -65.995 45.364 1.00 51.99 231 LEU C CA 1
ATOM 5343 C C . LEU C 1 267 ? 46.389 -65.259 45.125 1.00 58.70 231 LEU C C 1
ATOM 5344 O O . LEU C 1 267 ? 45.350 -65.642 45.657 1.00 65.05 231 LEU C O 1
ATOM 5349 N N . TYR C 1 268 ? 46.454 -64.200 44.324 1.00 55.42 232 TYR C N 1
ATOM 5350 C CA . TYR C 1 268 ? 45.271 -63.447 43.939 1.00 49.06 232 TYR C CA 1
ATOM 5351 C C . TYR C 1 268 ? 45.049 -63.600 42.450 1.00 46.72 232 TYR C C 1
ATOM 5352 O O . TYR C 1 268 ? 45.993 -63.821 41.704 1.00 50.66 232 TYR C O 1
ATOM 5361 N N . VAL C 1 269 ? 43.803 -63.473 42.012 1.00 45.79 233 VAL C N 1
ATOM 5362 C CA . VAL C 1 269 ? 43.510 -63.549 40.587 1.00 49.42 233 VAL C CA 1
ATOM 5363 C C . VAL C 1 269 ? 42.649 -62.379 40.129 1.00 54.92 233 VAL C C 1
ATOM 5364 O O . VAL C 1 269 ? 41.518 -62.200 40.594 1.00 57.51 233 VAL C O 1
ATOM 5368 N N . LEU C 1 270 ? 43.206 -61.580 39.223 1.00 53.66 234 LEU C N 1
ATOM 5369 C CA . LEU C 1 270 ? 42.484 -60.478 38.604 1.00 48.60 234 LEU C CA 1
ATOM 5370 C C . LEU C 1 270 ? 41.715 -61.032 37.424 1.00 49.60 234 LEU C C 1
ATOM 5371 O O . LEU C 1 270 ? 42.294 -61.250 36.363 1.00 47.07 234 LEU C O 1
ATOM 5376 N N . GLU C 1 271 ? 40.421 -61.271 37.615 1.00 53.37 235 GLU C N 1
ATOM 5377 C CA . GLU C 1 271 ? 39.622 -61.962 36.608 1.00 59.15 235 GLU C CA 1
ATOM 5378 C C . GLU C 1 271 ? 39.488 -61.207 35.285 1.00 58.04 235 GLU C C 1
ATOM 5379 O O . GLU C 1 271 ? 39.300 -61.823 34.235 1.00 58.60 235 GLU C O 1
ATOM 5385 N N . ASP C 1 272 ? 39.606 -59.884 35.329 1.00 56.20 236 ASP C N 1
ATOM 5386 C CA . ASP C 1 272 ? 39.330 -59.065 34.147 1.00 61.57 236 ASP C CA 1
ATOM 5387 C C . ASP C 1 272 ? 40.532 -58.314 33.595 1.00 57.24 236 ASP C C 1
ATOM 5388 O O . ASP C 1 272 ? 40.382 -57.466 32.716 1.00 56.19 236 ASP C O 1
ATOM 5393 N N . SER C 1 273 ? 41.718 -58.627 34.105 1.00 54.66 237 SER C N 1
ATOM 5394 C CA . SER C 1 273 ? 42.923 -57.893 33.733 1.00 52.92 237 SER C CA 1
ATOM 5395 C C . SER C 1 273 ? 43.602 -58.433 32.482 1.00 49.96 237 SER C C 1
ATOM 5396 O O . SER C 1 273 ? 43.684 -59.645 32.282 1.00 53.45 237 SER C O 1
ATOM 5399 N N . ASP C 1 274 ? 44.097 -57.522 31.648 1.00 43.06 238 ASP C N 1
ATOM 5400 C CA . ASP C 1 274 ? 45.012 -57.888 30.574 1.00 43.18 238 ASP C CA 1
ATOM 5401 C C . ASP C 1 274 ? 46.428 -58.023 31.136 1.00 49.47 238 ASP C C 1
ATOM 5402 O O . ASP C 1 274 ? 46.605 -58.269 32.327 1.00 52.37 238 ASP C O 1
ATOM 5407 N N . HIS C 1 275 ? 47.438 -57.852 30.290 1.00 50.60 239 HIS C N 1
ATOM 5408 C CA . HIS C 1 275 ? 48.813 -57.905 30.768 1.00 52.03 239 HIS C CA 1
ATOM 5409 C C . HIS C 1 275 ? 49.078 -56.703 31.665 1.00 53.31 239 HIS C C 1
ATOM 5410 O O . HIS C 1 275 ? 49.869 -56.772 32.605 1.00 56.40 239 HIS C O 1
ATOM 5417 N N . SER C 1 276 ? 48.399 -55.602 31.368 1.00 48.26 240 SER C N 1
ATOM 5418 C CA . SER C 1 276 ? 48.637 -54.350 32.064 1.00 52.63 240 SER C CA 1
ATOM 5419 C C . SER C 1 276 ? 47.589 -54.033 33.139 1.00 51.67 240 SER C C 1
ATOM 5420 O O . SER C 1 276 ? 46.807 -53.094 32.992 1.00 50.60 240 SER C O 1
ATOM 5423 N N . ALA C 1 277 ? 47.593 -54.809 34.219 1.00 48.90 241 ALA C N 1
ATOM 5424 C CA . ALA C 1 277 ? 46.650 -54.636 35.320 1.00 48.60 241 ALA C CA 1
ATOM 5425 C C . ALA C 1 277 ? 46.597 -53.197 35.842 1.00 48.23 241 ALA C C 1
ATOM 5426 O O . ALA C 1 277 ? 45.547 -52.701 36.263 1.00 41.05 241 ALA C O 1
ATOM 5428 N N . PHE C 1 278 ? 47.748 -52.538 35.813 1.00 46.42 242 PHE C N 1
ATOM 5429 C CA . PHE C 1 278 ? 47.872 -51.184 36.328 1.00 36.48 242 PHE C CA 1
ATOM 5430 C C . PHE C 1 278 ? 47.133 -50.158 35.467 1.00 36.01 242 PHE C C 1
ATOM 5431 O O . PHE C 1 278 ? 46.937 -49.022 35.890 1.00 41.00 242 PHE C O 1
ATOM 5439 N N . PHE C 1 279 ? 46.720 -50.556 34.268 1.00 33.44 243 PHE C N 1
ATOM 5440 C CA . PHE C 1 279 ? 45.909 -49.691 33.411 1.00 39.38 243 PHE C CA 1
ATOM 5441 C C . PHE C 1 279 ? 44.464 -50.183 33.365 1.00 47.26 243 PHE C C 1
ATOM 5442 O O . PHE C 1 279 ? 43.522 -49.393 33.433 1.00 51.72 243 PHE C O 1
ATOM 5450 N N . SER C 1 280 ? 44.303 -51.497 33.257 1.00 46.07 244 SER C N 1
ATOM 5451 C CA . SER C 1 280 ? 43.003 -52.093 32.995 1.00 43.80 244 SER C CA 1
ATOM 5452 C C . SER C 1 280 ? 42.127 -52.259 34.242 1.00 47.12 244 SER C C 1
ATOM 5453 O O . SER C 1 280 ? 40.927 -51.999 34.197 1.00 41.79 244 SER C O 1
ATOM 5456 N N . VAL C 1 281 ? 42.720 -52.705 35.347 1.00 46.13 245 VAL C N 1
ATOM 5457 C CA . VAL C 1 281 ? 41.959 -52.912 36.576 1.00 39.74 245 VAL C CA 1
ATOM 5458 C C . VAL C 1 281 ? 42.657 -52.341 37.820 1.00 39.91 245 VAL C C 1
ATOM 5459 O O . VAL C 1 281 ? 42.864 -53.049 38.806 1.00 43.25 245 VAL C O 1
ATOM 5463 N N . PRO C 1 282 ? 43.003 -51.046 37.788 1.00 38.54 246 PRO C N 1
ATOM 5464 C CA . PRO C 1 282 ? 43.813 -50.467 38.870 1.00 41.62 246 PRO C CA 1
ATOM 5465 C C . PRO C 1 282 ? 43.197 -50.556 40.272 1.00 43.26 246 PRO C C 1
ATOM 5466 O O . PRO C 1 282 ? 43.915 -50.875 41.222 1.00 42.52 246 PRO C O 1
ATOM 5470 N N . THR C 1 283 ? 41.908 -50.263 40.410 1.00 45.95 247 THR C N 1
ATOM 5471 C CA . THR C 1 283 ? 41.274 -50.292 41.732 1.00 48.90 247 THR C CA 1
ATOM 5472 C C . THR C 1 283 ? 41.237 -51.712 42.314 1.00 43.15 247 THR C C 1
ATOM 5473 O O . THR C 1 283 ? 41.414 -51.900 43.516 1.00 37.97 247 THR C O 1
ATOM 5477 N N . THR C 1 284 ? 40.997 -52.702 41.458 1.00 41.72 248 THR C N 1
ATOM 5478 C CA . THR C 1 284 ? 40.972 -54.090 41.897 1.00 44.60 248 THR C CA 1
ATOM 5479 C C . THR C 1 284 ? 42.357 -54.499 42.367 1.00 48.21 248 THR C C 1
ATOM 5480 O O . THR C 1 284 ? 42.507 -55.090 43.437 1.00 50.95 248 THR C O 1
ATOM 5484 N N . LEU C 1 285 ? 43.368 -54.133 41.585 1.00 48.79 249 LEU C N 1
ATOM 5485 C CA . LEU C 1 285 ? 44.754 -54.392 41.942 1.00 39.01 249 LEU C CA 1
ATOM 5486 C C . LEU C 1 285 ? 45.071 -53.708 43.260 1.00 41.25 249 LEU C C 1
ATOM 5487 O O . LEU C 1 285 ? 45.674 -54.296 44.159 1.00 46.91 249 LEU C O 1
ATOM 5492 N N . PHE C 1 286 ? 44.654 -52.456 43.365 1.00 39.14 250 PHE C N 1
ATOM 5493 C CA . PHE C 1 286 ? 44.777 -51.711 44.603 1.00 41.40 250 PHE C CA 1
ATOM 5494 C C . PHE C 1 286 ? 44.224 -52.494 45.799 1.00 46.97 250 PHE C C 1
ATOM 5495 O O . PHE C 1 286 ? 44.891 -52.625 46.826 1.00 50.65 250 PHE C O 1
ATOM 5503 N N . ALA C 1 287 ? 43.014 -53.024 45.657 1.00 45.89 251 ALA C N 1
ATOM 5504 C CA . ALA C 1 287 ? 42.378 -53.766 46.742 1.00 42.63 251 ALA C CA 1
ATOM 5505 C C . ALA C 1 287 ? 43.191 -54.994 47.144 1.00 44.30 251 ALA C C 1
ATOM 5506 O O . ALA C 1 287 ? 43.403 -55.251 48.328 1.00 38.76 251 ALA C O 1
ATOM 5508 N N . TYR C 1 288 ? 43.669 -55.736 46.154 1.00 50.60 252 TYR C N 1
ATOM 5509 C CA . TYR C 1 288 ? 44.444 -56.941 46.421 1.00 50.04 252 TYR C CA 1
ATOM 5510 C C . TYR C 1 288 ? 45.732 -56.591 47.166 1.00 48.04 252 TYR C C 1
ATOM 5511 O O . TYR C 1 288 ? 46.153 -57.319 48.065 1.00 49.58 252 TYR C O 1
ATOM 5520 N N . LEU C 1 289 ? 46.346 -55.466 46.803 1.00 40.14 253 LEU C N 1
ATOM 5521 C CA . LEU C 1 289 ? 47.538 -55.016 47.511 1.00 40.57 253 LEU C CA 1
ATOM 5522 C C . LEU C 1 289 ? 47.218 -54.740 48.975 1.00 51.21 253 LEU C C 1
ATOM 5523 O O . LEU C 1 289 ? 48.001 -55.103 49.852 1.00 55.23 253 LEU C O 1
ATOM 5528 N N . LEU C 1 290 ? 46.079 -54.096 49.241 1.00 52.74 254 LEU C N 1
ATOM 5529 C CA . LEU C 1 290 ? 45.669 -53.849 50.623 1.00 48.92 254 LEU C CA 1
ATOM 5530 C C . LEU C 1 290 ? 45.454 -55.164 51.360 1.00 45.61 254 LEU C C 1
ATOM 5531 O O . LEU C 1 290 ? 45.766 -55.276 52.538 1.00 48.27 254 LEU C O 1
ATOM 5536 N N . ARG C 1 291 ? 44.912 -56.153 50.662 1.00 44.81 255 ARG C N 1
ATOM 5537 C CA . ARG C 1 291 ? 44.706 -57.467 51.247 1.00 49.36 255 ARG C CA 1
ATOM 5538 C C . ARG C 1 291 ? 46.057 -58.094 51.546 1.00 54.54 255 ARG C C 1
ATOM 5539 O O . ARG C 1 291 ? 46.250 -58.693 52.601 1.00 59.40 255 ARG C O 1
ATOM 5547 N N . ALA C 1 292 ? 46.997 -57.926 50.619 1.00 52.53 256 ALA C N 1
ATOM 5548 C CA . ALA C 1 292 ? 48.349 -58.456 50.782 1.00 44.08 256 ALA C CA 1
ATOM 5549 C C . ALA C 1 292 ? 49.103 -57.815 51.946 1.00 43.85 256 ALA C C 1
ATOM 5550 O O . ALA C 1 292 ? 49.874 -58.477 52.627 1.00 49.53 256 ALA C O 1
ATOM 5552 N N . VAL C 1 293 ? 48.878 -56.526 52.166 1.00 44.69 257 VAL C N 1
ATOM 5553 C CA . VAL C 1 293 ? 49.460 -55.807 53.297 1.00 47.82 257 VAL C CA 1
ATOM 5554 C C . VAL C 1 293 ? 48.862 -56.294 54.620 1.00 56.48 257 VAL C C 1
ATOM 5555 O O . VAL C 1 293 ? 49.547 -56.329 55.649 1.00 50.35 257 VAL C O 1
ATOM 5559 N N . SER C 1 294 ? 47.580 -56.662 54.584 1.00 63.51 258 SER C N 1
ATOM 5560 C CA . SER C 1 294 ? 46.878 -57.176 55.758 1.00 64.84 258 SER C CA 1
ATOM 5561 C C . SER C 1 294 ? 47.570 -58.399 56.337 1.00 74.94 258 SER C C 1
ATOM 5562 O O . SER C 1 294 ? 47.362 -58.747 57.495 1.00 81.72 258 SER C O 1
ATOM 5565 N N . PHE C 1 295 ? 48.369 -59.069 55.519 1.00 77.44 259 PHE C N 1
ATOM 5566 C CA . PHE C 1 295 ? 49.148 -60.207 55.979 1.00 80.94 259 PHE C CA 1
ATOM 5567 C C . PHE C 1 295 ? 50.334 -59.751 56.842 1.00 79.82 259 PHE C C 1
ATOM 5568 O O . PHE C 1 295 ? 50.993 -60.560 57.483 1.00 79.84 259 PHE C O 1
ATOM 5576 N N . LEU C 1 296 ? 50.563 -58.438 56.856 1.00 81.12 260 LEU C N 1
ATOM 5577 C CA . LEU C 1 296 ? 51.642 -57.787 57.615 1.00 80.29 260 LEU C CA 1
ATOM 5578 C C . LEU C 1 296 ? 53.021 -58.139 57.060 1.00 77.69 260 LEU C C 1
ATOM 5579 O O . LEU C 1 296 ? 53.388 -57.753 55.938 1.00 71.96 260 LEU C O 1
ATOM 5584 N N . VAL D 1 46 ? 41.469 -35.948 4.983 1.00 73.37 10 VAL D N 1
ATOM 5585 C CA . VAL D 1 46 ? 41.646 -36.144 6.418 1.00 75.60 10 VAL D CA 1
ATOM 5586 C C . VAL D 1 46 ? 42.404 -34.975 7.041 1.00 77.86 10 VAL D C 1
ATOM 5587 O O . VAL D 1 46 ? 43.460 -34.574 6.543 1.00 78.36 10 VAL D O 1
ATOM 5591 N N . ILE D 1 47 ? 41.867 -34.442 8.139 1.00 74.63 11 ILE D N 1
ATOM 5592 C CA . ILE D 1 47 ? 42.470 -33.298 8.823 1.00 67.79 11 ILE D CA 1
ATOM 5593 C C . ILE D 1 47 ? 43.521 -33.770 9.822 1.00 64.97 11 ILE D C 1
ATOM 5594 O O . ILE D 1 47 ? 43.269 -34.679 10.613 1.00 63.41 11 ILE D O 1
ATOM 5599 N N . HIS D 1 48 ? 44.707 -33.171 9.759 1.00 60.20 12 HIS D N 1
ATOM 5600 C CA . HIS D 1 48 ? 45.849 -33.643 10.530 1.00 56.02 12 HIS D CA 1
ATOM 5601 C C . HIS D 1 48 ? 46.297 -32.611 11.568 1.00 56.36 12 HIS D C 1
ATOM 5602 O O . HIS D 1 48 ? 46.673 -31.492 11.221 1.00 53.12 12 HIS D O 1
ATOM 5609 N N . PHE D 1 49 ? 46.230 -33.002 12.842 1.00 55.67 13 PHE D N 1
ATOM 5610 C CA . PHE D 1 49 ? 46.693 -32.185 13.962 1.00 52.83 13 PHE D CA 1
ATOM 5611 C C . PHE D 1 49 ? 48.129 -32.535 14.332 1.00 56.93 13 PHE D C 1
ATOM 5612 O O . PHE D 1 49 ? 48.510 -33.706 14.312 1.00 61.77 13 PHE D O 1
ATOM 5620 N N . VAL D 1 50 ? 48.921 -31.519 14.666 1.00 53.86 14 VAL D N 1
ATOM 5621 C CA . VAL D 1 50 ? 50.275 -31.723 15.178 1.00 52.47 14 VAL D CA 1
ATOM 5622 C C . VAL D 1 50 ? 50.461 -31.019 16.526 1.00 60.10 14 VAL D C 1
ATOM 5623 O O . VAL D 1 50 ? 50.325 -29.795 16.616 1.00 65.48 14 VAL D O 1
ATOM 5627 N N . PHE D 1 51 ? 50.768 -31.784 17.572 1.00 55.29 15 PHE D N 1
ATOM 5628 C CA . PHE D 1 51 ? 50.829 -31.216 18.915 1.00 48.96 15 PHE D CA 1
ATOM 5629 C C . PHE D 1 51 ? 52.243 -30.967 19.426 1.00 50.25 15 PHE D C 1
ATOM 5630 O O . PHE D 1 51 ? 53.088 -31.859 19.410 1.00 53.10 15 PHE D O 1
ATOM 5638 N N . VAL D 1 52 ? 52.482 -29.735 19.872 1.00 50.74 16 VAL D N 1
ATOM 5639 C CA . VAL D 1 52 ? 53.770 -29.313 20.414 1.00 49.87 16 VAL D CA 1
ATOM 5640 C C . VAL D 1 52 ? 53.641 -28.927 21.887 1.00 48.48 16 VAL D C 1
ATOM 5641 O O . VAL D 1 52 ? 53.029 -27.914 22.220 1.00 51.08 16 VAL D O 1
ATOM 5645 N N . HIS D 1 53 ? 54.211 -29.746 22.762 1.00 49.92 17 HIS D N 1
ATOM 5646 C CA . HIS D 1 53 ? 54.164 -29.532 24.212 1.00 49.53 17 HIS D CA 1
ATOM 5647 C C . HIS D 1 53 ? 54.902 -28.276 24.673 1.00 51.10 17 HIS D C 1
ATOM 5648 O O . HIS D 1 53 ? 55.562 -27.603 23.887 1.00 61.45 17 HIS D O 1
ATOM 5655 N N . GLY D 1 54 ? 54.797 -27.977 25.965 1.00 46.09 18 GLY D N 1
ATOM 5656 C CA . GLY D 1 54 ? 55.487 -26.845 26.558 1.00 41.74 18 GLY D CA 1
ATOM 5657 C C . GLY D 1 54 ? 56.724 -27.286 27.323 1.00 44.83 18 GLY D C 1
ATOM 5658 O O . GLY D 1 54 ? 57.157 -28.432 27.200 1.00 50.49 18 GLY D O 1
ATOM 5659 N N . ALA D 1 55 ? 57.293 -26.382 28.115 1.00 41.02 19 ALA D N 1
ATOM 5660 C CA . ALA D 1 55 ? 58.539 -26.662 28.817 1.00 48.69 19 ALA D CA 1
ATOM 5661 C C . ALA D 1 55 ? 58.434 -27.877 29.747 1.00 53.59 19 ALA D C 1
ATOM 5662 O O . ALA D 1 55 ? 57.442 -28.030 30.455 1.00 53.68 19 ALA D O 1
ATOM 5664 N N . SER D 1 56 ? 59.458 -28.733 29.716 1.00 58.13 20 SER D N 1
ATOM 5665 C CA . SER D 1 56 ? 59.580 -29.924 30.579 1.00 55.31 20 SER D CA 1
ATOM 5666 C C . SER D 1 56 ? 58.662 -31.096 30.234 1.00 54.92 20 SER D C 1
ATOM 5667 O O . SER D 1 56 ? 58.839 -32.207 30.745 1.00 55.16 20 SER D O 1
ATOM 5670 N N . HIS D 1 57 ? 57.687 -30.855 29.370 1.00 48.53 21 HIS D N 1
ATOM 5671 C CA . HIS D 1 57 ? 56.731 -31.890 29.020 1.00 41.94 21 HIS D CA 1
ATOM 5672 C C . HIS D 1 57 ? 57.198 -32.650 27.784 1.00 43.38 21 HIS D C 1
ATOM 5673 O O . HIS D 1 57 ? 58.330 -32.488 27.349 1.00 42.04 21 HIS D O 1
ATOM 5680 N N . GLY D 1 58 ? 56.351 -33.528 27.265 1.00 43.16 22 GLY D N 1
ATOM 5681 C CA . GLY D 1 58 ? 56.688 -34.300 26.088 1.00 42.12 22 GLY D CA 1
ATOM 5682 C C . GLY D 1 58 ? 55.426 -34.621 25.323 1.00 48.25 22 GLY D C 1
ATOM 5683 O O . GLY D 1 58 ? 54.361 -34.089 25.638 1.00 51.35 22 GLY D O 1
ATOM 5684 N N . ALA D 1 59 ? 55.538 -35.491 24.324 1.00 47.48 23 ALA D N 1
ATOM 5685 C CA . ALA D 1 59 ? 54.386 -35.901 23.534 1.00 50.71 23 ALA D CA 1
ATOM 5686 C C . ALA D 1 59 ? 53.329 -36.562 24.405 1.00 53.83 23 ALA D C 1
ATOM 5687 O O . ALA D 1 59 ? 52.130 -36.467 24.123 1.00 54.39 23 ALA D O 1
ATOM 5689 N N . TRP D 1 60 ? 53.790 -37.195 25.482 1.00 52.10 24 TRP D N 1
ATOM 5690 C CA . TRP D 1 60 ? 52.939 -37.977 26.372 1.00 47.08 24 TRP D CA 1
ATOM 5691 C C . TRP D 1 60 ? 51.787 -37.199 26.993 1.00 48.40 24 TRP D C 1
ATOM 5692 O O . TRP D 1 60 ? 50.764 -37.779 27.346 1.00 51.45 24 TRP D O 1
ATOM 5703 N N . CYS D 1 61 ? 51.931 -35.886 27.095 1.00 47.27 25 CYS D N 1
ATOM 5704 C CA . CYS D 1 61 ? 50.949 -35.089 27.816 1.00 44.39 25 CYS D CA 1
ATOM 5705 C C . CYS D 1 61 ? 49.629 -34.916 27.061 1.00 41.67 25 CYS D C 1
ATOM 5706 O O . CYS D 1 61 ? 48.639 -34.475 27.648 1.00 40.82 25 CYS D O 1
ATOM 5709 N N . TRP D 1 62 ? 49.618 -35.232 25.767 1.00 41.66 26 TRP D N 1
ATOM 5710 C CA . TRP D 1 62 ? 48.412 -35.056 24.955 1.00 42.50 26 TRP D CA 1
ATOM 5711 C C . TRP D 1 62 ? 47.595 -36.331 24.863 1.00 42.36 26 TRP D C 1
ATOM 5712 O O . TRP D 1 62 ? 46.680 -36.417 24.043 1.00 44.95 26 TRP D O 1
ATOM 5723 N N . TYR D 1 63 ? 47.904 -37.305 25.714 1.00 36.99 27 TYR D N 1
ATOM 5724 C CA . TYR D 1 63 ? 47.354 -38.651 25.557 1.00 38.68 27 TYR D CA 1
ATOM 5725 C C . TYR D 1 63 ? 45.833 -38.719 25.623 1.00 42.62 27 TYR D C 1
ATOM 5726 O O . TYR D 1 63 ? 45.215 -39.507 24.906 1.00 46.23 27 TYR D O 1
ATOM 5735 N N . LYS D 1 64 ? 45.230 -37.887 26.464 1.00 42.53 28 LYS D N 1
ATOM 5736 C CA . LYS D 1 64 ? 43.774 -37.846 26.554 1.00 39.60 28 LYS D CA 1
ATOM 5737 C C . LYS D 1 64 ? 43.164 -37.205 25.320 1.00 39.40 28 LYS D C 1
ATOM 5738 O O . LYS D 1 64 ? 42.178 -37.696 24.776 1.00 42.99 28 LYS D O 1
ATOM 5744 N N . LEU D 1 65 ? 43.759 -36.105 24.879 1.00 40.07 29 LEU D N 1
ATOM 5745 C CA . LEU D 1 65 ? 43.203 -35.343 23.771 1.00 43.15 29 LEU D CA 1
ATOM 5746 C C . LEU D 1 65 ? 43.253 -36.067 22.419 1.00 42.47 29 LEU D C 1
ATOM 5747 O O . LEU D 1 65 ? 42.255 -36.107 21.703 1.00 48.06 29 LEU D O 1
ATOM 5752 N N . THR D 1 66 ? 44.392 -36.653 22.069 1.00 38.02 30 THR D N 1
ATOM 5753 C CA . THR D 1 66 ? 44.503 -37.271 20.752 1.00 40.23 30 THR D CA 1
ATOM 5754 C C . THR D 1 66 ? 43.654 -38.522 20.681 1.00 39.24 30 THR D C 1
ATOM 5755 O O . THR D 1 66 ? 43.193 -38.897 19.606 1.00 39.20 30 THR D O 1
ATOM 5759 N N . THR D 1 67 ? 43.443 -39.166 21.824 1.00 33.39 31 THR D N 1
ATOM 5760 C CA . THR D 1 67 ? 42.590 -40.346 21.859 1.00 35.17 31 THR D CA 1
ATOM 5761 C C . THR D 1 67 ? 41.156 -39.979 21.479 1.00 38.67 31 THR D C 1
ATOM 5762 O O . THR D 1 67 ? 40.509 -40.687 20.700 1.00 40.88 31 THR D O 1
ATOM 5766 N N . LEU D 1 68 ? 40.678 -38.852 21.995 1.00 36.16 32 LEU D N 1
ATOM 5767 C CA . LEU D 1 68 ? 39.366 -38.350 21.617 1.00 44.32 32 LEU D CA 1
ATOM 5768 C C . LEU D 1 68 ? 39.338 -38.002 20.131 1.00 55.72 32 LEU D C 1
ATOM 5769 O O . LEU D 1 68 ? 38.430 -38.420 19.404 1.00 58.69 32 LEU D O 1
ATOM 5774 N N . LEU D 1 69 ? 40.340 -37.241 19.689 1.00 55.80 33 LEU D N 1
ATOM 5775 C CA . LEU D 1 69 ? 40.443 -36.814 18.294 1.00 51.80 33 LEU D CA 1
ATOM 5776 C C . LEU D 1 69 ? 40.543 -37.977 17.308 1.00 54.15 33 LEU D C 1
ATOM 5777 O O . LEU D 1 69 ? 40.017 -37.909 16.197 1.00 53.21 33 LEU D O 1
ATOM 5782 N N . ASP D 1 70 ? 41.199 -39.051 17.733 1.00 59.24 34 ASP D N 1
ATOM 5783 C CA . ASP D 1 70 ? 41.328 -40.258 16.919 1.00 59.41 34 ASP D CA 1
ATOM 5784 C C . ASP D 1 70 ? 39.960 -40.857 16.655 1.00 57.60 34 ASP D C 1
ATOM 5785 O O . ASP D 1 70 ? 39.629 -41.220 15.525 1.00 59.76 34 ASP D O 1
ATOM 5790 N N . ALA D 1 71 ? 39.180 -40.977 17.724 1.00 56.90 35 ALA D N 1
ATOM 5791 C CA . ALA D 1 71 ? 37.827 -41.515 17.663 1.00 51.42 35 ALA D CA 1
ATOM 5792 C C . ALA D 1 71 ? 36.875 -40.677 16.803 1.00 50.21 35 ALA D C 1
ATOM 5793 O O . ALA D 1 71 ? 35.895 -41.194 16.279 1.00 48.84 35 ALA D O 1
ATOM 5795 N N . ALA D 1 72 ? 37.167 -39.388 16.654 1.00 51.14 36 ALA D N 1
ATOM 5796 C CA . ALA D 1 72 ? 36.322 -38.502 15.858 1.00 48.51 36 ALA D CA 1
ATOM 5797 C C . ALA D 1 72 ? 36.737 -38.494 14.385 1.00 51.58 36 ALA D C 1
ATOM 5798 O O . ALA D 1 72 ? 36.190 -37.743 13.576 1.00 50.04 36 ALA D O 1
ATOM 5800 N N . GLY D 1 73 ? 37.693 -39.356 14.049 1.00 56.09 37 GLY D N 1
ATOM 5801 C CA . GLY D 1 73 ? 38.161 -39.525 12.684 1.00 58.99 37 GLY D CA 1
ATOM 5802 C C . GLY D 1 73 ? 39.187 -38.505 12.226 1.00 64.53 37 GLY D C 1
ATOM 5803 O O . GLY D 1 73 ? 39.322 -38.242 11.029 1.00 73.91 37 GLY D O 1
ATOM 5804 N N . PHE D 1 74 ? 39.928 -37.941 13.174 1.00 55.81 38 PHE D N 1
ATOM 5805 C CA . PHE D 1 74 ? 41.000 -37.013 12.845 1.00 53.30 38 PHE D CA 1
ATOM 5806 C C . PHE D 1 74 ? 42.332 -37.709 13.058 1.00 60.76 38 PHE D C 1
ATOM 5807 O O . PHE D 1 74 ? 42.426 -38.636 13.856 1.00 67.70 38 PHE D O 1
ATOM 5815 N N . LYS D 1 75 ? 43.360 -37.275 12.337 1.00 60.13 39 LYS D N 1
ATOM 5816 C CA . LYS D 1 75 ? 44.705 -37.779 12.573 1.00 57.75 39 LYS D CA 1
ATOM 5817 C C . LYS D 1 75 ? 45.491 -36.806 13.441 1.00 53.52 39 LYS D C 1
ATOM 5818 O O . LYS D 1 75 ? 45.456 -35.594 13.234 1.00 48.54 39 LYS D O 1
ATOM 5824 N N . SER D 1 76 ? 46.190 -37.341 14.432 1.00 56.07 40 SER D N 1
ATOM 5825 C CA . SER D 1 76 ? 47.017 -36.509 15.292 1.00 59.63 40 SER D CA 1
ATOM 5826 C C . SER D 1 76 ? 48.442 -37.031 15.360 1.00 55.64 40 SER D C 1
ATOM 5827 O O . SER D 1 76 ? 48.675 -38.240 15.302 1.00 59.08 40 SER D O 1
ATOM 5830 N N . THR D 1 77 ? 49.401 -36.118 15.426 1.00 48.14 41 THR D N 1
ATOM 5831 C CA . THR D 1 77 ? 50.774 -36.503 15.690 1.00 48.52 41 THR D CA 1
ATOM 5832 C C . THR D 1 77 ? 51.305 -35.666 16.849 1.00 54.08 41 THR D C 1
ATOM 5833 O O . THR D 1 77 ? 51.224 -34.434 16.824 1.00 55.34 41 THR D O 1
ATOM 5837 N N . SER D 1 78 ? 51.819 -36.341 17.874 1.00 54.51 42 SER D N 1
ATOM 5838 C CA . SER D 1 78 ? 52.425 -35.673 19.017 1.00 51.69 42 SER D CA 1
ATOM 5839 C C . SER D 1 78 ? 53.916 -35.912 18.985 1.00 53.03 42 SER D C 1
ATOM 5840 O O . SER D 1 78 ? 54.362 -37.056 18.981 1.00 56.58 42 SER D O 1
ATOM 5843 N N . VAL D 1 79 ? 54.685 -34.833 18.942 1.00 55.21 43 VAL D N 1
ATOM 5844 C CA . VAL D 1 79 ? 56.135 -34.943 18.877 1.00 59.51 43 VAL D CA 1
ATOM 5845 C C . VAL D 1 79 ? 56.792 -34.745 20.238 1.00 57.51 43 VAL D C 1
ATOM 5846 O O . VAL D 1 79 ? 56.247 -34.063 21.105 1.00 58.92 43 VAL D O 1
ATOM 5850 N N . ASP D 1 80 ? 57.958 -35.362 20.410 1.00 56.82 44 ASP D N 1
ATOM 5851 C CA . ASP D 1 80 ? 58.857 -35.051 21.512 1.00 55.44 44 ASP D CA 1
ATOM 5852 C C . ASP D 1 80 ? 59.928 -34.110 20.988 1.00 55.70 44 ASP D C 1
ATOM 5853 O O . ASP D 1 80 ? 60.783 -34.516 20.198 1.00 55.66 44 ASP D O 1
ATOM 5858 N N . LEU D 1 81 ? 59.896 -32.858 21.426 1.00 51.25 45 LEU D N 1
ATOM 5859 C CA . LEU D 1 81 ? 60.968 -31.942 21.084 1.00 47.90 45 LEU D CA 1
ATOM 5860 C C . LEU D 1 81 ? 62.246 -32.416 21.758 1.00 55.33 45 LEU D C 1
ATOM 5861 O O . LEU D 1 81 ? 62.199 -33.122 22.760 1.00 57.64 45 LEU D O 1
ATOM 5866 N N . THR D 1 82 ? 63.385 -32.031 21.193 1.00 60.42 46 THR D N 1
ATOM 5867 C CA . THR D 1 82 ? 64.679 -32.546 21.623 1.00 57.43 46 THR D CA 1
ATOM 5868 C C . THR D 1 82 ? 64.923 -32.277 23.101 1.00 54.40 46 THR D C 1
ATOM 5869 O O . THR D 1 82 ? 64.835 -31.135 23.546 1.00 54.99 46 THR D O 1
ATOM 5873 N N . GLY D 1 83 ? 65.205 -33.336 23.859 1.00 52.32 47 GLY D N 1
ATOM 5874 C CA . GLY D 1 83 ? 65.450 -33.212 25.286 1.00 51.30 47 GLY D CA 1
ATOM 5875 C C . GLY D 1 83 ? 64.183 -33.402 26.098 1.00 53.35 47 GLY D C 1
ATOM 5876 O O . GLY D 1 83 ? 64.185 -33.281 27.321 1.00 55.47 47 GLY D O 1
ATOM 5877 N N . ALA D 1 84 ? 63.088 -33.684 25.403 1.00 55.01 48 ALA D N 1
ATOM 5878 C CA . ALA D 1 84 ? 61.793 -33.865 26.039 1.00 55.46 48 ALA D CA 1
ATOM 5879 C C . ALA D 1 84 ? 61.197 -35.246 25.755 1.00 64.03 48 ALA D C 1
ATOM 5880 O O . ALA D 1 84 ? 61.579 -35.908 24.786 1.00 65.11 48 ALA D O 1
ATOM 5882 N N . GLY D 1 85 ? 60.253 -35.665 26.601 1.00 65.87 49 GLY D N 1
ATOM 5883 C CA . GLY D 1 85 ? 59.580 -36.944 26.445 1.00 56.90 49 GLY D CA 1
ATOM 5884 C C . GLY D 1 85 ? 60.556 -38.088 26.600 1.00 52.06 49 GLY D C 1
ATOM 5885 O O . GLY D 1 85 ? 61.212 -38.219 27.630 1.00 51.56 49 GLY D O 1
ATOM 5886 N N . ILE D 1 86 ? 60.653 -38.921 25.571 1.00 50.19 50 ILE D N 1
ATOM 5887 C CA . ILE D 1 86 ? 61.641 -39.991 25.560 1.00 48.87 50 ILE D CA 1
ATOM 5888 C C . ILE D 1 86 ? 62.764 -39.734 24.545 1.00 58.01 50 ILE D C 1
ATOM 5889 O O . ILE D 1 86 ? 63.325 -40.673 23.973 1.00 61.73 50 ILE D O 1
ATOM 5894 N N . SER D 1 87 ? 63.088 -38.462 24.328 1.00 58.57 51 SER D N 1
ATOM 5895 C CA . SER D 1 87 ? 64.238 -38.096 23.511 1.00 62.76 51 SER D CA 1
ATOM 5896 C C . SER D 1 87 ? 65.508 -38.581 24.194 1.00 61.80 51 SER D C 1
ATOM 5897 O O . SER D 1 87 ? 65.664 -38.423 25.405 1.00 62.40 51 SER D O 1
ATOM 5900 N N . LEU D 1 88 ? 66.409 -39.178 23.421 1.00 61.10 52 LEU D N 1
ATOM 5901 C CA . LEU D 1 88 ? 67.647 -39.727 23.973 1.00 60.77 52 LEU D CA 1
ATOM 5902 C C . LEU D 1 88 ? 68.672 -38.646 24.306 1.00 62.31 52 LEU D C 1
ATOM 5903 O O . LEU D 1 88 ? 69.657 -38.897 25.002 1.00 62.92 52 LEU D O 1
ATOM 5908 N N . ILE D 1 89 ? 68.420 -37.438 23.818 1.00 62.23 53 ILE D N 1
ATOM 5909 C CA . ILE D 1 89 ? 69.329 -36.316 24.009 1.00 63.41 53 ILE D CA 1
ATOM 5910 C C . ILE D 1 89 ? 69.054 -35.557 25.306 1.00 64.62 53 ILE D C 1
ATOM 5911 O O . ILE D 1 89 ? 67.913 -35.199 25.587 1.00 66.22 53 ILE D O 1
ATOM 5916 N N . ASP D 1 90 ? 70.101 -35.304 26.088 1.00 65.61 54 ASP D N 1
ATOM 5917 C CA . ASP D 1 90 ? 69.966 -34.531 27.322 1.00 65.02 54 ASP D CA 1
ATOM 5918 C C . ASP D 1 90 ? 69.654 -33.078 26.986 1.00 72.38 54 ASP D C 1
ATOM 5919 O O . ASP D 1 90 ? 70.350 -32.456 26.188 1.00 79.15 54 ASP D O 1
ATOM 5924 N N . SER D 1 91 ? 68.611 -32.535 27.605 1.00 72.20 55 SER D N 1
ATOM 5925 C CA . SER D 1 91 ? 68.191 -31.162 27.327 1.00 72.14 55 SER D CA 1
ATOM 5926 C C . SER D 1 91 ? 69.244 -30.119 27.729 1.00 69.23 55 SER D C 1
ATOM 5927 O O . SER D 1 91 ? 69.223 -28.986 27.244 1.00 66.57 55 SER D O 1
ATOM 5930 N N . ASN D 1 92 ? 70.154 -30.502 28.619 1.00 67.81 56 ASN D N 1
ATOM 5931 C CA . ASN D 1 92 ? 71.233 -29.610 29.034 1.00 71.37 56 ASN D CA 1
ATOM 5932 C C . ASN D 1 92 ? 72.270 -29.365 27.931 1.00 78.28 56 ASN D C 1
ATOM 5933 O O . ASN D 1 92 ? 73.122 -28.484 28.060 1.00 79.99 56 ASN D O 1
ATOM 5938 N N . ILE D 1 93 ? 72.207 -30.153 26.858 1.00 79.26 57 ILE D N 1
ATOM 5939 C CA . ILE D 1 93 ? 73.100 -29.953 25.717 1.00 80.07 57 ILE D CA 1
ATOM 5940 C C . ILE D 1 93 ? 72.329 -29.444 24.503 1.00 82.18 57 ILE D C 1
ATOM 5941 O O . ILE D 1 93 ? 72.839 -29.428 23.380 1.00 81.25 57 ILE D O 1
ATOM 5946 N N . VAL D 1 94 ? 71.087 -29.036 24.732 1.00 86.69 58 VAL D N 1
ATOM 5947 C CA . VAL D 1 94 ? 70.297 -28.417 23.679 1.00 91.32 58 VAL D CA 1
ATOM 5948 C C . VAL D 1 94 ? 70.394 -26.903 23.844 1.00 98.65 58 VAL D C 1
ATOM 5949 O O . VAL D 1 94 ? 69.677 -26.310 24.653 1.00 97.59 58 VAL D O 1
ATOM 5953 N N . PHE D 1 95 ? 71.285 -26.281 23.076 1.00 104.82 59 PHE D N 1
ATOM 5954 C CA . PHE D 1 95 ? 71.563 -24.859 23.242 1.00 107.74 59 PHE D CA 1
ATOM 5955 C C . PHE D 1 95 ? 70.892 -24.047 22.152 1.00 107.15 59 PHE D C 1
ATOM 5956 O O . PHE D 1 95 ? 70.970 -22.819 22.145 1.00 108.20 59 PHE D O 1
ATOM 5964 N N . ASP D 1 96 ? 70.216 -24.732 21.241 1.00 106.06 60 ASP D N 1
ATOM 5965 C CA . ASP D 1 96 ? 69.785 -24.085 20.015 1.00 107.88 60 ASP D CA 1
ATOM 5966 C C . ASP D 1 96 ? 68.279 -24.199 19.800 1.00 103.76 60 ASP D C 1
ATOM 5967 O O . ASP D 1 96 ? 67.683 -25.246 20.049 1.00 103.84 60 ASP D O 1
ATOM 5972 N N . SER D 1 97 ? 67.673 -23.114 19.327 1.00 98.32 61 SER D N 1
ATOM 5973 C CA . SER D 1 97 ? 66.252 -23.105 19.011 1.00 93.19 61 SER D CA 1
ATOM 5974 C C . SER D 1 97 ? 65.949 -24.123 17.917 1.00 92.09 61 SER D C 1
ATOM 5975 O O . SER D 1 97 ? 64.993 -24.890 18.023 1.00 90.62 61 SER D O 1
ATOM 5978 N N . ASP D 1 98 ? 66.762 -24.125 16.866 1.00 91.24 62 ASP D N 1
ATOM 5979 C CA . ASP D 1 98 ? 66.570 -25.055 15.755 1.00 89.70 62 ASP D CA 1
ATOM 5980 C C . ASP D 1 98 ? 66.875 -26.500 16.145 1.00 82.17 62 ASP D C 1
ATOM 5981 O O . ASP D 1 98 ? 66.390 -27.435 15.512 1.00 80.22 62 ASP D O 1
ATOM 5986 N N . GLN D 1 99 ? 67.685 -26.679 17.184 1.00 81.33 63 GLN D N 1
ATOM 5987 C CA . GLN D 1 99 ? 68.014 -28.019 17.661 1.00 81.75 63 GLN D CA 1
ATOM 5988 C C . GLN D 1 99 ? 66.855 -28.596 18.463 1.00 83.84 63 GLN D C 1
ATOM 5989 O O . GLN D 1 99 ? 66.475 -29.756 18.289 1.00 84.57 63 GLN D O 1
ATOM 5995 N N . TYR D 1 100 ? 66.282 -27.761 19.323 1.00 81.51 64 TYR D N 1
ATOM 5996 C CA . TYR D 1 100 ? 65.139 -28.140 20.138 1.00 75.40 64 TYR D CA 1
ATOM 5997 C C . TYR D 1 100 ? 63.961 -28.510 19.254 1.00 68.91 64 TYR D C 1
ATOM 5998 O O . TYR D 1 100 ? 63.250 -29.474 19.522 1.00 66.78 64 TYR D O 1
ATOM 6007 N N . ASN D 1 101 ? 63.785 -27.746 18.182 1.00 64.68 65 ASN D N 1
ATOM 6008 C CA . ASN D 1 101 ? 62.644 -27.895 17.290 1.00 62.82 65 ASN D CA 1
ATOM 6009 C C . ASN D 1 101 ? 62.867 -28.926 16.194 1.00 61.36 65 ASN D C 1
ATOM 6010 O O . ASN D 1 101 ? 61.993 -29.132 15.351 1.00 57.37 65 ASN D O 1
ATOM 6015 N N . ARG D 1 102 ? 64.048 -29.542 16.193 1.00 64.80 66 ARG D N 1
ATOM 6016 C CA . ARG D 1 102 ? 64.421 -30.513 15.161 1.00 67.40 66 ARG D CA 1
ATOM 6017 C C . ARG D 1 102 ? 63.322 -31.544 14.839 1.00 63.38 66 ARG D C 1
ATOM 6018 O O . ARG D 1 102 ? 62.957 -31.693 13.671 1.00 58.93 66 ARG D O 1
ATOM 6026 N N . PRO D 1 103 ? 62.781 -32.244 15.870 1.00 64.14 67 PRO D N 1
ATOM 6027 C CA . PRO D 1 103 ? 61.719 -33.230 15.620 1.00 61.51 67 PRO D CA 1
ATOM 6028 C C . PRO D 1 103 ? 60.467 -32.636 14.984 1.00 64.26 67 PRO D C 1
ATOM 6029 O O . PRO D 1 103 ? 59.825 -33.297 14.169 1.00 67.86 67 PRO D O 1
ATOM 6033 N N . LEU D 1 104 ? 60.120 -31.411 15.362 1.00 63.18 68 LEU D N 1
ATOM 6034 C CA . LEU D 1 104 ? 58.961 -30.744 14.781 1.00 63.91 68 LEU D CA 1
ATOM 6035 C C . LEU D 1 104 ? 59.238 -30.311 13.345 1.00 70.91 68 LEU D C 1
ATOM 6036 O O . LEU D 1 104 ? 58.404 -30.508 12.459 1.00 75.13 68 LEU D O 1
ATOM 6041 N N . PHE D 1 105 ? 60.409 -29.718 13.122 1.00 72.09 69 PHE D N 1
ATOM 6042 C CA . PHE D 1 105 ? 60.792 -29.228 11.798 1.00 69.59 69 PHE D CA 1
ATOM 6043 C C . PHE D 1 105 ? 60.941 -30.366 10.791 1.00 68.07 69 PHE D C 1
ATOM 6044 O O . PHE D 1 105 ? 60.518 -30.245 9.636 1.00 67.70 69 PHE D O 1
ATOM 6052 N N . SER D 1 106 ? 61.539 -31.467 11.237 1.00 64.46 70 SER D N 1
ATOM 6053 C CA . SER D 1 106 ? 61.716 -32.647 10.400 1.00 65.56 70 SER D CA 1
ATOM 6054 C C . SER D 1 106 ? 60.380 -33.207 9.910 1.00 66.55 70 SER D C 1
ATOM 6055 O O . SER D 1 106 ? 60.230 -33.558 8.738 1.00 62.89 70 SER D O 1
ATOM 6058 N N . LEU D 1 107 ? 59.408 -33.267 10.815 1.00 68.05 71 LEU D N 1
ATOM 6059 C CA . LEU D 1 107 ? 58.088 -33.803 10.507 1.00 68.30 71 LEU D CA 1
ATOM 6060 C C . LEU D 1 107 ? 57.362 -32.957 9.463 1.00 66.69 71 LEU D C 1
ATOM 6061 O O . LEU D 1 107 ? 56.663 -33.487 8.600 1.00 67.48 71 LEU D O 1
ATOM 6066 N N . LEU D 1 108 ? 57.498 -31.640 9.574 1.00 64.31 72 LEU D N 1
ATOM 6067 C CA . LEU D 1 108 ? 56.881 -30.726 8.622 1.00 66.06 72 LEU D CA 1
ATOM 6068 C C . LEU D 1 108 ? 57.555 -30.792 7.258 1.00 73.37 72 LEU D C 1
ATOM 6069 O O . LEU D 1 108 ? 56.905 -30.640 6.223 1.00 72.62 72 LEU D O 1
ATOM 6074 N N . SER D 1 109 ? 58.863 -31.027 7.269 1.00 78.41 73 SER D N 1
ATOM 6075 C CA . SER D 1 109 ? 59.643 -31.142 6.044 1.00 78.36 73 SER D CA 1
ATOM 6076 C C . SER D 1 109 ? 59.223 -32.361 5.227 1.00 78.33 73 SER D C 1
ATOM 6077 O O . SER D 1 109 ? 59.058 -32.287 4.007 1.00 79.33 73 SER D O 1
ATOM 6080 N N . ASP D 1 110 ? 59.041 -33.479 5.923 1.00 73.89 74 ASP D N 1
ATOM 6081 C CA . ASP D 1 110 ? 58.731 -34.758 5.301 1.00 70.40 74 ASP D CA 1
ATOM 6082 C C . ASP D 1 110 ? 57.281 -34.866 4.834 1.00 71.74 74 ASP D C 1
ATOM 6083 O O . ASP D 1 110 ? 56.850 -35.923 4.376 1.00 76.63 74 ASP D O 1
ATOM 6088 N N . LEU D 1 111 ? 56.527 -33.780 4.974 1.00 72.96 75 LEU D N 1
ATOM 6089 C CA . LEU D 1 111 ? 55.129 -33.744 4.545 1.00 80.83 75 LEU D CA 1
ATOM 6090 C C . LEU D 1 111 ? 54.963 -33.717 3.023 1.00 91.01 75 LEU D C 1
ATOM 6091 O O . LEU D 1 111 ? 55.589 -32.906 2.339 1.00 92.31 75 LEU D O 1
ATOM 6096 N N . PRO D 1 112 ? 54.099 -34.601 2.495 1.00 97.52 76 PRO D N 1
ATOM 6097 C CA . PRO D 1 112 ? 53.704 -34.644 1.082 1.00 100.77 76 PRO D CA 1
ATOM 6098 C C . PRO D 1 112 ? 53.301 -33.263 0.552 1.00 103.80 76 PRO D C 1
ATOM 6099 O O . PRO D 1 112 ? 52.861 -32.420 1.334 1.00 101.53 76 PRO D O 1
ATOM 6103 N N . PRO D 1 113 ? 53.465 -33.035 -0.764 1.00 110.32 77 PRO D N 1
ATOM 6104 C CA . PRO D 1 113 ? 53.312 -31.720 -1.407 1.00 111.18 77 PRO D CA 1
ATOM 6105 C C . PRO D 1 113 ? 51.989 -30.987 -1.168 1.00 109.19 77 PRO D C 1
ATOM 6106 O O . PRO D 1 113 ? 51.980 -29.756 -1.166 1.00 108.29 77 PRO D O 1
ATOM 6110 N N . HIS D 1 114 ? 50.897 -31.713 -0.962 1.00 109.09 78 HIS D N 1
ATOM 6111 C CA . HIS D 1 114 ? 49.592 -31.067 -0.839 1.00 113.45 78 HIS D CA 1
ATOM 6112 C C . HIS D 1 114 ? 49.023 -31.099 0.578 1.00 111.92 78 HIS D C 1
ATOM 6113 O O . HIS D 1 114 ? 48.091 -30.362 0.903 1.00 110.93 78 HIS D O 1
ATOM 6120 N N . HIS D 1 115 ? 49.586 -31.966 1.412 1.00 108.65 79 HIS D N 1
ATOM 6121 C CA . HIS D 1 115 ? 49.106 -32.157 2.775 1.00 100.98 79 HIS D CA 1
ATOM 6122 C C . HIS D 1 115 ? 49.403 -30.954 3.675 1.00 95.12 79 HIS D C 1
ATOM 6123 O O . HIS D 1 115 ? 50.518 -30.436 3.689 1.00 98.24 79 HIS D O 1
ATOM 6130 N N . LYS D 1 116 ? 48.400 -30.527 4.433 1.00 87.68 80 LYS D N 1
ATOM 6131 C CA . LYS D 1 116 ? 48.570 -29.474 5.433 1.00 81.24 80 LYS D CA 1
ATOM 6132 C C . LYS D 1 116 ? 48.241 -30.009 6.824 1.00 73.26 80 LYS D C 1
ATOM 6133 O O . LYS D 1 116 ? 47.573 -31.033 6.973 1.00 70.74 80 LYS D O 1
ATOM 6139 N N . VAL D 1 117 ? 48.707 -29.312 7.850 1.00 67.83 81 VAL D N 1
ATOM 6140 C CA . VAL D 1 117 ? 48.420 -29.729 9.210 1.00 64.21 81 VAL D CA 1
ATOM 6141 C C . VAL D 1 117 ? 47.923 -28.554 10.036 1.00 60.55 81 VAL D C 1
ATOM 6142 O O . VAL D 1 117 ? 48.113 -27.393 9.671 1.00 55.99 81 VAL D O 1
ATOM 6146 N N . ILE D 1 118 ? 47.278 -28.868 11.152 1.00 59.78 82 ILE D N 1
ATOM 6147 C CA . ILE D 1 118 ? 46.880 -27.849 12.105 1.00 54.84 82 ILE D CA 1
ATOM 6148 C C . ILE D 1 118 ? 47.817 -27.915 13.291 1.00 56.48 82 ILE D C 1
ATOM 6149 O O . ILE D 1 118 ? 47.917 -28.942 13.958 1.00 59.72 82 ILE D O 1
ATOM 6154 N N . LEU D 1 119 ? 48.541 -26.829 13.523 1.00 57.42 83 LEU D N 1
ATOM 6155 C CA . LEU D 1 119 ? 49.481 -26.782 14.628 1.00 59.26 83 LEU D CA 1
ATOM 6156 C C . LEU D 1 119 ? 48.794 -26.383 15.918 1.00 59.22 83 LEU D C 1
ATOM 6157 O O . LEU D 1 119 ? 48.032 -25.415 15.958 1.00 62.95 83 LEU D O 1
ATOM 6162 N N . VAL D 1 120 ? 49.054 -27.149 16.971 1.00 54.93 84 VAL D N 1
ATOM 6163 C CA . VAL D 1 120 ? 48.542 -26.822 18.293 1.00 48.79 84 VAL D CA 1
ATOM 6164 C C . VAL D 1 120 ? 49.713 -26.818 19.271 1.00 48.10 84 VAL D C 1
ATOM 6165 O O . VAL D 1 120 ? 50.383 -27.835 19.454 1.00 47.45 84 VAL D O 1
ATOM 6169 N N . GLY D 1 121 ? 49.985 -25.660 19.864 1.00 47.67 85 GLY D N 1
ATOM 6170 C CA . GLY D 1 121 ? 51.078 -25.527 20.813 1.00 44.11 85 GLY D CA 1
ATOM 6171 C C . GLY D 1 121 ? 50.620 -25.149 22.207 1.00 44.36 85 GLY D C 1
ATOM 6172 O O . GLY D 1 121 ? 49.648 -24.418 22.374 1.00 50.64 85 GLY D O 1
ATOM 6173 N N . HIS D 1 122 ? 51.316 -25.661 23.215 1.00 40.69 86 HIS D N 1
ATOM 6174 C CA . HIS D 1 122 ? 51.016 -25.333 24.601 1.00 45.27 86 HIS D CA 1
ATOM 6175 C C . HIS D 1 122 ? 52.166 -24.572 25.251 1.00 51.89 86 HIS D C 1
ATOM 6176 O O . HIS D 1 122 ? 53.329 -24.942 25.079 1.00 55.19 86 HIS D O 1
ATOM 6183 N N . SER D 1 123 ? 51.837 -23.521 26.002 1.00 51.41 87 SER D N 1
ATOM 6184 C CA . SER D 1 123 ? 52.821 -22.799 26.809 1.00 50.57 87 SER D CA 1
ATOM 6185 C C . SER D 1 123 ? 53.964 -22.245 25.954 1.00 52.15 87 SER D C 1
ATOM 6186 O O . SER D 1 123 ? 53.729 -21.583 24.943 1.00 53.50 87 SER D O 1
ATOM 6189 N N . ILE D 1 124 ? 55.199 -22.520 26.352 1.00 52.28 88 ILE D N 1
ATOM 6190 C CA . ILE D 1 124 ? 56.346 -22.066 25.573 1.00 60.70 88 ILE D CA 1
ATOM 6191 C C . ILE D 1 124 ? 56.351 -22.687 24.171 1.00 59.54 88 ILE D C 1
ATOM 6192 O O . ILE D 1 124 ? 56.969 -22.156 23.246 1.00 63.11 88 ILE D O 1
ATOM 6197 N N . GLY D 1 125 ? 55.639 -23.798 24.015 1.00 50.28 89 GLY D N 1
ATOM 6198 C CA . GLY D 1 125 ? 55.509 -24.446 22.724 1.00 50.78 89 GLY D CA 1
ATOM 6199 C C . GLY D 1 125 ? 54.887 -23.543 21.676 1.00 49.71 89 GLY D C 1
ATOM 6200 O O . GLY D 1 125 ? 55.045 -23.770 20.479 1.00 49.65 89 GLY D O 1
ATOM 6201 N N . GLY D 1 126 ? 54.143 -22.542 22.137 1.00 52.05 90 GLY D N 1
ATOM 6202 C CA . GLY D 1 126 ? 53.565 -21.537 21.264 1.00 59.32 90 GLY D CA 1
ATOM 6203 C C . GLY D 1 126 ? 54.611 -20.816 20.435 1.00 66.74 90 GLY D C 1
ATOM 6204 O O . GLY D 1 126 ? 54.358 -20.436 19.290 1.00 66.49 90 GLY D O 1
ATOM 6205 N N . GLY D 1 127 ? 55.790 -20.618 21.022 1.00 68.46 91 GLY D N 1
ATOM 6206 C CA . GLY D 1 127 ? 56.899 -20.005 20.314 1.00 70.11 91 GLY D CA 1
ATOM 6207 C C . GLY D 1 127 ? 57.342 -20.851 19.135 1.00 69.86 91 GLY D C 1
ATOM 6208 O O . GLY D 1 127 ? 57.580 -20.337 18.043 1.00 73.16 91 GLY D O 1
ATOM 6209 N N . SER D 1 128 ? 57.428 -22.158 19.356 1.00 66.13 92 SER D N 1
ATOM 6210 C CA . SER D 1 128 ? 57.806 -23.093 18.309 1.00 62.96 92 SER D CA 1
ATOM 6211 C C . SER D 1 128 ? 56.761 -23.092 17.207 1.00 67.79 92 SER D C 1
ATOM 6212 O O . SER D 1 128 ? 57.088 -23.230 16.028 1.00 72.10 92 SER D O 1
ATOM 6215 N N . VAL D 1 129 ? 55.500 -22.952 17.600 1.00 65.97 93 VAL D N 1
ATOM 6216 C CA . VAL D 1 129 ? 54.403 -22.893 16.638 1.00 67.71 93 VAL D CA 1
ATOM 6217 C C . VAL D 1 129 ? 54.567 -21.691 15.711 1.00 74.12 93 VAL D C 1
ATOM 6218 O O . VAL D 1 129 ? 54.443 -21.819 14.494 1.00 75.07 93 VAL D O 1
ATOM 6222 N N . THR D 1 130 ? 54.847 -20.528 16.295 1.00 76.18 94 THR D N 1
ATOM 6223 C CA . THR D 1 130 ? 55.037 -19.304 15.529 1.00 77.62 94 THR D CA 1
ATOM 6224 C C . THR D 1 130 ? 56.248 -19.436 14.611 1.00 80.02 94 THR D C 1
ATOM 6225 O O . THR D 1 130 ? 56.212 -19.011 13.455 1.00 79.16 94 THR D O 1
ATOM 6229 N N . GLU D 1 131 ? 57.310 -20.051 15.125 1.00 80.85 95 GLU D N 1
ATOM 6230 C CA . GLU D 1 131 ? 58.526 -20.262 14.347 1.00 82.53 95 GLU D CA 1
ATOM 6231 C C . GLU D 1 131 ? 58.277 -21.199 13.166 1.00 80.93 95 GLU D C 1
ATOM 6232 O O . GLU D 1 131 ? 58.705 -20.921 12.049 1.00 82.99 95 GLU D O 1
ATOM 6238 N N . ALA D 1 132 ? 57.575 -22.301 13.412 1.00 78.76 96 ALA D N 1
ATOM 6239 C CA . ALA D 1 132 ? 57.209 -23.231 12.344 1.00 73.72 96 ALA D CA 1
ATOM 6240 C C . ALA D 1 132 ? 56.229 -22.580 11.372 1.00 71.44 96 ALA D C 1
ATOM 6241 O O . ALA D 1 132 ? 56.164 -22.946 10.198 1.00 75.16 96 ALA D O 1
ATOM 6243 N N . LEU D 1 133 ? 55.458 -21.623 11.873 1.00 65.73 97 LEU D N 1
ATOM 6244 C CA . LEU D 1 133 ? 54.504 -20.895 11.049 1.00 66.95 97 LEU D CA 1
ATOM 6245 C C . LEU D 1 133 ? 55.264 -20.007 10.074 1.00 77.79 97 LEU D C 1
ATOM 6246 O O . LEU D 1 133 ? 54.779 -19.692 8.986 1.00 84.51 97 LEU D O 1
ATOM 6251 N N . CYS D 1 134 ? 56.468 -19.612 10.472 1.00 75.05 98 CYS D N 1
ATOM 6252 C CA . CYS D 1 134 ? 57.293 -18.738 9.655 1.00 70.13 98 CYS D CA 1
ATOM 6253 C C . CYS D 1 134 ? 58.153 -19.523 8.668 1.00 77.91 98 CYS D C 1
ATOM 6254 O O . CYS D 1 134 ? 58.541 -18.990 7.630 1.00 87.85 98 CYS D O 1
ATOM 6257 N N . LYS D 1 135 ? 58.457 -20.781 8.982 1.00 75.51 99 LYS D N 1
ATOM 6258 C CA . LYS D 1 135 ? 59.300 -21.590 8.101 1.00 73.31 99 LYS D CA 1
ATOM 6259 C C . LYS D 1 135 ? 58.522 -22.537 7.179 1.00 77.71 99 LYS D C 1
ATOM 6260 O O . LYS D 1 135 ? 59.079 -23.032 6.199 1.00 84.79 99 LYS D O 1
ATOM 6266 N N . PHE D 1 136 ? 57.253 -22.804 7.488 1.00 72.19 100 PHE D N 1
ATOM 6267 C CA . PHE D 1 136 ? 56.462 -23.740 6.679 1.00 63.98 100 PHE D CA 1
ATOM 6268 C C . PHE D 1 136 ? 55.022 -23.288 6.418 1.00 62.24 100 PHE D C 1
ATOM 6269 O O . PHE D 1 136 ? 54.118 -24.121 6.375 1.00 60.84 100 PHE D O 1
ATOM 6277 N N . THR D 1 137 ? 54.823 -21.989 6.208 1.00 64.54 101 THR D N 1
ATOM 6278 C CA . THR D 1 137 ? 53.494 -21.392 6.008 1.00 68.99 101 THR D CA 1
ATOM 6279 C C . THR D 1 137 ? 52.594 -22.162 5.037 1.00 72.70 101 THR D C 1
ATOM 6280 O O . THR D 1 137 ? 51.385 -22.270 5.249 1.00 70.19 101 THR D O 1
ATOM 6284 N N . ASP D 1 138 ? 53.180 -22.677 3.963 1.00 78.90 102 ASP D N 1
ATOM 6285 C CA . ASP D 1 138 ? 52.408 -23.385 2.949 1.00 84.15 102 ASP D CA 1
ATOM 6286 C C . ASP D 1 138 ? 51.814 -24.692 3.480 1.00 77.35 102 ASP D C 1
ATOM 6287 O O . ASP D 1 138 ? 50.885 -25.242 2.894 1.00 70.56 102 ASP D O 1
ATOM 6292 N N . LYS D 1 139 ? 52.352 -25.179 4.593 1.00 79.99 103 LYS D N 1
ATOM 6293 C CA . LYS D 1 139 ? 51.928 -26.461 5.153 1.00 81.82 103 LYS D CA 1
ATOM 6294 C C . LYS D 1 139 ? 51.061 -26.358 6.417 1.00 78.49 103 LYS D C 1
ATOM 6295 O O . LYS D 1 139 ? 50.712 -27.373 7.022 1.00 75.51 103 LYS D O 1
ATOM 6301 N N . ILE D 1 140 ? 50.721 -25.136 6.812 1.00 75.58 104 ILE D N 1
ATOM 6302 C CA . ILE D 1 140 ? 49.903 -24.913 7.998 1.00 69.43 104 ILE D CA 1
ATOM 6303 C C . ILE D 1 140 ? 48.550 -24.311 7.616 1.00 67.88 104 ILE D C 1
ATOM 6304 O O . ILE D 1 140 ? 48.487 -23.206 7.083 1.00 69.51 104 ILE D O 1
ATOM 6309 N N . SER D 1 141 ? 47.465 -25.018 7.915 1.00 66.08 105 SER D N 1
ATOM 6310 C CA . SER D 1 141 ? 46.135 -24.512 7.590 1.00 66.52 105 SER D CA 1
ATOM 6311 C C . SER D 1 141 ? 45.620 -23.622 8.708 1.00 73.43 105 SER D C 1
ATOM 6312 O O . SER D 1 141 ? 44.780 -22.746 8.480 1.00 73.63 105 SER D O 1
ATOM 6315 N N . MET D 1 142 ? 46.116 -23.875 9.919 1.00 74.21 106 MET D N 1
ATOM 6316 C CA . MET D 1 142 ? 45.721 -23.122 11.103 1.00 71.90 106 MET D CA 1
ATOM 6317 C C . MET D 1 142 ? 46.703 -23.381 12.246 1.00 72.55 106 MET D C 1
ATOM 6318 O O . MET D 1 142 ? 47.185 -24.501 12.417 1.00 75.39 106 MET D O 1
ATOM 6323 N N . ALA D 1 143 ? 47.001 -22.344 13.023 1.00 68.36 107 ALA D N 1
ATOM 6324 C CA . ALA D 1 143 ? 47.863 -22.483 14.192 1.00 64.49 107 ALA D CA 1
ATOM 6325 C C . ALA D 1 143 ? 47.080 -22.144 15.459 1.00 70.18 107 ALA D C 1
ATOM 6326 O O . ALA D 1 143 ? 46.496 -21.067 15.573 1.00 75.65 107 ALA D O 1
ATOM 6328 N N . ILE D 1 144 ? 47.067 -23.067 16.411 1.00 65.01 108 ILE D N 1
ATOM 6329 C CA . ILE D 1 144 ? 46.296 -22.875 17.629 1.00 59.43 108 ILE D CA 1
ATOM 6330 C C . ILE D 1 144 ? 47.213 -22.719 18.846 1.00 55.41 108 ILE D C 1
ATOM 6331 O O . ILE D 1 144 ? 48.163 -23.483 19.032 1.00 52.80 108 ILE D O 1
ATOM 6336 N N . TYR D 1 145 ? 46.942 -21.697 19.651 1.00 53.45 109 TYR D N 1
ATOM 6337 C CA . TYR D 1 145 ? 47.747 -21.426 20.831 1.00 59.52 109 TYR D CA 1
ATOM 6338 C C . TYR D 1 145 ? 46.947 -21.681 22.108 1.00 61.16 109 TYR D C 1
ATOM 6339 O O . TYR D 1 145 ? 46.058 -20.903 22.462 1.00 61.81 109 TYR D O 1
ATOM 6348 N N . LEU D 1 146 ? 47.271 -22.779 22.789 1.00 59.77 110 LEU D N 1
ATOM 6349 C CA . LEU D 1 146 ? 46.610 -23.170 24.033 1.00 51.83 110 LEU D CA 1
ATOM 6350 C C . LEU D 1 146 ? 47.425 -22.694 25.225 1.00 46.37 110 LEU D C 1
ATOM 6351 O O . LEU D 1 146 ? 48.427 -23.317 25.571 1.00 47.65 110 LEU D O 1
ATOM 6356 N N . ALA D 1 147 ? 46.977 -21.612 25.862 1.00 43.69 111 ALA D N 1
ATOM 6357 C CA . ALA D 1 147 ? 47.712 -20.977 26.960 1.00 49.59 111 ALA D CA 1
ATOM 6358 C C . ALA D 1 147 ? 49.179 -20.823 26.576 1.00 53.44 111 ALA D C 1
ATOM 6359 O O . ALA D 1 147 ? 50.084 -21.043 27.386 1.00 51.40 111 ALA D O 1
ATOM 6361 N N . ALA D 1 148 ? 49.403 -20.443 25.323 1.00 55.58 112 ALA D N 1
ATOM 6362 C CA . ALA D 1 148 ? 50.736 -20.468 24.758 1.00 53.43 112 ALA D CA 1
ATOM 6363 C C . ALA D 1 148 ? 51.185 -19.067 24.387 1.00 56.95 112 ALA D C 1
ATOM 6364 O O . ALA D 1 148 ? 50.365 -18.169 24.193 1.00 57.78 112 ALA D O 1
ATOM 6366 N N . SER D 1 149 ? 52.496 -18.891 24.302 1.00 59.27 113 SER D N 1
ATOM 6367 C CA . SER D 1 149 ? 53.087 -17.637 23.865 1.00 61.81 113 SER D CA 1
ATOM 6368 C C . SER D 1 149 ? 52.871 -17.439 22.367 1.00 64.14 113 SER D C 1
ATOM 6369 O O . SER D 1 149 ? 53.489 -18.126 21.554 1.00 68.05 113 SER D O 1
ATOM 6372 N N . MET D 1 150 ? 51.964 -16.537 22.001 1.00 62.62 114 MET D N 1
ATOM 6373 C CA . MET D 1 150 ? 51.814 -16.167 20.597 1.00 68.35 114 MET D CA 1
ATOM 6374 C C . MET D 1 150 ? 52.228 -14.711 20.338 1.00 76.27 114 MET D C 1
ATOM 6375 O O . MET D 1 150 ? 51.495 -13.761 20.622 1.00 79.08 114 MET D O 1
ATOM 6380 N N . VAL D 1 151 ? 53.432 -14.557 19.800 1.00 76.27 115 VAL D N 1
ATOM 6381 C CA . VAL D 1 151 ? 54.010 -13.242 19.580 1.00 73.79 115 VAL D CA 1
ATOM 6382 C C . VAL D 1 151 ? 54.253 -13.026 18.095 1.00 69.85 115 VAL D C 1
ATOM 6383 O O . VAL D 1 151 ? 54.889 -13.843 17.420 1.00 63.86 115 VAL D O 1
ATOM 6387 N N . GLN D 1 152 ? 53.733 -11.909 17.601 1.00 72.45 116 GLN D N 1
ATOM 6388 C CA . GLN D 1 152 ? 53.824 -11.559 16.192 1.00 71.27 116 GLN D CA 1
ATOM 6389 C C . GLN D 1 152 ? 55.267 -11.432 15.737 1.00 69.27 116 GLN D C 1
ATOM 6390 O O . GLN D 1 152 ? 56.070 -10.760 16.385 1.00 69.60 116 GLN D O 1
ATOM 6396 N N . PRO D 1 153 ? 55.603 -12.107 14.630 1.00 69.03 117 PRO D N 1
ATOM 6397 C CA . PRO D 1 153 ? 56.929 -12.001 14.017 1.00 75.28 117 PRO D CA 1
ATOM 6398 C C . PRO D 1 153 ? 57.277 -10.539 13.738 1.00 78.96 117 PRO D C 1
ATOM 6399 O O . PRO D 1 153 ? 56.545 -9.857 13.016 1.00 76.21 117 PRO D O 1
ATOM 6403 N N . GLY D 1 154 ? 58.366 -10.060 14.328 1.00 82.79 118 GLY D N 1
ATOM 6404 C CA . GLY D 1 154 ? 58.739 -8.667 14.196 1.00 90.12 118 GLY D CA 1
ATOM 6405 C C . GLY D 1 154 ? 58.706 -7.952 15.528 1.00 98.00 118 GLY D C 1
ATOM 6406 O O . GLY D 1 154 ? 59.069 -6.781 15.622 1.00 102.60 118 GLY D O 1
ATOM 6407 N N . SER D 1 155 ? 58.265 -8.658 16.563 1.00 101.07 119 SER D N 1
ATOM 6408 C CA . SER D 1 155 ? 58.166 -8.078 17.899 1.00 102.88 119 SER D CA 1
ATOM 6409 C C . SER D 1 155 ? 59.291 -8.563 18.810 1.00 106.74 119 SER D C 1
ATOM 6410 O O . SER D 1 155 ? 59.237 -8.384 20.028 1.00 108.69 119 SER D O 1
ATOM 6413 N N . ILE D 1 171 ? 61.860 -21.979 43.755 1.00 69.32 135 ILE D N 1
ATOM 6414 C CA . ILE D 1 171 ? 60.706 -22.260 42.897 1.00 74.33 135 ILE D CA 1
ATOM 6415 C C . ILE D 1 171 ? 61.062 -23.093 41.648 1.00 74.25 135 ILE D C 1
ATOM 6416 O O . ILE D 1 171 ? 60.334 -24.020 41.271 1.00 67.23 135 ILE D O 1
ATOM 6421 N N . TRP D 1 172 ? 62.166 -22.729 40.998 1.00 74.32 136 TRP D N 1
ATOM 6422 C CA . TRP D 1 172 ? 62.702 -23.498 39.878 1.00 69.31 136 TRP D CA 1
ATOM 6423 C C . TRP D 1 172 ? 64.035 -24.140 40.276 1.00 73.79 136 TRP D C 1
ATOM 6424 O O . TRP D 1 172 ? 64.815 -23.549 41.024 1.00 79.68 136 TRP D O 1
ATOM 6435 N N . GLU D 1 173 ? 64.294 -25.347 39.785 1.00 71.65 137 GLU D N 1
ATOM 6436 C CA . GLU D 1 173 ? 65.607 -25.954 39.945 1.00 71.44 137 GLU D CA 1
ATOM 6437 C C . GLU D 1 173 ? 66.412 -25.715 38.688 1.00 72.92 137 GLU D C 1
ATOM 6438 O O . GLU D 1 173 ? 65.897 -25.843 37.577 1.00 72.92 137 GLU D O 1
ATOM 6444 N N . TYR D 1 174 ? 67.683 -25.378 38.860 1.00 74.45 138 TYR D N 1
ATOM 6445 C CA . TYR D 1 174 ? 68.541 -25.160 37.711 1.00 74.38 138 TYR D CA 1
ATOM 6446 C C . TYR D 1 174 ? 69.645 -26.204 37.685 1.00 77.16 138 TYR D C 1
ATOM 6447 O O . TYR D 1 174 ? 70.155 -26.606 38.730 1.00 75.22 138 TYR D O 1
ATOM 6456 N N . THR D 1 175 ? 70.001 -26.639 36.482 1.00 80.72 139 THR D N 1
ATOM 6457 C CA . THR D 1 175 ? 71.089 -27.587 36.294 1.00 85.69 139 THR D CA 1
ATOM 6458 C C . THR D 1 175 ? 72.220 -26.884 35.559 1.00 93.97 139 THR D C 1
ATOM 6459 O O . THR D 1 175 ? 71.984 -26.183 34.571 1.00 96.40 139 THR D O 1
ATOM 6463 N N . TYR D 1 176 ? 73.444 -27.055 36.046 1.00 96.71 140 TYR D N 1
ATOM 6464 C CA . TYR D 1 176 ? 74.591 -26.396 35.433 1.00 98.10 140 TYR D CA 1
ATOM 6465 C C . TYR D 1 176 ? 75.539 -27.386 34.760 1.00 99.69 140 TYR D C 1
ATOM 6466 O O . TYR D 1 176 ? 76.580 -27.737 35.312 1.00 99.31 140 TYR D O 1
ATOM 6475 N N . GLY D 1 177 ? 75.162 -27.845 33.569 1.00 101.12 141 GLY D N 1
ATOM 6476 C CA . GLY D 1 177 ? 75.956 -28.810 32.830 1.00 104.43 141 GLY D CA 1
ATOM 6477 C C . GLY D 1 177 ? 77.286 -28.245 32.357 1.00 108.89 141 GLY D C 1
ATOM 6478 O O . GLY D 1 177 ? 78.139 -28.978 31.853 1.00 109.94 141 GLY D O 1
ATOM 6479 N N . GLU D 1 178 ? 77.458 -26.934 32.505 1.00 109.44 142 GLU D N 1
ATOM 6480 C CA . GLU D 1 178 ? 78.720 -26.282 32.178 1.00 107.99 142 GLU D CA 1
ATOM 6481 C C . GLU D 1 178 ? 79.328 -25.508 33.353 1.00 111.42 142 GLU D C 1
ATOM 6482 O O . GLU D 1 178 ? 79.929 -24.452 33.158 1.00 114.08 142 GLU D O 1
ATOM 6488 N N . GLY D 1 179 ? 79.167 -26.031 34.567 1.00 111.27 143 GLY D N 1
ATOM 6489 C CA . GLY D 1 179 ? 79.693 -25.390 35.764 1.00 113.85 143 GLY D CA 1
ATOM 6490 C C . GLY D 1 179 ? 78.867 -24.221 36.270 1.00 116.96 143 GLY D C 1
ATOM 6491 O O . GLY D 1 179 ? 78.033 -23.679 35.546 1.00 116.80 143 GLY D O 1
ATOM 6492 N N . THR D 1 180 ? 79.110 -23.820 37.516 1.00 120.24 144 THR D N 1
ATOM 6493 C CA . THR D 1 180 ? 78.267 -22.823 38.180 1.00 122.03 144 THR D CA 1
ATOM 6494 C C . THR D 1 180 ? 78.540 -21.379 37.749 1.00 125.87 144 THR D C 1
ATOM 6495 O O . THR D 1 180 ? 77.690 -20.504 37.921 1.00 124.13 144 THR D O 1
ATOM 6499 N N . ASP D 1 181 ? 79.720 -21.133 37.190 1.00 131.19 145 ASP D N 1
ATOM 6500 C CA . ASP D 1 181 ? 80.080 -19.794 36.724 1.00 135.22 145 ASP D CA 1
ATOM 6501 C C . ASP D 1 181 ? 79.531 -19.464 35.329 1.00 132.98 145 ASP D C 1
ATOM 6502 O O . ASP D 1 181 ? 79.508 -18.302 34.920 1.00 130.85 145 ASP D O 1
ATOM 6507 N N . LYS D 1 182 ? 79.097 -20.492 34.605 1.00 130.99 146 LYS D N 1
ATOM 6508 C CA . LYS D 1 182 ? 78.413 -20.315 33.326 1.00 126.36 146 LYS D CA 1
ATOM 6509 C C . LYS D 1 182 ? 76.899 -20.277 33.541 1.00 120.04 146 LYS D C 1
ATOM 6510 O O . LYS D 1 182 ? 76.409 -20.768 34.559 1.00 117.18 146 LYS D O 1
ATOM 6516 N N . PRO D 1 183 ? 76.153 -19.681 32.591 1.00 119.06 147 PRO D N 1
ATOM 6517 C CA . PRO D 1 183 ? 74.690 -19.673 32.720 1.00 117.60 147 PRO D CA 1
ATOM 6518 C C . PRO D 1 183 ? 74.107 -21.085 32.720 1.00 114.87 147 PRO D C 1
ATOM 6519 O O . PRO D 1 183 ? 74.699 -21.991 32.130 1.00 115.36 147 PRO D O 1
ATOM 6523 N N . PRO D 1 184 ? 72.952 -21.271 33.378 1.00 109.03 148 PRO D N 1
ATOM 6524 C CA . PRO D 1 184 ? 72.355 -22.602 33.526 1.00 101.88 148 PRO D CA 1
ATOM 6525 C C . PRO D 1 184 ? 71.974 -23.209 32.182 1.00 94.28 148 PRO D C 1
ATOM 6526 O O . PRO D 1 184 ? 71.684 -22.483 31.231 1.00 90.17 148 PRO D O 1
ATOM 6530 N N . THR D 1 185 ? 71.988 -24.534 32.112 1.00 92.44 149 THR D N 1
ATOM 6531 C CA . THR D 1 185 ? 71.680 -25.245 30.879 1.00 88.81 149 THR D CA 1
ATOM 6532 C C . THR D 1 185 ? 70.295 -25.893 30.939 1.00 80.89 149 THR D C 1
ATOM 6533 O O . THR D 1 185 ? 69.696 -26.190 29.904 1.00 73.16 149 THR D O 1
ATOM 6537 N N . GLY D 1 186 ? 69.787 -26.099 32.153 1.00 80.52 150 GLY D N 1
ATOM 6538 C CA . GLY D 1 186 ? 68.489 -26.724 32.337 1.00 76.26 150 GLY D CA 1
ATOM 6539 C C . GLY D 1 186 ? 67.649 -26.128 33.453 1.00 68.36 150 GLY D C 1
ATOM 6540 O O . GLY D 1 186 ? 68.172 -25.712 34.490 1.00 67.15 150 GLY D O 1
ATOM 6541 N N . VAL D 1 187 ? 66.335 -26.102 33.238 1.00 59.09 151 VAL D N 1
ATOM 6542 C CA . VAL D 1 187 ? 65.402 -25.619 34.251 1.00 58.35 151 VAL D CA 1
ATOM 6543 C C . VAL D 1 187 ? 64.245 -26.605 34.448 1.00 55.27 151 VAL D C 1
ATOM 6544 O O . VAL D 1 187 ? 63.692 -27.150 33.487 1.00 50.11 151 VAL D O 1
ATOM 6548 N N . LEU D 1 188 ? 63.890 -26.830 35.707 1.00 50.02 152 LEU D N 1
ATOM 6549 C CA . LEU D 1 188 ? 62.831 -27.758 36.048 1.00 51.69 152 LEU D CA 1
ATOM 6550 C C . LEU D 1 188 ? 62.116 -27.286 37.304 1.00 57.79 152 LEU D C 1
ATOM 6551 O O . LEU D 1 188 ? 62.763 -26.907 38.280 1.00 53.55 152 LEU D O 1
ATOM 6556 N N . MET D 1 189 ? 60.783 -27.316 37.280 1.00 62.05 153 MET D N 1
ATOM 6557 C CA . MET D 1 189 ? 59.998 -26.912 38.444 1.00 58.84 153 MET D CA 1
ATOM 6558 C C . MET D 1 189 ? 60.166 -27.900 39.588 1.00 57.79 153 MET D C 1
ATOM 6559 O O . MET D 1 189 ? 60.184 -29.112 39.374 1.00 59.48 153 MET D O 1
ATOM 6564 N N . LYS D 1 190 ? 60.299 -27.372 40.801 1.00 58.53 154 LYS D N 1
ATOM 6565 C CA . LYS D 1 190 ? 60.448 -28.208 41.989 1.00 61.33 154 LYS D CA 1
ATOM 6566 C C . LYS D 1 190 ? 59.201 -29.056 42.207 1.00 61.54 154 LYS D C 1
ATOM 6567 O O . LYS D 1 190 ? 58.082 -28.575 42.027 1.00 65.79 154 LYS D O 1
ATOM 6573 N N . PRO D 1 191 ? 59.393 -30.324 42.605 1.00 59.37 155 PRO D N 1
ATOM 6574 C CA . PRO D 1 191 ? 58.321 -31.315 42.770 1.00 56.48 155 PRO D CA 1
ATOM 6575 C C . PRO D 1 191 ? 57.172 -30.826 43.642 1.00 53.41 155 PRO D C 1
ATOM 6576 O O . PRO D 1 191 ? 56.016 -31.140 43.372 1.00 57.12 155 PRO D O 1
ATOM 6580 N N . GLU D 1 192 ? 57.491 -30.071 44.683 1.00 52.33 156 GLU D N 1
ATOM 6581 C CA . GLU D 1 192 ? 56.469 -29.594 45.605 1.00 54.89 156 GLU D CA 1
ATOM 6582 C C . GLU D 1 192 ? 55.594 -28.491 45.020 1.00 52.40 156 GLU D C 1
ATOM 6583 O O . GLU D 1 192 ? 54.620 -28.080 45.648 1.00 50.74 156 GLU D O 1
ATOM 6589 N N . PHE D 1 193 ? 55.939 -28.007 43.828 1.00 52.42 157 PHE D N 1
ATOM 6590 C CA . PHE D 1 193 ? 55.186 -26.915 43.215 1.00 50.95 157 PHE D CA 1
ATOM 6591 C C . PHE D 1 193 ? 54.423 -27.284 41.943 1.00 49.07 157 PHE D C 1
ATOM 6592 O O . PHE D 1 193 ? 53.578 -26.513 41.490 1.00 49.35 157 PHE D O 1
ATOM 6600 N N . ILE D 1 194 ? 54.690 -28.460 41.380 1.00 48.58 158 ILE D N 1
ATOM 6601 C CA . ILE D 1 194 ? 54.078 -28.819 40.099 1.00 51.83 158 ILE D CA 1
ATOM 6602 C C . ILE D 1 194 ? 52.555 -28.926 40.157 1.00 49.02 158 ILE D C 1
ATOM 6603 O O . ILE D 1 194 ? 51.872 -28.549 39.206 1.00 43.44 158 ILE D O 1
ATOM 6608 N N . ARG D 1 195 ? 52.019 -29.437 41.263 1.00 48.72 159 ARG D N 1
ATOM 6609 C CA . ARG D 1 195 ? 50.572 -29.567 41.370 1.00 46.63 159 ARG D CA 1
ATOM 6610 C C . ARG D 1 195 ? 49.866 -28.220 41.287 1.00 50.62 159 ARG D C 1
ATOM 6611 O O . ARG D 1 195 ? 48.927 -28.047 40.511 1.00 50.35 159 ARG D O 1
ATOM 6619 N N . HIS D 1 196 ? 50.320 -27.269 42.098 1.00 52.30 160 HIS D N 1
ATOM 6620 C CA . HIS D 1 196 ? 49.674 -25.966 42.165 1.00 51.58 160 HIS D CA 1
ATOM 6621 C C . HIS D 1 196 ? 49.773 -25.155 40.878 1.00 50.88 160 HIS D C 1
ATOM 6622 O O . HIS D 1 196 ? 48.797 -24.544 40.443 1.00 51.51 160 HIS D O 1
ATOM 6629 N N . TYR D 1 197 ? 50.952 -25.142 40.271 1.00 47.73 161 TYR D N 1
ATOM 6630 C CA . TYR D 1 197 ? 51.181 -24.270 39.130 1.00 47.80 161 TYR D CA 1
ATOM 6631 C C . TYR D 1 197 ? 50.765 -24.903 37.806 1.00 46.71 161 TYR D C 1
ATOM 6632 O O . TYR D 1 197 ? 50.143 -24.250 36.964 1.00 48.31 161 TYR D O 1
ATOM 6641 N N . TYR D 1 198 ? 51.085 -26.182 37.638 1.00 44.44 162 TYR D N 1
ATOM 6642 C CA . TYR D 1 198 ? 50.808 -26.892 36.389 1.00 41.86 162 TYR D CA 1
ATOM 6643 C C . TYR D 1 198 ? 49.424 -27.541 36.396 1.00 45.43 162 TYR D C 1
ATOM 6644 O O . TYR D 1 198 ? 48.688 -27.463 35.410 1.00 43.29 162 TYR D O 1
ATOM 6653 N N . TYR D 1 199 ? 49.079 -28.191 37.505 1.00 45.72 163 TYR D N 1
ATOM 6654 C CA . TYR D 1 199 ? 47.959 -29.121 37.517 1.00 43.99 163 TYR D CA 1
ATOM 6655 C C . TYR D 1 199 ? 46.893 -28.836 38.580 1.00 46.62 163 TYR D C 1
ATOM 6656 O O . TYR D 1 199 ? 46.281 -29.764 39.102 1.00 52.69 163 TYR D O 1
ATOM 6665 N N . SER D 1 200 ? 46.660 -27.564 38.888 1.00 45.98 164 SER D N 1
ATOM 6666 C CA . SER D 1 200 ? 45.783 -27.182 40.003 1.00 45.74 164 SER D CA 1
ATOM 6667 C C . SER D 1 200 ? 44.326 -27.647 39.874 1.00 45.01 164 SER D C 1
ATOM 6668 O O . SER D 1 200 ? 43.614 -27.764 40.870 1.00 46.05 164 SER D O 1
ATOM 6671 N N . GLN D 1 201 ? 43.894 -27.921 38.651 1.00 42.93 165 GLN D N 1
ATOM 6672 C CA . GLN D 1 201 ? 42.521 -28.334 38.406 1.00 38.85 165 GLN D CA 1
ATOM 6673 C C . GLN D 1 201 ? 42.475 -29.724 37.787 1.00 33.02 165 GLN D C 1
ATOM 6674 O O . GLN D 1 201 ? 41.441 -30.158 37.303 1.00 36.00 165 GLN D O 1
ATOM 6680 N N . SER D 1 202 ? 43.594 -30.432 37.844 1.00 34.79 166 SER D N 1
ATOM 6681 C CA . SER D 1 202 ? 43.752 -31.705 37.146 1.00 38.83 166 SER D CA 1
ATOM 6682 C C . SER D 1 202 ? 43.654 -32.901 38.090 1.00 34.20 166 SER D C 1
ATOM 6683 O O . SER D 1 202 ? 43.894 -32.762 39.288 1.00 37.38 166 SER D O 1
ATOM 6686 N N . PRO D 1 203 ? 43.292 -34.081 37.554 1.00 29.44 167 PRO D N 1
ATOM 6687 C CA . PRO D 1 203 ? 43.258 -35.317 38.351 1.00 24.93 167 PRO D CA 1
ATOM 6688 C C . PRO D 1 203 ? 44.609 -35.649 38.995 1.00 31.22 167 PRO D C 1
ATOM 6689 O O . PRO D 1 203 ? 45.652 -35.514 38.350 1.00 33.90 167 PRO D O 1
ATOM 6693 N N . LEU D 1 204 ? 44.578 -36.141 40.231 1.00 34.01 168 LEU D N 1
ATOM 6694 C CA . LEU D 1 204 ? 45.804 -36.434 40.976 1.00 36.48 168 LEU D CA 1
ATOM 6695 C C . LEU D 1 204 ? 46.713 -37.440 40.288 1.00 40.03 168 LEU D C 1
ATOM 6696 O O . LEU D 1 204 ? 47.940 -37.350 40.388 1.00 38.70 168 LEU D O 1
ATOM 6701 N N . GLU D 1 205 ? 46.116 -38.401 39.594 1.00 42.00 169 GLU D N 1
ATOM 6702 C CA . GLU D 1 205 ? 46.910 -39.416 38.922 1.00 43.54 169 GLU D CA 1
ATOM 6703 C C . GLU D 1 205 ? 47.772 -38.791 37.823 1.00 48.20 169 GLU D C 1
ATOM 6704 O O . GLU D 1 205 ? 48.887 -39.242 37.573 1.00 52.58 169 GLU D O 1
ATOM 6710 N N . ASP D 1 206 ? 47.267 -37.727 37.204 1.00 43.24 170 ASP D N 1
ATOM 6711 C CA . ASP D 1 206 ? 48.011 -37.014 36.176 1.00 39.66 170 ASP D CA 1
ATOM 6712 C C . ASP D 1 206 ? 49.204 -36.247 36.737 1.00 37.73 170 ASP D C 1
ATOM 6713 O O . ASP D 1 206 ? 50.205 -36.056 36.046 1.00 36.03 170 ASP D O 1
ATOM 6718 N N . VAL D 1 207 ? 49.094 -35.814 37.990 1.00 37.92 171 VAL D N 1
ATOM 6719 C CA . VAL D 1 207 ? 50.205 -35.171 38.685 1.00 36.83 171 VAL D CA 1
ATOM 6720 C C . VAL D 1 207 ? 51.291 -36.208 38.947 1.00 43.17 171 VAL D C 1
ATOM 6721 O O . VAL D 1 207 ? 52.478 -35.942 38.764 1.00 46.76 171 VAL D O 1
ATOM 6725 N N . THR D 1 208 ? 50.863 -37.383 39.404 1.00 44.58 172 THR D N 1
ATOM 6726 C CA . THR D 1 208 ? 51.753 -38.511 39.635 1.00 41.15 172 THR D CA 1
ATOM 6727 C C . THR D 1 208 ? 52.448 -38.894 38.338 1.00 43.87 172 THR D C 1
ATOM 6728 O O . THR D 1 208 ? 53.669 -39.063 38.296 1.00 44.97 172 THR D O 1
ATOM 6732 N N . LEU D 1 209 ? 51.651 -39.032 37.283 1.00 41.04 173 LEU D N 1
ATOM 6733 C CA . LEU D 1 209 ? 52.155 -39.347 35.952 1.00 39.65 173 LEU D CA 1
ATOM 6734 C C . LEU D 1 209 ? 53.233 -38.359 35.514 1.00 46.28 173 LEU D C 1
ATOM 6735 O O . LEU D 1 209 ? 54.322 -38.750 35.085 1.00 48.29 173 LEU D O 1
ATOM 6740 N N . SER D 1 210 ? 52.908 -37.076 35.613 1.00 46.05 174 SER D N 1
ATOM 6741 C CA . SER D 1 210 ? 53.830 -36.017 35.240 1.00 42.47 174 SER D CA 1
ATOM 6742 C C . SER D 1 210 ? 55.107 -36.068 36.068 1.00 38.34 174 SER D C 1
ATOM 6743 O O . SER D 1 210 ? 56.201 -35.862 35.553 1.00 37.80 174 SER D O 1
ATOM 6746 N N . SER D 1 211 ? 54.968 -36.375 37.351 1.00 37.66 175 SER D N 1
ATOM 6747 C CA . SER D 1 211 ? 56.119 -36.388 38.246 1.00 34.49 175 SER D CA 1
ATOM 6748 C C . SER D 1 211 ? 57.167 -37.431 37.842 1.00 35.53 175 SER D C 1
ATOM 6749 O O . SER D 1 211 ? 58.328 -37.333 38.234 1.00 38.21 175 SER D O 1
ATOM 6752 N N . LYS D 1 212 ? 56.766 -38.423 37.056 1.00 38.52 176 LYS D N 1
ATOM 6753 C CA . LYS D 1 212 ? 57.710 -39.444 36.602 1.00 40.34 176 LYS D CA 1
ATOM 6754 C C . LYS D 1 212 ? 58.149 -39.229 35.154 1.00 42.23 176 LYS D C 1
ATOM 6755 O O . LYS D 1 212 ? 58.863 -40.058 34.591 1.00 43.67 176 LYS D O 1
ATOM 6761 N N . LEU D 1 213 ? 57.724 -38.119 34.556 1.00 40.84 177 LEU D N 1
ATOM 6762 C CA . LEU D 1 213 ? 58.039 -37.846 33.157 1.00 46.68 177 LEU D CA 1
ATOM 6763 C C . LEU D 1 213 ? 58.632 -36.462 32.890 1.00 53.83 177 LEU D C 1
ATOM 6764 O O . LEU D 1 213 ? 59.277 -36.260 31.859 1.00 60.22 177 LEU D O 1
ATOM 6769 N N . LEU D 1 214 ? 58.422 -35.519 33.805 1.00 50.34 178 LEU D N 1
ATOM 6770 C CA . LEU D 1 214 ? 58.930 -34.164 33.610 1.00 46.95 178 LEU D CA 1
ATOM 6771 C C . LEU D 1 214 ? 60.455 -34.155 33.598 1.00 48.01 178 LEU D C 1
ATOM 6772 O O . LEU D 1 214 ? 61.100 -34.714 34.483 1.00 43.32 178 LEU D O 1
ATOM 6777 N N . ARG D 1 215 ? 61.017 -33.510 32.579 1.00 54.96 179 ARG D N 1
ATOM 6778 C CA . ARG D 1 215 ? 62.464 -33.415 32.404 1.00 54.77 179 ARG D CA 1
ATOM 6779 C C . ARG D 1 215 ? 62.854 -31.944 32.379 1.00 55.24 179 ARG D C 1
ATOM 6780 O O . ARG D 1 215 ? 62.034 -31.102 32.028 1.00 51.12 179 ARG D O 1
ATOM 6788 N N . PRO D 1 216 ? 64.099 -31.622 32.772 1.00 58.48 180 PRO D N 1
ATOM 6789 C CA . PRO D 1 216 ? 64.539 -30.221 32.725 1.00 59.34 180 PRO D CA 1
ATOM 6790 C C . PRO D 1 216 ? 64.443 -29.634 31.317 1.00 57.43 180 PRO D C 1
ATOM 6791 O O . PRO D 1 216 ? 64.718 -30.327 30.336 1.00 58.54 180 PRO D O 1
ATOM 6795 N N . ALA D 1 217 ? 64.057 -28.366 31.222 1.00 58.30 181 ALA D N 1
ATOM 6796 C CA . ALA D 1 217 ? 63.903 -27.714 29.924 1.00 61.63 181 ALA D CA 1
ATOM 6797 C C . ALA D 1 217 ? 65.166 -26.940 29.540 1.00 66.52 181 ALA D C 1
ATOM 6798 O O . ALA D 1 217 ? 65.779 -26.286 30.383 1.00 67.55 181 ALA D O 1
ATOM 6800 N N . PRO D 1 218 ? 65.539 -26.989 28.252 1.00 70.48 182 PRO D N 1
ATOM 6801 C CA . PRO D 1 218 ? 66.761 -26.349 27.746 1.00 74.54 182 PRO D CA 1
ATOM 6802 C C . PRO D 1 218 ? 66.667 -24.822 27.685 1.00 79.54 182 PRO D C 1
ATOM 6803 O O . PRO D 1 218 ? 66.261 -24.289 26.652 1.00 78.65 182 PRO D O 1
ATOM 6807 N N . MET D 1 219 ? 67.046 -24.139 28.768 1.00 83.35 183 MET D N 1
ATOM 6808 C CA . MET D 1 219 ? 66.961 -22.674 28.844 1.00 82.24 183 MET D CA 1
ATOM 6809 C C . MET D 1 219 ? 67.619 -21.958 27.671 1.00 82.60 183 MET D C 1
ATOM 6810 O O . MET D 1 219 ? 67.072 -20.991 27.140 1.00 78.74 183 MET D O 1
ATOM 6815 N N . ARG D 1 220 ? 68.804 -22.427 27.293 1.00 86.36 184 ARG D N 1
ATOM 6816 C CA . ARG D 1 220 ? 69.593 -21.791 26.247 1.00 91.48 184 ARG D CA 1
ATOM 6817 C C . ARG D 1 220 ? 68.797 -21.707 24.944 1.00 94.43 184 ARG D C 1
ATOM 6818 O O . ARG D 1 220 ? 68.881 -20.719 24.215 1.00 101.38 184 ARG D O 1
ATOM 6826 N N . ALA D 1 221 ? 68.020 -22.748 24.663 1.00 86.13 185 ALA D N 1
ATOM 6827 C CA . ALA D 1 221 ? 67.207 -22.802 23.455 1.00 77.87 185 ALA D CA 1
ATOM 6828 C C . ALA D 1 221 ? 66.055 -21.799 23.478 1.00 76.67 185 ALA D C 1
ATOM 6829 O O . ALA D 1 221 ? 65.612 -21.329 22.432 1.00 74.85 185 ALA D O 1
ATOM 6831 N N . PHE D 1 222 ? 65.567 -21.485 24.674 1.00 83.26 186 PHE D N 1
ATOM 6832 C CA . PHE D 1 222 ? 64.387 -20.631 24.836 1.00 91.11 186 PHE D CA 1
ATOM 6833 C C . PHE D 1 222 ? 64.634 -19.152 24.532 1.00 98.20 186 PHE D C 1
ATOM 6834 O O . PHE D 1 222 ? 63.694 -18.403 24.253 1.00 96.53 186 PHE D O 1
ATOM 6842 N N . GLN D 1 223 ? 65.893 -18.735 24.599 1.00 104.54 187 GLN D N 1
ATOM 6843 C CA . GLN D 1 223 ? 66.260 -17.343 24.354 1.00 107.05 187 GLN D CA 1
ATOM 6844 C C . GLN D 1 223 ? 66.131 -16.914 22.888 1.00 111.91 187 GLN D C 1
ATOM 6845 O O . GLN D 1 223 ? 66.023 -15.724 22.597 1.00 115.05 187 GLN D O 1
ATOM 6851 N N . ASP D 1 224 ? 66.128 -17.878 21.971 1.00 116.52 188 ASP D N 1
ATOM 6852 C CA . ASP D 1 224 ? 66.028 -17.573 20.542 1.00 123.80 188 ASP D CA 1
ATOM 6853 C C . ASP D 1 224 ? 64.594 -17.662 20.016 1.00 125.15 188 ASP D C 1
ATOM 6854 O O . ASP D 1 224 ? 64.312 -17.258 18.885 1.00 125.98 188 ASP D O 1
ATOM 6859 N N . LEU D 1 225 ? 63.699 -18.209 20.833 1.00 122.48 189 LEU D N 1
ATOM 6860 C CA . LEU D 1 225 ? 62.292 -18.335 20.465 1.00 116.82 189 LEU D CA 1
ATOM 6861 C C . LEU D 1 225 ? 61.637 -16.965 20.335 1.00 115.18 189 LEU D C 1
ATOM 6862 O O . LEU D 1 225 ? 61.871 -16.076 21.155 1.00 113.55 189 LEU D O 1
ATOM 6867 N N . ASP D 1 226 ? 60.824 -16.808 19.294 1.00 115.92 190 ASP D N 1
ATOM 6868 C CA . ASP D 1 226 ? 60.077 -15.574 19.039 1.00 115.22 190 ASP D CA 1
ATOM 6869 C C . ASP D 1 226 ? 60.985 -14.351 18.861 1.00 114.37 190 ASP D C 1
ATOM 6870 O O . ASP D 1 226 ? 60.630 -13.232 19.243 1.00 111.97 190 ASP D O 1
ATOM 6875 N N . LYS D 1 227 ? 62.161 -14.585 18.285 1.00 113.29 191 LYS D N 1
ATOM 6876 C CA . LYS D 1 227 ? 63.034 -13.517 17.820 1.00 109.76 191 LYS D CA 1
ATOM 6877 C C . LYS D 1 227 ? 63.048 -13.571 16.297 1.00 107.64 191 LYS D C 1
ATOM 6878 O O . LYS D 1 227 ? 64.062 -13.916 15.689 1.00 109.17 191 LYS D O 1
ATOM 6884 N N . LEU D 1 228 ? 61.918 -13.236 15.685 1.00 102.70 192 LEU D N 1
ATOM 6885 C CA . LEU D 1 228 ? 61.731 -13.457 14.256 1.00 98.63 192 LEU D CA 1
ATOM 6886 C C . LEU D 1 228 ? 61.488 -12.175 13.478 1.00 98.03 192 LEU D C 1
ATOM 6887 O O . LEU D 1 228 ? 60.834 -11.257 13.972 1.00 98.90 192 LEU D O 1
ATOM 6892 N N . PRO D 1 229 ? 62.018 -12.111 12.249 1.00 98.33 193 PRO D N 1
ATOM 6893 C CA . PRO D 1 229 ? 61.727 -10.983 11.362 1.00 98.30 193 PRO D CA 1
ATOM 6894 C C . PRO D 1 229 ? 60.281 -11.059 10.892 1.00 96.75 193 PRO D C 1
ATOM 6895 O O . PRO D 1 229 ? 59.771 -12.165 10.717 1.00 95.78 193 PRO D O 1
ATOM 6899 N N . PRO D 1 230 ? 59.631 -9.901 10.691 1.00 95.95 194 PRO D N 1
ATOM 6900 C CA . PRO D 1 230 ? 58.232 -9.831 10.252 1.00 92.71 194 PRO D CA 1
ATOM 6901 C C . PRO D 1 230 ? 57.946 -10.730 9.055 1.00 92.12 194 PRO D C 1
ATOM 6902 O O . PRO D 1 230 ? 58.775 -10.845 8.153 1.00 92.37 194 PRO D O 1
ATOM 6906 N N . ASN D 1 231 ? 56.780 -11.369 9.072 1.00 90.31 195 ASN D N 1
ATOM 6907 C CA . ASN D 1 231 ? 56.417 -12.353 8.061 1.00 87.04 195 ASN D CA 1
ATOM 6908 C C . ASN D 1 231 ? 54.965 -12.171 7.620 1.00 94.04 195 ASN D C 1
ATOM 6909 O O . ASN D 1 231 ? 54.054 -12.736 8.226 1.00 96.02 195 ASN D O 1
ATOM 6914 N N . PRO D 1 232 ? 54.749 -11.378 6.556 1.00 96.63 196 PRO D N 1
ATOM 6915 C CA . PRO D 1 232 ? 53.412 -11.035 6.055 1.00 93.80 196 PRO D CA 1
ATOM 6916 C C . PRO D 1 232 ? 52.663 -12.248 5.518 1.00 90.47 196 PRO D C 1
ATOM 6917 O O . PRO D 1 232 ? 51.434 -12.234 5.459 1.00 88.47 196 PRO D O 1
ATOM 6921 N N . GLU D 1 233 ? 53.402 -13.278 5.119 1.00 92.16 197 GLU D N 1
ATOM 6922 C CA . GLU D 1 233 ? 52.794 -14.497 4.598 1.00 93.98 197 GLU D CA 1
ATOM 6923 C C . GLU D 1 233 ? 52.164 -15.344 5.707 1.00 89.73 197 GLU D C 1
ATOM 6924 O O . GLU D 1 233 ? 51.106 -15.952 5.517 1.00 84.81 197 GLU D O 1
ATOM 6930 N N . ALA D 1 234 ? 52.810 -15.355 6.869 1.00 88.52 198 ALA D N 1
ATOM 6931 C CA . ALA D 1 234 ? 52.327 -16.109 8.018 1.00 86.80 198 ALA D CA 1
ATOM 6932 C C . ALA D 1 234 ? 51.103 -15.437 8.629 1.00 89.17 198 ALA D C 1
ATOM 6933 O O . ALA D 1 234 ? 50.307 -16.078 9.318 1.00 94.48 198 ALA D O 1
ATOM 6935 N N . GLU D 1 235 ? 50.962 -14.142 8.371 1.00 83.56 199 GLU D N 1
ATOM 6936 C CA . GLU D 1 235 ? 49.843 -13.365 8.887 1.00 79.07 199 GLU D CA 1
ATOM 6937 C C . GLU D 1 235 ? 48.503 -13.794 8.277 1.00 83.63 199 GLU D C 1
ATOM 6938 O O . GLU D 1 235 ? 47.451 -13.622 8.899 1.00 84.92 199 GLU D O 1
ATOM 6944 N N . LYS D 1 236 ? 48.539 -14.357 7.070 1.00 84.41 200 LYS D N 1
ATOM 6945 C CA . LYS D 1 236 ? 47.307 -14.766 6.391 1.00 83.68 200 LYS D CA 1
ATOM 6946 C C . LYS D 1 236 ? 46.713 -16.041 7.000 1.00 74.22 200 LYS D C 1
ATOM 6947 O O . LYS D 1 236 ? 45.525 -16.327 6.832 1.00 65.21 200 LYS D O 1
ATOM 6953 N N . VAL D 1 237 ? 47.549 -16.800 7.704 1.00 72.62 201 VAL D N 1
ATOM 6954 C CA . VAL D 1 237 ? 47.122 -18.059 8.309 1.00 68.96 201 VAL D CA 1
ATOM 6955 C C . VAL D 1 237 ? 46.298 -17.800 9.563 1.00 68.17 201 VAL D C 1
ATOM 6956 O O . VAL D 1 237 ? 46.745 -17.090 10.472 1.00 65.83 201 VAL D O 1
ATOM 6960 N N . PRO D 1 238 ? 45.082 -18.369 9.612 1.00 64.71 202 PRO D N 1
ATOM 6961 C CA . PRO D 1 238 ? 44.182 -18.165 10.751 1.00 61.93 202 PRO D CA 1
ATOM 6962 C C . PRO D 1 238 ? 44.756 -18.723 12.046 1.00 63.77 202 PRO D C 1
ATOM 6963 O O . PRO D 1 238 ? 45.236 -19.859 12.092 1.00 62.12 202 PRO D O 1
ATOM 6967 N N . ARG D 1 239 ? 44.735 -17.898 13.085 1.00 65.62 203 ARG D N 1
ATOM 6968 C CA . ARG D 1 239 ? 45.198 -18.316 14.395 1.00 65.61 203 ARG D CA 1
ATOM 6969 C C . ARG D 1 239 ? 44.028 -18.364 15.363 1.00 66.20 203 ARG D C 1
ATOM 6970 O O . ARG D 1 239 ? 43.061 -17.622 15.213 1.00 68.44 203 ARG D O 1
ATOM 6978 N N . VAL D 1 240 ? 44.119 -19.246 16.352 1.00 63.59 204 VAL D N 1
ATOM 6979 C CA . VAL D 1 240 ? 43.124 -19.325 17.411 1.00 56.75 204 VAL D CA 1
ATOM 6980 C C . VAL D 1 240 ? 43.838 -19.352 18.751 1.00 55.75 204 VAL D C 1
ATOM 6981 O O . VAL D 1 240 ? 44.769 -20.132 18.942 1.00 57.59 204 VAL D O 1
ATOM 6985 N N . TYR D 1 241 ? 43.423 -18.483 19.668 1.00 56.54 205 TYR D N 1
ATOM 6986 C CA . TYR D 1 241 ? 43.938 -18.529 21.034 1.00 57.38 205 TYR D CA 1
ATOM 6987 C C . TYR D 1 241 ? 42.912 -19.128 21.997 1.00 59.20 205 TYR D C 1
ATOM 6988 O O . TYR D 1 241 ? 41.729 -18.774 21.962 1.00 61.13 205 TYR D O 1
ATOM 6997 N N . ILE D 1 242 ? 43.368 -20.053 22.839 1.00 53.23 206 ILE D N 1
ATOM 6998 C CA . ILE D 1 242 ? 42.516 -20.615 23.878 1.00 48.12 206 ILE D CA 1
ATOM 6999 C C . ILE D 1 242 ? 43.066 -20.243 25.245 1.00 45.13 206 ILE D C 1
ATOM 7000 O O . ILE D 1 242 ? 44.139 -20.691 25.649 1.00 43.84 206 ILE D O 1
ATOM 7005 N N . LYS D 1 243 ? 42.311 -19.423 25.960 1.00 43.65 207 LYS D N 1
ATOM 7006 C CA . LYS D 1 243 ? 42.754 -18.907 27.240 1.00 45.09 207 LYS D CA 1
ATOM 7007 C C . LYS D 1 243 ? 42.367 -19.876 28.349 1.00 46.36 207 LYS D C 1
ATOM 7008 O O . LYS D 1 243 ? 41.268 -20.435 28.349 1.00 47.32 207 LYS D O 1
ATOM 7014 N N . THR D 1 244 ? 43.286 -20.084 29.283 1.00 41.55 208 THR D N 1
ATOM 7015 C CA . THR D 1 244 ? 43.018 -20.924 30.431 1.00 41.87 208 THR D CA 1
ATOM 7016 C C . THR D 1 244 ? 42.670 -20.004 31.594 1.00 47.66 208 THR D C 1
ATOM 7017 O O . THR D 1 244 ? 43.454 -19.133 31.957 1.00 51.83 208 THR D O 1
ATOM 7021 N N . ALA D 1 245 ? 41.499 -20.206 32.188 1.00 48.93 209 ALA D N 1
ATOM 7022 C CA . ALA D 1 245 ? 40.950 -19.227 33.123 1.00 48.92 209 ALA D CA 1
ATOM 7023 C C . ALA D 1 245 ? 41.445 -19.381 34.555 1.00 52.74 209 ALA D C 1
ATOM 7024 O O . ALA D 1 245 ? 41.471 -18.405 35.306 1.00 54.17 209 ALA D O 1
ATOM 7026 N N . LYS D 1 246 ? 41.812 -20.599 34.945 1.00 52.91 210 LYS D N 1
ATOM 7027 C CA . LYS D 1 246 ? 42.291 -20.842 36.306 1.00 51.14 210 LYS D CA 1
ATOM 7028 C C . LYS D 1 246 ? 43.760 -21.259 36.338 1.00 47.36 210 LYS D C 1
ATOM 7029 O O . LYS D 1 246 ? 44.161 -22.119 37.114 1.00 46.88 210 LYS D O 1
ATOM 7035 N N . ASP D 1 247 ? 44.554 -20.606 35.500 1.00 50.10 211 ASP D N 1
ATOM 7036 C CA . ASP D 1 247 ? 45.964 -20.925 35.327 1.00 48.75 211 ASP D CA 1
ATOM 7037 C C . ASP D 1 247 ? 46.796 -20.201 36.383 1.00 55.11 211 ASP D C 1
ATOM 7038 O O . ASP D 1 247 ? 46.951 -18.981 36.326 1.00 60.44 211 ASP D O 1
ATOM 7043 N N . ASN D 1 248 ? 47.321 -20.949 37.352 1.00 56.74 212 ASN D N 1
ATOM 7044 C CA . ASN D 1 248 ? 48.130 -20.358 38.420 1.00 56.05 212 ASN D CA 1
ATOM 7045 C C . ASN D 1 248 ? 49.545 -19.982 38.004 1.00 61.03 212 ASN D C 1
ATOM 7046 O O . ASN D 1 248 ? 50.299 -19.428 38.808 1.00 67.86 212 ASN D O 1
ATOM 7051 N N . LEU D 1 249 ? 49.903 -20.280 36.757 1.00 56.57 213 LEU D N 1
ATOM 7052 C CA . LEU D 1 249 ? 51.262 -20.051 36.271 1.00 56.49 213 LEU D CA 1
ATOM 7053 C C . LEU D 1 249 ? 51.305 -19.007 35.158 1.00 57.38 213 LEU D C 1
ATOM 7054 O O . LEU D 1 249 ? 52.224 -18.190 35.090 1.00 63.76 213 LEU D O 1
ATOM 7059 N N . PHE D 1 250 ? 50.320 -19.053 34.272 1.00 55.51 214 PHE D N 1
ATOM 7060 C CA . PHE D 1 250 ? 50.256 -18.109 33.171 1.00 59.52 214 PHE D CA 1
ATOM 7061 C C . PHE D 1 250 ? 49.012 -17.245 33.378 1.00 59.65 214 PHE D C 1
ATOM 7062 O O . PHE D 1 250 ? 47.906 -17.603 32.978 1.00 54.30 214 PHE D O 1
ATOM 7070 N N . ASP D 1 251 ? 49.227 -16.097 34.013 1.00 66.13 215 ASP D N 1
ATOM 7071 C CA . ASP D 1 251 ? 48.174 -15.208 34.508 1.00 66.39 215 ASP D CA 1
ATOM 7072 C C . ASP D 1 251 ? 47.209 -14.673 33.439 1.00 62.10 215 ASP D C 1
ATOM 7073 O O . ASP D 1 251 ? 47.574 -14.535 32.272 1.00 61.76 215 ASP D O 1
ATOM 7078 N N . SER D 1 252 ? 45.966 -14.416 33.846 1.00 59.49 216 SER D N 1
ATOM 7079 C CA . SER D 1 252 ? 44.916 -13.931 32.945 1.00 60.86 216 SER D CA 1
ATOM 7080 C C . SER D 1 252 ? 45.269 -12.637 32.198 1.00 67.75 216 SER D C 1
ATOM 7081 O O . SER D 1 252 ? 45.008 -12.515 30.997 1.00 68.31 216 SER D O 1
ATOM 7084 N N . VAL D 1 253 ? 45.858 -11.676 32.910 1.00 71.17 217 VAL D N 1
ATOM 7085 C CA . VAL D 1 253 ? 46.222 -10.390 32.315 1.00 72.21 217 VAL D CA 1
ATOM 7086 C C . VAL D 1 253 ? 47.248 -10.573 31.206 1.00 70.95 217 VAL D C 1
ATOM 7087 O O . VAL D 1 253 ? 47.155 -9.940 30.155 1.00 70.39 217 VAL D O 1
ATOM 7091 N N . ARG D 1 254 ? 48.222 -11.447 31.446 1.00 70.50 218 ARG D N 1
ATOM 7092 C CA . ARG D 1 254 ? 49.246 -11.727 30.446 1.00 71.49 218 ARG D CA 1
ATOM 7093 C C . ARG D 1 254 ? 48.660 -12.396 29.205 1.00 65.47 218 ARG D C 1
ATOM 7094 O O . ARG D 1 254 ? 49.113 -12.152 28.089 1.00 68.53 218 ARG D O 1
ATOM 7102 N N . GLN D 1 255 ? 47.664 -13.252 29.397 1.00 60.65 219 GLN D N 1
ATOM 7103 C CA . GLN D 1 255 ? 47.012 -13.889 28.259 1.00 58.30 219 GLN D CA 1
ATOM 7104 C C . GLN D 1 255 ? 46.246 -12.876 27.425 1.00 58.19 219 GLN D C 1
ATOM 7105 O O . GLN D 1 255 ? 46.296 -12.913 26.199 1.00 60.71 219 GLN D O 1
ATOM 7111 N N . ASP D 1 256 ? 45.525 -11.984 28.095 1.00 57.76 220 ASP D N 1
ATOM 7112 C CA . ASP D 1 256 ? 44.769 -10.946 27.407 1.00 60.49 220 ASP D CA 1
ATOM 7113 C C . ASP D 1 256 ? 45.677 -10.045 26.579 1.00 60.02 220 ASP D C 1
ATOM 7114 O O . ASP D 1 256 ? 45.301 -9.595 25.491 1.00 56.29 220 ASP D O 1
ATOM 7119 N N . LEU D 1 257 ? 46.877 -9.801 27.096 1.00 60.24 221 LEU D N 1
ATOM 7120 C CA . LEU D 1 257 ? 47.832 -8.925 26.436 1.00 62.68 221 LEU D CA 1
ATOM 7121 C C . LEU D 1 257 ? 48.333 -9.530 25.124 1.00 66.62 221 LEU D C 1
ATOM 7122 O O . LEU D 1 257 ? 48.493 -8.819 24.132 1.00 68.48 221 LEU D O 1
ATOM 7127 N N . LEU D 1 258 ? 48.574 -10.839 25.121 1.00 62.06 222 LEU D N 1
ATOM 7128 C CA . LEU D 1 258 ? 48.958 -11.529 23.898 1.00 60.03 222 LEU D CA 1
ATOM 7129 C C . LEU D 1 258 ? 47.834 -11.387 22.884 1.00 63.41 222 LEU D C 1
ATOM 7130 O O . LEU D 1 258 ? 48.071 -11.184 21.694 1.00 67.96 222 LEU D O 1
ATOM 7135 N N . VAL D 1 259 ? 46.605 -11.521 23.365 1.00 64.03 223 VAL D N 1
ATOM 7136 C CA . VAL D 1 259 ? 45.432 -11.382 22.515 1.00 71.19 223 VAL D CA 1
ATOM 7137 C C . VAL D 1 259 ? 45.296 -9.950 21.993 1.00 73.48 223 VAL D C 1
ATOM 7138 O O . VAL D 1 259 ? 45.002 -9.738 20.817 1.00 70.89 223 VAL D O 1
ATOM 7142 N N . GLU D 1 260 ? 45.491 -8.970 22.872 1.00 77.69 224 GLU D N 1
ATOM 7143 C CA . GLU D 1 260 ? 45.389 -7.568 22.470 1.00 79.02 224 GLU D CA 1
ATOM 7144 C C . GLU D 1 260 ? 46.463 -7.185 21.450 1.00 71.45 224 GLU D C 1
ATOM 7145 O O . GLU D 1 260 ? 46.166 -6.554 20.437 1.00 68.98 224 GLU D O 1
ATOM 7151 N N . ASN D 1 261 ? 47.699 -7.606 21.704 1.00 64.72 225 ASN D N 1
ATOM 7152 C CA . ASN D 1 261 ? 48.829 -7.249 20.849 1.00 62.85 225 ASN D CA 1
ATOM 7153 C C . ASN D 1 261 ? 48.882 -7.960 19.494 1.00 68.63 225 ASN D C 1
ATOM 7154 O O . ASN D 1 261 ? 49.569 -7.502 18.578 1.00 74.04 225 ASN D O 1
ATOM 7159 N N . TRP D 1 262 ? 48.189 -9.086 19.374 1.00 65.40 226 TRP D N 1
ATOM 7160 C CA . TRP D 1 262 ? 48.116 -9.800 18.101 1.00 67.09 226 TRP D CA 1
ATOM 7161 C C . TRP D 1 262 ? 46.800 -10.569 17.986 1.00 68.95 226 TRP D C 1
ATOM 7162 O O . TRP D 1 262 ? 46.777 -11.793 18.103 1.00 73.28 226 TRP D O 1
ATOM 7173 N N . PRO D 1 263 ? 45.696 -9.843 17.745 1.00 65.34 227 PRO D N 1
ATOM 7174 C CA . PRO D 1 263 ? 44.341 -10.408 17.699 1.00 63.58 227 PRO D CA 1
ATOM 7175 C C . PRO D 1 263 ? 44.210 -11.608 16.759 1.00 66.32 227 PRO D C 1
ATOM 7176 O O . PRO D 1 263 ? 44.527 -11.498 15.575 1.00 68.34 227 PRO D O 1
ATOM 7180 N N . PRO D 1 264 ? 43.754 -12.751 17.295 1.00 67.42 228 PRO D N 1
ATOM 7181 C CA . PRO D 1 264 ? 43.546 -14.013 16.577 1.00 61.25 228 PRO D CA 1
ATOM 7182 C C . PRO D 1 264 ? 42.213 -14.051 15.836 1.00 57.90 228 PRO D C 1
ATOM 7183 O O . PRO D 1 264 ? 41.338 -13.224 16.086 1.00 50.86 228 PRO D O 1
ATOM 7187 N N . SER D 1 265 ? 42.065 -15.027 14.944 1.00 62.40 229 SER D N 1
ATOM 7188 C CA . SER D 1 265 ? 40.818 -15.233 14.223 1.00 59.85 229 SER D CA 1
ATOM 7189 C C . SER D 1 265 ? 39.708 -15.568 15.200 1.00 64.35 229 SER D C 1
ATOM 7190 O O . SER D 1 265 ? 38.580 -15.099 15.064 1.00 66.16 229 SER D O 1
ATOM 7193 N N . GLN D 1 266 ? 40.044 -16.386 16.193 1.00 67.57 230 GLN D N 1
ATOM 7194 C CA . GLN D 1 266 ? 39.088 -16.802 17.211 1.00 66.69 230 GLN D CA 1
ATOM 7195 C C . GLN D 1 266 ? 39.699 -16.766 18.603 1.00 60.38 230 GLN D C 1
ATOM 7196 O O . GLN D 1 266 ? 40.914 -16.842 18.771 1.00 59.08 230 GLN D O 1
ATOM 7202 N N . LEU D 1 267 ? 38.828 -16.682 19.598 1.00 56.29 231 LEU D N 1
ATOM 7203 C CA . LEU D 1 267 ? 39.238 -16.701 20.990 1.00 50.64 231 LEU D CA 1
ATOM 7204 C C . LEU D 1 267 ? 38.316 -17.616 21.778 1.00 52.32 231 LEU D C 1
ATOM 7205 O O . LEU D 1 267 ? 37.092 -17.436 21.784 1.00 49.93 231 LEU D O 1
ATOM 7210 N N . TYR D 1 268 ? 38.908 -18.619 22.418 1.00 51.02 232 TYR D N 1
ATOM 7211 C CA . TYR D 1 268 ? 38.152 -19.499 23.292 1.00 41.67 232 TYR D CA 1
ATOM 7212 C C . TYR D 1 268 ? 38.641 -19.313 24.711 1.00 38.94 232 TYR D C 1
ATOM 7213 O O . TYR D 1 268 ? 39.816 -19.040 24.946 1.00 39.82 232 TYR D O 1
ATOM 7222 N N . VAL D 1 269 ? 37.740 -19.518 25.659 1.00 42.37 233 VAL D N 1
ATOM 7223 C CA . VAL D 1 269 ? 38.079 -19.415 27.067 1.00 45.92 233 VAL D CA 1
ATOM 7224 C C . VAL D 1 269 ? 37.603 -20.670 27.759 1.00 48.55 233 VAL D C 1
ATOM 7225 O O . VAL D 1 269 ? 36.405 -20.934 27.824 1.00 52.07 233 VAL D O 1
ATOM 7229 N N . LEU D 1 270 ? 38.548 -21.446 28.271 1.00 47.25 234 LEU D N 1
ATOM 7230 C CA . LEU D 1 270 ? 38.212 -22.613 29.058 1.00 40.47 234 LEU D CA 1
ATOM 7231 C C . LEU D 1 270 ? 38.023 -22.126 30.470 1.00 40.68 234 LEU D C 1
ATOM 7232 O O . LEU D 1 270 ? 39.001 -21.876 31.177 1.00 43.25 234 LEU D O 1
ATOM 7237 N N . GLU D 1 271 ? 36.763 -21.967 30.871 1.00 45.23 235 GLU D N 1
ATOM 7238 C CA . GLU D 1 271 ? 36.435 -21.359 32.160 1.00 46.03 235 GLU D CA 1
ATOM 7239 C C . GLU D 1 271 ? 36.991 -22.178 33.315 1.00 46.44 235 GLU D C 1
ATOM 7240 O O . GLU D 1 271 ? 37.246 -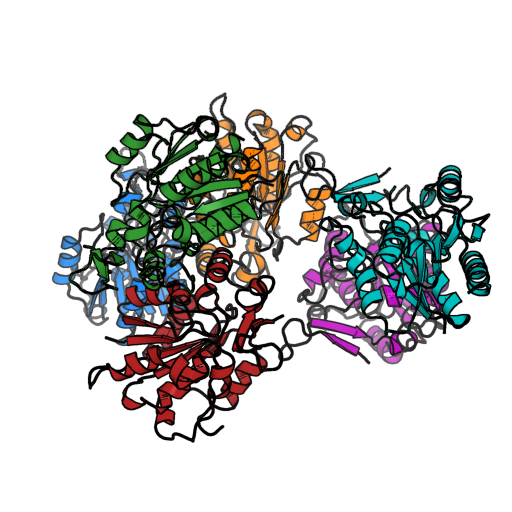21.642 34.386 1.00 51.71 235 GLU D O 1
ATOM 7246 N N . ASP D 1 272 ? 37.210 -23.469 33.082 1.00 49.50 236 ASP D N 1
ATOM 7247 C CA . ASP D 1 272 ? 37.590 -24.394 34.150 1.00 49.57 236 ASP D CA 1
ATOM 7248 C C . ASP D 1 272 ? 38.991 -24.990 34.035 1.00 49.59 236 ASP D C 1
ATOM 7249 O O . ASP D 1 272 ? 39.344 -25.882 34.799 1.00 54.05 236 ASP D O 1
ATOM 7254 N N . SER D 1 273 ? 39.793 -24.496 33.101 1.00 43.27 237 SER D N 1
ATOM 7255 C CA . SER D 1 273 ? 41.111 -25.072 32.878 1.00 41.09 237 SER D CA 1
ATOM 7256 C C . SER D 1 273 ? 42.202 -24.476 33.760 1.00 41.83 237 SER D C 1
ATOM 7257 O O . SER D 1 273 ? 42.245 -23.266 33.997 1.00 40.30 237 SER D O 1
ATOM 7260 N N . ASP D 1 274 ? 43.083 -25.335 34.254 1.00 43.84 238 ASP D N 1
ATOM 7261 C CA . ASP D 1 274 ? 44.335 -24.866 34.824 1.00 43.78 238 ASP D CA 1
ATOM 7262 C C . ASP D 1 274 ? 45.316 -24.669 33.676 1.00 47.58 238 ASP D C 1
ATOM 7263 O O . ASP D 1 274 ? 44.904 -24.492 32.529 1.00 44.90 238 ASP D O 1
ATOM 7268 N N . HIS D 1 275 ? 46.609 -24.737 33.973 1.00 51.34 239 HIS D N 1
ATOM 7269 C CA . HIS D 1 275 ? 47.625 -24.595 32.937 1.00 49.01 239 HIS D CA 1
ATOM 7270 C C . HIS D 1 275 ? 47.597 -25.777 31.967 1.00 48.78 239 HIS D C 1
ATOM 7271 O O . HIS D 1 275 ? 47.878 -25.626 30.777 1.00 51.91 239 HIS D O 1
ATOM 7278 N N . SER D 1 276 ? 47.244 -26.951 32.481 1.00 42.48 240 SER D N 1
ATOM 7279 C CA . SER D 1 276 ? 47.276 -28.177 31.692 1.00 37.77 240 SER D CA 1
ATOM 7280 C C . SER D 1 276 ? 45.877 -28.591 31.210 1.00 41.26 240 SER D C 1
ATOM 7281 O O . SER D 1 276 ? 45.316 -29.586 31.672 1.00 41.35 240 SER D O 1
ATOM 7284 N N . ALA D 1 277 ? 45.319 -27.816 30.286 1.00 39.65 241 ALA D N 1
ATOM 7285 C CA . ALA D 1 277 ? 43.980 -28.062 29.758 1.00 38.10 241 ALA D CA 1
ATOM 7286 C C . ALA D 1 277 ? 43.774 -29.502 29.288 1.00 41.03 241 ALA D C 1
ATOM 7287 O O . ALA D 1 277 ? 42.673 -30.046 29.376 1.00 37.06 241 ALA D O 1
ATOM 7289 N N . PHE D 1 278 ? 44.841 -30.101 28.768 1.00 42.92 242 PHE D N 1
ATOM 7290 C CA . PHE D 1 278 ? 44.794 -31.454 28.231 1.00 41.58 242 PHE D CA 1
ATOM 7291 C C . PHE D 1 278 ? 44.609 -32.510 29.324 1.00 43.48 242 PHE D C 1
ATOM 7292 O O . PHE D 1 278 ? 44.294 -33.660 29.034 1.00 43.68 242 PHE D O 1
ATOM 7300 N N . PHE D 1 279 ? 44.797 -32.116 30.580 1.00 44.32 243 PHE D N 1
ATOM 7301 C CA . PHE D 1 279 ? 44.564 -33.021 31.698 1.00 40.96 243 PHE D CA 1
ATOM 7302 C C . PHE D 1 279 ? 43.283 -32.680 32.446 1.00 44.11 243 PHE D C 1
ATOM 7303 O O . PHE D 1 279 ? 42.516 -33.567 32.806 1.00 48.26 243 PHE D O 1
ATOM 7311 N N . SER D 1 280 ? 43.069 -31.390 32.687 1.00 45.94 244 SER D N 1
ATOM 7312 C CA . SER D 1 280 ? 41.987 -30.928 33.554 1.00 42.94 244 SER D CA 1
ATOM 7313 C C . SER D 1 280 ? 40.643 -30.829 32.831 1.00 37.97 244 SER D C 1
ATOM 7314 O O . SER D 1 280 ? 39.609 -31.175 33.394 1.00 38.06 244 SER D O 1
ATOM 7317 N N . VAL D 1 281 ? 40.649 -30.351 31.593 1.00 35.13 245 VAL D N 1
ATOM 7318 C CA . VAL D 1 281 ? 39.403 -30.227 30.836 1.00 41.81 245 VAL D CA 1
ATOM 7319 C C . VAL D 1 281 ? 39.491 -30.783 29.400 1.00 44.84 245 VAL D C 1
ATOM 7320 O O . VAL D 1 281 ? 39.122 -30.099 28.446 1.00 44.68 245 VAL D O 1
ATOM 7324 N N . PRO D 1 282 ? 39.937 -32.046 29.251 1.00 44.02 246 PRO D N 1
ATOM 7325 C CA . PRO D 1 282 ? 40.232 -32.601 27.922 1.00 40.04 246 PRO D CA 1
ATOM 7326 C C . PRO D 1 282 ? 39.042 -32.654 26.955 1.00 45.31 246 PRO D C 1
ATOM 7327 O O . PRO D 1 282 ? 39.217 -32.317 25.787 1.00 48.15 246 PRO D O 1
ATOM 7331 N N . THR D 1 283 ? 37.872 -33.093 27.410 1.00 46.24 247 THR D N 1
ATOM 7332 C CA . THR D 1 283 ? 36.718 -33.195 26.513 1.00 42.35 247 THR D CA 1
ATOM 7333 C C . THR D 1 283 ? 36.246 -31.825 26.031 1.00 40.84 247 THR D C 1
ATOM 7334 O O . THR D 1 283 ? 35.854 -31.671 24.877 1.00 45.24 247 THR D O 1
ATOM 7338 N N . THR D 1 284 ? 36.280 -30.838 26.924 1.00 35.80 248 THR D N 1
ATOM 7339 C CA . THR D 1 284 ? 35.880 -29.477 26.585 1.00 36.04 248 THR D CA 1
ATOM 7340 C C . THR D 1 284 ? 36.840 -28.887 25.567 1.00 42.42 248 THR D C 1
ATOM 7341 O O . THR D 1 284 ? 36.419 -28.240 24.604 1.00 43.24 248 THR D O 1
ATOM 7345 N N . LEU D 1 285 ? 38.133 -29.112 25.791 1.00 42.99 249 LEU D N 1
ATOM 7346 C CA . LEU D 1 285 ? 39.177 -28.681 24.867 1.00 43.67 249 LEU D CA 1
ATOM 7347 C C . LEU D 1 285 ? 38.993 -29.338 23.497 1.00 48.07 249 LEU D C 1
ATOM 7348 O O . LEU D 1 285 ? 39.074 -28.680 22.461 1.00 50.88 249 LEU D O 1
ATOM 7353 N N . PHE D 1 286 ? 38.753 -30.644 23.516 1.00 47.67 250 PHE D N 1
ATOM 7354 C CA . PHE D 1 286 ? 38.423 -31.419 22.328 1.00 47.99 250 PHE D CA 1
ATOM 7355 C C . PHE D 1 286 ? 37.305 -30.755 21.533 1.00 48.60 250 PHE D C 1
ATOM 7356 O O . PHE D 1 286 ? 37.398 -30.593 20.315 1.00 45.07 250 PHE D O 1
ATOM 7364 N N . ALA D 1 287 ? 36.236 -30.391 22.231 1.00 48.78 251 ALA D N 1
ATOM 7365 C CA . ALA D 1 287 ? 35.098 -29.741 21.594 1.00 46.73 251 ALA D CA 1
ATOM 7366 C C . ALA D 1 287 ? 35.500 -28.411 20.953 1.00 47.13 251 ALA D C 1
ATOM 7367 O O . ALA D 1 287 ? 35.095 -28.112 19.834 1.00 49.47 251 ALA D O 1
ATOM 7369 N N . TYR D 1 288 ? 36.290 -27.615 21.668 1.00 44.41 252 TYR D N 1
ATOM 7370 C CA . TYR D 1 288 ? 36.719 -26.319 21.157 1.00 46.03 252 TYR D CA 1
ATOM 7371 C C . TYR D 1 288 ? 37.581 -26.456 19.911 1.00 54.87 252 TYR D C 1
ATOM 7372 O O . TYR D 1 288 ? 37.467 -25.650 18.987 1.00 62.02 252 TYR D O 1
ATOM 7381 N N . LEU D 1 289 ? 38.443 -27.468 19.879 1.00 51.59 253 LEU D N 1
ATOM 7382 C CA . LEU D 1 289 ? 39.263 -27.700 18.692 1.00 49.49 253 LEU D CA 1
ATOM 7383 C C . LEU D 1 289 ? 38.405 -28.030 17.470 1.00 59.48 253 LEU D C 1
ATOM 7384 O O . LEU D 1 289 ? 38.663 -27.527 16.378 1.00 67.18 253 LEU D O 1
ATOM 7389 N N . LEU D 1 290 ? 37.389 -28.869 17.651 1.00 55.82 254 LEU D N 1
ATOM 7390 C CA . LEU D 1 290 ? 36.498 -29.197 16.544 1.00 53.21 254 LEU D CA 1
ATOM 7391 C C . LEU D 1 290 ? 35.820 -27.939 16.029 1.00 56.59 254 LEU D C 1
ATOM 7392 O O . LEU D 1 290 ? 35.568 -27.814 14.833 1.00 60.02 254 LEU D O 1
ATOM 7397 N N . ARG D 1 291 ? 35.495 -27.029 16.947 1.00 61.85 255 ARG D N 1
ATOM 7398 C CA . ARG D 1 291 ? 34.843 -25.757 16.597 1.00 69.75 255 ARG D CA 1
ATOM 7399 C C . ARG D 1 291 ? 35.736 -24.860 15.787 1.00 63.66 255 ARG D C 1
ATOM 7400 O O . ARG D 1 291 ? 35.319 -24.283 14.786 1.00 67.20 255 ARG D O 1
ATOM 7408 N N . ALA D 1 292 ? 36.985 -24.785 16.219 1.00 57.37 256 ALA D N 1
ATOM 7409 C CA . ALA D 1 292 ? 37.968 -23.998 15.527 1.00 59.02 256 ALA D CA 1
ATOM 7410 C C . ALA D 1 292 ? 38.177 -24.593 14.141 1.00 63.36 256 ALA D C 1
ATOM 7411 O O . ALA D 1 292 ? 38.366 -23.866 13.171 1.00 66.15 256 ALA D O 1
ATOM 7413 N N . VAL D 1 293 ? 38.090 -25.916 14.052 1.00 62.78 257 VAL D N 1
ATOM 7414 C CA . VAL D 1 293 ? 38.195 -26.609 12.775 1.00 63.58 257 VAL D CA 1
ATOM 7415 C C . VAL D 1 293 ? 37.011 -26.307 11.855 1.00 65.93 257 VAL D C 1
ATOM 7416 O O . VAL D 1 293 ? 37.178 -26.187 10.645 1.00 69.26 257 VAL D O 1
ATOM 7420 N N . SER D 1 294 ? 35.827 -26.125 12.437 1.00 70.42 258 SER D N 1
ATOM 7421 C CA . SER D 1 294 ? 34.612 -25.843 11.670 1.00 80.69 258 SER D CA 1
ATOM 7422 C C . SER D 1 294 ? 34.742 -24.622 10.769 1.00 93.09 258 SER D C 1
ATOM 7423 O O . SER D 1 294 ? 34.013 -24.488 9.786 1.00 97.89 258 SER D O 1
ATOM 7426 N N . PHE D 1 295 ? 35.671 -23.733 11.100 1.00 101.73 259 PHE D N 1
ATOM 7427 C CA . PHE D 1 295 ? 35.889 -22.540 10.293 1.00 115.68 259 PHE D CA 1
ATOM 7428 C C . PHE D 1 295 ? 36.658 -22.815 9.007 1.00 116.96 259 PHE D C 1
ATOM 7429 O O . PHE D 1 295 ? 36.175 -22.517 7.918 1.00 117.67 259 PHE D O 1
ATOM 7437 N N . LEU D 1 296 ? 37.815 -23.454 9.142 1.00 116.30 260 LEU D N 1
ATOM 7438 C CA . LEU D 1 296 ? 38.674 -23.788 8.006 1.00 118.51 260 LEU D CA 1
ATOM 7439 C C . LEU D 1 296 ? 39.662 -24.891 8.368 1.00 110.20 260 LEU D C 1
ATOM 7440 O O . LEU D 1 296 ? 40.768 -24.611 8.834 1.00 103.49 260 LEU D O 1
ATOM 7445 N N . VAL E 1 46 ? 15.483 -13.752 81.429 1.00 86.79 10 VAL E N 1
ATOM 7446 C CA . VAL E 1 46 ? 16.810 -13.215 81.144 1.00 86.63 10 VAL E CA 1
ATOM 7447 C C . VAL E 1 46 ? 16.867 -12.587 79.756 1.00 87.76 10 VAL E C 1
ATOM 7448 O O . VAL E 1 46 ? 16.429 -13.189 78.774 1.00 87.69 10 VAL E O 1
ATOM 7452 N N . ILE E 1 47 ? 17.397 -11.368 79.685 1.00 87.67 11 ILE E N 1
ATOM 7453 C CA . ILE E 1 47 ? 17.509 -10.638 78.423 1.00 84.87 11 ILE E CA 1
ATOM 7454 C C . ILE E 1 47 ? 18.829 -10.983 77.731 1.00 78.67 11 ILE E C 1
ATOM 7455 O O . ILE E 1 47 ? 19.892 -10.948 78.355 1.00 76.04 11 ILE E O 1
ATOM 7460 N N . HIS E 1 48 ? 18.757 -11.316 76.445 1.00 75.96 12 HIS E N 1
ATOM 7461 C CA . HIS E 1 48 ? 19.909 -11.856 75.727 1.00 77.26 12 HIS E CA 1
ATOM 7462 C C . HIS E 1 48 ? 20.411 -10.895 74.651 1.00 73.65 12 HIS E C 1
ATOM 7463 O O . HIS E 1 48 ? 19.670 -10.555 73.726 1.00 73.21 12 HIS E O 1
ATOM 7470 N N . PHE E 1 49 ? 21.657 -10.440 74.779 1.00 71.66 13 PHE E N 1
ATOM 7471 C CA . PHE E 1 49 ? 22.255 -9.598 73.741 1.00 70.62 13 PHE E CA 1
ATOM 7472 C C . PHE E 1 49 ? 23.081 -10.433 72.766 1.00 63.40 13 PHE E C 1
ATOM 7473 O O . PHE E 1 49 ? 23.820 -11.330 73.176 1.00 60.30 13 PHE E O 1
ATOM 7481 N N . VAL E 1 50 ? 22.986 -10.108 71.481 1.00 58.11 14 VAL E N 1
ATOM 7482 C CA . VAL E 1 50 ? 23.838 -10.734 70.478 1.00 57.59 14 VAL E CA 1
ATOM 7483 C C . VAL E 1 50 ? 24.606 -9.643 69.746 1.00 56.00 14 VAL E C 1
ATOM 7484 O O . VAL E 1 50 ? 24.005 -8.799 69.084 1.00 59.20 14 VAL E O 1
ATOM 7488 N N . PHE E 1 51 ? 25.930 -9.664 69.856 1.00 51.16 15 PHE E N 1
ATOM 7489 C CA . PHE E 1 51 ? 26.737 -8.588 69.298 1.00 49.73 15 PHE E CA 1
ATOM 7490 C C . PHE E 1 51 ? 27.392 -8.974 67.976 1.00 50.74 15 PHE E C 1
ATOM 7491 O O . PHE E 1 51 ? 28.090 -9.986 67.880 1.00 53.79 15 PHE E O 1
ATOM 7499 N N . VAL E 1 52 ? 27.180 -8.139 66.966 1.00 46.24 16 VAL E N 1
ATOM 7500 C CA . VAL E 1 52 ? 27.732 -8.367 65.640 1.00 43.48 16 VAL E CA 1
ATOM 7501 C C . VAL E 1 52 ? 28.765 -7.293 65.303 1.00 43.47 16 VAL E C 1
ATOM 7502 O O . VAL E 1 52 ? 28.426 -6.128 65.119 1.00 42.73 16 VAL E O 1
ATOM 7506 N N . HIS E 1 53 ? 30.027 -7.702 65.245 1.00 42.26 17 HIS E N 1
ATOM 7507 C CA . HIS E 1 53 ? 31.141 -6.815 64.948 1.00 46.08 17 HIS E CA 1
ATOM 7508 C C . HIS E 1 53 ? 31.051 -6.239 63.532 1.00 50.17 17 HIS E C 1
ATOM 7509 O O . HIS E 1 53 ? 30.220 -6.663 62.723 1.00 50.18 17 HIS E O 1
ATOM 7516 N N . GLY E 1 54 ? 31.935 -5.290 63.232 1.00 46.31 18 GLY E N 1
ATOM 7517 C CA . GLY E 1 54 ? 31.999 -4.697 61.910 1.00 47.39 18 GLY E CA 1
ATOM 7518 C C . GLY E 1 54 ? 33.165 -5.247 61.110 1.00 51.62 18 GLY E C 1
ATOM 7519 O O . GLY E 1 54 ? 33.777 -6.239 61.504 1.00 54.31 18 GLY E O 1
ATOM 7520 N N . ALA E 1 55 ? 33.476 -4.594 59.993 1.00 50.61 19 ALA E N 1
ATOM 7521 C CA . ALA E 1 55 ? 34.516 -5.058 59.077 1.00 45.58 19 ALA E CA 1
ATOM 7522 C C . ALA E 1 55 ? 35.872 -5.175 59.760 1.00 49.50 19 ALA E C 1
ATOM 7523 O O . ALA E 1 55 ? 36.249 -4.307 60.549 1.00 47.36 19 ALA E O 1
ATOM 7525 N N . SER E 1 56 ? 36.577 -6.269 59.463 1.00 48.99 20 SER E N 1
ATOM 7526 C CA . SER E 1 56 ? 37.922 -6.544 59.982 1.00 45.09 20 SER E CA 1
ATOM 7527 C C . SER E 1 56 ? 37.942 -6.940 61.451 1.00 44.31 20 SER E C 1
ATOM 7528 O O . SER E 1 56 ? 38.954 -7.433 61.951 1.00 49.71 20 SER E O 1
ATOM 7531 N N . HIS E 1 57 ? 36.834 -6.710 62.147 1.00 40.58 21 HIS E N 1
ATOM 7532 C CA . HIS E 1 57 ? 36.780 -6.999 63.571 1.00 43.14 21 HIS E CA 1
ATOM 7533 C C . HIS E 1 57 ? 36.171 -8.377 63.821 1.00 43.14 21 HIS E C 1
ATOM 7534 O O . HIS E 1 57 ? 35.848 -9.098 62.885 1.00 43.34 21 HIS E O 1
ATOM 7541 N N . GLY E 1 58 ? 36.007 -8.721 65.092 1.00 38.96 22 GLY E N 1
ATOM 7542 C CA . GLY E 1 58 ? 35.433 -9.990 65.492 1.00 39.17 22 GLY E CA 1
ATOM 7543 C C . GLY E 1 58 ? 34.744 -9.852 66.837 1.00 43.53 22 GLY E C 1
ATOM 7544 O O . GLY E 1 58 ? 34.558 -8.747 67.332 1.00 47.72 22 GLY E O 1
ATOM 7545 N N . ALA E 1 59 ? 34.366 -10.977 67.431 1.00 43.23 23 ALA E N 1
ATOM 7546 C CA . ALA E 1 59 ? 33.724 -10.985 68.742 1.00 46.90 23 ALA E CA 1
ATOM 7547 C C . ALA E 1 59 ? 34.610 -10.345 69.821 1.00 51.40 23 ALA E C 1
ATOM 7548 O O . ALA E 1 59 ? 34.114 -9.761 70.793 1.00 51.79 23 ALA E O 1
ATOM 7550 N N . TRP E 1 60 ? 35.920 -10.442 69.622 1.00 45.10 24 TRP E N 1
ATOM 7551 C CA . TRP E 1 60 ? 36.905 -9.968 70.583 1.00 41.34 24 TRP E CA 1
ATOM 7552 C C . TRP E 1 60 ? 36.788 -8.482 70.897 1.00 48.63 24 TRP E C 1
ATOM 7553 O O . TRP E 1 60 ? 37.245 -8.025 71.943 1.00 51.73 24 TRP E O 1
ATOM 7564 N N . CYS E 1 61 ? 36.192 -7.722 69.987 1.00 53.00 25 CYS E N 1
ATOM 7565 C CA . CYS E 1 61 ? 36.144 -6.275 70.149 1.00 54.29 25 CYS E CA 1
ATOM 7566 C C . CYS E 1 61 ? 35.133 -5.855 71.221 1.00 53.29 25 CYS E C 1
ATOM 7567 O O . CYS E 1 61 ? 35.167 -4.725 71.707 1.00 55.56 25 CYS E O 1
ATOM 7570 N N . TRP E 1 62 ? 34.240 -6.768 71.587 1.00 44.39 26 TRP E N 1
ATOM 7571 C CA . TRP E 1 62 ? 33.201 -6.457 72.555 1.00 46.47 26 TRP E CA 1
ATOM 7572 C C . TRP E 1 62 ? 33.586 -6.847 73.975 1.00 52.51 26 TRP E C 1
ATOM 7573 O O . TRP E 1 62 ? 32.735 -6.871 74.858 1.00 55.67 26 TRP E O 1
ATOM 7584 N N . TYR E 1 63 ? 34.862 -7.140 74.198 1.00 51.28 27 TYR E N 1
ATOM 7585 C CA . TYR E 1 63 ? 35.282 -7.752 75.453 1.00 49.91 27 TYR E CA 1
ATOM 7586 C C . TYR E 1 63 ? 35.014 -6.916 76.711 1.00 61.88 27 TYR E C 1
ATOM 7587 O O . TYR E 1 63 ? 34.646 -7.470 77.746 1.00 68.44 27 TYR E O 1
ATOM 7596 N N . LYS E 1 64 ? 35.172 -5.594 76.626 1.00 63.39 28 LYS E N 1
ATOM 7597 C CA . LYS E 1 64 ? 34.879 -4.718 77.768 1.00 52.19 28 LYS E CA 1
ATOM 7598 C C . LYS E 1 64 ? 33.385 -4.602 78.027 1.00 48.54 28 LYS E C 1
ATOM 7599 O O . LYS E 1 64 ? 32.943 -4.659 79.168 1.00 57.65 28 LYS E O 1
ATOM 7605 N N . LEU E 1 65 ? 32.613 -4.444 76.963 1.00 47.06 29 LEU E N 1
ATOM 7606 C CA . LEU E 1 65 ? 31.177 -4.231 77.073 1.00 51.34 29 LEU E CA 1
ATOM 7607 C C . LEU E 1 65 ? 30.435 -5.451 77.629 1.00 60.11 29 LEU E C 1
ATOM 7608 O O . LEU E 1 65 ? 29.555 -5.317 78.474 1.00 67.63 29 LEU E O 1
ATOM 7613 N N . THR E 1 66 ? 30.768 -6.640 77.138 1.00 58.02 30 THR E N 1
ATOM 7614 C CA . THR E 1 66 ? 30.053 -7.836 77.569 1.00 56.00 30 THR E CA 1
ATOM 7615 C C . THR E 1 66 ? 30.385 -8.218 79.013 1.00 58.66 30 THR E C 1
ATOM 7616 O O . THR E 1 66 ? 29.572 -8.848 79.687 1.00 59.01 30 THR E O 1
ATOM 7620 N N . THR E 1 67 ? 31.584 -7.871 79.472 1.00 56.57 31 THR E N 1
ATOM 7621 C CA . THR E 1 67 ? 31.955 -8.097 80.869 1.00 55.49 31 THR E CA 1
ATOM 7622 C C . THR E 1 67 ? 31.079 -7.254 81.802 1.00 60.94 31 THR E C 1
ATOM 7623 O O . THR E 1 67 ? 30.659 -7.719 82.861 1.00 64.84 31 THR E O 1
ATOM 7627 N N . LEU E 1 68 ? 30.810 -6.013 81.406 1.00 59.91 32 LEU E N 1
ATOM 7628 C CA . LEU E 1 68 ? 29.912 -5.151 82.167 1.00 62.88 32 LEU E CA 1
ATOM 7629 C C . LEU E 1 68 ? 28.491 -5.714 82.201 1.00 63.69 32 LEU E C 1
ATOM 7630 O O . LEU E 1 68 ? 27.884 -5.834 83.261 1.00 67.17 32 LEU E O 1
ATOM 7635 N N . LEU E 1 69 ? 27.968 -6.062 81.033 1.00 61.87 33 LEU E N 1
ATOM 7636 C CA . LEU E 1 69 ? 26.607 -6.575 80.921 1.00 58.36 33 LEU E CA 1
ATOM 7637 C C . LEU E 1 69 ? 26.374 -7.846 81.730 1.00 64.78 33 LEU E C 1
ATOM 7638 O O . LEU E 1 69 ? 25.252 -8.119 82.164 1.00 66.43 33 LEU E O 1
ATOM 7643 N N . ASP E 1 70 ? 27.426 -8.642 81.888 1.00 65.83 34 ASP E N 1
ATOM 7644 C CA . ASP E 1 70 ? 27.357 -9.838 82.709 1.00 65.88 34 ASP E CA 1
ATOM 7645 C C . ASP E 1 70 ? 27.087 -9.450 84.153 1.00 73.34 34 ASP E C 1
ATOM 7646 O O . ASP E 1 70 ? 26.176 -9.981 84.795 1.00 76.73 34 ASP E O 1
ATOM 7651 N N . ALA E 1 71 ? 27.876 -8.498 84.643 1.00 75.08 35 ALA E N 1
ATOM 7652 C CA . ALA E 1 71 ? 27.759 -7.992 86.008 1.00 70.33 35 ALA E CA 1
ATOM 7653 C C . ALA E 1 71 ? 26.392 -7.365 86.247 1.00 66.65 35 ALA E C 1
ATOM 7654 O O . ALA E 1 71 ? 25.938 -7.258 87.381 1.00 70.05 35 ALA E O 1
ATOM 7656 N N . ALA E 1 72 ? 25.745 -6.934 85.173 1.00 65.50 36 ALA E N 1
ATOM 7657 C CA . ALA E 1 72 ? 24.412 -6.360 85.275 1.00 74.74 36 ALA E CA 1
ATOM 7658 C C . ALA E 1 72 ? 23.341 -7.441 85.161 1.00 81.73 36 ALA E C 1
ATOM 7659 O O . ALA E 1 72 ? 22.146 -7.138 85.114 1.00 84.06 36 ALA E O 1
ATOM 7661 N N . GLY E 1 73 ? 23.780 -8.699 85.094 1.00 82.20 37 GLY E N 1
ATOM 7662 C CA . GLY E 1 73 ? 22.876 -9.837 85.077 1.00 80.03 37 GLY E CA 1
ATOM 7663 C C . GLY E 1 73 ? 22.240 -10.128 83.732 1.00 77.97 37 GLY E C 1
ATOM 7664 O O . GLY E 1 73 ? 21.139 -10.680 83.665 1.00 74.23 37 GLY E O 1
ATOM 7665 N N . PHE E 1 74 ? 22.924 -9.741 82.660 1.00 79.13 38 PHE E N 1
ATOM 7666 C CA . PHE E 1 74 ? 22.453 -10.013 81.306 1.00 74.21 38 PHE E CA 1
ATOM 7667 C C . PHE E 1 74 ? 23.276 -11.105 80.651 1.00 71.98 38 PHE E C 1
ATOM 7668 O O . PHE E 1 74 ? 24.436 -11.305 81.003 1.00 72.93 38 PHE E O 1
ATOM 7676 N N . LYS E 1 75 ? 22.679 -11.805 79.694 1.00 73.78 39 LYS E N 1
ATOM 7677 C CA . LYS E 1 75 ? 23.434 -12.756 78.888 1.00 79.55 39 LYS E CA 1
ATOM 7678 C C . LYS E 1 75 ? 23.833 -12.112 77.565 1.00 69.22 39 LYS E C 1
ATOM 7679 O O . LYS E 1 75 ? 23.000 -11.527 76.866 1.00 63.41 39 LYS E O 1
ATOM 7685 N N . SER E 1 76 ? 25.104 -12.242 77.206 1.00 64.36 40 SER E N 1
ATOM 7686 C CA . SER E 1 76 ? 25.566 -11.703 75.938 1.00 64.62 40 SER E CA 1
ATOM 7687 C C . SER E 1 76 ? 26.299 -12.747 75.108 1.00 60.34 40 SER E C 1
ATOM 7688 O O . SER E 1 76 ? 27.072 -13.546 75.635 1.00 61.39 40 SER E O 1
ATOM 7691 N N . THR E 1 77 ? 26.071 -12.713 73.801 1.00 54.03 41 THR E N 1
ATOM 7692 C CA . THR E 1 77 ? 26.789 -13.570 72.873 1.00 49.11 41 THR E CA 1
ATOM 7693 C C . THR E 1 77 ? 27.433 -12.746 71.763 1.00 53.37 41 THR E C 1
ATOM 7694 O O . THR E 1 77 ? 26.757 -11.964 71.088 1.00 53.15 41 THR E O 1
ATOM 7698 N N . SER E 1 78 ? 28.736 -12.933 71.575 1.00 54.50 42 SER E N 1
ATOM 7699 C CA . SER E 1 78 ? 29.477 -12.261 70.512 1.00 56.53 42 SER E CA 1
ATOM 7700 C C . SER E 1 78 ? 29.879 -13.249 69.418 1.00 60.31 42 SER E C 1
ATOM 7701 O O . SER E 1 78 ? 30.548 -14.243 69.699 1.00 66.01 42 SER E O 1
ATOM 7704 N N . VAL E 1 79 ? 29.481 -12.981 68.175 1.00 52.77 43 VAL E N 1
ATOM 7705 C CA . VAL E 1 79 ? 29.794 -13.885 67.070 1.00 44.45 43 VAL E CA 1
ATOM 7706 C C . VAL E 1 79 ? 31.040 -13.479 66.278 1.00 39.27 43 VAL E C 1
ATOM 7707 O O . VAL E 1 79 ? 31.385 -12.303 66.210 1.00 39.89 43 VAL E O 1
ATOM 7711 N N . ASP E 1 80 ? 31.721 -14.468 65.702 1.00 39.54 44 ASP E N 1
ATOM 7712 C CA . ASP E 1 80 ? 32.731 -14.228 64.674 1.00 41.99 44 ASP E CA 1
ATOM 7713 C C . ASP E 1 80 ? 32.076 -14.496 63.343 1.00 48.27 44 ASP E C 1
ATOM 7714 O O . ASP E 1 80 ? 31.801 -15.650 63.016 1.00 50.42 44 ASP E O 1
ATOM 7719 N N . LEU E 1 81 ? 31.829 -13.455 62.562 1.00 50.95 45 LEU E N 1
ATOM 7720 C CA . LEU E 1 81 ? 31.347 -13.679 61.209 1.00 50.82 45 LEU E CA 1
ATOM 7721 C C . LEU E 1 81 ? 32.468 -14.330 60.385 1.00 47.98 45 LEU E C 1
ATOM 7722 O O . LEU E 1 81 ? 33.650 -14.206 60.717 1.00 44.50 45 LEU E O 1
ATOM 7727 N N . THR E 1 82 ? 32.091 -15.014 59.312 1.00 46.95 46 THR E N 1
ATOM 7728 C CA . THR E 1 82 ? 33.026 -15.821 58.538 1.00 40.33 46 THR E CA 1
ATOM 7729 C C . THR E 1 82 ? 34.229 -15.038 58.044 1.00 42.36 46 THR E C 1
ATOM 7730 O O . THR E 1 82 ? 34.092 -14.014 57.382 1.00 43.52 46 THR E O 1
ATOM 7734 N N . GLY E 1 83 ? 35.416 -15.514 58.397 1.00 44.34 47 GLY E N 1
ATOM 7735 C CA . GLY E 1 83 ? 36.638 -14.866 57.962 1.00 46.30 47 GLY E CA 1
ATOM 7736 C C . GLY E 1 83 ? 37.127 -13.831 58.941 1.00 45.83 47 GLY E C 1
ATOM 7737 O O . GLY E 1 83 ? 38.147 -13.185 58.707 1.00 46.99 47 GLY E O 1
ATOM 7738 N N . ALA E 1 84 ? 36.395 -13.686 60.043 1.00 48.65 48 ALA E N 1
ATOM 7739 C CA . ALA E 1 84 ? 36.715 -12.705 61.075 1.00 53.22 48 ALA E CA 1
ATOM 7740 C C . ALA E 1 84 ? 36.963 -13.364 62.431 1.00 56.98 48 ALA E C 1
ATOM 7741 O O . ALA E 1 84 ? 36.510 -14.483 62.685 1.00 55.89 48 ALA E O 1
ATOM 7743 N N . GLY E 1 85 ? 37.648 -12.646 63.316 1.00 54.70 49 GLY E N 1
ATOM 7744 C CA . GLY E 1 85 ? 37.951 -13.163 64.635 1.00 48.64 49 GLY E CA 1
ATOM 7745 C C . GLY E 1 85 ? 38.903 -14.334 64.552 1.00 42.94 49 GLY E C 1
ATOM 7746 O O . GLY E 1 85 ? 40.015 -14.187 64.045 1.00 36.32 49 GLY E O 1
ATOM 7747 N N . ILE E 1 86 ? 38.493 -15.485 65.074 1.00 44.53 50 ILE E N 1
ATOM 7748 C CA . ILE E 1 86 ? 39.310 -16.692 64.944 1.00 47.68 50 ILE E CA 1
ATOM 7749 C C . ILE E 1 86 ? 38.696 -17.722 64.006 1.00 48.81 50 ILE E C 1
ATOM 7750 O O . ILE E 1 86 ? 38.888 -18.920 64.183 1.00 49.82 50 ILE E O 1
ATOM 7755 N N . SER E 1 87 ? 37.967 -17.240 63.006 1.00 45.83 51 SER E N 1
ATOM 7756 C CA . SER E 1 87 ? 37.424 -18.086 61.959 1.00 43.37 51 SER E CA 1
ATOM 7757 C C . SER E 1 87 ? 38.564 -18.682 61.148 1.00 42.23 51 SER E C 1
ATOM 7758 O O . SER E 1 87 ? 39.529 -17.982 60.817 1.00 41.42 51 SER E O 1
ATOM 7761 N N . LEU E 1 88 ? 38.465 -19.977 60.852 1.00 38.05 52 LEU E N 1
ATOM 7762 C CA . LEU E 1 88 ? 39.499 -20.667 60.086 1.00 38.17 52 LEU E CA 1
ATOM 7763 C C . LEU E 1 88 ? 39.425 -20.349 58.595 1.00 42.99 52 LEU E C 1
ATOM 7764 O O . LEU E 1 88 ? 40.376 -20.599 57.849 1.00 45.47 52 LEU E O 1
ATOM 7769 N N . ILE E 1 89 ? 38.315 -19.754 58.172 1.00 41.55 53 ILE E N 1
ATOM 7770 C CA . ILE E 1 89 ? 38.112 -19.435 56.766 1.00 38.53 53 ILE E CA 1
ATOM 7771 C C . ILE E 1 89 ? 38.740 -18.106 56.397 1.00 38.38 53 ILE E C 1
ATOM 7772 O O . ILE E 1 89 ? 38.584 -17.129 57.121 1.00 45.59 53 ILE E O 1
ATOM 7777 N N . ASP E 1 90 ? 39.497 -18.090 55.300 1.00 38.19 54 ASP E N 1
ATOM 7778 C CA . ASP E 1 90 ? 40.074 -16.857 54.778 1.00 41.04 54 ASP E CA 1
ATOM 7779 C C . ASP E 1 90 ? 38.942 -16.012 54.210 1.00 52.14 54 ASP E C 1
ATOM 7780 O O . ASP E 1 90 ? 38.125 -16.510 53.441 1.00 55.03 54 ASP E O 1
ATOM 7785 N N . SER E 1 91 ? 38.875 -14.744 54.601 1.00 55.81 55 SER E N 1
ATOM 7786 C CA . SER E 1 91 ? 37.808 -13.880 54.110 1.00 57.79 55 SER E CA 1
ATOM 7787 C C . SER E 1 91 ? 37.907 -13.654 52.596 1.00 55.65 55 SER E C 1
ATOM 7788 O O . SER E 1 91 ? 36.908 -13.330 51.953 1.00 51.85 55 SER E O 1
ATOM 7791 N N . ASN E 1 92 ? 39.093 -13.873 52.026 1.00 54.12 56 ASN E N 1
ATOM 7792 C CA . ASN E 1 92 ? 39.286 -13.703 50.583 1.00 51.99 56 ASN E CA 1
ATOM 7793 C C . ASN E 1 92 ? 38.525 -14.701 49.716 1.00 55.21 56 ASN E C 1
ATOM 7794 O O . ASN E 1 92 ? 38.417 -14.516 48.505 1.00 63.13 56 ASN E O 1
ATOM 7799 N N . ILE E 1 93 ? 37.997 -15.754 50.325 1.00 48.81 57 ILE E N 1
ATOM 7800 C CA . ILE E 1 93 ? 37.190 -16.707 49.580 1.00 48.87 57 ILE E CA 1
ATOM 7801 C C . ILE E 1 93 ? 35.733 -16.636 50.030 1.00 51.78 57 ILE E C 1
ATOM 7802 O O . ILE E 1 93 ? 34.926 -17.514 49.719 1.00 51.43 57 ILE E O 1
ATOM 7807 N N . VAL E 1 94 ? 35.401 -15.581 50.768 1.00 56.78 58 VAL E N 1
ATOM 7808 C CA . VAL E 1 94 ? 34.021 -15.349 51.170 1.00 60.47 58 VAL E CA 1
ATOM 7809 C C . VAL E 1 94 ? 33.420 -14.371 50.172 1.00 65.12 58 VAL E C 1
ATOM 7810 O O . VAL E 1 94 ? 33.622 -13.163 50.284 1.00 67.79 58 VAL E O 1
ATOM 7814 N N . PHE E 1 95 ? 32.688 -14.891 49.191 1.00 66.43 59 PHE E N 1
ATOM 7815 C CA . PHE E 1 95 ? 32.194 -14.058 48.100 1.00 63.75 59 PHE E CA 1
ATOM 7816 C C . PHE E 1 95 ? 30.717 -13.755 48.276 1.00 68.82 59 PHE E C 1
ATOM 7817 O O . PHE E 1 95 ? 30.113 -13.064 47.459 1.00 76.21 59 PHE E O 1
ATOM 7825 N N . ASP E 1 96 ? 30.139 -14.273 49.349 1.00 69.54 60 ASP E N 1
ATOM 7826 C CA . ASP E 1 96 ? 28.696 -14.270 49.516 1.00 73.37 60 ASP E CA 1
ATOM 7827 C C . ASP E 1 96 ? 28.254 -13.603 50.816 1.00 76.48 60 ASP E C 1
ATOM 7828 O O . ASP E 1 96 ? 28.899 -13.753 51.851 1.00 79.88 60 ASP E O 1
ATOM 7833 N N . SER E 1 97 ? 27.158 -12.854 50.753 1.00 75.25 61 SER E N 1
ATOM 7834 C CA . SER E 1 97 ? 26.568 -12.259 51.948 1.00 73.73 61 SER E CA 1
ATOM 7835 C C . SER E 1 97 ? 26.099 -13.315 52.944 1.00 73.91 61 SER E C 1
ATOM 7836 O O . SER E 1 97 ? 26.359 -13.204 54.141 1.00 78.45 61 SER E O 1
ATOM 7839 N N . ASP E 1 98 ? 25.395 -14.329 52.448 1.00 72.37 62 ASP E N 1
ATOM 7840 C CA . ASP E 1 98 ? 24.855 -15.385 53.304 1.00 72.93 62 ASP E CA 1
ATOM 7841 C C . ASP E 1 98 ? 25.943 -16.270 53.910 1.00 62.43 62 ASP E C 1
ATOM 7842 O O . ASP E 1 98 ? 25.736 -16.901 54.946 1.00 59.05 62 ASP E O 1
ATOM 7847 N N . GLN E 1 99 ? 27.106 -16.315 53.271 1.00 55.95 63 GLN E N 1
ATOM 7848 C CA . GLN E 1 99 ? 28.210 -17.093 53.811 1.00 54.30 63 GLN E CA 1
ATOM 7849 C C . GLN E 1 99 ? 28.845 -16.327 54.966 1.00 57.78 63 GLN E C 1
ATOM 7850 O O . GLN E 1 99 ? 29.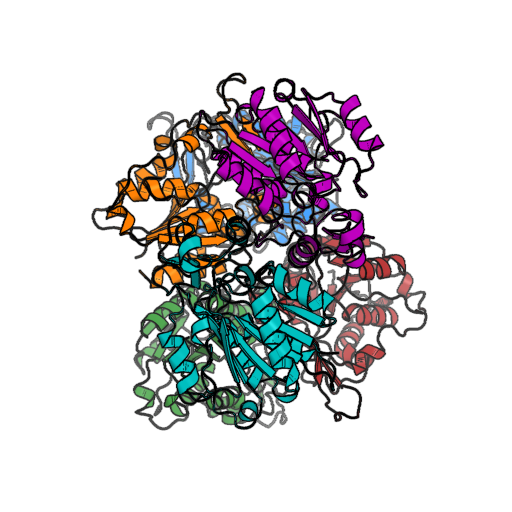159 -16.900 56.012 1.00 60.14 63 GLN E O 1
ATOM 7856 N N . TYR E 1 100 ? 29.011 -15.021 54.772 1.00 56.24 64 TYR E N 1
ATOM 7857 C CA . TYR E 1 100 ? 29.567 -14.137 55.792 1.00 52.15 64 TYR E CA 1
ATOM 7858 C C . TYR E 1 100 ? 28.713 -14.102 57.048 1.00 45.52 64 TYR E C 1
ATOM 7859 O O . TYR E 1 100 ? 29.233 -14.076 58.155 1.00 44.38 64 TYR E O 1
ATOM 7868 N N . ASN E 1 101 ? 27.399 -14.088 56.867 1.00 43.99 65 ASN E N 1
ATOM 7869 C CA . ASN E 1 101 ? 26.482 -13.964 57.986 1.00 44.88 65 ASN E CA 1
ATOM 7870 C C . ASN E 1 101 ? 26.134 -15.315 58.587 1.00 46.10 65 ASN E C 1
ATOM 7871 O O . ASN E 1 101 ? 25.397 -15.393 59.575 1.00 42.80 65 ASN E O 1
ATOM 7876 N N . ARG E 1 102 ? 26.657 -16.378 57.982 1.00 51.12 66 ARG E N 1
ATOM 7877 C CA . ARG E 1 102 ? 26.319 -17.738 58.408 1.00 53.99 66 ARG E CA 1
ATOM 7878 C C . ARG E 1 102 ? 26.377 -17.981 59.927 1.00 50.76 66 ARG E C 1
ATOM 7879 O O . ARG E 1 102 ? 25.394 -18.462 60.495 1.00 51.56 66 ARG E O 1
ATOM 7887 N N . PRO E 1 103 ? 27.505 -17.627 60.589 1.00 43.26 67 PRO E N 1
ATOM 7888 C CA . PRO E 1 103 ? 27.565 -17.843 62.042 1.00 39.36 67 PRO E CA 1
ATOM 7889 C C . PRO E 1 103 ? 26.459 -17.118 62.793 1.00 43.09 67 PRO E C 1
ATOM 7890 O O . PRO E 1 103 ? 25.945 -17.657 63.769 1.00 45.64 67 PRO E O 1
ATOM 7894 N N . LEU E 1 104 ? 26.075 -15.936 62.321 1.00 45.35 68 LEU E N 1
ATOM 7895 C CA . LEU E 1 104 ? 25.006 -15.182 62.961 1.00 47.52 68 LEU E CA 1
ATOM 7896 C C . LEU E 1 104 ? 23.657 -15.842 62.722 1.00 50.94 68 LEU E C 1
ATOM 7897 O O . LEU E 1 104 ? 22.871 -16.007 63.652 1.00 49.65 68 LEU E O 1
ATOM 7902 N N . PHE E 1 105 ? 23.403 -16.234 61.477 1.00 58.00 69 PHE E N 1
ATOM 7903 C CA . PHE E 1 105 ? 22.131 -16.851 61.110 1.00 64.22 69 PHE E CA 1
ATOM 7904 C C . PHE E 1 105 ? 21.942 -18.191 61.816 1.00 70.27 69 PHE E C 1
ATOM 7905 O O . PHE E 1 105 ? 20.851 -18.513 62.305 1.00 69.74 69 PHE E O 1
ATOM 7913 N N . SER E 1 106 ? 23.024 -18.958 61.876 1.00 71.13 70 SER E N 1
ATOM 7914 C CA . SER E 1 106 ? 23.024 -20.245 62.554 1.00 71.24 70 SER E CA 1
ATOM 7915 C C . SER E 1 106 ? 22.657 -20.091 64.027 1.00 66.42 70 SER E C 1
ATOM 7916 O O . SER E 1 106 ? 21.890 -20.881 64.573 1.00 64.65 70 SER E O 1
ATOM 7919 N N . LEU E 1 107 ? 23.212 -19.063 64.660 1.00 63.15 71 LEU E N 1
ATOM 7920 C CA . LEU E 1 107 ? 22.973 -18.800 66.072 1.00 59.40 71 LEU E CA 1
ATOM 7921 C C . LEU E 1 107 ? 21.517 -18.452 66.352 1.00 61.81 71 LEU E C 1
ATOM 7922 O O . LEU E 1 107 ? 20.949 -18.871 67.362 1.00 63.22 71 LEU E O 1
ATOM 7927 N N . LEU E 1 108 ? 20.921 -17.668 65.463 1.00 64.23 72 LEU E N 1
ATOM 7928 C CA . LEU E 1 108 ? 19.527 -17.276 65.619 1.00 69.22 72 LEU E CA 1
ATOM 7929 C C . LEU E 1 108 ? 18.590 -18.459 65.399 1.00 75.04 72 LEU E C 1
ATOM 7930 O O . LEU E 1 108 ? 17.524 -18.532 66.007 1.00 78.86 72 LEU E O 1
ATOM 7935 N N . SER E 1 109 ? 18.990 -19.380 64.526 1.00 75.01 73 SER E N 1
ATOM 7936 C CA . SER E 1 109 ? 18.203 -20.584 64.268 1.00 75.81 73 SER E CA 1
ATOM 7937 C C . SER E 1 109 ? 18.095 -21.472 65.503 1.00 77.42 73 SER E C 1
ATOM 7938 O O . SER E 1 109 ? 17.017 -21.970 65.831 1.00 80.88 73 SER E O 1
ATOM 7941 N N . ASP E 1 110 ? 19.211 -21.641 66.205 1.00 72.01 74 ASP E N 1
ATOM 7942 C CA . ASP E 1 110 ? 19.264 -22.550 67.341 1.00 69.13 74 ASP E CA 1
ATOM 7943 C C . ASP E 1 110 ? 18.527 -22.002 68.565 1.00 73.48 74 ASP E C 1
ATOM 7944 O O . ASP E 1 110 ? 18.539 -22.614 69.633 1.00 75.54 74 ASP E O 1
ATOM 7949 N N . LEU E 1 111 ? 17.890 -20.847 68.415 1.00 74.60 75 LEU E N 1
ATOM 7950 C CA . LEU E 1 111 ? 17.130 -20.276 69.512 1.00 78.78 75 LEU E CA 1
ATOM 7951 C C . LEU E 1 111 ? 15.852 -21.062 69.760 1.00 84.19 75 LEU E C 1
ATOM 7952 O O . LEU E 1 111 ? 15.107 -21.354 68.825 1.00 87.59 75 LEU E O 1
ATOM 7957 N N . PRO E 1 112 ? 15.605 -21.414 71.028 1.00 85.62 76 PRO E N 1
ATOM 7958 C CA . PRO E 1 112 ? 14.375 -22.036 71.524 1.00 90.97 76 PRO E CA 1
ATOM 7959 C C . PRO E 1 112 ? 13.115 -21.302 71.047 1.00 101.52 76 PRO E C 1
ATOM 7960 O O . PRO E 1 112 ? 13.185 -20.111 70.747 1.00 100.54 76 PRO E O 1
ATOM 7964 N N . PRO E 1 113 ? 11.979 -22.016 70.958 1.00 114.90 77 PRO E N 1
ATOM 7965 C CA . PRO E 1 113 ? 10.728 -21.510 70.374 1.00 121.74 77 PRO E CA 1
ATOM 7966 C C . PRO E 1 113 ? 10.228 -20.186 70.954 1.00 126.05 77 PRO E C 1
ATOM 7967 O O . PRO E 1 113 ? 9.556 -19.434 70.248 1.00 126.01 77 PRO E O 1
ATOM 7971 N N . HIS E 1 114 ? 10.544 -19.905 72.213 1.00 130.45 78 HIS E N 1
ATOM 7972 C CA . HIS E 1 114 ? 10.029 -18.701 72.860 1.00 138.26 78 HIS E CA 1
ATOM 7973 C C . HIS E 1 114 ? 11.085 -17.619 73.084 1.00 137.60 78 HIS E C 1
ATOM 7974 O O . HIS E 1 114 ? 10.749 -16.460 73.327 1.00 139.75 78 HIS E O 1
ATOM 7981 N N . HIS E 1 115 ? 12.358 -17.996 73.005 1.00 131.46 79 HIS E N 1
ATOM 7982 C CA . HIS E 1 115 ? 13.444 -17.053 73.262 1.00 123.56 79 HIS E CA 1
ATOM 7983 C C . HIS E 1 115 ? 13.595 -15.989 72.174 1.00 111.66 79 HIS E C 1
ATOM 7984 O O . HIS E 1 115 ? 13.583 -16.294 70.980 1.00 108.57 79 HIS E O 1
ATOM 7991 N N . LYS E 1 116 ? 13.740 -14.740 72.609 1.00 100.40 80 LYS E N 1
ATOM 7992 C CA . LYS E 1 116 ? 14.037 -13.631 71.712 1.00 89.85 80 LYS E CA 1
ATOM 7993 C C . LYS E 1 116 ? 15.363 -12.997 72.102 1.00 81.36 80 LYS E C 1
ATOM 7994 O O . LYS E 1 116 ? 15.817 -13.144 73.237 1.00 77.45 80 LYS E O 1
ATOM 8000 N N . VAL E 1 117 ? 15.977 -12.282 71.164 1.00 76.85 81 VAL E N 1
ATOM 8001 C CA . VAL E 1 117 ? 17.230 -11.588 71.444 1.00 73.92 81 VAL E CA 1
ATOM 8002 C C . VAL E 1 117 ? 17.206 -10.146 70.949 1.00 76.01 81 VAL E C 1
ATOM 8003 O O . VAL E 1 117 ? 16.401 -9.773 70.091 1.00 78.21 81 VAL E O 1
ATOM 8007 N N . ILE E 1 118 ? 18.115 -9.345 71.491 1.00 73.89 82 ILE E N 1
ATOM 8008 C CA . ILE E 1 118 ? 18.304 -7.983 71.030 1.00 71.07 82 ILE E CA 1
ATOM 8009 C C . ILE E 1 118 ? 19.575 -7.933 70.205 1.00 66.22 82 ILE E C 1
ATOM 8010 O O . ILE E 1 118 ? 20.667 -8.188 70.715 1.00 66.97 82 ILE E O 1
ATOM 8015 N N . LEU E 1 119 ? 19.433 -7.598 68.932 1.00 63.64 83 LEU E N 1
ATOM 8016 C CA . LEU E 1 119 ? 20.575 -7.538 68.040 1.00 62.95 83 LEU E CA 1
ATOM 8017 C C . LEU E 1 119 ? 21.271 -6.200 68.204 1.00 64.06 83 LEU E C 1
ATOM 8018 O O . LEU E 1 119 ? 20.626 -5.153 68.206 1.00 70.12 83 LEU E O 1
ATOM 8023 N N . VAL E 1 120 ? 22.588 -6.241 68.361 1.00 59.60 84 VAL E N 1
ATOM 8024 C CA . VAL E 1 120 ? 23.387 -5.027 68.427 1.00 58.15 84 VAL E CA 1
ATOM 8025 C C . VAL E 1 120 ? 24.485 -5.107 67.388 1.00 62.84 84 VAL E C 1
ATOM 8026 O O . VAL E 1 120 ? 25.386 -5.939 67.497 1.00 66.59 84 VAL E O 1
ATOM 8030 N N . GLY E 1 121 ? 24.432 -4.220 66.398 1.00 65.01 85 GLY E N 1
ATOM 8031 C CA . GLY E 1 121 ? 25.412 -4.232 65.328 1.00 65.52 85 GLY E CA 1
ATOM 8032 C C . GLY E 1 121 ? 26.280 -2.992 65.293 1.00 67.28 85 GLY E C 1
ATOM 8033 O O . GLY E 1 121 ? 25.823 -1.887 65.581 1.00 69.52 85 GLY E O 1
ATOM 8034 N N . HIS E 1 122 ? 27.544 -3.185 64.934 1.00 65.69 86 HIS E N 1
ATOM 8035 C CA . HIS E 1 122 ? 28.492 -2.091 64.810 1.00 62.64 86 HIS E CA 1
ATOM 8036 C C . HIS E 1 122 ? 28.948 -1.908 63.368 1.00 64.96 86 HIS E C 1
ATOM 8037 O O . HIS E 1 122 ? 29.249 -2.883 62.683 1.00 67.62 86 HIS E O 1
ATOM 8044 N N . SER E 1 123 ? 28.998 -0.654 62.922 1.00 64.48 87 SER E N 1
ATOM 8045 C CA . SER E 1 123 ? 29.540 -0.306 61.615 1.00 59.52 87 SER E CA 1
ATOM 8046 C C . SER E 1 123 ? 28.799 -1.029 60.498 1.00 61.44 87 SER E C 1
ATOM 8047 O O . SER E 1 123 ? 27.571 -1.033 60.470 1.00 66.43 87 SER E O 1
ATOM 8050 N N . ILE E 1 124 ? 29.544 -1.660 59.594 1.00 58.30 88 ILE E N 1
ATOM 8051 C CA . ILE E 1 124 ? 28.950 -2.428 58.502 1.00 49.29 88 ILE E CA 1
ATOM 8052 C C . ILE E 1 124 ? 28.122 -3.611 59.011 1.00 53.23 88 ILE E C 1
ATOM 8053 O O . ILE E 1 124 ? 27.239 -4.113 58.313 1.00 58.75 88 ILE E O 1
ATOM 8058 N N . GLY E 1 125 ? 28.391 -4.033 60.244 1.00 53.32 89 GLY E N 1
ATOM 8059 C CA . GLY E 1 125 ? 27.643 -5.105 60.876 1.00 51.65 89 GLY E CA 1
ATOM 8060 C C . GLY E 1 125 ? 26.166 -4.774 60.957 1.00 57.52 89 GLY E C 1
ATOM 8061 O O . GLY E 1 125 ? 25.328 -5.663 61.074 1.00 57.49 89 GLY E O 1
ATOM 8062 N N . GLY E 1 126 ? 25.855 -3.481 60.901 1.00 62.79 90 GLY E N 1
ATOM 8063 C CA . GLY E 1 126 ? 24.483 -3.010 60.888 1.00 63.72 90 GLY E CA 1
ATOM 8064 C C . GLY E 1 126 ? 23.682 -3.630 59.767 1.00 66.76 90 GLY E C 1
ATOM 8065 O O . GLY E 1 126 ? 22.484 -3.875 59.914 1.00 72.26 90 GLY E O 1
ATOM 8066 N N . GLY E 1 127 ? 24.346 -3.886 58.643 1.00 62.19 91 GLY E N 1
ATOM 8067 C CA . GLY E 1 127 ? 23.713 -4.540 57.514 1.00 60.76 91 GLY E CA 1
ATOM 8068 C C . GLY E 1 127 ? 23.263 -5.941 57.871 1.00 62.07 91 GLY E C 1
ATOM 8069 O O . GLY E 1 127 ? 22.156 -6.357 57.536 1.00 64.18 91 GLY E O 1
ATOM 8070 N N . SER E 1 128 ? 24.121 -6.656 58.589 1.00 60.98 92 SER E N 1
ATOM 8071 C CA . SER E 1 128 ? 23.827 -8.011 59.022 1.00 53.26 92 SER E CA 1
ATOM 8072 C C . SER E 1 128 ? 22.633 -8.037 59.963 1.00 53.64 92 SER E C 1
ATOM 8073 O O . SER E 1 128 ? 21.826 -8.961 59.923 1.00 56.85 92 SER E O 1
ATOM 8076 N N . VAL E 1 129 ? 22.524 -7.024 60.813 1.00 53.80 93 VAL E N 1
ATOM 8077 C CA . VAL E 1 129 ? 21.393 -6.924 61.722 1.00 54.09 93 VAL E CA 1
ATOM 8078 C C . VAL E 1 129 ? 20.080 -6.786 60.959 1.00 60.66 93 VAL E C 1
ATOM 8079 O O . VAL E 1 129 ? 19.108 -7.475 61.250 1.00 67.66 93 VAL E O 1
ATOM 8083 N N . THR E 1 130 ? 20.057 -5.893 59.980 1.00 64.86 94 THR E N 1
ATOM 8084 C CA . THR E 1 130 ? 18.857 -5.669 59.189 1.00 68.05 94 THR E CA 1
ATOM 8085 C C . THR E 1 130 ? 18.486 -6.931 58.424 1.00 73.71 94 THR E C 1
ATOM 8086 O O . THR E 1 130 ? 17.309 -7.277 58.307 1.00 78.10 94 THR E O 1
ATOM 8090 N N . GLU E 1 131 ? 19.497 -7.624 57.916 1.00 74.45 95 GLU E N 1
ATOM 8091 C CA . GLU E 1 131 ? 19.285 -8.887 57.220 1.00 74.90 95 GLU E CA 1
ATOM 8092 C C . GLU E 1 131 ? 18.728 -9.949 58.173 1.00 75.23 95 GLU E C 1
ATOM 8093 O O . GLU E 1 131 ? 17.794 -10.676 57.840 1.00 73.45 95 GLU E O 1
ATOM 8099 N N . ALA E 1 132 ? 19.318 -10.036 59.359 1.00 75.68 96 ALA E N 1
ATOM 8100 C CA . ALA E 1 132 ? 18.846 -10.959 60.380 1.00 80.34 96 ALA E CA 1
ATOM 8101 C C . ALA E 1 132 ? 17.472 -10.570 60.911 1.00 86.01 96 ALA E C 1
ATOM 8102 O O . ALA E 1 132 ? 16.712 -11.420 61.368 1.00 92.47 96 ALA E O 1
ATOM 8104 N N . LEU E 1 133 ? 17.164 -9.281 60.868 1.00 86.04 97 LEU E N 1
ATOM 8105 C CA . LEU E 1 133 ? 15.874 -8.797 61.341 1.00 87.20 97 LEU E CA 1
ATOM 8106 C C . LEU E 1 133 ? 14.750 -9.234 60.408 1.00 88.12 97 LEU E C 1
ATOM 8107 O O . LEU E 1 133 ? 13.611 -9.395 60.833 1.00 90.68 97 LEU E O 1
ATOM 8112 N N . CYS E 1 134 ? 15.075 -9.421 59.135 1.00 87.08 98 CYS E N 1
ATOM 8113 C CA . CYS E 1 134 ? 14.075 -9.810 58.144 1.00 88.00 98 CYS E CA 1
ATOM 8114 C C . CYS E 1 134 ? 13.909 -11.318 57.989 1.00 89.16 98 CYS E C 1
ATOM 8115 O O . CYS E 1 134 ? 12.852 -11.788 57.569 1.00 94.19 98 CYS E O 1
ATOM 8118 N N . LYS E 1 135 ? 14.951 -12.076 58.315 1.00 83.59 99 LYS E N 1
ATOM 8119 C CA . LYS E 1 135 ? 14.899 -13.524 58.154 1.00 77.63 99 LYS E CA 1
ATOM 8120 C C . LYS E 1 135 ? 14.521 -14.210 59.460 1.00 74.56 99 LYS E C 1
ATOM 8121 O O . LYS E 1 135 ? 14.114 -15.368 59.462 1.00 76.81 99 LYS E O 1
ATOM 8127 N N . PHE E 1 136 ? 14.641 -13.483 60.567 1.00 70.14 100 PHE E N 1
ATOM 8128 C CA . PHE E 1 136 ? 14.354 -14.033 61.887 1.00 69.41 100 PHE E CA 1
ATOM 8129 C C . PHE E 1 136 ? 13.557 -13.050 62.713 1.00 75.69 100 PHE E C 1
ATOM 8130 O O . PHE E 1 136 ? 13.765 -12.938 63.921 1.00 76.41 100 PHE E O 1
ATOM 8138 N N . THR E 1 137 ? 12.647 -12.347 62.044 1.00 80.98 101 THR E N 1
ATOM 8139 C CA . THR E 1 137 ? 11.837 -11.294 62.655 1.00 82.67 101 THR E CA 1
ATOM 8140 C C . THR E 1 137 ? 11.220 -11.724 63.983 1.00 89.06 101 THR E C 1
ATOM 8141 O O . THR E 1 137 ? 11.189 -10.959 64.951 1.00 89.26 101 THR E O 1
ATOM 8145 N N . ASP E 1 138 ? 10.740 -12.962 64.018 1.00 93.72 102 ASP E N 1
ATOM 8146 C CA . ASP E 1 138 ? 10.069 -13.497 65.194 1.00 96.27 102 ASP E CA 1
ATOM 8147 C C . ASP E 1 138 ? 11.004 -13.675 66.388 1.00 90.36 102 ASP E C 1
ATOM 8148 O O . ASP E 1 138 ? 10.551 -13.755 67.528 1.00 87.88 102 ASP E O 1
ATOM 8153 N N . LYS E 1 139 ? 12.308 -13.707 66.132 1.00 86.75 103 LYS E N 1
ATOM 8154 C CA . LYS E 1 139 ? 13.267 -13.985 67.195 1.00 84.15 103 LYS E CA 1
ATOM 8155 C C . LYS E 1 139 ? 14.030 -12.750 67.663 1.00 80.75 103 LYS E C 1
ATOM 8156 O O . LYS E 1 139 ? 14.890 -12.842 68.540 1.00 77.91 103 LYS E O 1
ATOM 8162 N N . ILE E 1 140 ? 13.684 -11.593 67.104 1.00 81.84 104 ILE E N 1
ATOM 8163 C CA . ILE E 1 140 ? 14.353 -10.341 67.453 1.00 78.38 104 ILE E CA 1
ATOM 8164 C C . ILE E 1 140 ? 13.393 -9.417 68.185 1.00 77.61 104 ILE E C 1
ATOM 8165 O O . ILE E 1 140 ? 12.363 -9.017 67.640 1.00 80.85 104 ILE E O 1
ATOM 8170 N N . SER E 1 141 ? 13.737 -9.070 69.420 1.00 71.78 105 SER E N 1
ATOM 8171 C CA . SER E 1 141 ? 12.894 -8.187 70.212 1.00 73.37 105 SER E CA 1
ATOM 8172 C C . SER E 1 141 ? 13.230 -6.723 69.956 1.00 84.59 105 SER E C 1
ATOM 8173 O O . SER E 1 141 ? 12.369 -5.852 70.085 1.00 89.66 105 SER E O 1
ATOM 8176 N N . MET E 1 142 ? 14.480 -6.465 69.579 1.00 86.45 106 MET E N 1
ATOM 8177 C CA . MET E 1 142 ? 14.946 -5.108 69.309 1.00 82.63 106 MET E CA 1
ATOM 8178 C C . MET E 1 142 ? 16.253 -5.138 68.532 1.00 78.36 106 MET E C 1
ATOM 8179 O O . MET E 1 142 ? 17.119 -5.971 68.788 1.00 79.87 106 MET E O 1
ATOM 8184 N N . ALA E 1 143 ? 16.407 -4.203 67.605 1.00 75.46 107 ALA E N 1
ATOM 8185 C CA . ALA E 1 143 ? 17.639 -4.096 66.839 1.00 70.53 107 ALA E CA 1
ATOM 8186 C C . ALA E 1 143 ? 18.337 -2.787 67.161 1.00 71.44 107 ALA E C 1
ATOM 8187 O O . ALA E 1 143 ? 17.769 -1.711 66.986 1.00 77.47 107 ALA E O 1
ATOM 8189 N N . ILE E 1 144 ? 19.582 -2.886 67.611 1.00 64.90 108 ILE E N 1
ATOM 8190 C CA . ILE E 1 144 ? 20.343 -1.713 67.998 1.00 62.04 108 ILE E CA 1
ATOM 8191 C C . ILE E 1 144 ? 21.488 -1.480 67.019 1.00 66.80 108 ILE E C 1
ATOM 8192 O O . ILE E 1 144 ? 22.265 -2.384 66.723 1.00 71.14 108 ILE E O 1
ATOM 8197 N N . TYR E 1 145 ? 21.580 -0.250 66.522 1.00 66.20 109 TYR E N 1
ATOM 8198 C CA . TYR E 1 145 ? 22.604 0.139 65.561 1.00 57.92 109 TYR E CA 1
ATOM 8199 C C . TYR E 1 145 ? 23.597 1.125 66.157 1.00 58.35 109 TYR E C 1
ATOM 8200 O O . TYR E 1 145 ? 23.278 2.296 66.335 1.00 65.84 109 TYR E O 1
ATOM 8209 N N . LEU E 1 146 ? 24.802 0.648 66.451 1.00 53.91 110 LEU E N 1
ATOM 8210 C CA . LEU E 1 146 ? 25.863 1.481 67.005 1.00 52.52 110 LEU E CA 1
ATOM 8211 C C . LEU E 1 146 ? 26.774 1.969 65.888 1.00 60.26 110 LEU E C 1
ATOM 8212 O O . LEU E 1 146 ? 27.600 1.204 65.390 1.00 59.73 110 LEU E O 1
ATOM 8217 N N . ALA E 1 147 ? 26.625 3.240 65.508 1.00 65.46 111 ALA E N 1
ATOM 8218 C CA . ALA E 1 147 ? 27.364 3.824 64.385 1.00 60.01 111 ALA E CA 1
ATOM 8219 C C . ALA E 1 147 ? 27.293 2.884 63.193 1.00 58.84 111 ALA E C 1
ATOM 8220 O O . ALA E 1 147 ? 28.286 2.642 62.516 1.00 60.18 111 ALA E O 1
ATOM 8222 N N . ALA E 1 148 ? 26.107 2.337 62.962 1.00 58.85 112 ALA E N 1
ATOM 8223 C CA . ALA E 1 148 ? 25.954 1.233 62.034 1.00 58.83 112 ALA E CA 1
ATOM 8224 C C . ALA E 1 148 ? 25.077 1.585 60.849 1.00 57.26 112 ALA E C 1
ATOM 8225 O O . ALA E 1 148 ? 24.258 2.497 60.913 1.00 65.88 112 ALA E O 1
ATOM 8227 N N . SER E 1 149 ? 25.242 0.827 59.775 1.00 53.26 113 SER E N 1
ATOM 8228 C CA . SER E 1 149 ? 24.432 0.994 58.579 1.00 62.70 113 SER E CA 1
ATOM 8229 C C . SER E 1 149 ? 22.998 0.546 58.853 1.00 69.25 113 SER E C 1
ATOM 8230 O O . SER E 1 149 ? 22.713 -0.650 58.939 1.00 69.41 113 SER E O 1
ATOM 8233 N N . MET E 1 150 ? 22.098 1.516 58.985 1.00 70.12 114 MET E N 1
ATOM 8234 C CA . MET E 1 150 ? 20.682 1.225 59.183 1.00 67.94 114 MET E CA 1
ATOM 8235 C C . MET E 1 150 ? 19.835 1.627 57.983 1.00 73.77 114 MET E C 1
ATOM 8236 O O . MET E 1 150 ? 19.481 2.793 57.827 1.00 78.31 114 MET E O 1
ATOM 8241 N N . VAL E 1 151 ? 19.513 0.650 57.138 1.00 75.39 115 VAL E N 1
ATOM 8242 C CA . VAL E 1 151 ? 18.779 0.915 55.905 1.00 76.06 115 VAL E CA 1
ATOM 8243 C C . VAL E 1 151 ? 17.449 0.165 55.815 1.00 87.13 115 VAL E C 1
ATOM 8244 O O . VAL E 1 151 ? 17.400 -1.056 55.985 1.00 88.41 115 VAL E O 1
ATOM 8248 N N . GLN E 1 152 ? 16.373 0.904 55.566 1.00 95.75 116 GLN E N 1
ATOM 8249 C CA . GLN E 1 152 ? 15.054 0.306 55.425 1.00 104.56 116 GLN E CA 1
ATOM 8250 C C . GLN E 1 152 ? 15.042 -0.625 54.218 1.00 101.03 116 GLN E C 1
ATOM 8251 O O . GLN E 1 152 ? 15.434 -0.222 53.122 1.00 98.75 116 GLN E O 1
ATOM 8257 N N . PRO E 1 153 ? 14.592 -1.874 54.418 1.00 98.60 117 PRO E N 1
ATOM 8258 C CA . PRO E 1 153 ? 14.438 -2.854 53.337 1.00 99.76 117 PRO E CA 1
ATOM 8259 C C . PRO E 1 153 ? 13.571 -2.314 52.203 1.00 103.79 117 PRO E C 1
ATOM 8260 O O . PRO E 1 153 ? 12.408 -1.980 52.429 1.00 106.75 117 PRO E O 1
ATOM 8264 N N . GLY E 1 154 ? 14.135 -2.236 51.001 1.00 102.52 118 GLY E N 1
ATOM 8265 C CA . GLY E 1 154 ? 13.438 -1.646 49.872 1.00 102.89 118 GLY E CA 1
ATOM 8266 C C . GLY E 1 154 ? 14.138 -0.407 49.341 1.00 104.46 118 GLY E C 1
ATOM 8267 O O . GLY E 1 154 ? 13.721 0.175 48.340 1.00 104.70 118 GLY E O 1
ATOM 8268 N N . SER E 1 155 ? 15.215 -0.010 50.008 1.00 104.73 119 SER E N 1
ATOM 8269 C CA . SER E 1 155 ? 15.951 1.191 49.633 1.00 102.87 119 SER E CA 1
ATOM 8270 C C . SER E 1 155 ? 17.237 0.865 48.878 1.00 103.31 119 SER E C 1
ATOM 8271 O O . SER E 1 155 ? 18.042 1.754 48.590 1.00 103.50 119 SER E O 1
ATOM 8274 N N . ILE E 1 171 ? 45.066 4.668 52.050 1.00 68.65 135 ILE E N 1
ATOM 8275 C CA . ILE E 1 171 ? 44.206 4.475 53.221 1.00 69.50 135 ILE E CA 1
ATOM 8276 C C . ILE E 1 171 ? 43.776 3.009 53.443 1.00 64.66 135 ILE E C 1
ATOM 8277 O O . ILE E 1 171 ? 43.865 2.487 54.552 1.00 60.87 135 ILE E O 1
ATOM 8282 N N . TRP E 1 172 ? 43.337 2.348 52.377 1.00 63.23 136 TRP E N 1
ATOM 8283 C CA . TRP E 1 172 ? 42.985 0.933 52.426 1.00 59.63 136 TRP E CA 1
ATOM 8284 C C . TRP E 1 172 ? 43.966 0.076 51.619 1.00 60.87 136 TRP E C 1
ATOM 8285 O O . TRP E 1 172 ? 44.476 0.519 50.595 1.00 63.59 136 TRP E O 1
ATOM 8296 N N . GLU E 1 173 ? 44.244 -1.135 52.103 1.00 61.55 137 GLU E N 1
ATOM 8297 C CA . GLU E 1 173 ? 44.976 -2.143 51.340 1.00 59.09 137 GLU E CA 1
ATOM 8298 C C . GLU E 1 173 ? 43.966 -3.103 50.739 1.00 60.55 137 GLU E C 1
ATOM 8299 O O . GLU E 1 173 ? 43.018 -3.506 51.417 1.00 58.79 137 GLU E O 1
ATOM 8305 N N . TYR E 1 174 ? 44.170 -3.495 49.485 1.00 61.36 138 TYR E N 1
ATOM 8306 C CA . TYR E 1 174 ? 43.280 -4.471 48.858 1.00 56.65 138 TYR E CA 1
ATOM 8307 C C . TYR E 1 174 ? 43.995 -5.772 48.514 1.00 53.68 138 TYR E C 1
ATOM 8308 O O . TYR E 1 174 ? 45.174 -5.771 48.173 1.00 53.49 138 TYR E O 1
ATOM 8317 N N . THR E 1 175 ? 43.277 -6.882 48.639 1.00 55.24 139 THR E N 1
ATOM 8318 C CA . THR E 1 175 ? 43.797 -8.185 48.248 1.00 59.47 139 THR E CA 1
ATOM 8319 C C . THR E 1 175 ? 43.011 -8.746 47.065 1.00 65.14 139 THR E C 1
ATOM 8320 O O . THR E 1 175 ? 41.777 -8.805 47.101 1.00 64.11 139 THR E O 1
ATOM 8324 N N . TYR E 1 176 ? 43.731 -9.194 46.036 1.00 65.24 140 TYR E N 1
ATOM 8325 C CA . TYR E 1 176 ? 43.100 -9.719 44.828 1.00 59.24 140 TYR E CA 1
ATOM 8326 C C . TYR E 1 176 ? 43.341 -11.214 44.669 1.00 63.05 140 TYR E C 1
ATOM 8327 O O . TYR E 1 176 ? 44.136 -11.637 43.831 1.00 65.88 140 TYR E O 1
ATOM 8336 N N . GLY E 1 177 ? 42.627 -12.010 45.460 1.00 63.99 141 GLY E N 1
ATOM 8337 C CA . GLY E 1 177 ? 42.796 -13.452 45.460 1.00 66.74 141 GLY E CA 1
ATOM 8338 C C . GLY E 1 177 ? 42.363 -14.141 44.178 1.00 66.85 141 GLY E C 1
ATOM 8339 O O . GLY E 1 177 ? 42.619 -15.329 43.988 1.00 69.20 141 GLY E O 1
ATOM 8340 N N . GLU E 1 178 ? 41.716 -13.391 43.292 1.00 61.19 142 GLU E N 1
ATOM 8341 C CA . GLU E 1 178 ? 41.328 -13.911 41.992 1.00 55.27 142 GLU E CA 1
ATOM 8342 C C . GLU E 1 178 ? 41.979 -13.109 40.879 1.00 58.79 142 GLU E C 1
ATOM 8343 O O . GLU E 1 178 ? 41.377 -12.882 39.837 1.00 61.99 142 GLU E O 1
ATOM 8349 N N . GLY E 1 179 ? 43.212 -12.676 41.111 1.00 62.91 143 GLY E N 1
ATOM 8350 C CA . GLY E 1 179 ? 43.947 -11.893 40.134 1.00 67.97 143 GLY E CA 1
ATOM 8351 C C . GLY E 1 179 ? 43.574 -10.426 40.076 1.00 67.58 143 GLY E C 1
ATOM 8352 O O . GLY E 1 179 ? 42.517 -10.015 40.557 1.00 67.35 143 GLY E O 1
ATOM 8353 N N . THR E 1 180 ? 44.437 -9.640 39.445 1.00 65.55 144 THR E N 1
ATOM 8354 C CA . THR E 1 180 ? 44.322 -8.191 39.483 1.00 72.32 144 THR E CA 1
ATOM 8355 C C . THR E 1 180 ? 43.234 -7.619 38.574 1.00 74.24 144 THR E C 1
ATOM 8356 O O . THR E 1 180 ? 42.762 -6.502 38.792 1.00 76.79 144 THR E O 1
ATOM 8360 N N . ASP E 1 181 ? 42.826 -8.389 37.569 1.00 71.90 145 ASP E N 1
ATOM 8361 C CA . ASP E 1 181 ? 41.789 -7.943 36.641 1.00 69.23 145 ASP E CA 1
ATOM 8362 C C . ASP E 1 181 ? 40.385 -8.146 37.196 1.00 68.86 145 ASP E C 1
ATOM 8363 O O . ASP E 1 181 ? 39.413 -7.589 36.687 1.00 66.81 145 ASP E O 1
ATOM 8368 N N . LYS E 1 182 ? 40.293 -8.940 38.255 1.00 72.50 146 LYS E N 1
ATOM 8369 C CA . LYS E 1 182 ? 39.033 -9.147 38.953 1.00 71.52 146 LYS E CA 1
ATOM 8370 C C . LYS E 1 182 ? 38.861 -8.138 40.084 1.00 64.53 146 LYS E C 1
ATOM 8371 O O . LYS E 1 182 ? 39.835 -7.529 40.532 1.00 62.19 146 LYS E O 1
ATOM 8377 N N . PRO E 1 183 ? 37.607 -7.908 40.507 1.00 61.28 147 PRO E N 1
ATOM 8378 C CA . PRO E 1 183 ? 37.391 -7.021 41.655 1.00 64.08 147 PRO E CA 1
ATOM 8379 C C . PRO E 1 183 ? 38.024 -7.608 42.922 1.00 63.45 147 PRO E C 1
ATOM 8380 O O . PRO E 1 183 ? 38.085 -8.834 43.064 1.00 63.77 147 PRO E O 1
ATOM 8384 N N . PRO E 1 184 ? 38.440 -6.744 43.856 1.00 56.21 148 PRO E N 1
ATOM 8385 C CA . PRO E 1 184 ? 39.190 -7.183 45.037 1.00 51.90 148 PRO E CA 1
ATOM 8386 C C . PRO E 1 184 ? 38.405 -8.153 45.900 1.00 48.21 148 PRO E C 1
ATOM 8387 O O . PRO E 1 184 ? 37.176 -8.119 45.896 1.00 51.83 148 PRO E O 1
ATOM 8391 N N . THR E 1 185 ? 39.119 -9.024 46.605 1.00 42.86 149 THR E N 1
ATOM 8392 C CA . THR E 1 185 ? 38.490 -10.039 47.437 1.00 48.16 149 THR E CA 1
ATOM 8393 C C . THR E 1 185 ? 38.619 -9.706 48.919 1.00 46.12 149 THR E C 1
ATOM 8394 O O . THR E 1 185 ? 37.841 -10.196 49.744 1.00 43.40 149 THR E O 1
ATOM 8398 N N . GLY E 1 186 ? 39.606 -8.875 49.246 1.00 41.77 150 GLY E N 1
ATOM 8399 C CA . GLY E 1 186 ? 39.852 -8.489 50.619 1.00 45.35 150 GLY E CA 1
ATOM 8400 C C . GLY E 1 186 ? 40.261 -7.038 50.790 1.00 51.70 150 GLY E C 1
ATOM 8401 O O . GLY E 1 186 ? 40.952 -6.467 49.946 1.00 55.52 150 GLY E O 1
ATOM 8402 N N . VAL E 1 187 ? 39.820 -6.433 51.888 1.00 50.45 151 VAL E N 1
ATOM 8403 C CA . VAL E 1 187 ? 40.208 -5.067 52.220 1.00 49.86 151 VAL E CA 1
ATOM 8404 C C . VAL E 1 187 ? 40.621 -4.962 53.690 1.00 49.81 151 VAL E C 1
ATOM 8405 O O . VAL E 1 187 ? 40.000 -5.559 54.569 1.00 52.82 151 VAL E O 1
ATOM 8409 N N . LEU E 1 188 ? 41.676 -4.202 53.952 1.00 49.47 152 LEU E N 1
ATOM 8410 C CA . LEU E 1 188 ? 42.199 -4.049 55.301 1.00 46.06 152 LEU E CA 1
ATOM 8411 C C . LEU E 1 188 ? 42.731 -2.632 55.417 1.00 52.39 152 LEU E C 1
ATOM 8412 O O . LEU E 1 188 ? 43.421 -2.161 54.509 1.00 53.91 152 LEU E O 1
ATOM 8417 N N . MET E 1 189 ? 42.414 -1.937 56.506 1.00 50.52 153 MET E N 1
ATOM 8418 C CA . MET E 1 189 ? 42.945 -0.590 56.681 1.00 49.05 153 MET E CA 1
ATOM 8419 C C . MET E 1 189 ? 44.442 -0.652 56.929 1.00 43.78 153 MET E C 1
ATOM 8420 O O . MET E 1 189 ? 44.914 -1.507 57.665 1.00 45.43 153 MET E O 1
ATOM 8425 N N . LYS E 1 190 ? 45.189 0.252 56.311 1.00 51.11 154 LYS E N 1
ATOM 8426 C CA . LYS E 1 190 ? 46.636 0.280 56.493 1.00 58.96 154 LYS E CA 1
ATOM 8427 C C . LYS E 1 190 ? 46.952 0.557 57.951 1.00 61.90 154 LYS E C 1
ATOM 8428 O O . LYS E 1 190 ? 46.277 1.365 58.584 1.00 67.41 154 LYS E O 1
ATOM 8434 N N . PRO E 1 191 ? 47.976 -0.121 58.490 1.00 61.92 155 PRO E N 1
ATOM 8435 C CA . PRO E 1 191 ? 48.343 -0.042 59.910 1.00 62.06 155 PRO E CA 1
ATOM 8436 C C . PRO E 1 191 ? 48.535 1.380 60.452 1.00 60.64 155 PRO E C 1
ATOM 8437 O O . PRO E 1 191 ? 48.130 1.643 61.583 1.00 65.45 155 PRO E O 1
ATOM 8441 N N . GLU E 1 192 ? 49.119 2.281 59.672 1.00 56.23 156 GLU E N 1
ATOM 8442 C CA . GLU E 1 192 ? 49.385 3.627 60.174 1.00 61.01 156 GLU E CA 1
ATOM 8443 C C . GLU E 1 192 ? 48.121 4.473 60.305 1.00 58.24 156 GLU E C 1
ATOM 8444 O O . GLU E 1 192 ? 48.173 5.591 60.810 1.00 58.30 156 GLU E O 1
ATOM 8450 N N . PHE E 1 193 ? 46.986 3.950 59.854 1.00 56.10 157 PHE E N 1
ATOM 8451 C CA . PHE E 1 193 ? 45.752 4.728 59.907 1.00 55.61 157 PHE E CA 1
ATOM 8452 C C . PHE E 1 193 ? 44.716 4.206 60.914 1.00 50.77 157 PHE E C 1
ATOM 8453 O O . PHE E 1 193 ? 43.730 4.888 61.199 1.00 48.57 157 PHE E O 1
ATOM 8461 N N . ILE E 1 194 ? 44.935 3.017 61.465 1.00 47.40 158 ILE E N 1
ATOM 8462 C CA . ILE E 1 194 ? 43.935 2.428 62.354 1.00 45.88 158 ILE E CA 1
ATOM 8463 C C . ILE E 1 194 ? 43.715 3.252 63.630 1.00 48.73 158 ILE E C 1
ATOM 8464 O O . ILE E 1 194 ? 42.584 3.372 64.101 1.00 48.98 158 ILE E O 1
ATOM 8469 N N . ARG E 1 195 ? 44.772 3.836 64.185 1.00 44.44 159 ARG E N 1
ATOM 8470 C CA . ARG E 1 195 ? 44.582 4.639 65.386 1.00 52.69 159 ARG E CA 1
ATOM 8471 C C . ARG E 1 195 ? 43.664 5.847 65.164 1.00 63.08 159 ARG E C 1
ATOM 8472 O O . ARG E 1 195 ? 42.731 6.066 65.930 1.00 71.78 159 ARG E O 1
ATOM 8480 N N . HIS E 1 196 ? 43.943 6.637 64.132 1.00 58.40 160 HIS E N 1
ATOM 8481 C CA . HIS E 1 196 ? 43.169 7.848 63.860 1.00 58.41 160 HIS E CA 1
ATOM 8482 C C . HIS E 1 196 ? 41.714 7.598 63.436 1.00 55.22 160 HIS E C 1
ATOM 8483 O O . HIS E 1 196 ? 40.807 8.305 63.864 1.00 56.29 160 HIS E O 1
ATOM 8490 N N . TYR E 1 197 ? 41.498 6.620 62.564 1.00 55.05 161 TYR E N 1
ATOM 8491 C CA . TYR E 1 197 ? 40.170 6.395 61.987 1.00 57.48 161 TYR E CA 1
ATOM 8492 C C . TYR E 1 197 ? 39.275 5.498 62.846 1.00 61.24 161 TYR E C 1
ATOM 8493 O O . TYR E 1 197 ? 38.083 5.768 63.002 1.00 66.98 161 TYR E O 1
ATOM 8502 N N . TYR E 1 198 ? 39.852 4.440 63.406 1.00 55.42 162 TYR E N 1
ATOM 8503 C CA . TYR E 1 198 ? 39.092 3.488 64.211 1.00 50.90 162 TYR E CA 1
ATOM 8504 C C . TYR E 1 198 ? 39.079 3.856 65.698 1.00 53.22 162 TYR E C 1
ATOM 8505 O O . TYR E 1 198 ? 38.028 3.834 66.342 1.00 54.03 162 TYR E O 1
ATOM 8514 N N . TYR E 1 199 ? 40.251 4.205 66.227 1.00 47.93 163 TYR E N 1
ATOM 8515 C CA . TYR E 1 199 ? 40.473 4.243 67.665 1.00 48.34 163 TYR E CA 1
ATOM 8516 C C . TYR E 1 199 ? 40.970 5.593 68.197 1.00 54.88 163 TYR E C 1
ATOM 8517 O O . TYR E 1 199 ? 41.719 5.649 69.183 1.00 54.73 163 TYR E O 1
ATOM 8526 N N . SER E 1 200 ? 40.521 6.676 67.563 1.00 56.74 164 SER E N 1
ATOM 8527 C CA . SER E 1 200 ? 41.015 8.022 67.865 1.00 61.17 164 SER E CA 1
ATOM 8528 C C . SER E 1 200 ? 40.775 8.478 69.311 1.00 64.92 164 SER E C 1
ATOM 8529 O O . SER E 1 200 ? 41.456 9.376 69.807 1.00 63.12 164 SER E O 1
ATOM 8532 N N . GLN E 1 201 ? 39.806 7.860 69.979 1.00 63.28 165 GLN E N 1
ATOM 8533 C CA . GLN E 1 201 ? 39.492 8.199 71.359 1.00 59.55 165 GLN E CA 1
ATOM 8534 C C . GLN E 1 201 ? 39.686 6.983 72.257 1.00 58.88 165 GLN E C 1
ATOM 8535 O O . GLN E 1 201 ? 39.208 6.954 73.387 1.00 59.84 165 GLN E O 1
ATOM 8541 N N . SER E 1 202 ? 40.393 5.979 71.752 1.00 60.69 166 SER E N 1
ATOM 8542 C CA . SER E 1 202 ? 40.497 4.708 72.457 1.00 62.88 166 SER E CA 1
ATOM 8543 C C . SER E 1 202 ? 41.852 4.556 73.136 1.00 60.76 166 SER E C 1
ATOM 8544 O O . SER E 1 202 ? 42.839 5.112 72.666 1.00 62.97 166 SER E O 1
ATOM 8547 N N . PRO E 1 203 ? 41.908 3.766 74.224 1.00 56.94 167 PRO E N 1
ATOM 8548 C CA . PRO E 1 203 ? 43.153 3.459 74.940 1.00 52.59 167 PRO E CA 1
ATOM 8549 C C . PRO E 1 203 ? 44.192 2.837 74.016 1.00 52.91 167 PRO E C 1
ATOM 8550 O O . PRO E 1 203 ? 43.818 2.102 73.105 1.00 52.18 167 PRO E O 1
ATOM 8554 N N . LEU E 1 204 ? 45.468 3.138 74.231 1.00 56.62 168 LEU E N 1
ATOM 8555 C CA . LEU E 1 204 ? 46.522 2.599 73.374 1.00 60.68 168 LEU E CA 1
ATOM 8556 C C . LEU E 1 204 ? 46.569 1.079 73.370 1.00 61.41 168 LEU E C 1
ATOM 8557 O O . LEU E 1 204 ? 46.878 0.463 72.353 1.00 67.64 168 LEU E O 1
ATOM 8562 N N . GLU E 1 205 ? 46.266 0.472 74.506 1.00 58.95 169 GLU E N 1
ATOM 8563 C CA . GLU E 1 205 ? 46.323 -0.978 74.598 1.00 61.87 169 GLU E CA 1
ATOM 8564 C C . GLU E 1 205 ? 45.295 -1.634 73.672 1.00 57.71 169 GLU E C 1
ATOM 8565 O O . GLU E 1 205 ? 45.546 -2.702 73.108 1.00 52.02 169 GLU E O 1
ATOM 8571 N N . ASP E 1 206 ? 44.164 -0.962 73.475 1.00 56.17 170 ASP E N 1
ATOM 8572 C CA . ASP E 1 206 ? 43.146 -1.461 72.568 1.00 59.73 170 ASP E CA 1
ATOM 8573 C C . ASP E 1 206 ? 43.632 -1.395 71.123 1.00 63.16 170 ASP E C 1
ATOM 8574 O O . ASP E 1 206 ? 43.239 -2.210 70.290 1.00 65.69 170 ASP E O 1
ATOM 8579 N N . VAL E 1 207 ? 44.507 -0.438 70.834 1.00 62.18 171 VAL E N 1
ATOM 8580 C CA . VAL E 1 207 ? 45.110 -0.350 69.513 1.00 55.71 171 VAL E CA 1
ATOM 8581 C C . VAL E 1 207 ? 46.086 -1.495 69.253 1.00 54.96 171 VAL E C 1
ATOM 8582 O O . VAL E 1 207 ? 46.024 -2.129 68.201 1.00 54.21 171 VAL E O 1
ATOM 8586 N N . THR E 1 208 ? 46.967 -1.769 70.214 1.00 54.72 172 THR E N 1
ATOM 8587 C CA . THR E 1 208 ? 47.922 -2.871 70.087 1.00 52.47 172 THR E CA 1
ATOM 8588 C C . THR E 1 208 ? 47.173 -4.183 69.908 1.00 57.07 172 THR E C 1
ATOM 8589 O O . THR E 1 208 ? 47.496 -4.988 69.035 1.00 59.04 172 THR E O 1
ATOM 8593 N N . LEU E 1 209 ? 46.179 -4.389 70.766 1.00 56.28 173 LEU E N 1
ATOM 8594 C CA . LEU E 1 209 ? 45.324 -5.563 70.717 1.00 52.54 173 LEU E CA 1
ATOM 8595 C C . LEU E 1 209 ? 44.710 -5.722 69.326 1.00 53.37 173 LEU E C 1
ATOM 8596 O O . LEU E 1 209 ? 44.827 -6.774 68.699 1.00 56.16 173 LEU E O 1
ATOM 8601 N N . SER E 1 210 ? 44.074 -4.660 68.844 1.00 51.88 174 SER E N 1
ATOM 8602 C CA . SER E 1 210 ? 43.443 -4.662 67.526 1.00 51.26 174 SER E CA 1
ATOM 8603 C C . SER E 1 210 ? 44.443 -4.951 66.407 1.00 49.20 174 SER E C 1
ATOM 8604 O O . SER E 1 210 ? 44.124 -5.635 65.431 1.00 46.06 174 SER E O 1
ATOM 8607 N N . SER E 1 211 ? 45.650 -4.417 66.550 1.00 46.29 175 SER E N 1
ATOM 8608 C CA . SER E 1 211 ? 46.667 -4.571 65.523 1.00 46.34 175 SER E CA 1
ATOM 8609 C C . SER E 1 211 ? 47.052 -6.032 65.326 1.00 45.38 175 SER E C 1
ATOM 8610 O O . SER E 1 211 ? 47.601 -6.394 64.288 1.00 49.97 175 SER E O 1
ATOM 8613 N N . LYS E 1 212 ? 46.756 -6.874 66.313 1.00 43.21 176 LYS E N 1
ATOM 8614 C CA . LYS E 1 212 ? 47.083 -8.295 66.208 1.00 36.98 176 LYS E CA 1
ATOM 8615 C C . LYS E 1 212 ? 45.866 -9.150 65.875 1.00 38.03 176 LYS E C 1
ATOM 8616 O O . LYS E 1 212 ? 45.971 -10.375 65.814 1.00 39.85 176 LYS E O 1
ATOM 8622 N N . LEU E 1 213 ? 44.716 -8.513 65.654 1.00 40.02 177 LEU E N 1
ATOM 8623 C CA . LEU E 1 213 ? 43.472 -9.259 65.432 1.00 42.30 177 LEU E CA 1
ATOM 8624 C C . LEU E 1 213 ? 42.670 -8.834 64.192 1.00 47.34 177 LEU E C 1
ATOM 8625 O O . LEU E 1 213 ? 41.805 -9.582 63.711 1.00 46.28 177 LEU E O 1
ATOM 8630 N N . LEU E 1 214 ? 42.931 -7.631 63.694 1.00 47.28 178 LEU E N 1
ATOM 8631 C CA . LEU E 1 214 ? 42.219 -7.149 62.523 1.00 45.32 178 LEU E CA 1
ATOM 8632 C C . LEU E 1 214 ? 42.581 -8.043 61.352 1.00 46.62 178 LEU E C 1
ATOM 8633 O O . LEU E 1 214 ? 43.756 -8.314 61.107 1.00 47.74 178 LEU E O 1
ATOM 8638 N N . ARG E 1 215 ? 41.561 -8.514 60.644 1.00 48.57 179 ARG E N 1
ATOM 8639 C CA . ARG E 1 215 ? 41.742 -9.398 59.495 1.00 47.75 179 ARG E CA 1
ATOM 8640 C C . ARG E 1 215 ? 41.112 -8.745 58.273 1.00 56.19 179 ARG E C 1
ATOM 8641 O O . ARG E 1 215 ? 40.233 -7.900 58.417 1.00 60.79 179 ARG E O 1
ATOM 8649 N N . PRO E 1 216 ? 41.580 -9.102 57.066 1.00 57.54 180 PRO E N 1
ATOM 8650 C CA . PRO E 1 216 ? 40.993 -8.521 55.850 1.00 55.06 180 PRO E CA 1
ATOM 8651 C C . PRO E 1 216 ? 39.491 -8.785 55.770 1.00 49.74 180 PRO E C 1
ATOM 8652 O O . PRO E 1 216 ? 39.027 -9.850 56.174 1.00 52.99 180 PRO E O 1
ATOM 8656 N N . ALA E 1 217 ? 38.737 -7.818 55.269 1.00 44.64 181 ALA E N 1
ATOM 8657 C CA . ALA E 1 217 ? 37.289 -7.960 55.175 1.00 50.59 181 ALA E CA 1
ATOM 8658 C C . ALA E 1 217 ? 36.837 -8.441 53.787 1.00 51.64 181 ALA E C 1
ATOM 8659 O O . ALA E 1 217 ? 37.404 -8.047 52.758 1.00 47.96 181 ALA E O 1
ATOM 8661 N N . PRO E 1 218 ? 35.812 -9.302 53.761 1.00 43.74 182 PRO E N 1
ATOM 8662 C CA . PRO E 1 218 ? 35.257 -9.879 52.532 1.00 48.85 182 PRO E CA 1
ATOM 8663 C C . PRO E 1 218 ? 34.418 -8.888 51.720 1.00 53.33 182 PRO E C 1
ATOM 8664 O O . PRO E 1 218 ? 33.193 -8.852 51.875 1.00 49.77 182 PRO E O 1
ATOM 8668 N N . MET E 1 219 ? 35.073 -8.132 50.839 1.00 57.74 183 MET E N 1
ATOM 8669 C CA . MET E 1 219 ? 34.414 -7.109 50.018 1.00 56.99 183 MET E CA 1
ATOM 8670 C C . MET E 1 219 ? 33.213 -7.634 49.247 1.00 61.84 183 MET E C 1
ATOM 8671 O O . MET E 1 219 ? 32.165 -6.983 49.183 1.00 62.60 183 MET E O 1
ATOM 8676 N N . ARG E 1 220 ? 33.387 -8.803 48.645 1.00 60.61 184 ARG E N 1
ATOM 8677 C CA . ARG E 1 220 ? 32.353 -9.405 47.824 1.00 59.84 184 ARG E CA 1
ATOM 8678 C C . ARG E 1 220 ? 31.076 -9.602 48.638 1.00 61.48 184 ARG E C 1
ATOM 8679 O O . ARG E 1 220 ? 29.967 -9.440 48.125 1.00 66.39 184 ARG E O 1
ATOM 8687 N N . ALA E 1 221 ? 31.234 -9.955 49.909 1.00 54.91 185 ALA E N 1
ATOM 8688 C CA . ALA E 1 221 ? 30.079 -10.164 50.766 1.00 50.94 185 ALA E CA 1
ATOM 8689 C C . ALA E 1 221 ? 29.368 -8.847 51.043 1.00 56.84 185 ALA E C 1
ATOM 8690 O O . ALA E 1 221 ? 28.148 -8.808 51.196 1.00 60.47 185 ALA E O 1
ATOM 8692 N N . PHE E 1 222 ? 30.132 -7.761 51.084 1.00 59.28 186 PHE E N 1
ATOM 8693 C CA . PHE E 1 222 ? 29.570 -6.467 51.451 1.00 62.87 186 PHE E CA 1
ATOM 8694 C C . PHE E 1 222 ? 28.702 -5.868 50.352 1.00 66.22 186 PHE E C 1
ATOM 8695 O O . PHE E 1 222 ? 27.795 -5.082 50.631 1.00 65.64 186 PHE E O 1
ATOM 8703 N N . GLN E 1 223 ? 28.953 -6.280 49.114 1.00 67.86 187 GLN E N 1
ATOM 8704 C CA . GLN E 1 223 ? 28.219 -5.753 47.970 1.00 70.98 187 GLN E CA 1
ATOM 8705 C C . GLN E 1 223 ? 26.764 -6.207 47.968 1.00 74.83 187 GLN E C 1
ATOM 8706 O O . GLN E 1 223 ? 25.914 -5.586 47.328 1.00 75.38 187 GLN E O 1
ATOM 8712 N N . ASP E 1 224 ? 26.483 -7.288 48.692 1.00 77.60 188 ASP E N 1
ATOM 8713 C CA . ASP E 1 224 ? 25.140 -7.859 48.734 1.00 83.74 188 ASP E CA 1
ATOM 8714 C C . ASP E 1 224 ? 24.315 -7.401 49.938 1.00 84.36 188 ASP E C 1
ATOM 8715 O O . ASP E 1 224 ? 23.101 -7.605 49.979 1.00 86.25 188 ASP E O 1
ATOM 8720 N N . LEU E 1 225 ? 24.967 -6.761 50.901 1.00 83.44 189 LEU E N 1
ATOM 8721 C CA . LEU E 1 225 ? 24.287 -6.305 52.109 1.00 86.12 189 LEU E CA 1
ATOM 8722 C C . LEU E 1 225 ? 23.230 -5.240 51.838 1.00 93.17 189 LEU E C 1
ATOM 8723 O O . LEU E 1 225 ? 23.445 -4.335 51.033 1.00 96.87 189 LEU E O 1
ATOM 8728 N N . ASP E 1 226 ? 22.088 -5.364 52.512 1.00 96.22 190 ASP E N 1
ATOM 8729 C CA . ASP E 1 226 ? 21.002 -4.380 52.429 1.00 101.21 190 ASP E CA 1
ATOM 8730 C C . ASP E 1 226 ? 20.425 -4.180 51.028 1.00 101.05 190 ASP E C 1
ATOM 8731 O O . ASP E 1 226 ? 20.052 -3.070 50.648 1.00 99.81 190 ASP E O 1
ATOM 8736 N N . LYS E 1 227 ? 20.348 -5.268 50.274 1.00 101.55 191 LYS E N 1
ATOM 8737 C CA . LYS E 1 227 ? 19.609 -5.283 49.024 1.00 99.99 191 LYS E CA 1
ATOM 8738 C C . LYS E 1 227 ? 18.364 -6.113 49.303 1.00 98.60 191 LYS E C 1
ATOM 8739 O O . LYS E 1 227 ? 18.217 -7.223 48.791 1.00 98.50 191 LYS E O 1
ATOM 8745 N N . LEU E 1 228 ? 17.468 -5.568 50.120 1.00 95.45 192 LEU E N 1
ATOM 8746 C CA . LEU E 1 228 ? 16.355 -6.345 50.650 1.00 92.51 192 LEU E CA 1
ATOM 8747 C C . LEU E 1 228 ? 15.001 -5.821 50.197 1.00 95.93 192 LEU E C 1
ATOM 8748 O O . LEU E 1 228 ? 14.799 -4.610 50.106 1.00 97.89 192 LEU E O 1
ATOM 8753 N N . PRO E 1 229 ? 14.062 -6.742 49.921 1.00 97.64 193 PRO E N 1
ATOM 8754 C CA . PRO E 1 229 ? 12.673 -6.387 49.613 1.00 99.43 193 PRO E CA 1
ATOM 8755 C C . PRO E 1 229 ? 11.963 -5.895 50.869 1.00 97.33 193 PRO E C 1
ATOM 8756 O O . PRO E 1 229 ? 12.282 -6.373 51.957 1.00 95.62 193 PRO E O 1
ATOM 8760 N N . PRO E 1 230 ? 11.020 -4.947 50.722 1.00 98.29 194 PRO E N 1
ATOM 8761 C CA . PRO E 1 230 ? 10.276 -4.371 51.852 1.00 98.82 194 PRO E CA 1
ATOM 8762 C C . PRO E 1 230 ? 9.706 -5.429 52.795 1.00 96.86 194 PRO E C 1
ATOM 8763 O O . PRO E 1 230 ? 9.230 -6.470 52.344 1.00 96.76 194 PRO E O 1
ATOM 8767 N N . ASN E 1 231 ? 9.765 -5.156 54.094 1.00 94.69 195 ASN E N 1
ATOM 8768 C CA . ASN E 1 231 ? 9.366 -6.127 55.103 1.00 93.50 195 ASN E CA 1
ATOM 8769 C C . ASN E 1 231 ? 8.540 -5.474 56.203 1.00 93.61 195 ASN E C 1
ATOM 8770 O O . ASN E 1 231 ? 9.089 -4.982 57.191 1.00 92.74 195 ASN E O 1
ATOM 8775 N N . PRO E 1 232 ? 7.208 -5.483 56.037 1.00 95.00 196 PRO E N 1
ATOM 8776 C CA . PRO E 1 232 ? 6.265 -4.825 56.950 1.00 96.71 196 PRO E CA 1
ATOM 8777 C C . PRO E 1 232 ? 6.273 -5.459 58.333 1.00 99.24 196 PRO E C 1
ATOM 8778 O O . PRO E 1 232 ? 5.927 -4.809 59.321 1.00 99.21 196 PRO E O 1
ATOM 8782 N N . GLU E 1 233 ? 6.663 -6.726 58.397 1.00 101.52 197 GLU E N 1
ATOM 8783 C CA . GLU E 1 233 ? 6.745 -7.421 59.669 1.00 102.94 197 GLU E CA 1
ATOM 8784 C C . GLU E 1 233 ? 7.976 -6.936 60.425 1.00 96.44 197 GLU E C 1
ATOM 8785 O O . GLU E 1 233 ? 7.961 -6.816 61.651 1.00 90.61 197 GLU E O 1
ATOM 8791 N N . ALA E 1 234 ? 9.036 -6.646 59.677 1.00 95.19 198 ALA E N 1
ATOM 8792 C CA . ALA E 1 234 ? 10.282 -6.172 60.264 1.00 93.90 198 ALA E CA 1
ATOM 8793 C C . ALA E 1 234 ? 10.170 -4.728 60.740 1.00 96.35 198 ALA E C 1
ATOM 8794 O O . ALA E 1 234 ? 10.895 -4.305 61.642 1.00 96.53 198 ALA E O 1
ATOM 8796 N N . GLU E 1 235 ? 9.244 -3.984 60.144 1.00 97.57 199 GLU E N 1
ATOM 8797 C CA . GLU E 1 235 ? 9.040 -2.585 60.500 1.00 99.80 199 GLU E CA 1
ATOM 8798 C C . GLU E 1 235 ? 8.473 -2.436 61.907 1.00 106.18 199 GLU E C 1
ATOM 8799 O O . GLU E 1 235 ? 8.685 -1.413 62.561 1.00 111.60 199 GLU E O 1
ATOM 8805 N N . LYS E 1 236 ? 7.767 -3.465 62.372 1.00 104.48 200 LYS E N 1
ATOM 8806 C CA . LYS E 1 236 ? 7.101 -3.416 63.673 1.00 100.90 200 LYS E CA 1
ATOM 8807 C C . LYS E 1 236 ? 8.083 -3.544 64.830 1.00 99.06 200 LYS E C 1
ATOM 8808 O O . LYS E 1 236 ? 7.787 -3.134 65.952 1.00 100.43 200 LYS E O 1
ATOM 8814 N N . VAL E 1 237 ? 9.256 -4.104 64.553 1.00 96.02 201 VAL E N 1
ATOM 8815 C CA . VAL E 1 237 ? 10.255 -4.310 65.593 1.00 92.88 201 VAL E CA 1
ATOM 8816 C C . VAL E 1 237 ? 10.926 -2.989 65.924 1.00 91.06 201 VAL E C 1
ATOM 8817 O O . VAL E 1 237 ? 11.429 -2.304 65.031 1.00 94.95 201 VAL E O 1
ATOM 8821 N N . PRO E 1 238 ? 10.917 -2.613 67.209 1.00 84.32 202 PRO E N 1
ATOM 8822 C CA . PRO E 1 238 ? 11.519 -1.345 67.619 1.00 83.59 202 PRO E CA 1
ATOM 8823 C C . PRO E 1 238 ? 13.017 -1.327 67.353 1.00 81.38 202 PRO E C 1
ATOM 8824 O O . PRO E 1 238 ? 13.723 -2.255 67.742 1.00 79.55 202 PRO E O 1
ATOM 8828 N N . ARG E 1 239 ? 13.489 -0.265 66.708 1.00 82.58 203 ARG E N 1
ATOM 8829 C CA . ARG E 1 239 ? 14.907 -0.105 66.416 1.00 75.97 203 ARG E CA 1
ATOM 8830 C C . ARG E 1 239 ? 15.481 1.021 67.263 1.00 78.02 203 ARG E C 1
ATOM 8831 O O . ARG E 1 239 ? 14.770 1.949 67.644 1.00 82.77 203 ARG E O 1
ATOM 8839 N N . VAL E 1 240 ? 16.768 0.925 67.569 1.00 73.20 204 VAL E N 1
ATOM 8840 C CA . VAL E 1 240 ? 17.469 1.978 68.285 1.00 69.60 204 VAL E CA 1
ATOM 8841 C C . VAL E 1 240 ? 18.757 2.327 67.561 1.00 76.24 204 VAL E C 1
ATOM 8842 O O . VAL E 1 240 ? 19.561 1.451 67.256 1.00 77.48 204 VAL E O 1
ATOM 8846 N N . TYR E 1 241 ? 18.953 3.614 67.292 1.00 81.82 205 TYR E N 1
ATOM 8847 C CA . TYR E 1 241 ? 20.209 4.078 66.725 1.00 77.29 205 TYR E CA 1
ATOM 8848 C C . TYR E 1 241 ? 21.055 4.753 67.791 1.00 70.24 205 TYR E C 1
ATOM 8849 O O . TYR E 1 241 ? 20.547 5.533 68.588 1.00 71.35 205 TYR E O 1
ATOM 8858 N N . ILE E 1 242 ? 22.337 4.410 67.830 1.00 69.04 206 ILE E N 1
ATOM 8859 C CA . ILE E 1 242 ? 23.279 5.101 68.698 1.00 72.66 206 ILE E CA 1
ATOM 8860 C C . ILE E 1 242 ? 24.326 5.805 67.847 1.00 82.74 206 ILE E C 1
ATOM 8861 O O . ILE E 1 242 ? 25.102 5.159 67.142 1.00 86.68 206 ILE E O 1
ATOM 8866 N N . LYS E 1 243 ? 24.318 7.133 67.892 1.00 81.12 207 LYS E N 1
ATOM 8867 C CA . LYS E 1 243 ? 25.219 7.944 67.083 1.00 71.28 207 LYS E CA 1
ATOM 8868 C C . LYS E 1 243 ? 26.532 8.229 67.813 1.00 66.13 207 LYS E C 1
ATOM 8869 O O . LYS E 1 243 ? 26.542 8.495 69.011 1.00 62.62 207 LYS E O 1
ATOM 8875 N N . THR E 1 244 ? 27.640 8.138 67.086 1.00 69.31 208 THR E N 1
ATOM 8876 C CA . THR E 1 244 ? 28.956 8.494 67.610 1.00 71.30 208 THR E CA 1
ATOM 8877 C C . THR E 1 244 ? 29.383 9.885 67.119 1.00 73.35 208 THR E C 1
ATOM 8878 O O . THR E 1 244 ? 29.369 10.154 65.917 1.00 75.39 208 THR E O 1
ATOM 8882 N N . ALA E 1 245 ? 29.737 10.766 68.053 1.00 74.88 209 ALA E N 1
ATOM 8883 C CA . ALA E 1 245 ? 29.972 12.182 67.750 1.00 78.90 209 ALA E CA 1
ATOM 8884 C C . ALA E 1 245 ? 31.404 12.515 67.301 1.00 77.35 209 ALA E C 1
ATOM 8885 O O . ALA E 1 245 ? 31.609 13.460 66.537 1.00 74.95 209 ALA E O 1
ATOM 8887 N N . LYS E 1 246 ? 32.386 11.742 67.764 1.00 70.00 210 LYS E N 1
ATOM 8888 C CA . LYS E 1 246 ? 33.777 11.975 67.378 1.00 61.40 210 LYS E CA 1
ATOM 8889 C C . LYS E 1 246 ? 34.314 10.850 66.484 1.00 60.87 210 LYS E C 1
ATOM 8890 O O . LYS E 1 246 ? 35.457 10.398 66.631 1.00 56.90 210 LYS E O 1
ATOM 8896 N N . ASP E 1 247 ? 33.462 10.409 65.562 1.00 56.22 211 ASP E N 1
ATOM 8897 C CA . ASP E 1 247 ? 33.764 9.315 64.654 1.00 62.60 211 ASP E CA 1
ATOM 8898 C C . ASP E 1 247 ? 34.487 9.822 63.405 1.00 60.98 211 ASP E C 1
ATOM 8899 O O . ASP E 1 247 ? 33.874 10.393 62.500 1.00 59.26 211 ASP E O 1
ATOM 8904 N N . ASN E 1 248 ? 35.783 9.543 63.333 1.00 59.66 212 ASN E N 1
ATOM 8905 C CA . ASN E 1 248 ? 36.609 9.971 62.212 1.00 56.45 212 ASN E CA 1
ATOM 8906 C C . ASN E 1 248 ? 36.386 9.165 60.943 1.00 56.33 212 ASN E C 1
ATOM 8907 O O . ASN E 1 248 ? 36.982 9.451 59.908 1.00 55.01 212 ASN E O 1
ATOM 8912 N N . LEU E 1 249 ? 35.527 8.161 61.023 1.00 44.28 213 LEU E N 1
ATOM 8913 C CA . LEU E 1 249 ? 35.309 7.274 59.895 1.00 58.32 213 LEU E CA 1
ATOM 8914 C C . LEU E 1 249 ? 33.880 7.404 59.386 1.00 58.11 213 LEU E C 1
ATOM 8915 O O . LEU E 1 249 ? 33.628 7.351 58.182 1.00 56.28 213 LEU E O 1
ATOM 8920 N N . PHE E 1 250 ? 32.944 7.545 60.317 1.00 62.88 214 PHE E N 1
ATOM 8921 C CA . PHE E 1 250 ? 31.537 7.684 59.968 1.00 64.68 214 PHE E CA 1
ATOM 8922 C C . PHE E 1 250 ? 31.047 9.060 60.384 1.00 73.09 214 PHE E C 1
ATOM 8923 O O . PHE E 1 250 ? 30.684 9.279 61.537 1.00 77.15 214 PHE E O 1
ATOM 8931 N N . ASP E 1 251 ? 31.064 9.988 59.429 1.00 78.56 215 ASP E N 1
ATOM 8932 C CA . ASP E 1 251 ? 30.814 11.396 59.710 1.00 85.46 215 ASP E CA 1
ATOM 8933 C C . ASP E 1 251 ? 29.431 11.617 60.314 1.00 84.43 215 ASP E C 1
ATOM 8934 O O . ASP E 1 251 ? 28.466 10.942 59.947 1.00 84.76 215 ASP E O 1
ATOM 8939 N N . SER E 1 252 ? 29.348 12.589 61.219 1.00 80.66 216 SER E N 1
ATOM 8940 C CA . SER E 1 252 ? 28.132 12.866 61.979 1.00 76.08 216 SER E CA 1
ATOM 8941 C C . SER E 1 252 ? 26.881 13.139 61.144 1.00 71.34 216 SER E C 1
ATOM 8942 O O . SER E 1 252 ? 25.804 12.628 61.448 1.00 69.29 216 SER E O 1
ATOM 8945 N N . VAL E 1 253 ? 27.025 13.944 60.099 1.00 69.82 217 VAL E N 1
ATOM 8946 C CA . VAL E 1 253 ? 25.901 14.299 59.238 1.00 71.01 217 VAL E CA 1
ATOM 8947 C C . VAL E 1 253 ? 25.328 13.074 58.524 1.00 72.18 217 VAL E C 1
ATOM 8948 O O . VAL E 1 253 ? 24.114 12.935 58.379 1.00 73.63 217 VAL E O 1
ATOM 8952 N N . ARG E 1 254 ? 26.210 12.193 58.067 1.00 72.96 218 ARG E N 1
ATOM 8953 C CA . ARG E 1 254 ? 25.779 10.973 57.391 1.00 71.63 218 ARG E CA 1
ATOM 8954 C C . ARG E 1 254 ? 25.021 10.059 58.344 1.00 67.33 218 ARG E C 1
ATOM 8955 O O . ARG E 1 254 ? 24.090 9.362 57.940 1.00 65.66 218 ARG E O 1
ATOM 8963 N N . GLN E 1 255 ? 25.421 10.059 59.610 1.00 65.72 219 GLN E N 1
ATOM 8964 C CA . GLN E 1 255 ? 24.696 9.291 60.610 1.00 66.36 219 GLN E CA 1
ATOM 8965 C C . GLN E 1 255 ? 23.292 9.869 60.774 1.00 75.80 219 GLN E C 1
ATOM 8966 O O . GLN E 1 255 ? 22.311 9.124 60.844 1.00 79.89 219 GLN E O 1
ATOM 8972 N N . ASP E 1 256 ? 23.206 11.198 60.815 1.00 76.38 220 ASP E N 1
ATOM 8973 C CA . ASP E 1 256 ? 21.926 11.893 60.945 1.00 75.30 220 ASP E CA 1
ATOM 8974 C C . ASP E 1 256 ? 20.988 11.581 59.788 1.00 73.46 220 ASP E C 1
ATOM 8975 O O . ASP E 1 256 ? 19.776 11.464 59.968 1.00 73.87 220 ASP E O 1
ATOM 8980 N N . LEU E 1 257 ? 21.562 11.446 58.600 1.00 74.03 221 LEU E N 1
ATOM 8981 C CA . LEU E 1 257 ? 20.786 11.240 57.384 1.00 79.91 221 LEU E CA 1
ATOM 8982 C C . LEU E 1 257 ? 20.093 9.869 57.378 1.00 82.63 221 LEU E C 1
ATOM 8983 O O . LEU E 1 257 ? 18.958 9.737 56.909 1.00 80.62 221 LEU E O 1
ATOM 8988 N N . LEU E 1 258 ? 20.790 8.851 57.883 1.00 83.83 222 LEU E N 1
ATOM 8989 C CA . LEU E 1 258 ? 20.225 7.510 58.016 1.00 81.74 222 LEU E CA 1
ATOM 8990 C C . LEU E 1 258 ? 19.038 7.531 58.962 1.00 85.79 222 LEU E C 1
ATOM 8991 O O . LEU E 1 258 ? 18.012 6.895 58.713 1.00 89.29 222 LEU E O 1
ATOM 8996 N N . VAL E 1 259 ? 19.198 8.266 60.057 1.00 81.39 223 VAL E N 1
ATOM 8997 C CA . VAL E 1 259 ? 18.157 8.386 61.063 1.00 77.82 223 VAL E CA 1
ATOM 8998 C C . VAL E 1 259 ? 16.918 9.060 60.476 1.00 89.15 223 VAL E C 1
ATOM 8999 O O . VAL E 1 259 ? 15.793 8.612 60.691 1.00 95.90 223 VAL E O 1
ATOM 9003 N N . GLU E 1 260 ? 17.134 10.134 59.728 1.00 89.53 224 GLU E N 1
ATOM 9004 C CA . GLU E 1 260 ? 16.045 10.864 59.092 1.00 91.04 224 GLU E CA 1
ATOM 9005 C C . GLU E 1 260 ? 15.300 10.014 58.065 1.00 96.58 224 GLU E C 1
ATOM 9006 O O . GLU E 1 260 ? 14.075 10.078 57.973 1.00 99.09 224 GLU E O 1
ATOM 9012 N N . ASN E 1 261 ? 16.043 9.236 57.282 1.00 98.16 225 ASN E N 1
ATOM 9013 C CA . ASN E 1 261 ? 15.444 8.401 56.243 1.00 99.46 225 ASN E CA 1
ATOM 9014 C C . ASN E 1 261 ? 14.690 7.180 56.772 1.00 101.29 225 ASN E C 1
ATOM 9015 O O . ASN E 1 261 ? 13.833 6.632 56.080 1.00 98.90 225 ASN E O 1
ATOM 9020 N N . TRP E 1 262 ? 15.012 6.755 57.993 1.00 106.61 226 TRP E N 1
ATOM 9021 C CA . TRP E 1 262 ? 14.340 5.612 58.613 1.00 109.03 226 TRP E CA 1
ATOM 9022 C C . TRP E 1 262 ? 14.331 5.777 60.134 1.00 103.49 226 TRP E C 1
ATOM 9023 O O . TRP E 1 262 ? 15.117 5.137 60.833 1.00 102.16 226 TRP E O 1
ATOM 9034 N N . PRO E 1 263 ? 13.457 6.663 60.646 1.00 100.57 227 PRO E N 1
ATOM 9035 C CA . PRO E 1 263 ? 13.387 7.015 62.070 1.00 98.50 227 PRO E CA 1
ATOM 9036 C C . PRO E 1 263 ? 13.242 5.803 62.987 1.00 96.07 227 PRO E C 1
ATOM 9037 O O . PRO E 1 263 ? 12.308 5.018 62.824 1.00 97.32 227 PRO E O 1
ATOM 9041 N N . PRO E 1 264 ? 14.169 5.651 63.942 1.00 90.50 228 PRO E N 1
ATOM 9042 C CA . PRO E 1 264 ? 14.163 4.561 64.919 1.00 89.56 228 PRO E CA 1
ATOM 9043 C C . PRO E 1 264 ? 13.203 4.865 66.062 1.00 91.96 228 PRO E C 1
ATOM 9044 O O . PRO E 1 264 ? 12.754 6.000 66.199 1.00 95.53 228 PRO E O 1
ATOM 9048 N N . SER E 1 265 ? 12.896 3.858 66.873 1.00 89.90 229 SER E N 1
ATOM 9049 C CA . SER E 1 265 ? 12.048 4.046 68.042 1.00 90.45 229 SER E CA 1
ATOM 9050 C C . SER E 1 265 ? 12.692 5.014 69.024 1.00 91.61 229 SER E C 1
ATOM 9051 O O . SER E 1 265 ? 12.009 5.794 69.686 1.00 94.66 229 SER E O 1
ATOM 9054 N N . GLN E 1 266 ? 14.011 4.921 69.138 1.00 87.33 230 GLN E N 1
ATOM 9055 C CA . GLN E 1 266 ? 14.791 5.776 70.018 1.00 85.53 230 GLN E CA 1
ATOM 9056 C C . GLN E 1 266 ? 16.053 6.252 69.322 1.00 84.27 230 GLN E C 1
ATOM 9057 O O . GLN E 1 266 ? 16.521 5.629 68.369 1.00 77.89 230 GLN E O 1
ATOM 9063 N N . LEU E 1 267 ? 16.607 7.354 69.816 1.00 87.84 231 LEU E N 1
ATOM 9064 C CA . LEU E 1 267 ? 17.854 7.876 69.282 1.00 83.90 231 LEU E CA 1
ATOM 9065 C C . LEU E 1 267 ? 18.780 8.322 70.413 1.00 82.51 231 LEU E C 1
ATOM 9066 O O . LEU E 1 267 ? 18.438 9.194 71.207 1.00 86.62 231 LEU E O 1
ATOM 9071 N N . TYR E 1 268 ? 19.962 7.719 70.460 1.00 78.28 232 TYR E N 1
ATOM 9072 C CA . TYR E 1 268 ? 20.986 8.040 71.446 1.00 76.88 232 TYR E CA 1
ATOM 9073 C C . TYR E 1 268 ? 22.226 8.639 70.802 1.00 79.37 232 TYR E C 1
ATOM 9074 O O . TYR E 1 268 ? 22.477 8.434 69.614 1.00 78.55 232 TYR E O 1
ATOM 9083 N N . VAL E 1 269 ? 22.968 9.428 71.576 1.00 79.80 233 VAL E N 1
ATOM 9084 C CA . VAL E 1 269 ? 24.237 9.993 71.117 1.00 76.24 233 VAL E CA 1
ATOM 9085 C C . VAL E 1 269 ? 25.363 9.862 72.151 1.00 78.89 233 VAL E C 1
ATOM 9086 O O . VAL E 1 269 ? 25.286 10.417 73.253 1.00 77.22 233 VAL E O 1
ATOM 9090 N N . LEU E 1 270 ? 26.405 9.123 71.788 1.00 82.91 234 LEU E N 1
ATOM 9091 C CA . LEU E 1 270 ? 27.601 9.019 72.613 1.00 90.75 234 LEU E CA 1
ATOM 9092 C C . LEU E 1 270 ? 28.497 10.196 72.262 1.00 101.89 234 LEU E C 1
ATOM 9093 O O . LEU E 1 270 ? 29.205 10.166 71.254 1.00 102.49 234 LEU E O 1
ATOM 9098 N N . GLU E 1 271 ? 28.466 11.233 73.095 1.00 111.98 235 GLU E N 1
ATOM 9099 C CA . GLU E 1 271 ? 29.131 12.499 72.776 1.00 114.15 235 GLU E CA 1
ATOM 9100 C C . GLU E 1 271 ? 30.646 12.397 72.621 1.00 103.93 235 GLU E C 1
ATOM 9101 O O . GLU E 1 271 ? 31.255 13.192 71.902 1.00 102.87 235 GLU E O 1
ATOM 9107 N N . ASP E 1 272 ? 31.244 11.410 73.277 1.00 92.11 236 ASP E N 1
ATOM 9108 C CA . ASP E 1 272 ? 32.697 11.331 73.358 1.00 83.30 236 ASP E CA 1
ATOM 9109 C C . ASP E 1 272 ? 33.298 10.104 72.668 1.00 74.81 236 ASP E C 1
ATOM 9110 O O . ASP E 1 272 ? 34.472 9.775 72.871 1.00 70.61 236 ASP E O 1
ATOM 9115 N N . SER E 1 273 ? 32.474 9.416 71.883 1.00 68.50 237 SER E N 1
ATOM 9116 C CA . SER E 1 273 ? 32.877 8.184 71.211 1.00 69.94 237 SER E CA 1
ATOM 9117 C C . SER E 1 273 ? 33.526 8.398 69.848 1.00 66.09 237 SER E C 1
ATOM 9118 O O . SER E 1 273 ? 33.070 9.218 69.047 1.00 60.15 237 SER E O 1
ATOM 9121 N N . ASP E 1 274 ? 34.576 7.626 69.584 1.00 66.42 238 ASP E N 1
ATOM 9122 C CA . ASP E 1 274 ? 35.108 7.490 68.234 1.00 64.62 238 ASP E CA 1
ATOM 9123 C C . ASP E 1 274 ? 34.280 6.450 67.478 1.00 65.30 238 ASP E C 1
ATOM 9124 O O . ASP E 1 274 ? 33.106 6.240 67.779 1.00 69.43 238 ASP E O 1
ATOM 9129 N N . HIS E 1 275 ? 34.887 5.814 66.486 1.00 62.58 239 HIS E N 1
ATOM 9130 C CA . HIS E 1 275 ? 34.216 4.746 65.760 1.00 59.35 239 HIS E CA 1
ATOM 9131 C C . HIS E 1 275 ? 34.015 3.519 66.655 1.00 61.13 239 HIS E C 1
ATOM 9132 O O . HIS E 1 275 ? 33.025 2.800 66.533 1.00 64.35 239 HIS E O 1
ATOM 9139 N N . SER E 1 276 ? 34.958 3.297 67.563 1.00 51.25 240 SER E N 1
ATOM 9140 C CA . SER E 1 276 ? 34.964 2.098 68.389 1.00 50.13 240 SER E CA 1
ATOM 9141 C C . SER E 1 276 ? 34.449 2.348 69.801 1.00 53.30 240 SER E C 1
ATOM 9142 O O . SER E 1 276 ? 35.215 2.271 70.767 1.00 49.90 240 SER E O 1
ATOM 9145 N N . ALA E 1 277 ? 33.152 2.623 69.915 1.00 56.09 241 ALA E N 1
ATOM 9146 C CA . ALA E 1 277 ? 32.522 2.927 71.201 1.00 55.58 241 ALA E CA 1
ATOM 9147 C C . ALA E 1 277 ? 32.845 1.898 72.272 1.00 58.31 241 ALA E C 1
ATOM 9148 O O . ALA E 1 277 ? 33.013 2.235 73.436 1.00 65.62 241 ALA E O 1
ATOM 9150 N N . PHE E 1 278 ? 32.956 0.645 71.855 1.00 57.89 242 PHE E N 1
ATOM 9151 C CA . PHE E 1 278 ? 33.207 -0.474 72.756 1.00 52.24 242 PHE E CA 1
ATOM 9152 C C . PHE E 1 278 ? 34.611 -0.446 73.353 1.00 47.11 242 PHE E C 1
ATOM 9153 O O . PHE E 1 278 ? 34.920 -1.233 74.237 1.00 50.44 242 PHE E O 1
ATOM 9161 N N . PHE E 1 279 ? 35.474 0.413 72.824 1.00 48.16 243 PHE E N 1
ATOM 9162 C CA . PHE E 1 279 ? 36.816 0.588 73.372 1.00 53.43 243 PHE E CA 1
ATOM 9163 C C . PHE E 1 279 ? 36.962 1.937 74.076 1.00 62.52 243 PHE E C 1
ATOM 9164 O O . PHE E 1 279 ? 37.573 2.032 75.146 1.00 67.65 243 PHE E O 1
ATOM 9172 N N . SER E 1 280 ? 36.411 2.982 73.463 1.00 60.99 244 SER E N 1
ATOM 9173 C CA . SER E 1 280 ? 36.635 4.348 73.934 1.00 65.17 244 SER E CA 1
ATOM 9174 C C . SER E 1 280 ? 35.719 4.765 75.091 1.00 64.87 244 SER E C 1
ATOM 9175 O O . SER E 1 280 ? 36.164 5.391 76.051 1.00 64.47 244 SER E O 1
ATOM 9178 N N . VAL E 1 281 ? 34.442 4.413 74.988 1.00 60.56 245 VAL E N 1
ATOM 9179 C CA . VAL E 1 281 ? 33.450 4.766 75.996 1.00 56.42 245 VAL E CA 1
ATOM 9180 C C . VAL E 1 281 ? 32.549 3.597 76.403 1.00 54.52 245 VAL E C 1
ATOM 9181 O O . VAL E 1 281 ? 31.325 3.687 76.306 1.00 55.35 245 VAL E O 1
ATOM 9185 N N . PRO E 1 282 ? 33.151 2.490 76.862 1.00 55.10 246 PRO E N 1
ATOM 9186 C CA . PRO E 1 282 ? 32.311 1.310 77.093 1.00 57.19 246 PRO E CA 1
ATOM 9187 C C . PRO E 1 282 ? 31.177 1.544 78.095 1.00 64.43 246 PRO E C 1
ATOM 9188 O O . PRO E 1 282 ? 30.016 1.249 77.780 1.00 57.12 246 PRO E O 1
ATOM 9192 N N . THR E 1 283 ? 31.503 2.167 79.227 1.00 72.40 247 THR E N 1
ATOM 9193 C CA . THR E 1 283 ? 30.559 2.365 80.332 1.00 67.81 247 THR E CA 1
ATOM 9194 C C . THR E 1 283 ? 29.356 3.227 79.959 1.00 67.19 247 THR E C 1
ATOM 9195 O O . THR E 1 283 ? 28.242 2.971 80.407 1.00 73.93 247 THR E O 1
ATOM 9199 N N . THR E 1 284 ? 29.582 4.259 79.160 1.00 61.37 248 THR E N 1
ATOM 9200 C CA . THR E 1 284 ? 28.482 5.091 78.693 1.00 64.88 248 THR E CA 1
ATOM 9201 C C . THR E 1 284 ? 27.597 4.295 77.751 1.00 68.54 248 THR E C 1
ATOM 9202 O O . THR E 1 284 ? 26.369 4.346 77.841 1.00 69.35 248 THR E O 1
ATOM 9206 N N . LEU E 1 285 ? 28.243 3.564 76.845 1.00 70.86 249 LEU E N 1
ATOM 9207 C CA . LEU E 1 285 ? 27.560 2.686 75.898 1.00 66.19 249 LEU E CA 1
ATOM 9208 C C . LEU E 1 285 ? 26.791 1.615 76.656 1.00 61.86 249 LEU E C 1
ATOM 9209 O O . LEU E 1 285 ? 25.643 1.306 76.336 1.00 59.39 249 LEU E O 1
ATOM 9214 N N . PHE E 1 286 ? 27.448 1.038 77.652 1.00 58.45 250 PHE E N 1
ATOM 9215 C CA . PHE E 1 286 ? 26.791 0.103 78.544 1.00 68.02 250 PHE E CA 1
ATOM 9216 C C . PHE E 1 286 ? 25.481 0.701 79.055 1.00 74.98 250 PHE E C 1
ATOM 9217 O O . PHE E 1 286 ? 24.424 0.070 78.985 1.00 79.09 250 PHE E O 1
ATOM 9225 N N . ALA E 1 287 ? 25.567 1.935 79.543 1.00 72.26 251 ALA E N 1
ATOM 9226 C CA . ALA E 1 287 ? 24.423 2.647 80.095 1.00 68.58 251 ALA E CA 1
ATOM 9227 C C . ALA E 1 287 ? 23.282 2.876 79.107 1.00 72.08 251 ALA E C 1
ATOM 9228 O O . ALA E 1 287 ? 22.118 2.685 79.459 1.00 73.06 251 ALA E O 1
ATOM 9230 N N . TYR E 1 288 ? 23.602 3.309 77.888 1.00 76.58 252 TYR E N 1
ATOM 9231 C CA . TYR E 1 288 ? 22.567 3.543 76.875 1.00 80.16 252 TYR E CA 1
ATOM 9232 C C . TYR E 1 288 ? 21.852 2.249 76.519 1.00 78.97 252 TYR E C 1
ATOM 9233 O O . TYR E 1 288 ? 20.654 2.249 76.232 1.00 80.26 252 TYR E O 1
ATOM 9242 N N . LEU E 1 289 ? 22.598 1.152 76.515 1.00 76.21 253 LEU E N 1
ATOM 9243 C CA . LEU E 1 289 ? 22.012 -0.154 76.258 1.00 72.85 253 LEU E CA 1
ATOM 9244 C C . LEU E 1 289 ? 20.971 -0.484 77.319 1.00 74.68 253 LEU E C 1
ATOM 9245 O O . LEU E 1 289 ? 19.848 -0.863 76.994 1.00 71.15 253 LEU E O 1
ATOM 9250 N N . LEU E 1 290 ? 21.334 -0.272 78.584 1.00 77.70 254 LEU E N 1
ATOM 9251 C CA . LEU E 1 290 ? 20.410 -0.497 79.692 1.00 77.55 254 LEU E CA 1
ATOM 9252 C C . LEU E 1 290 ? 19.192 0.400 79.586 1.00 87.38 254 LEU E C 1
ATOM 9253 O O . LEU E 1 290 ? 18.074 -0.015 79.902 1.00 92.06 254 LEU E O 1
ATOM 9258 N N . ARG E 1 291 ? 19.415 1.629 79.141 1.00 90.29 255 ARG E N 1
ATOM 9259 C CA . ARG E 1 291 ? 18.330 2.576 79.009 1.00 96.93 255 ARG E CA 1
ATOM 9260 C C . ARG E 1 291 ? 17.362 2.074 77.927 1.00 96.35 255 ARG E C 1
ATOM 9261 O O . ARG E 1 291 ? 16.155 2.076 78.123 1.00 95.24 255 ARG E O 1
ATOM 9269 N N . ALA E 1 292 ? 17.902 1.606 76.803 1.00 98.99 256 ALA E N 1
ATOM 9270 C CA . ALA E 1 292 ? 17.073 1.072 75.722 1.00 103.71 256 ALA E CA 1
ATOM 9271 C C . ALA E 1 292 ? 16.337 -0.186 76.167 1.00 107.39 256 ALA E C 1
ATOM 9272 O O . ALA E 1 292 ? 15.217 -0.448 75.729 1.00 107.33 256 ALA E O 1
ATOM 9274 N N . VAL E 1 293 ? 16.974 -0.954 77.044 1.00 110.22 257 VAL E N 1
ATOM 9275 C CA . VAL E 1 293 ? 16.377 -2.155 77.618 1.00 113.07 257 VAL E CA 1
ATOM 9276 C C . VAL E 1 293 ? 15.188 -1.834 78.525 1.00 121.63 257 VAL E C 1
ATOM 9277 O O . VAL E 1 293 ? 14.183 -2.545 78.518 1.00 122.59 257 VAL E O 1
ATOM 9281 N N . SER E 1 294 ? 15.283 -0.732 79.262 1.00 125.87 258 SER E N 1
ATOM 9282 C CA . SER E 1 294 ? 14.219 -0.320 80.168 1.00 126.93 258 SER E CA 1
ATOM 9283 C C . SER E 1 294 ? 12.886 -0.118 79.439 1.00 136.39 258 SER E C 1
ATOM 9284 O O . SER E 1 294 ? 11.827 -0.178 80.062 1.00 134.82 258 SER E O 1
ATOM 9287 N N . PHE E 1 295 ? 12.938 0.130 78.129 1.00 150.62 259 PHE E N 1
ATOM 9288 C CA . PHE E 1 295 ? 11.715 0.290 77.335 1.00 164.20 259 PHE E CA 1
ATOM 9289 C C . PHE E 1 295 ? 11.014 -1.017 77.008 1.00 163.07 259 PHE E C 1
ATOM 9290 O O . PHE E 1 295 ? 9.826 -1.154 77.274 1.00 165.83 259 PHE E O 1
ATOM 9298 N N . LEU E 1 296 ? 11.764 -1.981 76.473 1.00 160.51 260 LEU E N 1
ATOM 9299 C CA . LEU E 1 296 ? 11.231 -3.302 76.109 1.00 156.26 260 LEU E CA 1
ATOM 9300 C C . LEU E 1 296 ? 12.352 -4.305 75.872 1.00 147.71 260 LEU E C 1
ATOM 9301 O O . LEU E 1 296 ? 12.863 -4.424 74.754 1.00 140.08 260 LEU E O 1
ATOM 9306 N N . VAL F 1 46 ? 68.908 0.058 69.339 1.00 111.81 10 VAL F N 1
ATOM 9307 C CA . VAL F 1 46 ? 67.559 -0.166 69.850 1.00 112.51 10 VAL F CA 1
ATOM 9308 C C . VAL F 1 46 ? 67.328 -1.648 70.127 1.00 105.68 10 VAL F C 1
ATOM 9309 O O . VAL F 1 46 ? 67.612 -2.501 69.282 1.00 101.28 10 VAL F O 1
ATOM 9313 N N . ILE F 1 47 ? 66.809 -1.944 71.315 1.00 102.13 11 ILE F N 1
ATOM 9314 C CA . ILE F 1 47 ? 66.603 -3.322 71.753 1.00 99.58 11 ILE F CA 1
ATOM 9315 C C . ILE F 1 47 ? 65.247 -3.911 71.341 1.00 93.05 11 ILE F C 1
ATOM 9316 O O . ILE F 1 47 ? 64.192 -3.328 71.605 1.00 90.76 11 ILE F O 1
ATOM 9321 N N . HIS F 1 48 ? 65.292 -5.096 70.737 1.00 88.66 12 HIS F N 1
ATOM 9322 C CA . HIS F 1 48 ? 64.124 -5.704 70.105 1.00 84.41 12 HIS F CA 1
ATOM 9323 C C . HIS F 1 48 ? 63.654 -6.956 70.830 1.00 85.74 12 HIS F C 1
ATOM 9324 O O . HIS F 1 48 ? 64.399 -7.930 70.936 1.00 88.55 12 HIS F O 1
ATOM 9331 N N . PHE F 1 49 ? 62.420 -6.927 71.330 1.00 86.08 13 PHE F N 1
ATOM 9332 C CA . PHE F 1 49 ? 61.819 -8.103 71.962 1.00 86.45 13 PHE F CA 1
ATOM 9333 C C . PHE F 1 49 ? 60.971 -8.915 70.986 1.00 81.99 13 PHE F C 1
ATOM 9334 O O . PHE F 1 49 ? 60.254 -8.355 70.159 1.00 87.24 13 PHE F O 1
ATOM 9342 N N . VAL F 1 50 ? 61.051 -10.237 71.095 1.00 73.70 14 VAL F N 1
ATOM 9343 C CA . VAL F 1 50 ? 60.176 -11.128 70.340 1.00 69.54 14 VAL F CA 1
ATOM 9344 C C . VAL F 1 50 ? 59.425 -12.039 71.305 1.00 69.86 14 VAL F C 1
ATOM 9345 O O . VAL F 1 50 ? 60.034 -12.829 72.021 1.00 74.12 14 VAL F O 1
ATOM 9349 N N . PHE F 1 51 ? 58.099 -11.943 71.308 1.00 68.47 15 PHE F N 1
ATOM 9350 C CA . PHE F 1 51 ? 57.281 -12.649 72.291 1.00 65.82 15 PHE F CA 1
ATOM 9351 C C . PHE F 1 51 ? 56.643 -13.926 71.754 1.00 61.54 15 PHE F C 1
ATOM 9352 O O . PHE F 1 51 ? 55.986 -13.911 70.712 1.00 64.02 15 PHE F O 1
ATOM 9360 N N . VAL F 1 52 ? 56.837 -15.028 72.471 1.00 52.22 16 VAL F N 1
ATOM 9361 C CA . VAL F 1 52 ? 56.246 -16.294 72.075 1.00 49.28 16 VAL F CA 1
ATOM 9362 C C . VAL F 1 52 ? 55.233 -16.777 73.104 1.00 53.10 16 VAL F C 1
ATOM 9363 O O . VAL F 1 52 ? 55.607 -17.254 74.168 1.00 56.52 16 VAL F O 1
ATOM 9367 N N . HIS F 1 53 ? 53.950 -16.675 72.763 1.00 57.10 17 HIS F N 1
ATOM 9368 C CA . HIS F 1 53 ? 52.858 -17.088 73.643 1.00 55.54 17 HIS F CA 1
ATOM 9369 C C . HIS F 1 53 ? 52.857 -18.603 73.850 1.00 53.71 17 HIS F C 1
ATOM 9370 O O . HIS F 1 53 ? 53.593 -19.333 73.191 1.00 54.50 17 HIS F O 1
ATOM 9377 N N . GLY F 1 54 ? 51.995 -19.075 74.741 1.00 54.89 18 GLY F N 1
ATOM 9378 C CA . GLY F 1 54 ? 51.883 -20.496 75.018 1.00 54.54 18 GLY F CA 1
ATOM 9379 C C . GLY F 1 54 ? 50.693 -21.155 74.349 1.00 55.06 18 GLY F C 1
ATOM 9380 O O . GLY F 1 54 ? 50.090 -20.591 73.440 1.00 59.16 18 GLY F O 1
ATOM 9381 N N . ALA F 1 55 ? 50.360 -22.359 74.802 1.00 54.97 19 ALA F N 1
ATOM 9382 C CA . ALA F 1 55 ? 49.295 -23.149 74.196 1.00 54.50 19 ALA F CA 1
ATOM 9383 C C . ALA F 1 55 ? 47.950 -22.432 74.192 1.00 53.12 19 ALA F C 1
ATOM 9384 O O . ALA F 1 55 ? 47.575 -21.797 75.176 1.00 56.03 19 ALA F O 1
ATOM 9386 N N . SER F 1 56 ? 47.261 -22.520 73.056 1.00 45.85 20 SER F N 1
ATOM 9387 C CA . SER F 1 56 ? 45.910 -21.989 72.873 1.00 46.34 20 SER F CA 1
ATOM 9388 C C . SER F 1 56 ? 45.803 -20.469 72.774 1.00 45.16 20 SER F C 1
ATOM 9389 O O . SER F 1 56 ? 44.763 -19.945 72.382 1.00 46.41 20 SER F O 1
ATOM 9392 N N . HIS F 1 57 ? 46.866 -19.762 73.132 1.00 44.49 21 HIS F N 1
ATOM 9393 C CA . HIS F 1 57 ? 46.829 -18.304 73.122 1.00 49.77 21 HIS F CA 1
ATOM 9394 C C . HIS F 1 57 ? 47.385 -17.747 71.819 1.00 50.52 21 HIS F C 1
ATOM 9395 O O . HIS F 1 57 ? 47.648 -18.499 70.887 1.00 54.14 21 HIS F O 1
ATOM 9402 N N . GLY F 1 58 ? 47.541 -16.429 71.748 1.00 42.50 22 GLY F N 1
ATOM 9403 C CA . GLY F 1 58 ? 48.109 -15.810 70.568 1.00 37.80 22 GLY F CA 1
ATOM 9404 C C . GLY F 1 58 ? 48.882 -14.550 70.897 1.00 44.66 22 GLY F C 1
ATOM 9405 O O . GLY F 1 58 ? 49.087 -14.219 72.060 1.00 55.73 22 GLY F O 1
ATOM 9406 N N . ALA F 1 59 ? 49.296 -13.835 69.861 1.00 43.71 23 ALA F N 1
ATOM 9407 C CA . ALA F 1 59 ? 50.037 -12.593 70.013 1.00 44.71 23 ALA F CA 1
ATOM 9408 C C . ALA F 1 59 ? 49.214 -11.597 70.806 1.00 49.87 23 ALA F C 1
ATOM 9409 O O . ALA F 1 59 ? 49.756 -10.703 71.455 1.00 53.72 23 ALA F O 1
ATOM 9411 N N . TRP F 1 60 ? 47.896 -11.744 70.721 1.00 50.33 24 TRP F N 1
ATOM 9412 C CA . TRP F 1 60 ? 46.965 -10.843 71.385 1.00 55.48 24 TRP F CA 1
ATOM 9413 C C . TRP F 1 60 ? 47.127 -10.805 72.902 1.00 61.08 24 TRP F C 1
ATOM 9414 O O . TRP F 1 60 ? 46.719 -9.840 73.544 1.00 67.34 24 TRP F O 1
ATOM 9425 N N . CYS F 1 61 ? 47.702 -11.857 73.479 1.00 57.08 25 CYS F N 1
ATOM 9426 C CA . CYS F 1 61 ? 47.781 -11.949 74.931 1.00 55.91 25 CYS F CA 1
ATOM 9427 C C . CYS F 1 61 ? 48.836 -11.008 75.500 1.00 57.93 25 CYS F C 1
ATOM 9428 O O . CYS F 1 61 ? 48.834 -10.718 76.691 1.00 68.87 25 CYS F O 1
ATOM 9431 N N . TRP F 1 62 ? 49.731 -10.527 74.647 1.00 50.17 26 TRP F N 1
ATOM 9432 C CA . TRP F 1 62 ? 50.804 -9.648 75.090 1.00 50.45 26 TRP F CA 1
ATOM 9433 C C . TRP F 1 62 ? 50.458 -8.171 74.922 1.00 51.09 26 TRP F C 1
ATOM 9434 O O . TRP F 1 62 ? 51.353 -7.325 74.970 1.00 51.09 26 TRP F O 1
ATOM 9445 N N . TYR F 1 63 ? 49.180 -7.861 74.706 1.00 48.68 27 TYR F N 1
ATOM 9446 C CA . TYR F 1 63 ? 48.795 -6.508 74.290 1.00 52.07 27 TYR F CA 1
ATOM 9447 C C . TYR F 1 63 ? 49.101 -5.395 75.291 1.00 61.56 27 TYR F C 1
ATOM 9448 O O . TYR F 1 63 ? 49.445 -4.277 74.905 1.00 62.99 27 TYR F O 1
ATOM 9457 N N . LYS F 1 64 ? 48.962 -5.696 76.574 1.00 67.64 28 LYS F N 1
ATOM 9458 C CA . LYS F 1 64 ? 49.292 -4.730 77.614 1.00 62.16 28 LYS F CA 1
ATOM 9459 C C . LYS F 1 64 ? 50.800 -4.540 77.772 1.00 59.69 28 LYS F C 1
ATOM 9460 O O . LYS F 1 64 ? 51.280 -3.416 77.932 1.00 57.44 28 LYS F O 1
ATOM 9466 N N . LEU F 1 65 ? 51.539 -5.642 77.727 1.00 58.04 29 LEU F N 1
ATOM 9467 C CA . LEU F 1 65 ? 52.974 -5.601 77.966 1.00 63.23 29 LEU F CA 1
ATOM 9468 C C . LEU F 1 65 ? 53.732 -4.828 76.885 1.00 71.58 29 LEU F C 1
ATOM 9469 O O . LEU F 1 65 ? 54.589 -3.997 77.192 1.00 80.20 29 LEU F O 1
ATOM 9474 N N . THR F 1 66 ? 53.427 -5.106 75.622 1.00 65.93 30 THR F N 1
ATOM 9475 C CA . THR F 1 66 ? 54.142 -4.453 74.530 1.00 62.25 30 THR F CA 1
ATOM 9476 C C . THR F 1 66 ? 53.755 -2.981 74.395 1.00 59.55 30 THR F C 1
ATOM 9477 O O . THR F 1 66 ? 54.569 -2.165 73.968 1.00 61.86 30 THR F O 1
ATOM 9481 N N . THR F 1 67 ? 52.525 -2.643 74.782 1.00 50.98 31 THR F N 1
ATOM 9482 C CA . THR F 1 67 ? 52.075 -1.257 74.736 1.00 49.61 31 THR F CA 1
ATOM 9483 C C . THR F 1 67 ? 52.929 -0.403 75.658 1.00 58.81 31 THR F C 1
ATOM 9484 O O . THR F 1 67 ? 53.312 0.718 75.308 1.00 57.40 31 THR F O 1
ATOM 9488 N N . LEU F 1 68 ? 53.208 -0.941 76.844 1.00 68.89 32 LEU F N 1
ATOM 9489 C CA . LEU F 1 68 ? 54.092 -0.298 77.813 1.00 67.86 32 LEU F CA 1
ATOM 9490 C C . LEU F 1 68 ? 55.535 -0.250 77.306 1.00 69.73 32 LEU F C 1
ATOM 9491 O O . LEU F 1 68 ? 56.162 0.808 77.340 1.00 75.71 32 LEU F O 1
ATOM 9496 N N . LEU F 1 69 ? 56.057 -1.382 76.829 1.00 64.62 33 LEU F N 1
ATOM 9497 C CA . LEU F 1 69 ? 57.425 -1.425 76.299 1.00 67.80 33 LEU F CA 1
ATOM 9498 C C . LEU F 1 69 ? 57.629 -0.442 75.142 1.00 69.77 33 LEU F C 1
ATOM 9499 O O . LEU F 1 69 ? 58.733 0.080 74.946 1.00 66.24 33 LEU F O 1
ATOM 9504 N N . ASP F 1 70 ? 56.561 -0.190 74.388 1.00 70.12 34 ASP F N 1
ATOM 9505 C CA . ASP F 1 70 ? 56.599 0.790 73.310 1.00 70.02 34 ASP F CA 1
ATOM 9506 C C . ASP F 1 70 ? 56.952 2.159 73.879 1.00 74.50 34 ASP F C 1
ATOM 9507 O O . ASP F 1 70 ? 57.855 2.830 73.382 1.00 75.44 34 ASP F O 1
ATOM 9512 N N . ALA F 1 71 ? 56.243 2.556 74.932 1.00 74.87 35 ALA F N 1
ATOM 9513 C CA . ALA F 1 71 ? 56.473 3.837 75.596 1.00 80.04 35 ALA F CA 1
ATOM 9514 C C . ALA F 1 71 ? 57.871 3.950 76.217 1.00 84.84 35 ALA F C 1
ATOM 9515 O O . ALA F 1 71 ? 58.381 5.054 76.418 1.00 87.65 35 ALA F O 1
ATOM 9517 N N . ALA F 1 72 ? 58.485 2.812 76.527 1.00 83.90 36 ALA F N 1
ATOM 9518 C CA . ALA F 1 72 ? 59.831 2.816 77.095 1.00 85.58 36 ALA F CA 1
ATOM 9519 C C . ALA F 1 72 ? 60.908 2.786 76.010 1.00 87.87 36 ALA F C 1
ATOM 9520 O O . ALA F 1 72 ? 62.097 2.695 76.312 1.00 90.46 36 ALA F O 1
ATOM 9522 N N . GLY F 1 73 ? 60.488 2.860 74.750 1.00 83.17 37 GLY F N 1
ATOM 9523 C CA . GLY F 1 73 ? 61.420 2.926 73.639 1.00 81.44 37 GLY F CA 1
ATOM 9524 C C . GLY F 1 73 ? 62.015 1.608 73.182 1.00 83.37 37 GLY F C 1
ATOM 9525 O O . GLY F 1 73 ? 63.116 1.575 72.633 1.00 86.24 37 GLY F O 1
ATOM 9526 N N . PHE F 1 74 ? 61.295 0.515 73.405 1.00 82.30 38 PHE F N 1
ATOM 9527 C CA . PHE F 1 74 ? 61.735 -0.785 72.916 1.00 78.64 38 PHE F CA 1
ATOM 9528 C C . PHE F 1 74 ? 60.889 -1.168 71.718 1.00 71.72 38 PHE F C 1
ATOM 9529 O O . PHE F 1 74 ? 59.745 -0.737 71.608 1.00 69.41 38 PHE F O 1
ATOM 9537 N N . LYS F 1 75 ? 61.440 -1.982 70.826 1.00 69.97 39 LYS F N 1
ATOM 9538 C CA . LYS F 1 75 ? 60.630 -2.550 69.762 1.00 71.40 39 LYS F CA 1
ATOM 9539 C C . LYS F 1 75 ? 60.213 -3.943 70.184 1.00 78.64 39 LYS F C 1
ATOM 9540 O O . LYS F 1 75 ? 61.034 -4.730 70.664 1.00 81.23 39 LYS F O 1
ATOM 9546 N N . SER F 1 76 ? 58.933 -4.247 70.010 1.00 77.09 40 SER F N 1
ATOM 9547 C CA . SER F 1 76 ? 58.436 -5.572 70.334 1.00 70.97 40 SER F CA 1
ATOM 9548 C C . SER F 1 76 ? 57.691 -6.174 69.166 1.00 70.25 40 SER F C 1
ATOM 9549 O O . SER F 1 76 ? 56.968 -5.485 68.455 1.00 73.25 40 SER F O 1
ATOM 9552 N N . THR F 1 77 ? 57.866 -7.474 68.989 1.00 68.36 41 THR F N 1
ATOM 9553 C CA . THR F 1 77 ? 57.122 -8.217 67.998 1.00 68.53 41 THR F CA 1
ATOM 9554 C C . THR F 1 77 ? 56.435 -9.381 68.690 1.00 70.78 41 THR F C 1
ATOM 9555 O O . THR F 1 77 ? 57.081 -10.161 69.387 1.00 71.09 41 THR F O 1
ATOM 9559 N N . SER F 1 78 ? 55.124 -9.489 68.500 1.00 68.66 42 SER F N 1
ATOM 9560 C CA . SER F 1 78 ? 54.351 -10.583 69.066 1.00 59.81 42 SER F CA 1
ATOM 9561 C C . SER F 1 78 ? 53.949 -11.515 67.945 1.00 59.32 42 SER F C 1
ATOM 9562 O O . SER F 1 78 ? 53.277 -11.092 67.009 1.00 62.39 42 SER F O 1
ATOM 9565 N N . VAL F 1 79 ? 54.334 -12.785 68.040 1.00 58.39 43 VAL F N 1
ATOM 9566 C CA . VAL F 1 79 ? 54.033 -13.734 66.968 1.00 55.08 43 VAL F CA 1
ATOM 9567 C C . VAL F 1 79 ? 52.767 -14.559 67.215 1.00 53.54 43 VAL F C 1
ATOM 9568 O O . VAL F 1 79 ? 52.356 -14.768 68.358 1.00 53.58 43 VAL F O 1
ATOM 9572 N N . ASP F 1 80 ? 52.128 -14.972 66.123 1.00 52.42 44 ASP F N 1
ATOM 9573 C CA . ASP F 1 80 ? 51.120 -16.018 66.159 1.00 52.53 44 ASP F CA 1
ATOM 9574 C C . ASP F 1 80 ? 51.775 -17.292 65.667 1.00 53.33 44 ASP F C 1
ATOM 9575 O O . ASP F 1 80 ? 52.097 -17.407 64.492 1.00 58.72 44 ASP F O 1
ATOM 9580 N N . LEU F 1 81 ? 51.988 -18.248 66.556 1.00 51.71 45 LEU F N 1
ATOM 9581 C CA . LEU F 1 81 ? 52.455 -19.548 66.117 1.00 49.69 45 LEU F CA 1
ATOM 9582 C C . LEU F 1 81 ? 51.345 -20.209 65.316 1.00 48.16 45 LEU F C 1
ATOM 9583 O O . LEU F 1 81 ? 50.179 -19.834 65.439 1.00 47.11 45 LEU F O 1
ATOM 9588 N N . THR F 1 82 ? 51.713 -21.166 64.472 1.00 47.66 46 THR F N 1
ATOM 9589 C CA . THR F 1 82 ? 50.768 -21.774 63.546 1.00 43.41 46 THR F CA 1
ATOM 9590 C C . THR F 1 82 ? 49.590 -22.419 64.266 1.00 44.66 46 THR F C 1
ATOM 9591 O O . THR F 1 82 ? 49.772 -23.283 65.118 1.00 45.27 46 THR F O 1
ATOM 9595 N N . GLY F 1 83 ? 48.381 -21.995 63.907 1.00 47.94 47 GLY F N 1
ATOM 9596 C CA . GLY F 1 83 ? 47.168 -22.498 64.528 1.00 45.99 47 GLY F CA 1
ATOM 9597 C C . GLY F 1 83 ? 46.720 -21.635 65.693 1.00 46.87 47 GLY F C 1
ATOM 9598 O O . GLY F 1 83 ? 45.719 -21.927 66.343 1.00 50.53 47 GLY F O 1
ATOM 9599 N N . ALA F 1 84 ? 47.455 -20.557 65.947 1.00 41.02 48 ALA F N 1
ATOM 9600 C CA . ALA F 1 84 ? 47.159 -19.670 67.061 1.00 40.66 48 ALA F CA 1
ATOM 9601 C C . ALA F 1 84 ? 46.873 -18.245 66.608 1.00 45.90 48 ALA F C 1
ATOM 9602 O O . ALA F 1 84 ? 47.274 -17.836 65.525 1.00 52.56 48 ALA F O 1
ATOM 9604 N N . GLY F 1 85 ? 46.198 -17.482 67.460 1.00 42.64 49 GLY F N 1
ATOM 9605 C CA . GLY F 1 85 ? 45.860 -16.106 67.149 1.00 38.79 49 GLY F CA 1
ATOM 9606 C C . GLY F 1 85 ? 44.909 -16.049 65.969 1.00 39.30 49 GLY F C 1
ATOM 9607 O O . GLY F 1 85 ? 43.849 -16.683 65.991 1.00 36.78 49 GLY F O 1
ATOM 9608 N N . ILE F 1 86 ? 45.296 -15.318 64.927 1.00 39.90 50 ILE F N 1
ATOM 9609 C CA . ILE F 1 86 ? 44.492 -15.266 63.710 1.00 47.67 50 ILE F CA 1
ATOM 9610 C C . ILE F 1 86 ? 45.164 -16.023 62.566 1.00 50.48 50 ILE F C 1
ATOM 9611 O O . ILE F 1 86 ? 45.028 -15.658 61.404 1.00 51.50 50 ILE F O 1
ATOM 9616 N N . SER F 1 87 ? 45.890 -17.083 62.917 1.00 51.44 51 SER F N 1
ATOM 9617 C CA . SER F 1 87 ? 46.464 -18.003 61.942 1.00 44.60 51 SER F CA 1
ATOM 9618 C C . SER F 1 87 ? 45.347 -18.733 61.204 1.00 43.20 51 SER F C 1
ATOM 9619 O O . SER F 1 87 ? 44.420 -19.259 61.822 1.00 42.07 51 SER F O 1
ATOM 9622 N N . LEU F 1 88 ? 45.462 -18.792 59.882 1.00 42.24 52 LEU F N 1
ATOM 9623 C CA . LEU F 1 88 ? 44.439 -19.394 59.030 1.00 39.67 52 LEU F CA 1
ATOM 9624 C C . LEU F 1 88 ? 44.479 -20.920 59.064 1.00 41.77 52 LEU F C 1
ATOM 9625 O O . LEU F 1 88 ? 43.579 -21.593 58.560 1.00 41.66 52 LEU F O 1
ATOM 9630 N N . ILE F 1 89 ? 45.539 -21.461 59.646 1.00 41.27 53 ILE F N 1
ATOM 9631 C CA . ILE F 1 89 ? 45.720 -22.904 59.710 1.00 41.74 53 ILE F CA 1
ATOM 9632 C C . ILE F 1 89 ? 45.070 -23.544 60.939 1.00 43.01 53 ILE F C 1
ATOM 9633 O O . ILE F 1 89 ? 45.238 -23.065 62.053 1.00 50.87 53 ILE F O 1
ATOM 9638 N N . ASP F 1 90 ? 44.322 -24.622 60.725 1.00 40.64 54 ASP F N 1
ATOM 9639 C CA . ASP F 1 90 ? 43.701 -25.364 61.816 1.00 39.57 54 ASP F CA 1
ATOM 9640 C C . ASP F 1 90 ? 44.815 -26.036 62.613 1.00 47.15 54 ASP F C 1
ATOM 9641 O O . ASP F 1 90 ? 45.644 -26.751 62.045 1.00 48.68 54 ASP F O 1
ATOM 9646 N N . SER F 1 91 ? 44.826 -25.825 63.927 1.00 43.96 55 SER F N 1
ATOM 9647 C CA . SER F 1 91 ? 45.888 -26.378 64.767 1.00 39.94 55 SER F CA 1
ATOM 9648 C C . SER F 1 91 ? 45.887 -27.907 64.810 1.00 37.01 55 SER F C 1
ATOM 9649 O O . SER F 1 91 ? 46.911 -28.524 65.107 1.00 35.56 55 SER F O 1
ATOM 9652 N N . ASN F 1 92 ? 44.746 -28.510 64.485 1.00 36.34 56 ASN F N 1
ATOM 9653 C CA . ASN F 1 92 ? 44.619 -29.969 64.460 1.00 36.87 56 ASN F CA 1
ATOM 9654 C C . ASN F 1 92 ? 45.407 -30.683 63.353 1.00 37.88 56 ASN F C 1
ATOM 9655 O O . ASN F 1 92 ? 45.526 -31.907 63.370 1.00 42.68 56 ASN F O 1
ATOM 9660 N N . ILE F 1 93 ? 45.929 -29.934 62.387 1.00 32.49 57 ILE F N 1
ATOM 9661 C CA . ILE F 1 93 ? 46.750 -30.533 61.336 1.00 40.81 57 ILE F CA 1
ATOM 9662 C C . ILE F 1 93 ? 48.201 -30.106 61.470 1.00 47.81 57 ILE F C 1
ATOM 9663 O O . ILE F 1 93 ? 49.024 -30.335 60.582 1.00 50.86 57 ILE F O 1
ATOM 9668 N N . VAL F 1 94 ? 48.515 -29.505 62.608 1.00 50.45 58 VAL F N 1
ATOM 9669 C CA . VAL F 1 94 ? 49.885 -29.135 62.910 1.00 49.02 58 VAL F CA 1
ATOM 9670 C C . VAL F 1 94 ? 50.485 -30.258 63.747 1.00 49.80 58 VAL F C 1
ATOM 9671 O O . VAL F 1 94 ? 50.268 -30.329 64.957 1.00 49.51 58 VAL F O 1
ATOM 9675 N N . PHE F 1 95 ? 51.220 -31.147 63.082 1.00 52.81 59 PHE F N 1
ATOM 9676 C CA . PHE F 1 95 ? 51.763 -32.348 63.716 1.00 58.29 59 PHE F CA 1
ATOM 9677 C C . PHE F 1 95 ? 53.246 -32.202 64.006 1.00 61.55 59 PHE F C 1
ATOM 9678 O O . PHE F 1 95 ? 53.877 -33.105 64.555 1.00 60.00 59 PHE F O 1
ATOM 9686 N N . ASP F 1 96 ? 53.798 -31.056 63.641 1.00 63.10 60 ASP F N 1
ATOM 9687 C CA . ASP F 1 96 ? 55.236 -30.892 63.654 1.00 69.68 60 ASP F CA 1
ATOM 9688 C C . ASP F 1 96 ? 55.666 -29.706 64.506 1.00 70.58 60 ASP F C 1
ATOM 9689 O O . ASP F 1 96 ? 55.030 -28.650 64.505 1.00 71.76 60 ASP F O 1
ATOM 9694 N N . SER F 1 97 ? 56.747 -29.896 65.248 1.00 70.60 61 SER F N 1
ATOM 9695 C CA . SER F 1 97 ? 57.324 -28.818 66.031 1.00 71.93 61 SER F CA 1
ATOM 9696 C C . SER F 1 97 ? 57.785 -27.708 65.086 1.00 70.30 61 SER F C 1
ATOM 9697 O O . SER F 1 97 ? 57.542 -26.529 65.330 1.00 69.02 61 SER F O 1
ATOM 9700 N N . ASP F 1 98 ? 58.440 -28.096 63.996 1.00 74.21 62 ASP F N 1
ATOM 9701 C CA . ASP F 1 98 ? 58.963 -27.133 63.026 1.00 76.66 62 ASP F CA 1
ATOM 9702 C C . ASP F 1 98 ? 57.863 -26.380 62.277 1.00 72.95 62 ASP F C 1
ATOM 9703 O O . ASP F 1 98 ? 58.069 -25.251 61.833 1.00 73.17 62 ASP F O 1
ATOM 9708 N N . GLN F 1 99 ? 56.690 -26.993 62.159 1.00 67.51 63 GLN F N 1
ATOM 9709 C CA . GLN F 1 99 ? 55.564 -26.338 61.503 1.00 64.30 63 GLN F CA 1
ATOM 9710 C C . GLN F 1 99 ? 54.897 -25.329 62.437 1.00 63.51 63 GLN F C 1
ATOM 9711 O O . GLN F 1 99 ? 54.546 -24.219 62.033 1.00 62.36 63 GLN F O 1
ATOM 9717 N N . TYR F 1 100 ? 54.743 -25.725 63.693 1.00 58.46 64 TYR F N 1
ATOM 9718 C CA . TYR F 1 100 ? 54.175 -24.860 64.710 1.00 59.26 64 TYR F CA 1
ATOM 9719 C C . TYR F 1 100 ? 55.050 -23.617 64.855 1.00 61.59 64 TYR F C 1
ATOM 9720 O O . TYR F 1 100 ? 54.547 -22.501 65.007 1.00 60.28 64 TYR F O 1
ATOM 9729 N N . ASN F 1 101 ? 56.363 -23.821 64.777 1.00 62.82 65 ASN F N 1
ATOM 9730 C CA . ASN F 1 101 ? 57.336 -22.757 65.011 1.00 63.91 65 ASN F CA 1
ATOM 9731 C C . ASN F 1 101 ? 57.672 -21.914 63.781 1.00 67.94 65 ASN F C 1
ATOM 9732 O O . ASN F 1 101 ? 58.440 -20.954 63.886 1.00 66.80 65 ASN F O 1
ATOM 9737 N N . ARG F 1 102 ? 57.111 -22.272 62.626 1.00 69.85 66 ARG F N 1
ATOM 9738 C CA . ARG F 1 102 ? 57.410 -21.549 61.386 1.00 71.31 66 ARG F CA 1
ATOM 9739 C C . ARG F 1 102 ? 57.357 -20.026 61.501 1.00 72.27 66 ARG F C 1
ATOM 9740 O O . ARG F 1 102 ? 58.311 -19.366 61.118 1.00 81.19 66 ARG F O 1
ATOM 9748 N N . PRO F 1 103 ? 56.263 -19.462 62.045 1.00 67.40 67 PRO F N 1
ATOM 9749 C CA . PRO F 1 103 ? 56.232 -17.999 62.145 1.00 62.12 67 PRO F CA 1
ATOM 9750 C C . PRO F 1 103 ? 57.390 -17.418 62.941 1.00 60.52 67 PRO F C 1
ATOM 9751 O O . PRO F 1 103 ? 57.855 -16.330 62.609 1.00 62.41 67 PRO F O 1
ATOM 9755 N N . LEU F 1 104 ? 57.837 -18.119 63.978 1.00 60.34 68 LEU F N 1
ATOM 9756 C CA . LEU F 1 104 ? 58.964 -17.648 64.782 1.00 61.00 68 LEU F CA 1
ATOM 9757 C C . LEU F 1 104 ? 60.316 -17.821 64.080 1.00 63.65 68 LEU F C 1
ATOM 9758 O O . LEU F 1 104 ? 61.135 -16.901 64.062 1.00 63.68 68 LEU F O 1
ATOM 9763 N N . PHE F 1 105 ? 60.548 -18.997 63.505 1.00 64.26 69 PHE F N 1
ATOM 9764 C CA . PHE F 1 105 ? 61.815 -19.272 62.833 1.00 69.94 69 PHE F CA 1
ATOM 9765 C C . PHE F 1 105 ? 61.984 -18.383 61.605 1.00 72.19 69 PHE F C 1
ATOM 9766 O O . PHE F 1 105 ? 63.065 -17.853 61.350 1.00 75.52 69 PHE F O 1
ATOM 9774 N N . SER F 1 106 ? 60.897 -18.227 60.857 1.00 68.92 70 SER F N 1
ATOM 9775 C CA . SER F 1 106 ? 60.869 -17.381 59.675 1.00 64.54 70 SER F CA 1
ATOM 9776 C C . SER F 1 106 ? 61.231 -15.950 60.043 1.00 67.32 70 SER F C 1
ATOM 9777 O O . SER F 1 106 ? 61.968 -15.286 59.321 1.00 73.02 70 SER F O 1
ATOM 9780 N N . LEU F 1 107 ? 60.709 -15.476 61.167 1.00 63.84 71 LEU F N 1
ATOM 9781 C CA . LEU F 1 107 ? 60.988 -14.119 61.613 1.00 66.38 71 LEU F CA 1
ATOM 9782 C C . LEU F 1 107 ? 62.458 -13.901 61.946 1.00 76.40 71 LEU F C 1
ATOM 9783 O O . LEU F 1 107 ? 63.030 -12.855 61.629 1.00 78.59 71 LEU F O 1
ATOM 9788 N N . LEU F 1 108 ? 63.061 -14.886 62.603 1.00 80.21 72 LEU F N 1
ATOM 9789 C CA . LEU F 1 108 ? 64.465 -14.801 62.983 1.00 78.66 72 LEU F CA 1
ATOM 9790 C C . LEU F 1 108 ? 65.367 -14.897 61.759 1.00 84.26 72 LEU F C 1
ATOM 9791 O O . LEU F 1 108 ? 66.439 -14.298 61.726 1.00 90.14 72 LEU F O 1
ATOM 9796 N N . SER F 1 109 ? 64.933 -15.656 60.755 1.00 81.47 73 SER F N 1
ATOM 9797 C CA . SER F 1 109 ? 65.695 -15.780 59.517 1.00 83.28 73 SER F CA 1
ATOM 9798 C C . SER F 1 109 ? 65.784 -14.442 58.801 1.00 85.15 73 SER F C 1
ATOM 9799 O O . SER F 1 109 ? 66.845 -14.064 58.312 1.00 86.79 73 SER F O 1
ATOM 9802 N N . ASP F 1 110 ? 64.666 -13.724 58.755 1.00 87.76 74 ASP F N 1
ATOM 9803 C CA . ASP F 1 110 ? 64.590 -12.468 58.018 1.00 92.02 74 ASP F CA 1
ATOM 9804 C C . ASP F 1 110 ? 65.290 -11.304 58.730 1.00 98.98 74 ASP F C 1
ATOM 9805 O O . ASP F 1 110 ? 65.296 -10.179 58.230 1.00 100.53 74 ASP F O 1
ATOM 9810 N N . LEU F 1 111 ? 65.882 -11.577 59.890 1.00 101.83 75 LEU F N 1
ATOM 9811 C CA . LEU F 1 111 ? 66.639 -10.559 60.613 1.00 106.48 75 LEU F CA 1
ATOM 9812 C C . LEU F 1 111 ? 67.961 -10.283 59.911 1.00 113.47 75 LEU F C 1
ATOM 9813 O O . LEU F 1 111 ? 68.668 -11.215 59.527 1.00 114.95 75 LEU F O 1
ATOM 9818 N N . PRO F 1 112 ? 68.286 -8.994 59.724 1.00 119.45 76 PRO F N 1
ATOM 9819 C CA . PRO F 1 112 ? 69.562 -8.527 59.173 1.00 123.50 76 PRO F CA 1
ATOM 9820 C C . PRO F 1 112 ? 70.765 -9.192 59.846 1.00 128.79 76 PRO F C 1
ATOM 9821 O O . PRO F 1 112 ? 70.665 -9.592 61.008 1.00 130.59 76 PRO F O 1
ATOM 9825 N N . PRO F 1 113 ? 71.889 -9.312 59.120 1.00 130.67 77 PRO F N 1
ATOM 9826 C CA . PRO F 1 113 ? 73.079 -10.047 59.567 1.00 131.42 77 PRO F CA 1
ATOM 9827 C C . PRO F 1 113 ? 73.614 -9.623 60.940 1.00 132.24 77 PRO F C 1
ATOM 9828 O O . PRO F 1 113 ? 74.239 -10.436 61.620 1.00 130.96 77 PRO F O 1
ATOM 9832 N N . HIS F 1 114 ? 73.374 -8.378 61.341 1.00 133.80 78 HIS F N 1
ATOM 9833 C CA . HIS F 1 114 ? 73.947 -7.863 62.584 1.00 134.94 78 HIS F CA 1
ATOM 9834 C C . HIS F 1 114 ? 72.936 -7.690 63.721 1.00 129.47 78 HIS F C 1
ATOM 9835 O O . HIS F 1 114 ? 73.321 -7.577 64.883 1.00 125.71 78 HIS F O 1
ATOM 9842 N N . HIS F 1 115 ? 71.650 -7.671 63.385 1.00 130.13 79 HIS F N 1
ATOM 9843 C CA . HIS F 1 115 ? 70.594 -7.461 64.377 1.00 131.98 79 HIS F CA 1
ATOM 9844 C C . HIS F 1 115 ? 70.419 -8.644 65.326 1.00 127.18 79 HIS F C 1
ATOM 9845 O O . HIS F 1 115 ? 70.379 -9.796 64.891 1.00 126.00 79 HIS F O 1
ATOM 9852 N N . LYS F 1 116 ? 70.305 -8.358 66.621 1.00 120.44 80 LYS F N 1
ATOM 9853 C CA . LYS F 1 116 ? 69.989 -9.401 67.591 1.00 113.59 80 LYS F CA 1
ATOM 9854 C C . LYS F 1 116 ? 68.678 -9.088 68.306 1.00 109.74 80 LYS F C 1
ATOM 9855 O O . LYS F 1 116 ? 68.260 -7.932 68.370 1.00 111.43 80 LYS F O 1
ATOM 9861 N N . VAL F 1 117 ? 68.043 -10.121 68.856 1.00 103.67 81 VAL F N 1
ATOM 9862 C CA . VAL F 1 117 ? 66.779 -9.957 69.573 1.00 96.91 81 VAL F CA 1
ATOM 9863 C C . VAL F 1 117 ? 66.755 -10.694 70.911 1.00 94.72 81 VAL F C 1
ATOM 9864 O O . VAL F 1 117 ? 67.545 -11.612 71.146 1.00 95.50 81 VAL F O 1
ATOM 9868 N N . ILE F 1 118 ? 65.831 -10.286 71.778 1.00 89.63 82 ILE F N 1
ATOM 9869 C CA . ILE F 1 118 ? 65.597 -10.953 73.054 1.00 85.19 82 ILE F CA 1
ATOM 9870 C C . ILE F 1 118 ? 64.301 -11.758 73.038 1.00 88.27 82 ILE F C 1
ATOM 9871 O O . ILE F 1 118 ? 63.217 -11.191 72.893 1.00 91.99 82 ILE F O 1
ATOM 9876 N N . LEU F 1 119 ? 64.414 -13.075 73.207 1.00 87.22 83 LEU F N 1
ATOM 9877 C CA . LEU F 1 119 ? 63.251 -13.961 73.194 1.00 82.12 83 LEU F CA 1
ATOM 9878 C C . LEU F 1 119 ? 62.561 -14.031 74.549 1.00 81.54 83 LEU F C 1
ATOM 9879 O O . LEU F 1 119 ? 63.203 -14.222 75.577 1.00 81.60 83 LEU F O 1
ATOM 9884 N N . VAL F 1 120 ? 61.245 -13.866 74.539 1.00 82.51 84 VAL F N 1
ATOM 9885 C CA . VAL F 1 120 ? 60.442 -14.005 75.745 1.00 81.12 84 VAL F CA 1
ATOM 9886 C C . VAL F 1 120 ? 59.327 -15.002 75.456 1.00 87.50 84 VAL F C 1
ATOM 9887 O O . VAL F 1 120 ? 58.484 -14.763 74.589 1.00 93.29 84 VAL F O 1
ATOM 9891 N N . GLY F 1 121 ? 59.336 -16.124 76.169 1.00 84.56 85 GLY F N 1
ATOM 9892 C CA . GLY F 1 121 ? 58.341 -17.164 75.978 1.00 79.89 85 GLY F CA 1
ATOM 9893 C C . GLY F 1 121 ? 57.473 -17.390 77.200 1.00 77.75 85 GLY F C 1
ATOM 9894 O O . GLY F 1 121 ? 57.926 -17.243 78.332 1.00 80.62 85 GLY F O 1
ATOM 9895 N N . HIS F 1 122 ? 56.211 -17.728 76.971 1.00 72.83 86 HIS F N 1
ATOM 9896 C CA . HIS F 1 122 ? 55.298 -18.045 78.058 1.00 70.98 86 HIS F CA 1
ATOM 9897 C C . HIS F 1 122 ? 54.893 -19.516 77.969 1.00 72.06 86 HIS F C 1
ATOM 9898 O O . HIS F 1 122 ? 54.622 -20.024 76.879 1.00 69.79 86 HIS F O 1
ATOM 9905 N N . SER F 1 123 ? 54.898 -20.198 79.112 1.00 73.89 87 SER F N 1
ATOM 9906 C CA . SER F 1 123 ? 54.405 -21.572 79.226 1.00 72.18 87 SER F CA 1
ATOM 9907 C C . SER F 1 123 ? 55.116 -22.535 78.274 1.00 68.51 87 SER F C 1
ATOM 9908 O O . SER F 1 123 ? 56.345 -22.571 78.217 1.00 67.84 87 SER F O 1
ATOM 9911 N N . ILE F 1 124 ? 54.333 -23.300 77.516 1.00 63.91 88 ILE F N 1
ATOM 9912 C CA . ILE F 1 124 ? 54.874 -24.245 76.537 1.00 60.62 88 ILE F CA 1
ATOM 9913 C C . ILE F 1 124 ? 55.701 -23.528 75.461 1.00 61.92 88 ILE F C 1
ATOM 9914 O O . ILE F 1 124 ? 56.514 -24.144 74.772 1.00 62.60 88 ILE F O 1
ATOM 9919 N N . GLY F 1 125 ? 55.496 -22.221 75.330 1.00 64.73 89 GLY F N 1
ATOM 9920 C CA . GLY F 1 125 ? 56.260 -21.417 74.393 1.00 68.80 89 GLY F CA 1
ATOM 9921 C C . GLY F 1 125 ? 57.755 -21.457 74.653 1.00 71.95 89 GLY F C 1
ATOM 9922 O O . GLY F 1 125 ? 58.556 -21.211 73.749 1.00 72.83 89 GLY F O 1
ATOM 9923 N N . GLY F 1 126 ? 58.127 -21.766 75.893 1.00 72.35 90 GLY F N 1
ATOM 9924 C CA . GLY F 1 126 ? 59.520 -21.928 76.263 1.00 69.70 90 GLY F CA 1
ATOM 9925 C C . GLY F 1 126 ? 60.206 -22.967 75.401 1.00 69.95 90 GLY F C 1
ATOM 9926 O O . GLY F 1 126 ? 61.386 -22.833 75.070 1.00 74.73 90 GLY F O 1
ATOM 9927 N N . GLY F 1 127 ? 59.454 -23.993 75.018 1.00 65.66 91 GLY F N 1
ATOM 9928 C CA . GLY F 1 127 ? 59.966 -25.034 74.147 1.00 68.77 91 GLY F CA 1
ATOM 9929 C C . GLY F 1 127 ? 60.371 -24.479 72.799 1.00 74.34 91 GLY F C 1
ATOM 9930 O O . GLY F 1 127 ? 61.403 -24.853 72.239 1.00 75.40 91 GLY F O 1
ATOM 9931 N N . SER F 1 128 ? 59.541 -23.592 72.264 1.00 78.78 92 SER F N 1
ATOM 9932 C CA . SER F 1 128 ? 59.853 -22.933 71.006 1.00 79.96 92 SER F CA 1
ATOM 9933 C C . SER F 1 128 ? 61.073 -22.021 71.164 1.00 82.66 92 SER F C 1
ATOM 9934 O O . SER F 1 128 ? 61.925 -21.949 70.277 1.00 81.57 92 SER F O 1
ATOM 9937 N N . VAL F 1 129 ? 61.156 -21.338 72.303 1.00 82.53 93 VAL F N 1
ATOM 9938 C CA . VAL F 1 129 ? 62.281 -20.449 72.586 1.00 82.04 93 VAL F CA 1
ATOM 9939 C C . VAL F 1 129 ? 63.611 -21.192 72.667 1.00 86.57 93 VAL F C 1
ATOM 9940 O O . VAL F 1 129 ? 64.601 -20.787 72.052 1.00 87.25 93 VAL F O 1
ATOM 9944 N N . THR F 1 130 ? 63.624 -22.281 73.426 1.00 87.80 94 THR F N 1
ATOM 9945 C CA . THR F 1 130 ? 64.833 -23.071 73.596 1.00 91.80 94 THR F CA 1
ATOM 9946 C C . THR F 1 130 ? 65.275 -23.651 72.260 1.00 95.82 94 THR F C 1
ATOM 9947 O O . THR F 1 130 ? 66.470 -23.715 71.968 1.00 100.97 94 THR F O 1
ATOM 9951 N N . GLU F 1 131 ? 64.307 -24.082 71.456 1.00 94.00 95 GLU F N 1
ATOM 9952 C CA . GLU F 1 131 ? 64.594 -24.602 70.121 1.00 94.55 95 GLU F CA 1
ATOM 9953 C C . GLU F 1 131 ? 65.158 -23.511 69.216 1.00 93.93 95 GLU F C 1
ATOM 9954 O O . GLU F 1 131 ? 66.104 -23.741 68.461 1.00 93.66 95 GLU F O 1
ATOM 9960 N N . ALA F 1 132 ? 64.560 -22.325 69.292 1.00 93.81 96 ALA F N 1
ATOM 9961 C CA . ALA F 1 132 ? 65.020 -21.172 68.524 1.00 94.09 96 ALA F CA 1
ATOM 9962 C C . ALA F 1 132 ? 66.419 -20.772 68.967 1.00 95.02 96 ALA F C 1
ATOM 9963 O O . ALA F 1 132 ? 67.191 -20.190 68.204 1.00 96.65 96 ALA F O 1
ATOM 9965 N N . LEU F 1 133 ? 66.736 -21.082 70.215 1.00 92.57 97 LEU F N 1
ATOM 9966 C CA . LEU F 1 133 ? 68.052 -20.801 70.752 1.00 91.42 97 LEU F CA 1
ATOM 9967 C C . LEU F 1 133 ? 69.100 -21.703 70.097 1.00 93.36 97 LEU F C 1
ATOM 9968 O O . LEU F 1 133 ? 70.268 -21.336 70.000 1.00 96.87 97 LEU F O 1
ATOM 9973 N N . CYS F 1 134 ? 68.682 -22.885 69.651 1.00 93.87 98 CYS F N 1
ATOM 9974 C CA . CYS F 1 134 ? 69.608 -23.844 69.045 1.00 99.59 98 CYS F CA 1
ATOM 9975 C C . CYS F 1 134 ? 69.776 -23.715 67.526 1.00 105.22 98 CYS F C 1
ATOM 9976 O O . CYS F 1 134 ? 70.819 -24.088 66.990 1.00 109.48 98 CYS F O 1
ATOM 9979 N N . LYS F 1 135 ? 68.761 -23.206 66.832 1.00 105.23 99 LYS F N 1
ATOM 9980 C CA . LYS F 1 135 ? 68.834 -23.072 65.373 1.00 105.05 99 LYS F CA 1
ATOM 9981 C C . LYS F 1 135 ? 69.237 -21.665 64.920 1.00 105.21 99 LYS F C 1
ATOM 9982 O O . LYS F 1 135 ? 69.608 -21.461 63.763 1.00 103.22 99 LYS F O 1
ATOM 9988 N N . PHE F 1 136 ? 69.157 -20.699 65.828 1.00 105.95 100 PHE F N 1
ATOM 9989 C CA . PHE F 1 136 ? 69.456 -19.310 65.495 1.00 108.06 100 PHE F CA 1
ATOM 9990 C C . PHE F 1 136 ? 70.316 -18.660 66.576 1.00 114.67 100 PHE F C 1
ATOM 9991 O O . PHE F 1 136 ? 70.110 -17.499 66.926 1.00 118.61 100 PHE F O 1
ATOM 9999 N N . THR F 1 137 ? 71.268 -19.431 67.100 1.00 115.47 101 THR F N 1
ATOM 10000 C CA . THR F 1 137 ? 72.153 -19.003 68.189 1.00 116.10 101 THR F CA 1
ATOM 10001 C C . THR F 1 137 ? 72.775 -17.615 67.999 1.00 119.89 101 THR F C 1
ATOM 10002 O O . THR F 1 137 ? 72.847 -16.820 68.941 1.00 118.99 101 THR F O 1
ATOM 10006 N N . ASP F 1 138 ? 73.213 -17.337 66.775 1.00 124.16 102 ASP F N 1
ATOM 10007 C CA . ASP F 1 138 ? 73.905 -16.092 66.444 1.00 126.91 102 ASP F CA 1
ATOM 10008 C C . ASP F 1 138 ? 73.036 -14.839 66.527 1.00 124.65 102 ASP F C 1
ATOM 10009 O O . ASP F 1 138 ? 73.553 -13.726 66.623 1.00 124.80 102 ASP F O 1
ATOM 10014 N N . LYS F 1 139 ? 71.720 -15.020 66.496 1.00 121.29 103 LYS F N 1
ATOM 10015 C CA . LYS F 1 139 ? 70.798 -13.887 66.452 1.00 115.42 103 LYS F CA 1
ATOM 10016 C C . LYS F 1 139 ? 70.062 -13.622 67.769 1.00 107.73 103 LYS F C 1
ATOM 10017 O O . LYS F 1 139 ? 69.203 -12.742 67.836 1.00 106.36 103 LYS F O 1
ATOM 10023 N N . ILE F 1 140 ? 70.403 -14.371 68.815 1.00 101.47 104 ILE F N 1
ATOM 10024 C CA . ILE F 1 140 ? 69.735 -14.216 70.105 1.00 95.11 104 ILE F CA 1
ATOM 10025 C C . ILE F 1 140 ? 70.684 -13.668 71.155 1.00 94.56 104 ILE F C 1
ATOM 10026 O O . ILE F 1 140 ? 71.698 -14.293 71.465 1.00 97.30 104 ILE F O 1
ATOM 10031 N N . SER F 1 141 ? 70.347 -12.504 71.705 1.00 91.85 105 SER F N 1
ATOM 10032 C CA . SER F 1 141 ? 71.170 -11.867 72.731 1.00 89.87 105 SER F CA 1
ATOM 10033 C C . SER F 1 141 ? 70.806 -12.347 74.132 1.00 89.90 105 SER F C 1
ATOM 10034 O O . SER F 1 141 ? 71.632 -12.299 75.042 1.00 94.59 105 SER F O 1
ATOM 10037 N N . MET F 1 142 ? 69.565 -12.797 74.301 1.00 87.52 106 MET F N 1
ATOM 10038 C CA . MET F 1 142 ? 69.083 -13.262 75.599 1.00 86.91 106 MET F CA 1
ATOM 10039 C C . MET F 1 142 ? 67.803 -14.091 75.468 1.00 87.79 106 MET F C 1
ATOM 10040 O O . MET F 1 142 ? 66.964 -13.818 74.610 1.00 87.61 106 MET F O 1
ATOM 10045 N N . ALA F 1 143 ? 67.674 -15.122 76.303 1.00 88.49 107 ALA F N 1
ATOM 10046 C CA . ALA F 1 143 ? 66.461 -15.939 76.343 1.00 85.37 107 ALA F CA 1
ATOM 10047 C C . ALA F 1 143 ? 65.766 -15.837 77.705 1.00 81.68 107 ALA F C 1
ATOM 10048 O O . ALA F 1 143 ? 66.365 -16.103 78.743 1.00 82.76 107 ALA F O 1
ATOM 10050 N N . ILE F 1 144 ? 64.501 -15.434 77.692 1.00 78.23 108 ILE F N 1
ATOM 10051 C CA . ILE F 1 144 ? 63.728 -15.276 78.917 1.00 74.32 108 ILE F CA 1
ATOM 10052 C C . ILE F 1 144 ? 62.572 -16.270 78.972 1.00 77.04 108 ILE F C 1
ATOM 10053 O O . ILE F 1 144 ? 61.809 -16.395 78.015 1.00 79.37 108 ILE F O 1
ATOM 10058 N N . TYR F 1 145 ? 62.451 -16.981 80.088 1.00 77.49 109 TYR F N 1
ATOM 10059 C CA . TYR F 1 145 ? 61.383 -17.963 80.268 1.00 71.97 109 TYR F CA 1
ATOM 10060 C C . TYR F 1 145 ? 60.409 -17.527 81.355 1.00 68.55 109 TYR F C 1
ATOM 10061 O O . TYR F 1 145 ? 60.746 -17.546 82.533 1.00 70.59 109 TYR F O 1
ATOM 10070 N N . LEU F 1 146 ? 59.210 -17.119 80.953 1.00 64.65 110 LEU F N 1
ATOM 10071 C CA . LEU F 1 146 ? 58.190 -16.688 81.897 1.00 64.23 110 LEU F CA 1
ATOM 10072 C C . LEU F 1 146 ? 57.286 -17.885 82.160 1.00 70.89 110 LEU F C 1
ATOM 10073 O O . LEU F 1 146 ? 56.483 -18.259 81.302 1.00 72.99 110 LEU F O 1
ATOM 10078 N N . ALA F 1 147 ? 57.433 -18.489 83.337 1.00 72.76 111 ALA F N 1
ATOM 10079 C CA . ALA F 1 147 ? 56.684 -19.694 83.709 1.00 66.79 111 ALA F CA 1
ATOM 10080 C C . ALA F 1 147 ? 56.725 -20.733 82.594 1.00 63.53 111 ALA F C 1
ATOM 10081 O O . ALA F 1 147 ? 55.721 -21.371 82.292 1.00 55.78 111 ALA F O 1
ATOM 10083 N N . ALA F 1 148 ? 57.903 -20.907 82.002 1.00 68.77 112 ALA F N 1
ATOM 10084 C CA . ALA F 1 148 ? 58.042 -21.664 80.760 1.00 68.77 112 ALA F CA 1
ATOM 10085 C C . ALA F 1 148 ? 58.879 -22.934 80.879 1.00 69.76 112 ALA F C 1
ATOM 10086 O O . ALA F 1 148 ? 59.703 -23.077 81.775 1.00 73.49 112 ALA F O 1
ATOM 10088 N N . SER F 1 149 ? 58.675 -23.850 79.943 1.00 70.60 113 SER F N 1
ATOM 10089 C CA . SER F 1 149 ? 59.468 -25.070 79.886 1.00 72.76 113 SER F CA 1
ATOM 10090 C C . SER F 1 149 ? 60.902 -24.779 79.456 1.00 78.36 113 SER F C 1
ATOM 10091 O O . SER F 1 149 ? 61.178 -24.565 78.267 1.00 75.41 113 SER F O 1
ATOM 10094 N N . MET F 1 150 ? 61.812 -24.784 80.425 1.00 84.68 114 MET F N 1
ATOM 10095 C CA . MET F 1 150 ? 63.231 -24.594 80.153 1.00 86.71 114 MET F CA 1
ATOM 10096 C C . MET F 1 150 ? 64.062 -25.842 80.462 1.00 87.70 114 MET F C 1
ATOM 10097 O O . MET F 1 150 ? 64.429 -26.092 81.609 1.00 90.62 114 MET F O 1
ATOM 10102 N N . VAL F 1 151 ? 64.356 -26.616 79.425 1.00 90.46 115 VAL F N 1
ATOM 10103 C CA . VAL F 1 151 ? 65.063 -27.889 79.541 1.00 91.82 115 VAL F CA 1
ATOM 10104 C C . VAL F 1 151 ? 66.366 -27.870 78.740 1.00 95.84 115 VAL F C 1
ATOM 10105 O O . VAL F 1 151 ? 66.357 -27.549 77.552 1.00 99.54 115 VAL F O 1
ATOM 10109 N N . GLN F 1 152 ? 67.477 -28.223 79.378 1.00 96.70 116 GLN F N 1
ATOM 10110 C CA . GLN F 1 152 ? 68.779 -28.223 78.711 1.00 101.99 116 GLN F CA 1
ATOM 10111 C C . GLN F 1 152 ? 68.819 -29.188 77.530 1.00 97.77 116 GLN F C 1
ATOM 10112 O O . GLN F 1 152 ? 68.428 -30.346 77.659 1.00 95.80 116 GLN F O 1
ATOM 10118 N N . PRO F 1 153 ? 69.277 -28.699 76.366 1.00 97.68 117 PRO F N 1
ATOM 10119 C CA . PRO F 1 153 ? 69.469 -29.515 75.159 1.00 100.33 117 PRO F CA 1
ATOM 10120 C C . PRO F 1 153 ? 70.345 -30.741 75.415 1.00 102.42 117 PRO F C 1
ATOM 10121 O O . PRO F 1 153 ? 71.515 -30.612 75.786 1.00 102.37 117 PRO F O 1
ATOM 10125 N N . GLY F 1 154 ? 69.774 -31.920 75.185 1.00 103.02 118 GLY F N 1
ATOM 10126 C CA . GLY F 1 154 ? 70.431 -33.180 75.482 1.00 103.05 118 GLY F CA 1
ATOM 10127 C C . GLY F 1 154 ? 69.665 -33.981 76.521 1.00 103.25 118 GLY F C 1
ATOM 10128 O O . GLY F 1 154 ? 70.014 -35.124 76.811 1.00 104.34 118 GLY F O 1
ATOM 10129 N N . SER F 1 155 ? 68.610 -33.382 77.070 1.00 102.19 119 SER F N 1
ATOM 10130 C CA . SER F 1 155 ? 67.784 -34.031 78.086 1.00 99.25 119 SER F CA 1
ATOM 10131 C C . SER F 1 155 ? 66.453 -34.504 77.506 1.00 98.56 119 SER F C 1
ATOM 10132 O O . SER F 1 155 ? 65.602 -35.034 78.224 1.00 98.72 119 SER F O 1
ATOM 10135 N N . ILE F 1 171 ? 38.253 -31.597 82.676 1.00 60.10 135 ILE F N 1
ATOM 10136 C CA . ILE F 1 171 ? 39.137 -30.427 82.710 1.00 67.59 135 ILE F CA 1
ATOM 10137 C C . ILE F 1 171 ? 39.633 -29.941 81.327 1.00 68.00 135 ILE F C 1
ATOM 10138 O O . ILE F 1 171 ? 39.596 -28.744 81.029 1.00 64.74 135 ILE F O 1
ATOM 10143 N N . TRP F 1 172 ? 40.078 -30.865 80.481 1.00 65.35 136 TRP F N 1
ATOM 10144 C CA . TRP F 1 172 ? 40.455 -30.512 79.118 1.00 58.49 136 TRP F CA 1
ATOM 10145 C C . TRP F 1 172 ? 39.456 -31.094 78.124 1.00 56.27 136 TRP F C 1
ATOM 10146 O O . TRP F 1 172 ? 38.908 -32.174 78.340 1.00 55.59 136 TRP F O 1
ATOM 10157 N N . GLU F 1 173 ? 39.214 -30.358 77.043 1.00 56.49 137 GLU F N 1
ATOM 10158 C CA . GLU F 1 173 ? 38.460 -30.869 75.904 1.00 52.82 137 GLU F CA 1
ATOM 10159 C C . GLU F 1 173 ? 39.468 -31.352 74.876 1.00 49.83 137 GLU F C 1
ATOM 10160 O O . GLU F 1 173 ? 40.463 -30.677 74.609 1.00 51.41 137 GLU F O 1
ATOM 10166 N N . TYR F 1 174 ? 39.215 -32.509 74.281 1.00 44.99 138 TYR F N 1
ATOM 10167 C CA . TYR F 1 174 ? 40.131 -33.009 73.269 1.00 43.58 138 TYR F CA 1
ATOM 10168 C C . TYR F 1 174 ? 39.459 -33.082 71.914 1.00 40.98 138 TYR F C 1
ATOM 10169 O O . TYR F 1 174 ? 38.271 -33.381 71.812 1.00 43.66 138 TYR F O 1
ATOM 10178 N N . THR F 1 175 ? 40.230 -32.804 70.873 1.00 40.70 139 THR F N 1
ATOM 10179 C CA . THR F 1 175 ? 39.742 -32.930 69.513 1.00 42.53 139 THR F CA 1
ATOM 10180 C C . THR F 1 175 ? 40.491 -34.077 68.853 1.00 39.16 139 THR F C 1
ATOM 10181 O O . THR F 1 175 ? 41.720 -34.151 68.926 1.00 37.29 139 THR F O 1
ATOM 10185 N N . TYR F 1 176 ? 39.744 -34.960 68.203 1.00 37.68 140 TYR F N 1
ATOM 10186 C CA . TYR F 1 176 ? 40.311 -36.136 67.554 1.00 38.64 140 TYR F CA 1
ATOM 10187 C C . TYR F 1 176 ? 40.208 -36.001 66.054 1.00 37.06 140 TYR F C 1
ATOM 10188 O O . TYR F 1 176 ? 39.358 -36.634 65.430 1.00 40.27 140 TYR F O 1
ATOM 10197 N N . GLY F 1 177 ? 41.099 -35.202 65.474 1.00 35.97 141 GLY F N 1
ATOM 10198 C CA . GLY F 1 177 ? 41.057 -34.914 64.051 1.00 42.81 141 GLY F CA 1
ATOM 10199 C C . GLY F 1 177 ? 41.278 -36.129 63.162 1.00 44.48 141 GLY F C 1
ATOM 10200 O O . GLY F 1 177 ? 41.122 -36.052 61.944 1.00 47.60 141 GLY F O 1
ATOM 10201 N N . GLU F 1 178 ? 41.659 -37.249 63.765 1.00 40.36 142 GLU F N 1
ATOM 10202 C CA . GLU F 1 178 ? 41.765 -38.500 63.034 1.00 32.56 142 GLU F CA 1
ATOM 10203 C C . GLU F 1 178 ? 40.915 -39.597 63.669 1.00 32.41 142 GLU F C 1
ATOM 10204 O O . GLU F 1 178 ? 41.250 -40.774 63.563 1.00 40.15 142 GLU F O 1
ATOM 10210 N N . GLY F 1 179 ? 39.794 -39.219 64.282 1.00 24.00 143 GLY F N 1
ATOM 10211 C CA . GLY F 1 179 ? 38.935 -40.181 64.960 1.00 22.85 143 GLY F CA 1
ATOM 10212 C C . GLY F 1 179 ? 39.460 -40.580 66.337 1.00 27.36 143 GLY F C 1
ATOM 10213 O O . GLY F 1 179 ? 40.622 -40.336 66.666 1.00 25.10 143 GLY F O 1
ATOM 10214 N N . THR F 1 180 ? 38.605 -41.210 67.138 1.00 25.70 144 THR F N 1
ATOM 10215 C CA . THR F 1 180 ? 38.927 -41.486 68.538 1.00 30.11 144 THR F CA 1
ATOM 10216 C C . THR F 1 180 ? 39.881 -42.663 68.808 1.00 35.09 144 THR F C 1
ATOM 10217 O O . THR F 1 180 ? 40.402 -42.773 69.909 1.00 36.75 144 THR F O 1
ATOM 10221 N N . ASP F 1 181 ? 40.078 -43.564 67.851 1.00 42.62 145 ASP F N 1
ATOM 10222 C CA . ASP F 1 181 ? 41.024 -44.665 68.071 1.00 50.82 145 ASP F CA 1
ATOM 10223 C C . ASP F 1 181 ? 42.455 -44.211 67.779 1.00 45.76 145 ASP F C 1
ATOM 10224 O O . ASP F 1 181 ? 43.420 -44.918 68.072 1.00 53.43 145 ASP F O 1
ATOM 10229 N N . LYS F 1 182 ? 42.585 -43.059 67.133 1.00 36.19 146 LYS F N 1
ATOM 10230 C CA . LYS F 1 182 ? 43.882 -42.401 67.033 1.00 40.45 146 LYS F CA 1
ATOM 10231 C C . LYS F 1 182 ? 43.990 -41.402 68.198 1.00 39.17 146 LYS F C 1
ATOM 10232 O O . LYS F 1 182 ? 42.978 -40.931 68.715 1.00 40.27 146 LYS F O 1
ATOM 10238 N N . PRO F 1 183 ? 45.217 -41.074 68.621 1.00 40.43 147 PRO F N 1
ATOM 10239 C CA . PRO F 1 183 ? 45.412 -40.060 69.664 1.00 41.46 147 PRO F CA 1
ATOM 10240 C C . PRO F 1 183 ? 44.916 -38.676 69.234 1.00 43.66 147 PRO F C 1
ATOM 10241 O O . PRO F 1 183 ? 44.844 -38.387 68.041 1.00 44.21 147 PRO F O 1
ATOM 10245 N N . PRO F 1 184 ? 44.545 -37.835 70.206 1.00 44.43 148 PRO F N 1
ATOM 10246 C CA . PRO F 1 184 ? 43.972 -36.508 69.945 1.00 42.90 148 PRO F CA 1
ATOM 10247 C C . PRO F 1 184 ? 44.948 -35.589 69.222 1.00 35.96 148 PRO F C 1
ATOM 10248 O O . PRO F 1 184 ? 46.156 -35.771 69.339 1.00 33.22 148 PRO F O 1
ATOM 10252 N N . THR F 1 185 ? 44.415 -34.645 68.453 1.00 38.44 149 THR F N 1
ATOM 10253 C CA . THR F 1 185 ? 45.223 -33.720 67.660 1.00 43.28 149 THR F CA 1
ATOM 10254 C C . THR F 1 185 ? 45.202 -32.306 68.218 1.00 44.82 149 THR F C 1
ATOM 10255 O O . THR F 1 185 ? 46.037 -31.476 67.855 1.00 48.24 149 THR F O 1
ATOM 10259 N N . GLY F 1 186 ? 44.203 -32.022 69.045 1.00 41.34 150 GLY F N 1
ATOM 10260 C CA . GLY F 1 186 ? 44.054 -30.710 69.643 1.00 43.31 150 GLY F CA 1
ATOM 10261 C C . GLY F 1 186 ? 43.585 -30.778 71.087 1.00 47.98 150 GLY F C 1
ATOM 10262 O O . GLY F 1 186 ? 42.834 -31.682 71.462 1.00 48.46 150 GLY F O 1
ATOM 10263 N N . VAL F 1 187 ? 44.046 -29.838 71.908 1.00 47.21 151 VAL F N 1
ATOM 10264 C CA . VAL F 1 187 ? 43.582 -29.748 73.292 1.00 47.30 151 VAL F CA 1
ATOM 10265 C C . VAL F 1 187 ? 43.205 -28.305 73.654 1.00 44.31 151 VAL F C 1
ATOM 10266 O O . VAL F 1 187 ? 43.890 -27.358 73.276 1.00 46.15 151 VAL F O 1
ATOM 10270 N N . LEU F 1 188 ? 42.107 -28.139 74.380 1.00 44.69 152 LEU F N 1
ATOM 10271 C CA . LEU F 1 188 ? 41.643 -26.809 74.754 1.00 47.89 152 LEU F CA 1
ATOM 10272 C C . LEU F 1 188 ? 41.005 -26.889 76.128 1.00 53.65 152 LEU F C 1
ATOM 10273 O O . LEU F 1 188 ? 40.190 -27.776 76.379 1.00 56.20 152 LEU F O 1
ATOM 10278 N N . MET F 1 189 ? 41.352 -25.958 77.013 1.00 51.04 153 MET F N 1
ATOM 10279 C CA . MET F 1 189 ? 40.771 -25.976 78.346 1.00 49.81 153 MET F CA 1
ATOM 10280 C C . MET F 1 189 ? 39.291 -25.658 78.287 1.00 50.09 153 MET F C 1
ATOM 10281 O O . MET F 1 189 ? 38.873 -24.772 77.546 1.00 52.83 153 MET F O 1
ATOM 10286 N N . LYS F 1 190 ? 38.504 -26.394 79.067 1.00 49.02 154 LYS F N 1
ATOM 10287 C CA . LYS F 1 190 ? 37.065 -26.189 79.111 1.00 49.80 154 LYS F CA 1
ATOM 10288 C C . LYS F 1 190 ? 36.796 -24.792 79.646 1.00 52.04 154 LYS F C 1
ATOM 10289 O O . LYS F 1 190 ? 37.507 -24.331 80.535 1.00 53.76 154 LYS F O 1
ATOM 10295 N N . PRO F 1 191 ? 35.793 -24.101 79.082 1.00 52.37 155 PRO F N 1
ATOM 10296 C CA . PRO F 1 191 ? 35.467 -22.708 79.413 1.00 53.61 155 PRO F CA 1
ATOM 10297 C C . PRO F 1 191 ? 35.263 -22.445 80.909 1.00 62.03 155 PRO F C 1
ATOM 10298 O O . PRO F 1 191 ? 35.673 -21.391 81.398 1.00 67.94 155 PRO F O 1
ATOM 10302 N N . GLU F 1 192 ? 34.649 -23.383 81.624 1.00 63.37 156 GLU F N 1
ATOM 10303 C CA . GLU F 1 192 ? 34.358 -23.176 83.038 1.00 64.87 156 GLU F CA 1
ATOM 10304 C C . GLU F 1 192 ? 35.609 -23.239 83.910 1.00 61.67 156 GLU F C 1
ATOM 10305 O O . GLU F 1 192 ? 35.555 -22.940 85.098 1.00 67.00 156 GLU F O 1
ATOM 10311 N N . PHE F 1 193 ? 36.736 -23.614 83.322 1.00 56.54 157 PHE F N 1
ATOM 10312 C CA . PHE F 1 193 ? 37.968 -23.750 84.087 1.00 58.71 157 PHE F CA 1
ATOM 10313 C C . PHE F 1 193 ? 39.061 -22.725 83.734 1.00 58.39 157 PHE F C 1
ATOM 10314 O O . PHE F 1 193 ? 40.091 -22.673 84.411 1.00 61.26 157 PHE F O 1
ATOM 10322 N N . ILE F 1 194 ? 38.873 -21.945 82.669 1.00 51.14 158 ILE F N 1
ATOM 10323 C CA . ILE F 1 194 ? 39.929 -21.016 82.250 1.00 54.08 158 ILE F CA 1
ATOM 10324 C C . ILE F 1 194 ? 40.183 -19.925 83.282 1.00 54.98 158 ILE F C 1
ATOM 10325 O O . ILE F 1 194 ? 41.340 -19.573 83.544 1.00 54.14 158 ILE F O 1
ATOM 10330 N N . ARG F 1 195 ? 39.118 -19.421 83.902 1.00 51.58 159 ARG F N 1
ATOM 10331 C CA . ARG F 1 195 ? 39.298 -18.360 84.887 1.00 59.24 159 ARG F CA 1
ATOM 10332 C C . ARG F 1 195 ? 40.183 -18.802 86.046 1.00 59.87 159 ARG F C 1
ATOM 10333 O O . ARG F 1 195 ? 41.133 -18.109 86.392 1.00 68.24 159 ARG F O 1
ATOM 10341 N N . HIS F 1 196 ? 39.874 -19.945 86.647 1.00 53.53 160 HIS F N 1
ATOM 10342 C CA . HIS F 1 196 ? 40.669 -20.412 87.771 1.00 56.71 160 HIS F CA 1
ATOM 10343 C C . HIS F 1 196 ? 42.096 -20.794 87.385 1.00 60.33 160 HIS F C 1
ATOM 10344 O O . HIS F 1 196 ? 43.050 -20.450 88.080 1.00 66.29 160 HIS F O 1
ATOM 10351 N N . TYR F 1 197 ? 42.250 -21.492 86.271 1.00 61.40 161 TYR F N 1
ATOM 10352 C CA . TYR F 1 197 ? 43.556 -22.041 85.923 1.00 60.92 161 TYR F CA 1
ATOM 10353 C C . TYR F 1 197 ? 44.454 -21.050 85.178 1.00 58.08 161 TYR F C 1
ATOM 10354 O O . TYR F 1 197 ? 45.664 -21.010 85.403 1.00 59.17 161 TYR F O 1
ATOM 10363 N N . TYR F 1 198 ? 43.872 -20.277 84.271 1.00 55.29 162 TYR F N 1
ATOM 10364 C CA . TYR F 1 198 ? 44.654 -19.325 83.488 1.00 58.47 162 TYR F CA 1
ATOM 10365 C C . TYR F 1 198 ? 44.705 -17.935 84.115 1.00 59.47 162 TYR F C 1
ATOM 10366 O O . TYR F 1 198 ? 45.773 -17.335 84.227 1.00 58.76 162 TYR F O 1
ATOM 10375 N N . TYR F 1 199 ? 43.549 -17.442 84.546 1.00 57.88 163 TYR F N 1
ATOM 10376 C CA . TYR F 1 199 ? 43.389 -16.018 84.803 1.00 61.80 163 TYR F CA 1
ATOM 10377 C C . TYR F 1 199 ? 42.937 -15.703 86.225 1.00 64.47 163 TYR F C 1
ATOM 10378 O O . TYR F 1 199 ? 42.202 -14.735 86.462 1.00 59.75 163 TYR F O 1
ATOM 10387 N N . SER F 1 200 ? 43.387 -16.524 87.166 1.00 69.84 164 SER F N 1
ATOM 10388 C CA . SER F 1 200 ? 42.957 -16.417 88.554 1.00 69.75 164 SER F CA 1
ATOM 10389 C C . SER F 1 200 ? 43.332 -15.072 89.181 1.00 77.19 164 SER F C 1
ATOM 10390 O O . SER F 1 200 ? 42.703 -14.631 90.141 1.00 79.85 164 SER F O 1
ATOM 10393 N N . GLN F 1 201 ? 44.328 -14.402 88.612 1.00 78.20 165 GLN F N 1
ATOM 10394 C CA . GLN F 1 201 ? 44.767 -13.122 89.152 1.00 80.11 165 GLN F CA 1
ATOM 10395 C C . GLN F 1 201 ? 44.588 -12.002 88.112 1.00 80.72 165 GLN F C 1
ATOM 10396 O O . GLN F 1 201 ? 45.171 -10.923 88.234 1.00 79.65 165 GLN F O 1
ATOM 10402 N N . SER F 1 202 ? 43.794 -12.278 87.078 1.00 76.86 166 SER F N 1
ATOM 10403 C CA . SER F 1 202 ? 43.617 -11.356 85.954 1.00 69.61 166 SER F CA 1
ATOM 10404 C C . SER F 1 202 ? 42.251 -10.656 85.992 1.00 60.37 166 SER F C 1
ATOM 10405 O O . SER F 1 202 ? 41.318 -11.154 86.616 1.00 56.88 166 SER F O 1
ATOM 10408 N N . PRO F 1 203 ? 42.140 -9.478 85.351 1.00 55.83 167 PRO F N 1
ATOM 10409 C CA . PRO F 1 203 ? 40.856 -8.762 85.254 1.00 55.84 167 PRO F CA 1
ATOM 10410 C C . PRO F 1 203 ? 39.783 -9.613 84.581 1.00 65.24 167 PRO F C 1
ATOM 10411 O O . PRO F 1 203 ? 40.112 -10.417 83.709 1.00 69.97 167 PRO F O 1
ATOM 10415 N N . LEU F 1 204 ? 38.529 -9.468 84.998 1.00 62.26 168 LEU F N 1
ATOM 10416 C CA . LEU F 1 204 ? 37.451 -10.260 84.415 1.00 61.58 168 LEU F CA 1
ATOM 10417 C C . LEU F 1 204 ? 37.281 -10.046 82.911 1.00 69.97 168 LEU F C 1
ATOM 10418 O O . LEU F 1 204 ? 36.912 -10.969 82.183 1.00 75.70 168 LEU F O 1
ATOM 10423 N N . GLU F 1 205 ? 37.526 -8.825 82.450 1.00 70.07 169 GLU F N 1
ATOM 10424 C CA . GLU F 1 205 ? 37.361 -8.515 81.037 1.00 65.25 169 GLU F CA 1
ATOM 10425 C C . GLU F 1 205 ? 38.363 -9.278 80.176 1.00 62.39 169 GLU F C 1
ATOM 10426 O O . GLU F 1 205 ? 38.063 -9.631 79.037 1.00 68.01 169 GLU F O 1
ATOM 10432 N N . ASP F 1 206 ? 39.543 -9.553 80.721 1.00 54.71 170 ASP F N 1
ATOM 10433 C CA . ASP F 1 206 ? 40.527 -10.336 79.989 1.00 55.42 170 ASP F CA 1
ATOM 10434 C C . ASP F 1 206 ? 40.080 -11.779 79.830 1.00 59.38 170 ASP F C 1
ATOM 10435 O O . ASP F 1 206 ? 40.497 -12.461 78.896 1.00 68.57 170 ASP F O 1
ATOM 10440 N N . VAL F 1 207 ? 39.245 -12.253 80.746 1.00 56.54 171 VAL F N 1
ATOM 10441 C CA . VAL F 1 207 ? 38.670 -13.584 80.604 1.00 53.47 171 VAL F CA 1
ATOM 10442 C C . VAL F 1 207 ? 37.701 -13.612 79.429 1.00 49.93 171 VAL F C 1
ATOM 10443 O O . VAL F 1 207 ? 37.763 -14.515 78.594 1.00 50.84 171 VAL F O 1
ATOM 10447 N N . THR F 1 208 ? 36.838 -12.604 79.342 1.00 46.48 172 THR F N 1
ATOM 10448 C CA . THR F 1 208 ? 35.905 -12.511 78.227 1.00 44.17 172 THR F CA 1
ATOM 10449 C C . THR F 1 208 ? 36.676 -12.477 76.914 1.00 43.55 172 THR F C 1
ATOM 10450 O O . THR F 1 208 ? 36.375 -13.240 75.992 1.00 40.02 172 THR F O 1
ATOM 10454 N N . LEU F 1 209 ? 37.683 -11.609 76.854 1.00 40.58 173 LEU F N 1
ATOM 10455 C CA . LEU F 1 209 ? 38.544 -11.506 75.687 1.00 42.73 173 LEU F CA 1
ATOM 10456 C C . LEU F 1 209 ? 39.117 -12.867 75.304 1.00 48.01 173 LEU F C 1
ATOM 10457 O O . LEU F 1 209 ? 38.985 -13.308 74.159 1.00 51.47 173 LEU F O 1
ATOM 10462 N N . SER F 1 210 ? 39.741 -13.535 76.267 1.00 44.50 174 SER F N 1
ATOM 10463 C CA . SER F 1 210 ? 40.329 -14.845 76.022 1.00 44.44 174 SER F CA 1
ATOM 10464 C C . SER F 1 210 ? 39.297 -15.871 75.572 1.00 43.26 174 SER F C 1
ATOM 10465 O O . SER F 1 210 ? 39.590 -16.717 74.732 1.00 43.26 174 SER F O 1
ATOM 10468 N N . SER F 1 211 ? 38.096 -15.805 76.139 1.00 41.55 175 SER F N 1
ATOM 10469 C CA . SER F 1 211 ? 37.059 -16.779 75.814 1.00 39.68 175 SER F CA 1
ATOM 10470 C C . SER F 1 211 ? 36.658 -16.706 74.340 1.00 42.99 175 SER F C 1
ATOM 10471 O O . SER F 1 211 ? 36.087 -17.656 73.800 1.00 49.64 175 SER F O 1
ATOM 10474 N N . LYS F 1 212 ? 36.961 -15.584 73.691 1.00 41.47 176 LYS F N 1
ATOM 10475 C CA . LYS F 1 212 ? 36.636 -15.421 72.279 1.00 39.72 176 LYS F CA 1
ATOM 10476 C C . LYS F 1 212 ? 37.844 -15.604 71.367 1.00 43.58 176 LYS F C 1
ATOM 10477 O O . LYS F 1 212 ? 37.716 -15.490 70.147 1.00 44.01 176 LYS F O 1
ATOM 10483 N N . LEU F 1 213 ? 39.000 -15.931 71.940 1.00 41.30 177 LEU F N 1
ATOM 10484 C CA . LEU F 1 213 ? 40.221 -16.024 71.143 1.00 38.40 177 LEU F CA 1
ATOM 10485 C C . LEU F 1 213 ? 41.007 -17.325 71.331 1.00 47.92 177 LEU F C 1
ATOM 10486 O O . LEU F 1 213 ? 41.842 -17.676 70.496 1.00 50.04 177 LEU F O 1
ATOM 10491 N N . LEU F 1 214 ? 40.756 -18.036 72.424 1.00 49.58 178 LEU F N 1
ATOM 10492 C CA . LEU F 1 214 ? 41.465 -19.285 72.674 1.00 45.95 178 LEU F CA 1
ATOM 10493 C C . LEU F 1 214 ? 41.123 -20.307 71.602 1.00 43.83 178 LEU F C 1
ATOM 10494 O O . LEU F 1 214 ? 39.957 -20.494 71.264 1.00 45.07 178 LEU F O 1
ATOM 10499 N N . ARG F 1 215 ? 42.154 -20.938 71.051 1.00 43.67 179 ARG F N 1
ATOM 10500 C CA . ARG F 1 215 ? 42.005 -21.955 70.010 1.00 41.30 179 ARG F CA 1
ATOM 10501 C C . ARG F 1 215 ? 42.659 -23.247 70.495 1.00 44.61 179 ARG F C 1
ATOM 10502 O O . ARG F 1 215 ? 43.548 -23.204 71.336 1.00 44.92 179 ARG F O 1
ATOM 10510 N N . PRO F 1 216 ? 42.212 -24.405 69.984 1.00 44.49 180 PRO F N 1
ATOM 10511 C CA . PRO F 1 216 ? 42.835 -25.667 70.400 1.00 37.00 180 PRO F CA 1
ATOM 10512 C C . PRO F 1 216 ? 44.331 -25.675 70.122 1.00 35.63 180 PRO F C 1
ATOM 10513 O O . PRO F 1 216 ? 44.778 -25.073 69.157 1.00 39.47 180 PRO F O 1
ATOM 10517 N N . ALA F 1 217 ? 45.098 -26.304 71.002 1.00 37.63 181 ALA F N 1
ATOM 10518 C CA . ALA F 1 217 ? 46.545 -26.372 70.854 1.00 39.92 181 ALA F CA 1
ATOM 10519 C C . ALA F 1 217 ? 46.945 -27.683 70.199 1.00 42.36 181 ALA F C 1
ATOM 10520 O O . ALA F 1 217 ? 46.346 -28.725 70.473 1.00 41.63 181 ALA F O 1
ATOM 10522 N N . PRO F 1 218 ? 47.964 -27.639 69.333 1.00 42.46 182 PRO F N 1
ATOM 10523 C CA . PRO F 1 218 ? 48.433 -28.822 68.603 1.00 45.94 182 PRO F CA 1
ATOM 10524 C C . PRO F 1 218 ? 49.213 -29.817 69.466 1.00 49.66 182 PRO F C 1
ATOM 10525 O O . PRO F 1 218 ? 50.438 -29.699 69.555 1.00 50.87 182 PRO F O 1
ATOM 10529 N N . MET F 1 219 ? 48.520 -30.767 70.092 1.00 51.01 183 MET F N 1
ATOM 10530 C CA . MET F 1 219 ? 49.175 -31.786 70.924 1.00 54.91 183 MET F CA 1
ATOM 10531 C C . MET F 1 219 ? 50.290 -32.520 70.173 1.00 61.26 183 MET F C 1
ATOM 10532 O O . MET F 1 219 ? 51.384 -32.707 70.705 1.00 64.91 183 MET F O 1
ATOM 10537 N N . ARG F 1 220 ? 50.009 -32.925 68.937 1.00 59.67 184 ARG F N 1
ATOM 10538 C CA . ARG F 1 220 ? 50.959 -33.708 68.153 1.00 61.81 184 ARG F CA 1
ATOM 10539 C C . ARG F 1 220 ? 52.288 -32.972 68.016 1.00 66.14 184 ARG F C 1
ATOM 10540 O O . ARG F 1 220 ? 53.356 -33.586 68.031 1.00 69.05 184 ARG F O 1
ATOM 10548 N N . ALA F 1 221 ? 52.214 -31.652 67.888 1.00 64.76 185 ALA F N 1
ATOM 10549 C CA . ALA F 1 221 ? 53.408 -30.832 67.751 1.00 64.56 185 ALA F CA 1
ATOM 10550 C C . ALA F 1 221 ? 54.244 -30.801 69.030 1.00 65.06 185 ALA F C 1
ATOM 10551 O O . ALA F 1 221 ? 55.462 -30.672 68.975 1.00 66.32 185 ALA F O 1
ATOM 10553 N N . PHE F 1 222 ? 53.588 -30.917 70.180 1.00 68.65 186 PHE F N 1
ATOM 10554 C CA . PHE F 1 222 ? 54.271 -30.801 71.473 1.00 70.80 186 PHE F CA 1
ATOM 10555 C C . PHE F 1 222 ? 55.131 -32.006 71.859 1.00 76.72 186 PHE F C 1
ATOM 10556 O O . PHE F 1 222 ? 56.026 -31.886 72.693 1.00 80.77 186 PHE F O 1
ATOM 10564 N N . GLN F 1 223 ? 54.866 -33.160 71.260 1.00 78.91 187 GLN F N 1
ATOM 10565 C CA . GLN F 1 223 ? 55.629 -34.365 71.567 1.00 84.29 187 GLN F CA 1
ATOM 10566 C C . GLN F 1 223 ? 57.074 -34.267 71.073 1.00 87.79 187 GLN F C 1
ATOM 10567 O O . GLN F 1 223 ? 57.948 -35.001 71.536 1.00 86.50 187 GLN F O 1
ATOM 10573 N N . ASP F 1 224 ? 57.309 -33.373 70.114 1.00 92.70 188 ASP F N 1
ATOM 10574 C CA . ASP F 1 224 ? 58.632 -33.201 69.517 1.00 97.29 188 ASP F CA 1
ATOM 10575 C C . ASP F 1 224 ? 59.429 -32.050 70.128 1.00 95.35 188 ASP F C 1
ATOM 10576 O O . ASP F 1 224 ? 60.621 -31.905 69.860 1.00 96.80 188 ASP F O 1
ATOM 10581 N N . LEU F 1 225 ? 58.761 -31.223 70.926 1.00 90.93 189 LEU F N 1
ATOM 10582 C CA . LEU F 1 225 ? 59.417 -30.101 71.590 1.00 87.88 189 LEU F CA 1
ATOM 10583 C C . LEU F 1 225 ? 60.440 -30.564 72.617 1.00 92.10 189 LEU F C 1
ATOM 10584 O O . LEU F 1 225 ? 60.211 -31.528 73.346 1.00 93.63 189 LEU F O 1
ATOM 10589 N N . ASP F 1 226 ? 61.575 -29.874 72.648 1.00 97.35 190 ASP F N 1
ATOM 10590 C CA . ASP F 1 226 ? 62.635 -30.120 73.626 1.00 105.26 190 ASP F CA 1
ATOM 10591 C C . ASP F 1 226 ? 63.250 -31.524 73.579 1.00 107.13 190 ASP F C 1
ATOM 10592 O O . ASP F 1 226 ? 63.627 -32.087 74.606 1.00 107.65 190 ASP F O 1
ATOM 10597 N N . LYS F 1 227 ? 63.350 -32.077 72.376 1.00 108.05 191 LYS F N 1
ATOM 10598 C CA . LYS F 1 227 ? 64.143 -33.275 72.138 1.00 107.33 191 LYS F CA 1
ATOM 10599 C C . LYS F 1 227 ? 65.365 -32.866 71.334 1.00 107.89 191 LYS F C 1
ATOM 10600 O O . LYS F 1 227 ? 65.489 -33.203 70.154 1.00 107.14 191 LYS F O 1
ATOM 10606 N N . LEU F 1 228 ? 66.273 -32.141 71.977 1.00 106.91 192 LEU F N 1
ATOM 10607 C CA . LEU F 1 228 ? 67.369 -31.517 71.256 1.00 105.99 192 LEU F CA 1
ATOM 10608 C C . LEU F 1 228 ? 68.710 -32.084 71.696 1.00 107.68 192 LEU F C 1
ATOM 10609 O O . LEU F 1 228 ? 68.930 -32.314 72.882 1.00 106.12 192 LEU F O 1
ATOM 10614 N N . PRO F 1 229 ? 69.622 -32.285 70.732 1.00 111.19 193 PRO F N 1
ATOM 10615 C CA . PRO F 1 229 ? 70.993 -32.724 71.009 1.00 113.80 193 PRO F CA 1
ATOM 10616 C C . PRO F 1 229 ? 71.780 -31.611 71.682 1.00 117.38 193 PRO F C 1
ATOM 10617 O O . PRO F 1 229 ? 71.500 -30.440 71.417 1.00 117.13 193 PRO F O 1
ATOM 10621 N N . PRO F 1 230 ? 72.740 -31.972 72.553 1.00 119.97 194 PRO F N 1
ATOM 10622 C CA . PRO F 1 230 ? 73.548 -31.002 73.302 1.00 121.63 194 PRO F CA 1
ATOM 10623 C C . PRO F 1 230 ? 74.100 -29.900 72.412 1.00 121.84 194 PRO F C 1
ATOM 10624 O O . PRO F 1 230 ? 74.531 -30.161 71.291 1.00 120.30 194 PRO F O 1
ATOM 10628 N N . ASN F 1 231 ? 74.081 -28.674 72.914 1.00 124.21 195 ASN F N 1
ATOM 10629 C CA . ASN F 1 231 ? 74.471 -27.533 72.108 1.00 128.11 195 ASN F CA 1
ATOM 10630 C C . ASN F 1 231 ? 75.339 -26.574 72.913 1.00 131.74 195 ASN F C 1
ATOM 10631 O O . ASN F 1 231 ? 74.823 -25.692 73.601 1.00 132.15 195 ASN F O 1
ATOM 10636 N N . PRO F 1 232 ? 76.668 -26.754 72.835 1.00 134.27 196 PRO F N 1
ATOM 10637 C CA . PRO F 1 232 ? 77.632 -25.957 73.600 1.00 136.16 196 PRO F CA 1
ATOM 10638 C C . PRO F 1 232 ? 77.612 -24.494 73.174 1.00 136.43 196 PRO F C 1
ATOM 10639 O O . PRO F 1 232 ? 77.989 -23.619 73.954 1.00 139.49 196 PRO F O 1
ATOM 10643 N N . GLU F 1 233 ? 77.172 -24.239 71.946 1.00 132.21 197 GLU F N 1
ATOM 10644 C CA . GLU F 1 233 ? 77.092 -22.881 71.426 1.00 131.00 197 GLU F CA 1
ATOM 10645 C C . GLU F 1 233 ? 75.928 -22.148 72.086 1.00 129.06 197 GLU F C 1
ATOM 10646 O O . GLU F 1 233 ? 76.015 -20.955 72.380 1.00 130.83 197 GLU F O 1
ATOM 10652 N N . ALA F 1 234 ? 74.847 -22.881 72.334 1.00 123.37 198 ALA F N 1
ATOM 10653 C CA . ALA F 1 234 ? 73.653 -22.321 72.957 1.00 118.41 198 ALA F CA 1
ATOM 10654 C C . ALA F 1 234 ? 73.819 -22.075 74.456 1.00 115.04 198 ALA F C 1
ATOM 10655 O O . ALA F 1 234 ? 73.119 -21.245 75.039 1.00 112.49 198 ALA F O 1
ATOM 10657 N N . GLU F 1 235 ? 74.748 -22.796 75.076 1.00 114.43 199 GLU F N 1
ATOM 10658 C CA . GLU F 1 235 ? 74.986 -22.663 76.509 1.00 114.88 199 GLU F CA 1
ATOM 10659 C C . GLU F 1 235 ? 75.566 -21.303 76.880 1.00 116.13 199 GLU F C 1
ATOM 10660 O O . GLU F 1 235 ? 75.400 -20.835 78.008 1.00 118.62 199 GLU F O 1
ATOM 10666 N N . LYS F 1 236 ? 76.231 -20.664 75.924 1.00 114.76 200 LYS F N 1
ATOM 10667 C CA . LYS F 1 236 ? 76.890 -19.391 76.181 1.00 116.35 200 LYS F CA 1
ATOM 10668 C C . LYS F 1 236 ? 75.905 -18.232 76.308 1.00 114.78 200 LYS F C 1
ATOM 10669 O O . LYS F 1 236 ? 76.228 -17.200 76.897 1.00 116.91 200 LYS F O 1
ATOM 10675 N N . VAL F 1 237 ? 74.698 -18.411 75.779 1.00 109.00 201 VAL F N 1
ATOM 10676 C CA . VAL F 1 237 ? 73.694 -17.350 75.795 1.00 103.25 201 VAL F CA 1
ATOM 10677 C C . VAL F 1 237 ? 73.073 -17.171 77.176 1.00 99.67 201 VAL F C 1
ATOM 10678 O O . VAL F 1 237 ? 72.558 -18.125 77.757 1.00 98.48 201 VAL F O 1
ATOM 10682 N N . PRO F 1 238 ? 73.122 -15.938 77.706 1.00 98.41 202 PRO F N 1
ATOM 10683 C CA . PRO F 1 238 ? 72.578 -15.667 79.039 1.00 96.31 202 PRO F CA 1
ATOM 10684 C C . PRO F 1 238 ? 71.079 -15.901 79.070 1.00 91.36 202 PRO F C 1
ATOM 10685 O O . PRO F 1 238 ? 70.359 -15.378 78.221 1.00 90.46 202 PRO F O 1
ATOM 10689 N N . ARG F 1 239 ? 70.618 -16.673 80.046 1.00 91.74 203 ARG F N 1
ATOM 10690 C CA . ARG F 1 239 ? 69.195 -16.951 80.183 1.00 89.60 203 ARG F CA 1
ATOM 10691 C C . ARG F 1 239 ? 68.629 -16.294 81.434 1.00 84.42 203 ARG F C 1
ATOM 10692 O O . ARG F 1 239 ? 69.336 -16.098 82.418 1.00 85.87 203 ARG F O 1
ATOM 10700 N N . VAL F 1 240 ? 67.347 -15.961 81.385 1.00 80.72 204 VAL F N 1
ATOM 10701 C CA . VAL F 1 240 ? 66.652 -15.400 82.532 1.00 81.60 204 VAL F CA 1
ATOM 10702 C C . VAL F 1 240 ? 65.370 -16.161 82.763 1.00 86.20 204 VAL F C 1
ATOM 10703 O O . VAL F 1 240 ? 64.570 -16.311 81.843 1.00 87.25 204 VAL F O 1
ATOM 10707 N N . TYR F 1 241 ? 65.161 -16.634 83.987 1.00 91.64 205 TYR F N 1
ATOM 10708 C CA . TYR F 1 241 ? 63.884 -17.243 84.331 1.00 87.19 205 TYR F CA 1
ATOM 10709 C C . TYR F 1 241 ? 63.064 -16.296 85.192 1.00 84.07 205 TYR F C 1
ATOM 10710 O O . TYR F 1 241 ? 63.555 -15.758 86.177 1.00 82.91 205 TYR F O 1
ATOM 10719 N N . ILE F 1 242 ? 61.804 -16.116 84.822 1.00 83.44 206 ILE F N 1
ATOM 10720 C CA . ILE F 1 242 ? 60.886 -15.326 85.623 1.00 81.02 206 ILE F CA 1
ATOM 10721 C C . ILE F 1 242 ? 59.800 -16.258 86.123 1.00 79.17 206 ILE F C 1
ATOM 10722 O O . ILE F 1 242 ? 59.028 -16.805 85.338 1.00 73.40 206 ILE F O 1
ATOM 10727 N N . LYS F 1 243 ? 59.767 -16.457 87.433 1.00 85.71 207 LYS F N 1
ATOM 10728 C CA . LYS F 1 243 ? 58.840 -17.394 88.060 1.00 86.33 207 LYS F CA 1
ATOM 10729 C C . LYS F 1 243 ? 57.507 -16.740 88.434 1.00 79.59 207 LYS F C 1
ATOM 10730 O O . LYS F 1 243 ? 57.469 -15.632 88.968 1.00 75.24 207 LYS F O 1
ATOM 10736 N N . THR F 1 244 ? 56.417 -17.447 88.160 1.00 78.28 208 THR F N 1
ATOM 10737 C CA . THR F 1 244 ? 55.094 -16.989 88.551 1.00 80.16 208 THR F CA 1
ATOM 10738 C C . THR F 1 244 ? 54.729 -17.714 89.829 1.00 82.02 208 THR F C 1
ATOM 10739 O O . THR F 1 244 ? 54.726 -18.943 89.871 1.00 82.06 208 THR F O 1
ATOM 10743 N N . ALA F 1 245 ? 54.414 -16.949 90.866 1.00 81.58 209 ALA F N 1
ATOM 10744 C CA . ALA F 1 245 ? 54.299 -17.505 92.210 1.00 77.54 209 ALA F CA 1
ATOM 10745 C C . ALA F 1 245 ? 52.927 -18.079 92.543 1.00 73.73 209 ALA F C 1
ATOM 10746 O O . ALA F 1 245 ? 52.818 -18.987 93.363 1.00 76.18 209 ALA F O 1
ATOM 10748 N N . LYS F 1 246 ? 51.884 -17.558 91.909 1.00 66.74 210 LYS F N 1
ATOM 10749 C CA . LYS F 1 246 ? 50.529 -18.023 92.189 1.00 61.44 210 LYS F CA 1
ATOM 10750 C C . LYS F 1 246 ? 49.905 -18.752 90.992 1.00 61.83 210 LYS F C 1
ATOM 10751 O O . LYS F 1 246 ? 48.734 -18.560 90.663 1.00 57.92 210 LYS F O 1
ATOM 10757 N N . ASP F 1 247 ? 50.704 -19.600 90.355 1.00 67.45 211 ASP F N 1
ATOM 10758 C CA . ASP F 1 247 ? 50.303 -20.306 89.144 1.00 73.22 211 ASP F CA 1
ATOM 10759 C C . ASP F 1 247 ? 49.512 -21.572 89.457 1.00 69.51 211 ASP F C 1
ATOM 10760 O O . ASP F 1 247 ? 50.073 -22.558 89.939 1.00 64.42 211 ASP F O 1
ATOM 10765 N N . ASN F 1 248 ? 48.211 -21.546 89.171 1.00 70.48 212 ASN F N 1
ATOM 10766 C CA . ASN F 1 248 ? 47.358 -22.712 89.415 1.00 67.64 212 ASN F CA 1
ATOM 10767 C C . ASN F 1 248 ? 47.536 -23.830 88.387 1.00 70.54 212 ASN F C 1
ATOM 10768 O O . ASN F 1 248 ? 46.927 -24.891 88.511 1.00 71.59 212 ASN F O 1
ATOM 10773 N N . LEU F 1 249 ? 48.361 -23.591 87.372 1.00 68.45 213 LEU F N 1
ATOM 10774 C CA . LEU F 1 249 ? 48.527 -24.569 86.311 1.00 65.67 213 LEU F CA 1
ATOM 10775 C C . LEU F 1 249 ? 49.954 -25.095 86.274 1.00 60.99 213 LEU F C 1
ATOM 10776 O O . LEU F 1 249 ? 50.180 -26.300 86.148 1.00 58.89 213 LEU F O 1
ATOM 10781 N N . PHE F 1 250 ? 50.918 -24.192 86.423 1.00 59.72 214 PHE F N 1
ATOM 10782 C CA . PHE F 1 250 ? 52.320 -24.584 86.413 1.00 66.25 214 PHE F CA 1
ATOM 10783 C C . PHE F 1 250 ? 52.886 -24.313 87.795 1.00 77.86 214 PHE F C 1
ATOM 10784 O O . PHE F 1 250 ? 53.394 -23.222 88.060 1.00 84.52 214 PHE F O 1
ATOM 10792 N N . ASP F 1 251 ? 52.817 -25.322 88.661 1.00 79.23 215 ASP F N 1
ATOM 10793 C CA . ASP F 1 251 ? 53.108 -25.150 90.082 1.00 79.98 215 ASP F CA 1
ATOM 10794 C C . ASP F 1 251 ? 54.550 -24.709 90.345 1.00 73.83 215 ASP F C 1
ATOM 10795 O O . ASP F 1 251 ? 55.464 -25.047 89.588 1.00 63.83 215 ASP F O 1
ATOM 10800 N N . SER F 1 252 ? 54.729 -23.958 91.432 1.00 74.67 216 SER F N 1
ATOM 10801 C CA . SER F 1 252 ? 56.017 -23.388 91.812 1.00 72.79 216 SER F CA 1
ATOM 10802 C C . SER F 1 252 ? 57.130 -24.425 91.898 1.00 71.29 216 SER F C 1
ATOM 10803 O O . SER F 1 252 ? 58.259 -24.172 91.465 1.00 68.32 216 SER F O 1
ATOM 10806 N N . VAL F 1 253 ? 56.801 -25.591 92.445 1.00 68.18 217 VAL F N 1
ATOM 10807 C CA . VAL F 1 253 ? 57.783 -26.650 92.639 1.00 70.51 217 VAL F CA 1
ATOM 10808 C C . VAL F 1 253 ? 58.397 -27.114 91.319 1.00 66.77 217 VAL F C 1
ATOM 10809 O O . VAL F 1 253 ? 59.605 -27.333 91.232 1.00 64.38 217 VAL F O 1
ATOM 10813 N N . ARG F 1 254 ? 57.574 -27.262 90.286 1.00 67.18 218 ARG F N 1
ATOM 10814 C CA . ARG F 1 254 ? 58.112 -27.655 88.987 1.00 65.90 218 ARG F CA 1
ATOM 10815 C C . ARG F 1 254 ? 58.997 -26.561 88.400 1.00 73.53 218 ARG F C 1
ATOM 10816 O O . ARG F 1 254 ? 60.025 -26.842 87.786 1.00 78.82 218 ARG F O 1
ATOM 10824 N N . GLN F 1 255 ? 58.609 -25.312 88.624 1.00 74.36 219 GLN F N 1
ATOM 10825 C CA . GLN F 1 255 ? 59.389 -24.178 88.154 1.00 74.55 219 GLN F CA 1
ATOM 10826 C C . GLN F 1 255 ? 60.742 -24.175 88.853 1.00 75.57 219 GLN F C 1
ATOM 10827 O O . GLN F 1 255 ? 61.778 -23.931 88.232 1.00 69.96 219 GLN F O 1
ATOM 10833 N N . ASP F 1 256 ? 60.718 -24.469 90.149 1.00 82.16 220 ASP F N 1
ATOM 10834 C CA . ASP F 1 256 ? 61.931 -24.537 90.949 1.00 86.21 220 ASP F CA 1
ATOM 10835 C C . ASP F 1 256 ? 62.891 -25.592 90.394 1.00 84.10 220 ASP F C 1
ATOM 10836 O O . ASP F 1 256 ? 64.109 -25.400 90.392 1.00 84.43 220 ASP F O 1
ATOM 10841 N N . LEU F 1 257 ? 62.333 -26.695 89.904 1.00 79.82 221 LEU F N 1
ATOM 10842 C CA . LEU F 1 257 ? 63.135 -27.799 89.384 1.00 81.84 221 LEU F CA 1
ATOM 10843 C C . LEU F 1 257 ? 63.872 -27.447 88.099 1.00 88.40 221 LEU F C 1
ATOM 10844 O O . LEU F 1 257 ? 65.019 -27.853 87.889 1.00 91.62 221 LEU F O 1
ATOM 10849 N N . LEU F 1 258 ? 63.194 -26.704 87.234 1.00 86.88 222 LEU F N 1
ATOM 10850 C CA . LEU F 1 258 ? 63.772 -26.258 85.980 1.00 84.10 222 LEU F CA 1
ATOM 10851 C C . LEU F 1 258 ? 64.985 -25.388 86.268 1.00 89.91 222 LEU F C 1
ATOM 10852 O O . LEU F 1 258 ? 66.021 -25.501 85.611 1.00 91.27 222 LEU F O 1
ATOM 10857 N N . VAL F 1 259 ? 64.849 -24.525 87.269 1.00 94.34 223 VAL F N 1
ATOM 10858 C CA . VAL F 1 259 ? 65.931 -23.640 87.674 1.00 97.04 223 VAL F CA 1
ATOM 10859 C C . VAL F 1 259 ? 67.114 -24.454 88.193 1.00 102.36 223 VAL F C 1
ATOM 10860 O O . VAL F 1 259 ? 68.266 -24.185 87.845 1.00 99.57 223 VAL F O 1
ATOM 10864 N N . GLU F 1 260 ? 66.816 -25.448 89.028 1.00 105.77 224 GLU F N 1
ATOM 10865 C CA . GLU F 1 260 ? 67.838 -26.313 89.612 1.00 107.80 224 GLU F CA 1
ATOM 10866 C C . GLU F 1 260 ? 68.592 -27.178 88.584 1.00 106.86 224 GLU F C 1
ATOM 10867 O O . GLU F 1 260 ? 69.814 -27.308 88.670 1.00 108.66 224 GLU F O 1
ATOM 10873 N N . ASN F 1 261 ? 67.877 -27.777 87.630 1.00 102.30 225 ASN F N 1
ATOM 10874 C CA . ASN F 1 261 ? 68.511 -28.637 86.615 1.00 101.10 225 ASN F CA 1
ATOM 10875 C C . ASN F 1 261 ? 69.299 -27.912 85.526 1.00 104.50 225 ASN F C 1
ATOM 10876 O O . ASN F 1 261 ? 70.128 -28.514 84.843 1.00 104.68 225 ASN F O 1
ATOM 10881 N N . TRP F 1 262 ? 69.020 -26.629 85.344 1.00 106.17 226 TRP F N 1
ATOM 10882 C CA . TRP F 1 262 ? 69.717 -25.844 84.337 1.00 106.72 226 TRP F CA 1
ATOM 10883 C C . TRP F 1 262 ? 69.789 -24.395 84.800 1.00 107.25 226 TRP F C 1
ATOM 10884 O O . TRP F 1 262 ? 69.041 -23.548 84.308 1.00 108.39 226 TRP F O 1
ATOM 10895 N N . PRO F 1 263 ? 70.695 -24.114 85.755 1.00 103.78 227 PRO F N 1
ATOM 10896 C CA . PRO F 1 263 ? 70.816 -22.815 86.426 1.00 102.40 227 PRO F CA 1
ATOM 10897 C C . PRO F 1 263 ? 70.906 -21.655 85.449 1.00 101.23 227 PRO F C 1
ATOM 10898 O O . PRO F 1 263 ? 71.796 -21.625 84.600 1.00 104.63 227 PRO F O 1
ATOM 10902 N N . PRO F 1 264 ? 69.983 -20.695 85.575 1.00 96.51 228 PRO F N 1
ATOM 10903 C CA . PRO F 1 264 ? 69.969 -19.533 84.687 1.00 96.68 228 PRO F CA 1
ATOM 10904 C C . PRO F 1 264 ? 70.990 -18.499 85.134 1.00 96.89 228 PRO F C 1
ATOM 10905 O O . PRO F 1 264 ? 71.471 -18.574 86.263 1.00 103.10 228 PRO F O 1
ATOM 10909 N N . SER F 1 265 ? 71.315 -17.548 84.265 1.00 93.68 229 SER F N 1
ATOM 10910 C CA . SER F 1 265 ? 72.190 -16.441 84.638 1.00 95.12 229 SER F CA 1
ATOM 10911 C C . SER F 1 265 ? 71.511 -15.594 85.715 1.00 93.50 229 SER F C 1
ATOM 10912 O O . SER F 1 265 ? 72.177 -15.077 86.611 1.00 95.14 229 SER F O 1
ATOM 10915 N N . GLN F 1 266 ? 70.187 -15.444 85.582 1.00 91.50 230 GLN F N 1
ATOM 10916 C CA . GLN F 1 266 ? 69.329 -14.687 86.503 1.00 93.33 230 GLN F CA 1
ATOM 10917 C C . GLN F 1 266 ? 68.029 -15.409 86.848 1.00 92.07 230 GLN F C 1
ATOM 10918 O O . GLN F 1 266 ? 67.550 -16.273 86.104 1.00 92.68 230 GLN F O 1
ATOM 10924 N N . LEU F 1 267 ? 67.451 -15.024 87.982 1.00 89.35 231 LEU F N 1
ATOM 10925 C CA . LEU F 1 267 ? 66.169 -15.561 88.407 1.00 83.37 231 LEU F CA 1
ATOM 10926 C C . LEU F 1 267 ? 65.276 -14.471 89.026 1.00 80.19 231 LEU F C 1
ATOM 10927 O O . LEU F 1 267 ? 65.666 -13.806 89.986 1.00 84.45 231 LEU F O 1
ATOM 10932 N N . TYR F 1 268 ? 64.084 -14.282 88.469 1.00 81.43 232 TYR F N 1
ATOM 10933 C CA . TYR F 1 268 ? 63.116 -13.329 89.026 1.00 85.73 232 TYR F CA 1
ATOM 10934 C C . TYR F 1 268 ? 61.863 -14.050 89.533 1.00 77.69 232 TYR F C 1
ATOM 10935 O O . TYR F 1 268 ? 61.539 -15.138 89.062 1.00 81.78 232 TYR F O 1
ATOM 10944 N N . VAL F 1 269 ? 61.164 -13.451 90.494 1.00 63.90 233 VAL F N 1
ATOM 10945 C CA . VAL F 1 269 ? 59.912 -14.020 90.990 1.00 59.60 233 VAL F CA 1
ATOM 10946 C C . VAL F 1 269 ? 58.795 -12.985 91.047 1.00 65.14 233 VAL F C 1
ATOM 10947 O O . VAL F 1 269 ? 58.887 -11.995 91.769 1.00 66.37 233 VAL F O 1
ATOM 10951 N N . LEU F 1 270 ? 57.742 -13.220 90.271 1.00 76.99 234 LEU F N 1
ATOM 10952 C CA . LEU F 1 270 ? 56.553 -12.372 90.294 1.00 85.83 234 LEU F CA 1
ATOM 10953 C C . LEU F 1 270 ? 55.643 -12.849 91.400 1.00 85.13 234 LEU F C 1
ATOM 10954 O O . LEU F 1 270 ? 54.911 -13.821 91.226 1.00 83.43 234 LEU F O 1
ATOM 10959 N N . GLU F 1 271 ? 55.687 -12.152 92.529 1.00 87.00 235 GLU F N 1
ATOM 10960 C CA . GLU F 1 271 ? 55.005 -12.595 93.738 1.00 94.10 235 GLU F CA 1
ATOM 10961 C C . GLU F 1 271 ? 53.485 -12.693 93.609 1.00 85.44 235 GLU F C 1
ATOM 10962 O O . GLU F 1 271 ? 52.853 -13.450 94.337 1.00 86.87 235 GLU F O 1
ATOM 10968 N N . ASP F 1 272 ? 52.895 -11.927 92.700 1.00 78.57 236 ASP F N 1
ATOM 10969 C CA . ASP F 1 272 ? 51.438 -11.856 92.625 1.00 79.80 236 ASP F CA 1
ATOM 10970 C C . ASP F 1 272 ? 50.835 -12.384 91.329 1.00 78.19 236 ASP F C 1
ATOM 10971 O O . ASP F 1 272 ? 49.637 -12.222 91.088 1.00 75.16 236 ASP F O 1
ATOM 10976 N N . SER F 1 273 ? 51.656 -13.021 90.504 1.00 79.44 237 SER F N 1
ATOM 10977 C CA . SER F 1 273 ? 51.208 -13.477 89.191 1.00 77.84 237 SER F CA 1
ATOM 10978 C C . SER F 1 273 ? 50.564 -14.854 89.191 1.00 75.41 237 SER F C 1
ATOM 10979 O O . SER F 1 273 ? 51.047 -15.777 89.853 1.00 75.90 237 SER F O 1
ATOM 10982 N N . ASP F 1 274 ? 49.485 -14.987 88.422 1.00 70.26 238 ASP F N 1
ATOM 10983 C CA . ASP F 1 274 ? 48.946 -16.300 88.075 1.00 61.97 238 ASP F CA 1
ATOM 10984 C C . ASP F 1 274 ? 49.744 -16.849 86.896 1.00 66.51 238 ASP F C 1
ATOM 10985 O O . ASP F 1 274 ? 50.926 -16.539 86.744 1.00 72.41 238 ASP F O 1
ATOM 10990 N N . HIS F 1 275 ? 49.115 -17.690 86.085 1.00 63.71 239 HIS F N 1
ATOM 10991 C CA . HIS F 1 275 ? 49.778 -18.232 84.907 1.00 59.06 239 HIS F CA 1
ATOM 10992 C C . HIS F 1 275 ? 50.021 -17.122 83.883 1.00 58.69 239 HIS F C 1
ATOM 10993 O O . HIS F 1 275 ? 51.027 -17.119 83.179 1.00 60.15 239 HIS F O 1
ATOM 11000 N N . SER F 1 276 ? 49.109 -16.156 83.843 1.00 53.98 240 SER F N 1
ATOM 11001 C CA . SER F 1 276 ? 49.118 -15.110 82.824 1.00 49.18 240 SER F CA 1
ATOM 11002 C C . SER F 1 276 ? 49.698 -13.774 83.295 1.00 53.91 240 SER F C 1
ATOM 11003 O O . SER F 1 276 ? 48.973 -12.781 83.442 1.00 49.08 240 SER F O 1
ATOM 11006 N N . ALA F 1 277 ? 51.010 -13.763 83.518 1.00 60.32 241 ALA F N 1
ATOM 11007 C CA . ALA F 1 277 ? 51.739 -12.583 83.984 1.00 60.11 241 ALA F CA 1
ATOM 11008 C C . ALA F 1 277 ? 51.451 -11.328 83.145 1.00 68.30 241 ALA F C 1
ATOM 11009 O O . ALA F 1 277 ? 51.438 -10.214 83.666 1.00 76.52 241 ALA F O 1
ATOM 11011 N N . PHE F 1 278 ? 51.240 -11.520 81.845 1.00 60.64 242 PHE F N 1
ATOM 11012 C CA . PHE F 1 278 ? 50.963 -10.426 80.915 1.00 57.29 242 PHE F CA 1
ATOM 11013 C C . PHE F 1 278 ? 49.584 -9.803 81.119 1.00 59.03 242 PHE F C 1
ATOM 11014 O O . PHE F 1 278 ? 49.308 -8.713 80.631 1.00 63.04 242 PHE F O 1
ATOM 11022 N N . PHE F 1 279 ? 48.725 -10.490 81.859 1.00 63.80 243 PHE F N 1
ATOM 11023 C CA . PHE F 1 279 ? 47.394 -9.978 82.166 1.00 69.03 243 PHE F CA 1
ATOM 11024 C C . PHE F 1 279 ? 47.324 -9.526 83.613 1.00 69.20 243 PHE F C 1
ATOM 11025 O O . PHE F 1 279 ? 46.714 -8.507 83.928 1.00 76.28 243 PHE F O 1
ATOM 11033 N N . SER F 1 280 ? 47.924 -10.320 84.494 1.00 63.51 244 SER F N 1
ATOM 11034 C CA . SER F 1 280 ? 47.803 -10.114 85.934 1.00 63.03 244 SER F CA 1
ATOM 11035 C C . SER F 1 280 ? 48.793 -9.096 86.518 1.00 62.20 244 SER F C 1
ATOM 11036 O O . SER F 1 280 ? 48.410 -8.250 87.325 1.00 56.28 244 SER F O 1
ATOM 11039 N N . VAL F 1 281 ? 50.052 -9.161 86.089 1.00 66.13 245 VAL F N 1
ATOM 11040 C CA . VAL F 1 281 ? 51.095 -8.265 86.599 1.00 69.53 245 VAL F CA 1
ATOM 11041 C C . VAL F 1 281 ? 51.959 -7.610 85.503 1.00 74.17 245 VAL F C 1
ATOM 11042 O O . VAL F 1 281 ? 53.196 -7.650 85.572 1.00 71.17 245 VAL F O 1
ATOM 11046 N N . PRO F 1 282 ? 51.312 -6.949 84.519 1.00 78.01 246 PRO F N 1
ATOM 11047 C CA . PRO F 1 282 ? 52.056 -6.469 83.343 1.00 74.46 246 PRO F CA 1
ATOM 11048 C C . PRO F 1 282 ? 53.189 -5.492 83.677 1.00 74.11 246 PRO F C 1
ATOM 11049 O O . PRO F 1 282 ? 54.314 -5.654 83.211 1.00 71.67 246 PRO F O 1
ATOM 11053 N N . THR F 1 283 ? 52.899 -4.520 84.526 1.00 75.27 247 THR F N 1
ATOM 11054 C CA . THR F 1 283 ? 53.878 -3.504 84.872 1.00 76.20 247 THR F CA 1
ATOM 11055 C C . THR F 1 283 ? 55.091 -4.079 85.600 1.00 79.70 247 THR F C 1
ATOM 11056 O O . THR F 1 283 ? 56.230 -3.692 85.337 1.00 78.56 247 THR F O 1
ATOM 11060 N N . THR F 1 284 ? 54.837 -5.010 86.513 1.00 79.65 248 THR F N 1
ATOM 11061 C CA . THR F 1 284 ? 55.911 -5.658 87.252 1.00 77.97 248 THR F CA 1
ATOM 11062 C C . THR F 1 284 ? 56.743 -6.530 86.319 1.00 74.20 248 THR F C 1
ATOM 11063 O O . THR F 1 284 ? 57.973 -6.564 86.416 1.00 70.04 248 THR F O 1
ATOM 11067 N N . LEU F 1 285 ? 56.065 -7.256 85.434 1.00 74.87 249 LEU F N 1
ATOM 11068 C CA . LEU F 1 285 ? 56.756 -8.055 84.428 1.00 77.09 249 LEU F CA 1
ATOM 11069 C C . LEU F 1 285 ? 57.599 -7.124 83.546 1.00 83.87 249 LEU F C 1
ATOM 11070 O O . LEU F 1 285 ? 58.770 -7.394 83.270 1.00 80.77 249 LEU F O 1
ATOM 11075 N N . PHE F 1 286 ? 56.988 -6.024 83.118 1.00 88.93 250 PHE F N 1
ATOM 11076 C CA . PHE F 1 286 ? 57.683 -4.968 82.390 1.00 90.80 250 PHE F CA 1
ATOM 11077 C C . PHE F 1 286 ? 58.949 -4.540 83.132 1.00 90.13 250 PHE F C 1
ATOM 11078 O O . PHE F 1 286 ? 60.037 -4.510 82.560 1.00 89.16 250 PHE F O 1
ATOM 11086 N N . ALA F 1 287 ? 58.799 -4.245 84.420 1.00 90.76 251 ALA F N 1
ATOM 11087 C CA . ALA F 1 287 ? 59.913 -3.796 85.248 1.00 85.73 251 ALA F CA 1
ATOM 11088 C C . ALA F 1 287 ? 61.028 -4.829 85.330 1.00 82.88 251 ALA F C 1
ATOM 11089 O O . ALA F 1 287 ? 62.205 -4.493 85.189 1.00 82.08 251 ALA F O 1
ATOM 11091 N N . TYR F 1 288 ? 60.653 -6.085 85.546 1.00 80.63 252 TYR F N 1
ATOM 11092 C CA . TYR F 1 288 ? 61.636 -7.154 85.673 1.00 86.44 252 TYR F CA 1
ATOM 11093 C C . TYR F 1 288 ? 62.388 -7.303 84.352 1.00 87.12 252 TYR F C 1
ATOM 11094 O O . TYR F 1 288 ? 63.598 -7.543 84.330 1.00 87.21 252 TYR F O 1
ATOM 11103 N N . LEU F 1 289 ? 61.651 -7.152 83.255 1.00 85.71 253 LEU F N 1
ATOM 11104 C CA . LEU F 1 289 ? 62.223 -7.185 81.914 1.00 86.26 253 LEU F CA 1
ATOM 11105 C C . LEU F 1 289 ? 63.233 -6.052 81.723 1.00 90.49 253 LEU F C 1
ATOM 11106 O O . LEU F 1 289 ? 64.307 -6.254 81.146 1.00 90.29 253 LEU F O 1
ATOM 11111 N N . LEU F 1 290 ? 62.884 -4.862 82.205 1.00 93.57 254 LEU F N 1
ATOM 11112 C CA . LEU F 1 290 ? 63.792 -3.721 82.144 1.00 95.22 254 LEU F CA 1
ATOM 11113 C C . LEU F 1 290 ? 65.042 -4.020 82.950 1.00 91.55 254 LEU F C 1
ATOM 11114 O O . LEU F 1 290 ? 66.145 -3.691 82.544 1.00 85.01 254 LEU F O 1
ATOM 11119 N N . ARG F 1 291 ? 64.864 -4.676 84.089 1.00 97.41 255 ARG F N 1
ATOM 11120 C CA . ARG F 1 291 ? 66.000 -5.028 84.925 1.00 101.80 255 ARG F CA 1
ATOM 11121 C C . ARG F 1 291 ? 66.880 -6.044 84.225 1.00 102.42 255 ARG F C 1
ATOM 11122 O O . ARG F 1 291 ? 68.098 -5.941 84.279 1.00 102.15 255 ARG F O 1
ATOM 11130 N N . ALA F 1 292 ? 66.263 -7.011 83.554 1.00 102.94 256 ALA F N 1
ATOM 11131 C CA . ALA F 1 292 ? 67.000 -8.032 82.802 1.00 104.84 256 ALA F CA 1
ATOM 11132 C C . ALA F 1 292 ? 67.778 -7.420 81.640 1.00 110.98 256 ALA F C 1
ATOM 11133 O O . ALA F 1 292 ? 68.818 -7.934 81.229 1.00 113.21 256 ALA F O 1
ATOM 11135 N N . VAL F 1 293 ? 67.235 -6.350 81.074 1.00 115.41 257 VAL F N 1
ATOM 11136 C CA . VAL F 1 293 ? 67.912 -5.610 80.006 1.00 119.69 257 VAL F CA 1
ATOM 11137 C C . VAL F 1 293 ? 69.162 -4.867 80.514 1.00 123.66 257 VAL F C 1
ATOM 11138 O O . VAL F 1 293 ? 70.170 -4.781 79.809 1.00 123.08 257 VAL F O 1
ATOM 11142 N N . SER F 1 294 ? 69.104 -4.389 81.758 1.00 125.41 258 SER F N 1
ATOM 11143 C CA . SER F 1 294 ? 70.196 -3.630 82.377 1.00 124.55 258 SER F CA 1
ATOM 11144 C C . SER F 1 294 ? 71.534 -4.356 82.339 1.00 129.28 258 SER F C 1
ATOM 11145 O O . SER F 1 294 ? 72.587 -3.735 82.476 1.00 131.03 258 SER F O 1
ATOM 11148 N N . PHE F 1 295 ? 71.480 -5.671 82.174 1.00 135.50 259 PHE F N 1
ATOM 11149 C CA . PHE F 1 295 ? 72.677 -6.496 82.101 1.00 148.93 259 PHE F CA 1
ATOM 11150 C C . PHE F 1 295 ? 73.362 -6.337 80.746 1.00 151.97 259 PHE F C 1
ATOM 11151 O O . PHE F 1 295 ? 74.287 -5.542 80.602 1.00 154.14 259 PHE F O 1
ATOM 11159 N N . LEU F 1 296 ? 72.893 -7.087 79.754 1.00 149.69 260 LEU F N 1
ATOM 11160 C CA . LEU F 1 296 ? 73.421 -6.984 78.393 1.00 147.65 260 LEU F CA 1
ATOM 11161 C C . LEU F 1 296 ? 72.389 -7.366 77.336 1.00 143.87 260 LEU F C 1
ATOM 11162 O O . LEU F 1 296 ? 72.075 -8.546 77.160 1.00 139.96 260 LEU F O 1
#

Secondary structure (DSSP, 8-state):
--EEEEE--TT--GGGGHHHHHHHHHTT-EEEE---TTSTT-SS-GGG---HHHHTHHHHHHHHTS-TT--EEEEEETTHHHHHHHHHHHSGGGEEEEEEES-----TT--EEEE-TT-TTSPPSEEEE-GGGHHHHT-TTS-HHHHHHHHTT---B-HHHHTSTT-----TTGGGS-EEEEEETT-SSS-HHHHHHHHHHS--SEEEEETT--S-HHHHSHHHHHHHHHHHHTT-/--EEEEE--TT--GGGGHHHHHHHHHTT-EEEE---TTSTT-SS-GGG---HHHHTHHHHHHHHTS-TT--EEEEEETTHHHHHHHHHHHSGGGEEEEEEES-----TT--EEEE-TT-TTSPPSEEEE-GGGHHHHT-TTS-HHHHHHHHTT---EEHHHHTSTT-----TTGGGS-EEEEEETT-SSS-HHHHHHHHHHS--SEEEEETT--S-HHHHSHHHHHHHHHHHHHH-/--EEEEE--TT--GGGGHHHHHHHHHTT-EEEEE--TTSTT-SS-GGG---HHHHTHHHHHHHHTS-TT--EEEEEETTHHHHHHHHHHHSGGGEEEEEEES-----TT--EEEE-TT-TTSPPSEEEE-GGGHHHHH-TTS-HHHHHHHHTT---B-HHHHTSTT-----TTGGGS-EEEEEETT-SSS-HHHHHHHHHHS--SEEEEETT--S-HHHHSHHHHHHHHHHHHTT-/--EEEEE--TT--GGGGHHHHHHHHHTT-EEEE---TTSTT-SS-GGG---HHHHTHHHHHHHHTS-TT--EEEEEETTHHHHHHHHHHH-GGGEEEEEEES-----TT--EEEE-TT-TTSPPSEEEE-TTTHHHHH-TTS-HHHHHHHHTT---B-HHHHTTTT-----TTGGGS-EEEEEETT-SSS-HHHHHHHHHHS--SEEEEETT--S-HHHHSHHHHHHHHHHHHHH-/--EEEEE--TT--GGGGHHHHHHHHHTT-EEEEE--TTSTT-SS-GGG---HHHHTHHHHHHHHTS-TT--EEEEEETTHHHHHHHHHHHSGGGEEEEEEES-----TT--EEEE-TT-TTSPPSEEEE-GGGHHHHT-TTS-HHHHHHHHTT---B-HHHHTTTT-----HHHHTS-EEEEEETT-SSS-HHHHHHHHHHS--SEEEEETT--S-HHHHSHHHHHHHHHHHHHH-/--EEEEE--TT--GGGGHHHHHHHHHTT-EEEE---TTSTT-SS-GGG---HHHHTHHHHHHHHTS-TT--EEEEEETTHHHHHHHHHHHSGGGEEEEEEES-----TT--EEEE-TT-TTSPPSEEEE-HHHHHHHT-TTS-HHHHHHHHTT---B-HHHHTTTT-----TTGGGS-EEEEEETT-SSS-HHHHHHHHHHS--SEEEEETT--S-HHHHSHHHHHHHHHHHHTT-

Nearest PDB structures (foldseek):
  5hk8-assembly1_D  TM=1.003E+00  e=2.242E-50  Arabidopsis thaliana
  1y7i-assembly1_B  TM=9.194E-01  e=2.092E-24  Nicotiana tabacum
  9clr-assembly2_B  TM=9.106E-01  e=8.370E-24  Hevea brasiliensis
  6cod-assembly1_A  TM=9.264E-01  e=2.022E-23  Arabidopsis thaliana
  8euo-assembly1_A  TM=9.141E-01  e=1.108E-22  Hevea brasiliensis

Organism: Arabidopsis thaliana (NCBI:txid3702)

Sequence (1416 aa):
VIHFVFVHGASHGAWCWYKLTTLLDAAGFKSTSVDLTGAGISLIDSNIVFDSDQYNRPLFSLLSDLPPHHKVILVGHSIGGGSVTEALCKFTDKISMAIYLAASMVQPGSIWEYTYGEGTDKPPTGVLMKPEFIRHYYYSQSPLEDVTLSSKLLRPAPMRAFQDLDKLPPNPEAEKVPRVYIKTAKDNLFDSVRQDLLVENWPPSQLYVLEDSDHSAFFSVPTTLFAYLLRAVSFLVIHFVFVHGASHGAWCWYKLTTLLDAAGFKSTSVDLTGAGISLIDSNIVFDSDQYNRPLFSLLSDLPPHHKVILVGHSIGGGSVTEALCKFTDKISMAIYLAASMVQPGSIWEYTYGEGTDKPPTGVLMKPEFIRHYYYSQSPLEDVTLSSKLLRPAPMRAFQDLDKLPPNPEAEKVPRVYIKTAKDNLFDSVRQDLLVENWPPSQLYVLEDSDHSAFFSVPTTLFAYLLRAVSFLVIHFVFVHGASHGAWCWYKLTTLLDAAGFKSTSVDLTGAGISLIDSNIVFDSDQYNRPLFSLLSDLPPHHKVILVGHSIGGGSVTEALCKFTDKISMAIYLAASMVQPGSIWEYTYGEGTDKPPTGVLMKPEFIRHYYYSQSPLEDVTLSSKLLRPAPMRAFQDLDKLPPNPEAEKVPRVYIKTAKDNLFDSVRQDLLVENWPPSQLYVLEDSDHSAFFSVPTTLFAYLLRAVSFLVIHFVFVHGASHGAWCWYKLTTLLDAAGFKSTSVDLTGAGISLIDSNIVFDSDQYNRPLFSLLSDLPPHHKVILVGHSIGGGSVTEALCKFTDKISMAIYLAASMVQPGSIWEYTYGEGTDKPPTGVLMKPEFIRHYYYSQSPLEDVTLSSKLLRPAPMRAFQDLDKLPPNPEAEKVPRVYIKTAKDNLFDSVRQDLLVENWPPSQLYVLEDSDHSAFFSVPTTLFAYLLRAVSFLVIHFVFVHGASHGAWCWYKLTTLLDAAGFKSTSVDLTGAGISLIDSNIVFDSDQYNRPLFSLLSDLPPHHKVILVGHSIGGGSVTEALCKFTDKISMAIYLAASMVQPGSIWEYTYGEGTDKPPTGVLMKPEFIRHYYYSQSPLEDVTLSSKLLRPAPMRAFQDLDKLPPNPEAEKVPRVYIKTAKDNLFDSVRQDLLVENWPPSQLYVLEDSDHSAFFSVPTTLFAYLLRAVSFLVIHFVFVHGASHGAWCWYKLTTLLDAAGFKSTSVDLTGAGISLIDSNIVFDSDQYNRPLFSLLSDLPPHHKVILVGHSIGGGSVTEALCKFTDKISMAIYLAASMVQPGSIWEYTYGEGTDKPPTGVLMKPEFIRHYYYSQSPLEDVTLSSKLLRPAPMRAFQDLDKLPPNPEAEKVPRVYIKTAKDNLFDSVRQDLLVENWPPSQLYVLEDSDHSAFFSVPTTLFAYLLRAVSFL

CATH classification: 3.40.50.1820

GO terms:
  GO:0106372 primary fluorescent dioxobilin-type chlorophyll catabolite methylesterase activity (F, IDA)
  GO:0005737 cytoplasm (C, EXP)
  GO:0080032 methyl jasmonate esterase activity (F, IMP)
  GO:0015996 chlorophyll catabolic process (P, IMP)
  GO:0106372 primary fluorescent dioxobilin-type chlorophyll catabolite methylesterase activity (F, IMP)
  GO:0080030 methyl indole-3-acetate esterase activity (F, IDA)
  GO:0080032 methyl jasmonate esterase activity (F, IDA)
  GO:0016788 hydrolase activity, acting on ester bonds (F, IDA)

B-factor: mean 59.28, std 24.51, range [11.34, 199.82]

Radius of gyration: 35.67 Å; Cα contacts (8 Å, |Δi|>4): 3256; chains: 6; bounding box: 85×89×95 Å